Protein 4J7B (pdb70)

Organism: Danio rerio (NCBI:txid7955)

Secondary structure (DSSP, 8-state):
---PPPPPPPSEEEETTTTEEEEEEEEEEEETTEEEEEEEETTT--EEEEEEEEGGG--SHHHHHHHHHHHHHHHT---TTBPPEEEEEE-SSEEEEEE---TT-BHHHHHHHHSSPPHHHHHHHHHHHHHHHHHHHHTTEE-----GGGEEE-TT--EEE---TT-EE-----SS--HHHHTT----THHHHHHHHHHHHHHHHSS-SS--SSHHHHHHHHHHT-----TTS-HHHHHHHHHHT-SSGGGSPPHHHHTTSHHHHSS---S---GGGGTS----/-HHHHHHHHHHHHHHT-TT-SSS--GGGGB-GGG--S--EEEEEEETTTTEEEEEETTS-EEEEETTS-EEEE-TTSSEEEEE-TT--EEEEETTB--GGGHHHHHHHHHHHHHH----TTGGG-----EEEEEE-SSEEEEEETTS-EEEEETTTTEEEEEETTTTEEEEE-TT--EEEEEHHHHHHH---HHHHHHHHHHHHHHHHHHHH-/-TT-SEE---TTTS-S-SSSPPPPPHHHHHHHHHTS-EE-------TT-/-PPPPPPPSEEEETTTTEEEEEEEEEEEETTEEEEEEEETTT--EEEEEEEETTS--SHHHHHHHHHHHHHHHT---TTB--EEEEEE-SSEEEEEE---TT-BHHHHHHHHSSPPHHHHHHHHHHHHHHHHHHHHTTEE-----GGGEEE-TT--EEE---TT-EE----SS--HHHHTT----THHHHHHHHHHHHHHHHSS-SS--S-HHHHHHHHHTT-----TTS-HHHHHHHHHHT-SSTTTSPPSTTTTTSHHHHSS---S---GGGGTSPPP-/-HHHHHHHHHHHHHHT-GGG-SS--GGGGB-GGG--S--EEEEEEETTTTEEEEEETTS-EEEEETTS-EEEE-TTSSEEEEE-TT--EEEEESSS--GGGHHHHHHHHHHHHHH----TTGGG-----EEEEEE-SSEEEEEETTS-EEEEETTTTEEEEEETTTTEEEEE-TT--EEEEEHHHHHHH---HHHHHHHHHHHHHHHHHHHT-/-TT-SEEPPPTTTS-S-STTS----HHHHHHHHHTS-EEE------TT-

B-factor: mean 51.64, std 21.97, range [17.13, 166.15]

Sequence (1089 aa):
PKSAPLKEIPDVLVDPRTMKRYMRGRFLGKGGFAKCYEITDMDTKEVFAGKVVPKSMLLKPHQKEKMSTEIAIHKSLDNPHVVGFHGFFEDDDFVYVVLEICRRRSLLELHKRRKAVTEPEARYFMRQTIQGVQYLHNNRVIHRNLKLGNLFLNDDMDVKIGDFGLATKICGTPNYIAPEVLCKKGHSFEVDIWSLGCILYTLLVGKPPFETSCLKETYIRIKKNEYSVPRHINPVASALIRRMLHADPTLRPSVAELLTDEFFTSGYAPMRLPTSCLTVPPRFTHLTDMLQQLAVVNAAKPSDRGFIRQEEAEDPACIPVFWISKWVDYSDKYGLGYQLSDNSVGVLFNDSTRLIMCADGDSLQYIDRNSLESYLSVRSYPSALSKKITLLKYFRNYMSEPREGDELTRLPYLRHWFRTKSAIVLHLSNGTVQINFFQDHTKLILCPLMGAVTYINEKREFYTYKMTLIEEFGCCKELASRLRYARNMVEKLMACKLDDLVAESPRKEFARINMDGIAVPDEREFDIEADMRPHELEQESDTFGASAPLKEIPDVLVDPRTMKRYMRGRFLGKGGFAKCYEITDMDTKEVFAGKVVPKSMLLKPHQKEKMSTEIAIHKSLDNPHVVGFHGFFEDDDFVYVVLEICRRRSLLELHKRRKAVTEPEARYFMRQTIQGVQYLHNNRVIHRNLKLGNLFLNDDMDVKIGDFGLATKIGTPNYIAPEVLCKKGHSFEVDIWSLGCILYTLLVGKPPFETSCLKETYIRIKKNEYSVPRHINPVASALIRRMLHADPTLRPSVAELLTDEFFTSGYAPMRLPTSCLTVPPRFTHLTDMLQQLAVVNAAKPSDRGFIRQEEAEDPACIPVFWISKWVDYSDKYGLGYQLSDNSVGVLFNDSTRLIMCADGDSLQYIDRNSLESYLSVRSYPSALSKKITLLKYFRNYMSEPREGDELTRLPYLRHWFRTKSAIVLHLSNGTVQINFFQDHTKLILCPLMGAVTYINEKREFYTYKMTLIEEFGCCKELASRLRYARNMVEKLMACKLDDLVAESPRKEFARINMDGIAVPDEREFDIEADMRPHELEQESDTFGA

Foldseek 3Di:
DDADPADDDDQWDAAPVVRWIWGWADWPQADDQWTWTWIAGVVVRDIWIKTKHWCSQQPDPVSVVLVVQLVVLQQVDDDQAAWHWDDWHDDPTIIITTIHDQPLAWQVLLLVQEQAADLQVLLQLLVLVLVVLVRCVVQQKAQLADDRRQQGHHQQGRTHGYDSSPMHGCHDDHPDAALCVVVVVDDGNLSVLQRSLQVSLRNHVRDGFQDDPDPVSSNVCRNVVNGDRDPPDDPQSRVLSCLSSDNDSVRRDDSVCSCVRVSNVDDDHDNGDHSCSSRYHDDD/DLLVLQLVLLVVLLVLVQAPDPDFDQVQQFDVVPPDPKDWPDKDAPQVAFAIKTAIPQRKIKGQGNVRKMWIGDPVRWWIWIQDNVRDIDIDTLVDDDVVCVVVSVVNVVSSVVPPVDDPPVVVDDDWTWRDKDDDPFWIWTATPQSWIKIAGDPQRKIWIAGSVQCKIWIQGSVRDITIGRSVVCSVRGDHPVVSVVSVVVSVVSVVVVVVD/DVPDPDDDDDCVPDDVDCPVPDDDDPVVVVVVVVVDDDDPPDDDDPPVD/DDDADDDDQWDAAPVPRWIWGWADWPQDDDQWTWTWIAGPVPRDIWIKIKHWVVVCPDPVSVVLVVQLCVLQQVDDDPQAWDWPDWHDDPTITMTTTHDAVLAWQVLLLVQEQAADLQVLLQQLLQNLVVLVSCVVQQKAQLADDRRQQGQHQQRGTHGGDRSPMDHVPDHDQAALCVLVVNDDGNLRVLLVSLQHSLRRHVRHGFQDDPDPVSSSVCNNVLNGDRDPPDDDQSVVLSCLSSPNDSVSRDDSVCSCVRVSNVDDDHDNGDHPVSSRDHDDD/DLLVLLLVLLCVLLVLVLAPDDFFDQVQQFDCVPPDPKDWPDKDAPQVPFAIKTAIPQRKIKGQGNQRKIWIGHNVRFWIWIQDNVRDIDIGTNVDDDPVCVVVSVVNVVSSVVGPCDDPPCVVDDDWAWNDWDDDPFWIWTATPQSWIKIAGDVQGKIWIAGSVQCKIWIQGNVRDTTIGRSVSCSVRGDHPVVSVVSVVVSVVSVVRVVVD/DVPDPDDDDDPVPDDPDCPVPDDDDVVVVVVVVVVDDDDDPPPDDDPVD

GO terms:
  GO:0060041 retina development in camera-type eye (P, IMP)
  GO:0000278 mitotic cell cycle (P, IMP)

Nearest PDB structures (foldseek):
  4j7b-assembly2_E  TM=9.997E-01  e=1.193E-38  Danio rerio
  4lkm-assembly2_C  TM=9.511E-01  e=1.827E-33  Homo sapiens
  7mso-assembly2_B  TM=9.575E-01  e=5.802E-33  Homo sapiens
  4whh-assembly1_A  TM=9.466E-01  e=1.006E-32  Homo sapiens
  3rq7-assembly1_A  TM=9.485E-01  e=5.536E-32  Homo sapiens

CATH classification: 3.30.200.20 (+1 more: 1.10.510.10)

Solvent-accessible surface area: 50117 Å² total; per-residue (Å²): 189,201,98,69,124,121,130,159,31,51,96,57,2,73,17,101,218,74,160,95,113,13,93,52,35,106,37,17,16,105,45,77,92,3,66,28,25,41,2,39,3,54,123,71,131,93,46,23,14,2,32,1,2,20,41,50,81,7,134,137,106,96,40,120,115,71,17,68,59,20,12,55,10,8,123,61,9,130,33,96,23,2,8,17,33,98,25,87,13,94,56,133,44,5,10,7,6,2,25,45,19,19,98,72,52,5,1,57,17,2,24,64,28,23,98,46,10,47,41,19,0,0,11,0,0,1,32,10,0,1,70,0,0,52,45,0,14,91,51,136,0,2,0,41,17,1,59,10,21,1,0,54,0,24,61,49,0,24,0,18,0,1,56,1,13,21,6,39,104,139,128,37,115,25,83,31,15,2,5,3,33,29,69,178,124,41,74,40,46,54,10,0,4,1,2,0,0,0,1,0,13,1,2,13,18,8,125,41,4,8,122,57,126,66,124,136,88,14,61,72,54,6,91,145,40,96,32,84,18,41,238,136,15,62,99,46,0,15,52,0,0,109,91,0,0,71,44,44,16,104,108,12,5,58,11,66,76,0,58,99,19,106,0,23,96,43,50,109,32,8,104,63,7,8,36,1,0,9,6,15,59,4,45,101,140,44,7,86,64,2,43,108,51,0,23,67,2,21,78,32,138,5,12,103,81,92,166,54,115,32,102,52,0,40,35,12,15,6,52,16,20,6,58,0,15,18,4,0,4,2,28,92,79,4,1,0,0,3,15,3,36,50,94,1,4,0,1,1,0,28,2,5,5,32,0,2,3,7,56,80,20,34,22,0,0,27,2,39,58,119,78,116,45,46,75,26,21,24,186,78,91,81,102,92,11,44,97,16,6,45,1,1,93,29,0,75,82,8,0,64,119,162,142,120,1,55,104,17,20,53,3,2,25,0,80,25,3,0,34,7,186,47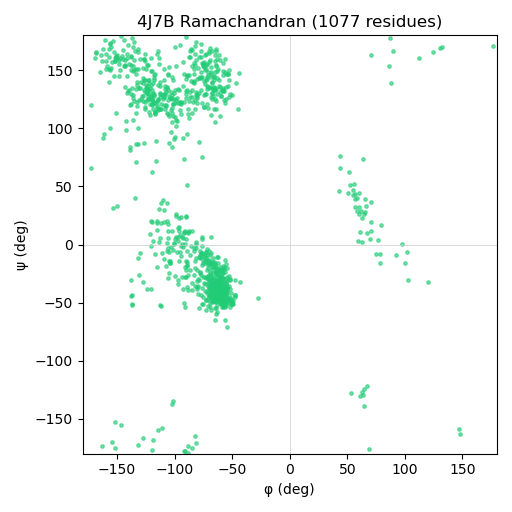,0,0,0,1,6,3,18,14,0,7,0,3,0,2,22,55,169,35,108,1,29,0,2,1,17,13,48,2,14,4,0,1,46,11,28,102,156,137,66,68,77,9,12,48,8,93,50,0,66,114,33,0,0,46,126,106,6,3,39,49,0,137,73,0,80,69,6,0,81,39,0,49,64,22,134,108,144,94,24,98,16,71,2,28,47,103,137,164,22,104,121,62,7,108,66,23,76,52,32,92,42,92,41,1,18,9,23,0,26,44,42,50,31,37,3,49,31,136,57,96,92,48,89,115,172,76,121,131,140,160,29,57,98,54,5,68,12,106,217,77,168,78,135,10,87,58,38,145,31,22,12,100,47,82,67,1,82,29,26,17,1,42,3,66,132,77,158,57,48,24,12,2,37,2,0,27,65,74,84,17,106,111,115,102,41,81,104,77,3,58,50,12,10,51,10,8,105,67,13,130,33,94,20,3,9,19,36,85,29,73,13,73,53,137,46,9,2,7,4,4,23,44,19,16,103,71,47,5,0,62,21,2,17,80,26,24,113,44,10,44,42,19,1,0,2,0,0,2,31,10,1,1,56,0,0,51,43,0,23,110,60,169,0,0,0,72,15,1,62,7,20,2,0,54,0,20,69,71,1,16,0,13,0,13,42,2,15,30,6,36,127,127,103,102,27,65,25,14,3,8,9,50,32,62,192,169,56,72,40,59,54,9,0,3,0,6,0,0,0,0,0,13,1,1,10,19,7,129,46,6,7,113,62,122,50,130,152,98,14,62,80,65,7,96,142,44,102,39,83,15,36,233,141,17,53,103,29,0,5,47,1,0,124,85,1,0,64,56,68,36,101,110,8,4,58,10,72,79,0,54,98,17,109,0,23,103,37,58,119,38,9,115,58,4,10,37,2,0,6,9,14,61,11,26,145,137,39,28,88,59,0,38,112,51,0,26,68,1,23,76,36,130,4,19,95,104,72,177,70,118,33,129,59,0,31,36,17,13,6,54,13,22,8,55,1,14,16,4,0,4,2,29,69,73,6,1,0,0,3,18,2,36,52,90,1,3,0,1,1,0,28,2,4,6,26,0,3,5,6,56,64,19,24,17,0,0,26,4,36,47,108,77,123,33,41,82,42,24,24,193,78,76,68,97,97,15,40,53,14,1,36,1,0,78,27,0,72,82,28,0,65,132,162,125,105,1,53,90,7,15,55,6,2,35,0,71,29,3,0,28,9,66,23,0,0,0,0,2,2,19,12,0,9,0,2,0,3,3,53,71,8,127,2,37,0,2,0,13,13,55,13,16,3,0,1,46,9,30,104,141,126,68,59,77,5,14,72,7,83,43,0,61,92,32,0,0,48,111,92,8,6,3,14,0,99,5,0,80,40,7,0,76,39,1,62,63,18,87,100,84,25,21,37,18,74,3,23,75,97,130,157,19,102,134,68,6,113,74,22,83,57,34,86,48,168,96,1,46,96,48,0,92,116,7,36,62,38,24,97,109,107,100,99,88,167,84,125

Structure (mmCIF, N/CA/C/O backbone):
data_4J7B
#
_entry.id   4J7B
#
_cell.length_a   47.681
_cell.length_b   57.453
_cell.length_c   125.736
_cell.angle_alpha   89.150
_cell.angle_beta   89.840
_cell.angle_gamma   72.380
#
_symmetry.space_group_name_H-M   'P 1'
#
loop_
_entity.id
_entity.type
_entity.pdbx_description
1 polymer 'Polo-like kinase'
2 polymer 'Polo-like kinase'
3 polymer '205 kDa microtubule-associated protein'
4 water water
#
loop_
_atom_site.group_PDB
_atom_site.id
_atom_site.type_symbol
_atom_site.label_atom_id
_atom_site.label_alt_id
_atom_site.label_comp_id
_atom_site.label_asym_id
_atom_site.label_entity_id
_atom_site.label_seq_id
_atom_site.pdbx_PDB_ins_code
_atom_site.Cartn_x
_atom_site.Cartn_y
_atom_site.Cartn_z
_atom_site.occupancy
_atom_site.B_iso_or_equiv
_atom_site.auth_seq_id
_atom_site.auth_comp_id
_atom_site.auth_asym_id
_atom_site.auth_atom_id
_atom_site.pdbx_PDB_model_num
ATOM 1 N N . PRO A 1 3 ? 24.595 65.444 -36.298 1.00 108.09 18 PRO A N 1
ATOM 2 C CA . PRO A 1 3 ? 23.472 64.521 -36.217 1.00 102.09 18 PRO A CA 1
ATOM 3 C C . PRO A 1 3 ? 22.492 64.776 -37.341 1.00 101.00 18 PRO A C 1
ATOM 4 O O . PRO A 1 3 ? 22.587 65.801 -38.013 1.00 104.89 18 PRO A O 1
ATOM 8 N N . LYS A 1 4 ? 21.577 63.840 -37.527 1.00 95.96 19 LYS A N 1
ATOM 9 C CA . LYS A 1 4 ? 20.827 63.664 -38.763 1.00 94.57 19 LYS A CA 1
ATOM 10 C C . LYS A 1 4 ? 19.461 63.005 -38.506 1.00 89.42 19 LYS A C 1
ATOM 11 O O . LYS A 1 4 ? 18.977 62.236 -39.325 1.00 86.89 19 LYS A O 1
ATOM 17 N N . SER A 1 5 ? 18.852 63.237 -37.349 1.00 88.08 20 SER A N 1
ATOM 18 C CA . SER A 1 5 ? 17.546 62.685 -37.083 1.00 83.70 20 SER A CA 1
ATOM 19 C C . SER A 1 5 ? 16.733 63.494 -36.101 1.00 84.07 20 SER A C 1
ATOM 20 O O . SER A 1 5 ? 17.283 64.067 -35.166 1.00 86.51 20 SER A O 1
ATOM 23 N N . ALA A 1 6 ? 15.418 63.550 -36.307 1.00 81.95 21 ALA A N 1
ATOM 24 C CA . ALA A 1 6 ? 14.568 64.380 -35.428 1.00 82.67 21 ALA A CA 1
ATOM 25 C C . ALA A 1 6 ? 14.263 63.509 -34.231 1.00 79.09 21 ALA A C 1
ATOM 26 O O . ALA A 1 6 ? 14.274 62.298 -34.364 1.00 75.73 21 ALA A O 1
ATOM 28 N N . PRO A 1 7 ? 13.989 64.109 -33.066 1.00 80.10 22 PRO A N 1
ATOM 29 C CA . PRO A 1 7 ? 13.599 63.290 -31.941 1.00 76.98 22 PRO A CA 1
ATOM 30 C C . PRO A 1 7 ? 12.272 62.576 -32.224 1.00 73.18 22 PRO A C 1
ATOM 31 O O . PRO A 1 7 ? 11.330 63.182 -32.747 1.00 73.87 22 PRO A O 1
ATOM 35 N N . LEU A 1 8 ? 12.238 61.291 -31.917 1.00 69.44 23 LEU A N 1
ATOM 36 C CA . LEU A 1 8 ? 11.022 60.469 -32.121 1.00 65.93 23 LEU A CA 1
ATOM 37 C C . LEU A 1 8 ? 9.793 61.071 -31.448 1.00 66.44 23 LEU A C 1
ATOM 38 O O . LEU A 1 8 ? 9.864 61.536 -30.310 1.00 67.91 23 LEU A O 1
ATOM 43 N N . LYS A 1 9 ? 8.677 61.071 -32.158 1.00 65.58 24 LYS A N 1
ATOM 44 C CA . LYS A 1 9 ? 7.424 61.475 -31.541 1.00 66.03 24 LYS A CA 1
ATOM 45 C C . LYS A 1 9 ? 6.885 60.357 -30.662 1.00 62.79 24 LYS A C 1
ATOM 46 O O . LYS A 1 9 ? 7.116 59.189 -30.928 1.00 59.94 24 LYS A O 1
ATOM 52 N N . GLU A 1 10 ? 6.200 60.727 -29.597 1.00 63.67 25 GLU A N 1
ATOM 53 C CA . GLU A 1 10 ? 5.586 59.753 -28.732 1.00 61.23 25 GLU A CA 1
ATOM 54 C C . GLU A 1 10 ? 4.225 59.316 -29.278 1.00 59.66 25 GLU A C 1
ATOM 55 O O . GLU A 1 10 ? 3.455 60.123 -29.810 1.00 61.51 25 GLU A O 1
ATOM 61 N N . ILE A 1 11 ? 3.957 58.028 -29.143 1.00 56.48 26 ILE A N 1
ATOM 62 C CA . ILE A 1 11 ? 2.737 57.411 -29.623 1.00 54.93 26 ILE A CA 1
ATOM 63 C C . ILE A 1 11 ? 1.644 57.661 -28.591 1.00 56.27 26 ILE A C 1
ATOM 64 O O . ILE A 1 11 ? 1.857 57.403 -27.396 1.00 56.21 26 ILE A O 1
ATOM 69 N N . PRO A 1 12 ? 0.480 58.192 -29.035 1.00 57.90 27 PRO A N 1
ATOM 70 C CA . PRO A 1 12 ? -0.683 58.367 -28.157 1.00 59.44 27 PRO A CA 1
ATOM 71 C C . PRO A 1 12 ? -1.086 57.058 -27.430 1.00 57.25 27 PRO A C 1
ATOM 72 O O . PRO A 1 12 ? -0.932 55.972 -27.954 1.00 54.28 27 PRO A O 1
ATOM 76 N N . ASP A 1 13 ? -1.584 57.214 -26.220 1.00 59.09 28 ASP A N 1
ATOM 77 C CA . ASP A 1 13 ? -2.161 56.151 -25.442 1.00 58.05 28 ASP A CA 1
ATOM 78 C C . ASP A 1 13 ? -3.489 55.661 -26.021 1.00 58.02 28 ASP A C 1
ATOM 79 O O . ASP A 1 13 ? -3.800 54.470 -25.897 1.00 55.94 28 ASP A O 1
ATOM 84 N N . VAL A 1 14 ? -4.237 56.546 -26.677 1.00 60.53 29 VAL A N 1
ATOM 85 C CA . VAL A 1 14 ? -5.476 56.173 -27.350 1.00 61.10 29 VAL A CA 1
ATOM 86 C C . VAL A 1 14 ? -5.405 56.561 -28.812 1.00 61.53 29 VAL A C 1
ATOM 87 O O . VAL A 1 14 ? -5.179 57.704 -29.148 1.00 63.75 29 VAL A O 1
ATOM 91 N N . LEU A 1 15 ? -5.627 55.614 -29.695 1.00 60.11 30 LEU A N 1
ATOM 92 C CA . LEU A 1 15 ? -5.544 55.900 -31.117 1.00 60.91 30 LEU A CA 1
ATOM 93 C C . LEU A 1 15 ? -6.966 56.160 -31.654 1.00 64.18 30 LEU A C 1
ATOM 94 O O . LEU A 1 15 ? -7.849 55.300 -31.513 1.00 63.88 30 LEU A O 1
ATOM 99 N N . VAL A 1 16 ? -7.193 57.342 -32.228 1.00 68.30 31 VAL A N 1
ATOM 100 C CA . VAL A 1 16 ? -8.517 57.695 -32.753 1.00 72.14 31 VAL A CA 1
ATOM 101 C C . VAL A 1 16 ? -8.518 57.741 -34.279 1.00 73.22 31 VAL A C 1
ATOM 102 O O . VAL A 1 16 ? -7.658 58.375 -34.882 1.00 73.86 31 VAL A O 1
ATOM 106 N N . ASP A 1 17 ? -9.488 57.055 -34.885 1.00 74.52 32 ASP A N 1
ATOM 107 C CA . ASP A 1 17 ? -9.732 57.127 -36.328 1.00 76.59 32 ASP A CA 1
ATOM 108 C C . ASP A 1 17 ? -10.879 58.101 -36.546 1.00 82.22 32 ASP A C 1
ATOM 109 O O . ASP A 1 17 ? -12.039 57.746 -36.302 1.00 83.81 32 ASP A O 1
ATOM 114 N N . PRO A 1 18 ? -10.558 59.343 -36.961 1.00 85.90 33 PRO A N 1
ATOM 115 C CA . PRO A 1 18 ? -11.598 60.381 -37.070 1.00 91.31 33 PRO A CA 1
ATOM 116 C C . PRO A 1 18 ? -12.671 60.002 -38.097 1.00 94.01 33 PRO A C 1
ATOM 117 O O . PRO A 1 18 ? -13.857 60.252 -37.883 1.00 96.52 33 PRO A O 1
ATOM 121 N N . ARG A 1 19 ? -12.235 59.363 -39.180 1.00 94.14 34 ARG A N 1
ATOM 122 C CA . ARG A 1 19 ? -13.121 58.862 -40.243 1.00 96.53 34 ARG A CA 1
ATOM 123 C C . ARG A 1 19 ? -14.236 57.937 -39.713 1.00 96.86 34 ARG A C 1
ATOM 124 O O . ARG A 1 19 ? -15.345 57.964 -40.227 1.00 99.67 34 ARG A O 1
ATOM 132 N N . THR A 1 20 ? -13.934 57.113 -38.705 1.00 93.93 35 THR A N 1
ATOM 133 C CA . THR A 1 20 ? -14.926 56.197 -38.134 1.00 93.64 35 THR A CA 1
ATOM 134 C C . THR A 1 20 ? -15.180 56.426 -36.638 1.00 93.85 35 THR A C 1
ATOM 135 O O . THR A 1 20 ? -16.008 55.733 -36.045 1.00 94.02 35 THR A O 1
ATOM 139 N N . MET A 1 21 ? -14.473 57.393 -36.043 1.00 93.42 36 MET A N 1
ATOM 140 C CA . MET A 1 21 ? -14.679 57.785 -34.650 1.00 93.53 36 MET A CA 1
ATOM 141 C C . MET A 1 21 ? -14.441 56.617 -33.680 1.00 88.74 36 MET A C 1
ATOM 142 O O . MET A 1 21 ? -14.999 56.590 -32.591 1.00 90.08 36 MET A O 1
ATOM 147 N N . LYS A 1 22 ? -13.618 55.651 -34.085 1.00 83.07 37 LYS A N 1
ATOM 148 C CA . LYS A 1 22 ? -13.290 54.492 -33.242 1.00 78.75 37 LYS A CA 1
ATOM 149 C C . LYS A 1 22 ? -12.078 54.803 -32.368 1.00 75.36 37 LYS A C 1
ATOM 150 O O . LYS A 1 22 ? -11.176 55.511 -32.793 1.00 74.43 37 LYS A O 1
ATOM 156 N N . ARG A 1 23 ? -12.083 54.266 -31.152 1.00 73.26 38 ARG A N 1
ATOM 157 C CA . ARG A 1 23 ? -11.029 54.501 -30.186 1.00 71.11 38 ARG A CA 1
ATOM 158 C C . ARG A 1 23 ? -10.364 53.189 -29.791 1.00 66.26 38 ARG A C 1
ATOM 159 O O . ARG A 1 23 ? -11.016 52.264 -29.275 1.00 65.68 38 ARG A O 1
ATOM 167 N N . TYR A 1 24 ? -9.061 53.116 -30.043 1.00 62.41 39 TYR A N 1
ATOM 168 C CA . TYR A 1 24 ? -8.288 51.928 -29.702 1.00 58.19 39 TYR A CA 1
ATOM 169 C C . TYR A 1 24 ? -7.311 52.220 -28.573 1.00 57.06 39 TYR A C 1
ATOM 170 O O . TYR A 1 24 ? -6.439 53.061 -28.712 1.00 57.05 39 TYR A O 1
ATOM 179 N N . MET A 1 25 ? -7.496 51.565 -27.438 1.00 56.40 40 MET A N 1
ATOM 180 C CA . MET A 1 25 ? -6.587 51.707 -26.315 1.00 55.96 40 MET A CA 1
ATOM 181 C C . MET A 1 25 ? -5.330 50.905 -26.647 1.00 52.31 40 MET A C 1
ATOM 182 O O . MET A 1 25 ? -5.381 49.697 -26.929 1.00 49.91 40 MET A O 1
ATOM 187 N N . ARG A 1 26 ? -4.202 51.603 -26.644 1.00 51.83 41 ARG A N 1
ATOM 188 C CA . ARG A 1 26 ? -2.933 50.982 -26.912 1.00 48.95 41 ARG A CA 1
ATOM 189 C C . ARG A 1 26 ? -2.480 50.156 -25.728 1.00 47.90 41 ARG A C 1
ATOM 190 O O . ARG A 1 26 ? -2.233 50.672 -24.664 1.00 49.27 41 ARG A O 1
ATOM 198 N N . GLY A 1 27 ? -2.321 48.865 -25.926 1.00 45.78 42 GLY A N 1
ATOM 199 C CA . GLY A 1 27 ? -1.876 48.001 -24.856 1.00 45.11 42 GLY A CA 1
ATOM 200 C C . GLY A 1 27 ? -0.407 47.641 -25.003 1.00 43.81 42 GLY A C 1
ATOM 201 O O . GLY A 1 27 ? 0.442 48.482 -25.359 1.00 43.93 42 GLY A O 1
ATOM 202 N N . ARG A 1 28 ? -0.108 46.364 -24.760 1.00 42.55 43 ARG A N 1
ATOM 203 C CA . ARG A 1 28 ? 1.286 45.954 -24.663 1.00 41.87 43 ARG A CA 1
ATOM 204 C C . ARG A 1 28 ? 2.033 45.896 -26.017 1.00 39.41 43 ARG A C 1
ATOM 205 O O . ARG A 1 28 ? 1.454 45.680 -27.101 1.00 38.18 43 ARG A O 1
ATOM 213 N N . PHE A 1 29 ? 3.321 46.147 -25.910 1.00 38.91 44 PHE A N 1
ATOM 214 C CA . PHE A 1 29 ? 4.275 45.996 -27.022 1.00 37.53 44 PHE A CA 1
ATOM 215 C C . PHE A 1 29 ? 4.302 44.566 -27.531 1.00 35.21 44 PHE A C 1
ATOM 216 O O . PHE A 1 29 ? 4.463 43.646 -26.757 1.00 34.45 44 PHE A O 1
ATOM 224 N N . LEU A 1 30 ? 4.124 44.414 -28.831 1.00 34.50 45 LEU A N 1
ATOM 225 C CA . LEU A 1 30 ? 4.118 43.151 -29.513 1.00 33.00 45 LEU A CA 1
ATOM 226 C C . LEU A 1 30 ? 5.401 42.897 -30.275 1.00 33.07 45 LEU A C 1
ATOM 227 O O . LEU A 1 30 ? 5.680 41.739 -30.608 1.00 31.36 45 LEU A O 1
ATOM 232 N N . GLY A 1 31 ? 6.186 43.939 -30.492 1.00 35.16 46 GLY A N 1
ATOM 233 C CA . GLY A 1 31 ? 7.409 43.881 -31.255 1.00 36.51 46 GLY A CA 1
ATOM 234 C C . GLY A 1 31 ? 7.575 44.936 -32.326 1.00 39.99 46 GLY A C 1
ATOM 235 O O . GLY A 1 31 ? 6.680 45.656 -32.633 1.00 39.95 46 GLY A O 1
ATOM 236 N N . LYS A 1 32 ? 8.758 45.049 -32.886 1.00 44.53 47 LYS A N 1
ATOM 237 C CA . LYS A 1 32 ? 9.000 46.063 -33.895 1.00 50.80 47 LYS A CA 1
ATOM 238 C C . LYS A 1 32 ? 9.495 45.446 -35.146 1.00 55.30 47 LYS A C 1
ATOM 239 O O . LYS A 1 32 ? 10.461 44.730 -35.150 1.00 56.69 47 LYS A O 1
ATOM 245 N N . GLY A 1 33 ? 8.795 45.723 -36.221 1.00 62.01 48 GLY A N 1
ATOM 246 C CA . GLY A 1 33 ? 9.126 45.145 -37.495 1.00 63.26 48 GLY A CA 1
ATOM 247 C C . GLY A 1 33 ? 9.391 46.176 -38.541 1.00 63.90 48 GLY A C 1
ATOM 248 O O . GLY A 1 33 ? 8.504 46.842 -39.007 1.00 62.98 48 GLY A O 1
ATOM 249 N N . GLY A 1 34 ? 10.636 46.202 -38.966 1.00 65.25 49 GLY A N 1
ATOM 250 C CA . GLY A 1 34 ? 11.230 47.318 -39.685 1.00 66.46 49 GLY A CA 1
ATOM 251 C C . GLY A 1 34 ? 11.255 48.519 -38.764 1.00 68.34 49 GLY A C 1
ATOM 252 O O . GLY A 1 34 ? 11.568 48.368 -37.569 1.00 67.45 49 GLY A O 1
ATOM 253 N N . PHE A 1 35 ? 10.934 49.704 -39.298 1.00 68.30 50 PHE A N 1
ATOM 254 C CA . PHE A 1 35 ? 10.756 50.890 -38.447 1.00 68.50 50 PHE A CA 1
ATOM 255 C C . PHE A 1 35 ? 9.375 51.041 -37.733 1.00 61.63 50 PHE A C 1
ATOM 256 O O . PHE A 1 35 ? 9.219 51.860 -36.822 1.00 61.50 50 PHE A O 1
ATOM 264 N N . ALA A 1 36 ? 8.389 50.244 -38.104 1.00 55.91 51 ALA A N 1
ATOM 265 C CA . ALA A 1 36 ? 7.120 50.213 -37.349 1.00 52.46 51 ALA A CA 1
ATOM 266 C C . ALA A 1 36 ? 7.242 49.543 -35.970 1.00 48.76 51 ALA A C 1
ATOM 267 O O . ALA A 1 36 ? 7.979 48.618 -35.815 1.00 47.16 51 ALA A O 1
ATOM 269 N N . LYS A 1 37 ? 6.501 50.007 -34.979 1.00 47.60 52 LYS A N 1
ATOM 270 C CA . LYS A 1 37 ? 6.298 49.231 -33.753 1.00 45.37 52 LYS A CA 1
ATOM 271 C C . LYS A 1 37 ? 4.851 48.775 -33.621 1.00 43.66 52 LYS A C 1
ATOM 272 O O . LYS A 1 37 ? 3.896 49.532 -33.868 1.00 44.02 52 LYS A O 1
ATOM 278 N N . CYS A 1 38 ? 4.690 47.525 -33.234 1.00 41.72 53 CYS A N 1
ATOM 279 C CA . CYS A 1 38 ? 3.376 46.940 -33.046 1.00 40.47 53 CYS A CA 1
ATOM 280 C C . CYS A 1 38 ? 2.932 46.843 -31.587 1.00 39.33 53 CYS A C 1
ATOM 281 O O . CYS A 1 38 ? 3.707 46.547 -30.696 1.00 38.03 53 CYS A O 1
ATOM 284 N N . TYR A 1 39 ? 1.649 47.099 -31.384 1.00 39.25 54 TYR A N 1
ATOM 285 C CA . TYR A 1 39 ? 1.038 47.055 -30.073 1.00 39.55 54 TYR A CA 1
ATOM 286 C C . TYR A 1 39 ? -0.268 46.292 -30.124 1.00 39.22 54 TYR A C 1
ATOM 287 O O . TYR A 1 39 ? -0.912 46.216 -31.148 1.00 38.63 54 TYR A O 1
ATOM 296 N N . GLU A 1 40 ? -0.615 45.682 -29.006 1.00 39.80 55 GLU A N 1
ATOM 297 C CA . GLU A 1 40 ? -1.975 45.122 -28.807 1.00 40.88 55 GLU A CA 1
ATOM 298 C C . GLU A 1 40 ? -2.870 46.319 -28.630 1.00 42.32 55 GLU A C 1
ATOM 299 O O . GLU A 1 40 ? -2.634 47.136 -27.770 1.00 43.25 55 GLU A O 1
ATOM 305 N N . ILE A 1 41 ? -3.848 46.455 -29.495 1.00 42.56 56 ILE A N 1
ATOM 306 C CA . ILE A 1 41 ? -4.800 47.541 -29.352 1.00 45.23 56 ILE A CA 1
ATOM 307 C C . ILE A 1 41 ? -6.235 47.036 -29.118 1.00 46.40 56 ILE A C 1
ATOM 308 O O . ILE A 1 41 ? -6.676 46.054 -29.710 1.00 45.22 56 ILE A O 1
ATOM 313 N N . THR A 1 42 ? -6.966 47.725 -28.266 1.00 49.00 57 THR A N 1
ATOM 314 C CA . THR A 1 42 ? -8.336 47.312 -27.947 1.00 50.89 57 THR A CA 1
ATOM 315 C C . THR A 1 42 ? -9.375 48.353 -28.340 1.00 54.03 57 THR A C 1
ATOM 316 O O . THR A 1 42 ? -9.350 49.466 -27.824 1.00 55.75 57 THR A O 1
ATOM 320 N N . ASP A 1 43 ? -10.325 47.954 -29.187 1.00 55.09 58 ASP A N 1
ATOM 321 C CA . ASP A 1 43 ? -11.409 48.838 -29.624 1.00 58.55 58 ASP A CA 1
ATOM 322 C C . ASP A 1 43 ? -12.319 49.114 -28.462 1.00 61.87 58 ASP A C 1
ATOM 323 O O . ASP A 1 43 ? -13.008 48.229 -28.005 1.00 62.84 58 ASP A O 1
ATOM 328 N N . MET A 1 44 ? -12.323 50.338 -27.983 1.00 64.40 59 MET A N 1
ATOM 329 C CA . MET A 1 44 ? -12.890 50.641 -26.683 1.00 67.45 59 MET A CA 1
ATOM 330 C C . MET A 1 44 ? -14.419 50.638 -26.667 1.00 71.30 59 MET A C 1
ATOM 331 O O . MET A 1 44 ? -15.045 50.731 -25.598 1.00 73.48 59 MET A O 1
ATOM 336 N N . ASP A 1 45 ? -15.039 50.570 -27.838 1.00 72.10 60 ASP A N 1
ATOM 337 C CA . ASP A 1 45 ? -16.496 50.430 -27.840 1.00 76.09 60 ASP A CA 1
ATOM 338 C C . ASP A 1 45 ? -16.888 48.953 -27.891 1.00 74.43 60 ASP A C 1
ATOM 339 O O . ASP A 1 45 ? -17.876 48.571 -27.242 1.00 77.69 60 ASP A O 1
ATOM 344 N N . THR A 1 46 ? -16.144 48.153 -28.655 1.00 69.68 61 THR A N 1
ATOM 345 C CA . THR A 1 46 ? -16.491 46.758 -28.908 1.00 68.00 61 THR A CA 1
ATOM 346 C C . THR A 1 46 ? -15.608 45.804 -28.128 1.00 64.64 61 THR A C 1
ATOM 347 O O . THR A 1 46 ? -15.884 44.609 -28.036 1.00 63.88 61 THR A O 1
ATOM 351 N N . LYS A 1 47 ? -14.511 46.328 -27.597 1.00 62.55 62 LYS A N 1
ATOM 352 C CA . LYS A 1 47 ? -13.503 45.538 -26.876 1.00 59.38 62 LYS A CA 1
ATOM 353 C C . LYS A 1 47 ? -12.826 44.442 -27.721 1.00 55.29 62 LYS A C 1
ATOM 354 O O . LYS A 1 47 ? -12.097 43.624 -27.174 1.00 52.94 62 LYS A O 1
ATOM 360 N N . GLU A 1 48 ? -13.037 44.446 -29.037 1.00 54.48 63 GLU A N 1
ATOM 361 C CA . GLU A 1 48 ? -12.245 43.602 -29.923 1.00 51.15 63 GLU A CA 1
ATOM 362 C C . GLU A 1 48 ? -10.758 44.002 -29.813 1.00 48.33 63 GLU A C 1
ATOM 363 O O . GLU A 1 48 ? -10.419 45.170 -29.696 1.00 48.81 63 GLU A O 1
ATOM 369 N N . VAL A 1 49 ? -9.885 43.008 -29.852 1.00 45.54 64 VAL A N 1
ATOM 370 C CA . VAL A 1 49 ? -8.468 43.213 -29.774 1.00 43.22 64 VAL A CA 1
ATOM 371 C C . VAL A 1 49 ? -7.807 42.959 -31.119 1.00 41.32 64 VAL A C 1
ATOM 372 O O . VAL A 1 49 ? -8.125 41.989 -31.793 1.00 40.85 64 VAL A O 1
ATOM 376 N N . PHE A 1 50 ? -6.882 43.850 -31.495 1.00 40.58 65 PHE A N 1
ATOM 377 C CA . PHE A 1 50 ? -6.147 43.779 -32.763 1.00 38.93 65 PHE A CA 1
ATOM 378 C C . PHE A 1 50 ? -4.651 44.050 -32.557 1.00 37.25 65 PHE A C 1
ATOM 379 O O . PHE A 1 50 ? -4.199 44.413 -31.483 1.00 37.39 65 PHE A O 1
ATOM 387 N N . ALA A 1 51 ? -3.887 43.890 -33.617 1.00 35.93 66 ALA A N 1
ATOM 388 C CA . ALA A 1 51 ? -2.486 44.273 -33.625 1.00 35.04 66 ALA A CA 1
ATOM 389 C C . ALA A 1 51 ? -2.379 45.609 -34.349 1.00 36.62 66 ALA A C 1
ATOM 390 O O . ALA A 1 51 ? -2.826 45.734 -35.464 1.00 37.11 66 ALA A O 1
ATOM 392 N N . GLY A 1 52 ? -1.859 46.615 -33.673 1.00 37.64 67 GLY A N 1
ATOM 393 C CA . GLY A 1 52 ? -1.721 47.930 -34.267 1.00 39.65 67 GLY A CA 1
ATOM 394 C C . GLY A 1 52 ? -0.276 48.155 -34.676 1.00 39.15 67 GLY A C 1
ATOM 395 O O . GLY A 1 52 ? 0.620 48.221 -33.834 1.00 38.73 67 GLY A O 1
ATOM 396 N N . LYS A 1 53 ? -0.058 48.235 -35.971 1.00 39.49 68 LYS A N 1
ATOM 397 C CA . LYS A 1 53 ? 1.227 48.640 -36.507 1.00 39.96 68 LYS A CA 1
ATOM 398 C C . LYS A 1 53 ? 1.309 50.173 -36.545 1.00 42.33 68 LYS A C 1
ATOM 399 O O . LYS A 1 53 ? 0.439 50.840 -37.123 1.00 43.75 68 LYS A O 1
ATOM 405 N N . VAL A 1 54 ? 2.322 50.720 -35.867 1.00 42.79 69 VAL A N 1
ATOM 406 C CA . VAL A 1 54 ? 2.511 52.160 -35.755 1.00 45.42 69 VAL A CA 1
ATOM 407 C C . VAL A 1 54 ? 3.766 52.561 -36.507 1.00 46.53 69 VAL A C 1
ATOM 408 O O . VAL A 1 54 ? 4.875 52.139 -36.151 1.00 45.74 69 VAL A O 1
ATOM 412 N N . VAL A 1 55 ? 3.571 53.372 -37.549 1.00 48.68 70 VAL A N 1
ATOM 413 C CA . VAL A 1 55 ? 4.660 53.820 -38.379 1.00 50.31 70 VAL A CA 1
ATOM 414 C C . VAL A 1 55 ? 4.793 55.341 -38.230 1.00 53.82 70 VAL A C 1
ATOM 415 O O . VAL A 1 55 ? 3.864 56.072 -38.526 1.00 55.23 70 VAL A O 1
ATOM 419 N N . PRO A 1 56 ? 5.953 55.798 -37.741 1.00 55.42 71 PRO A N 1
ATOM 420 C CA . PRO A 1 56 ? 6.233 57.217 -37.646 1.00 59.29 71 PRO A CA 1
ATOM 421 C C . PRO A 1 56 ? 6.368 57.868 -39.009 1.00 62.30 71 PRO A C 1
ATOM 422 O O . PRO A 1 56 ? 7.100 57.367 -39.846 1.00 62.19 71 PRO A O 1
ATOM 426 N N . LYS A 1 57 ? 5.676 58.976 -39.224 1.00 65.91 72 LYS A N 1
ATOM 427 C CA . LYS A 1 57 ? 5.837 59.748 -40.454 1.00 69.89 72 LYS A CA 1
ATOM 428 C C . LYS A 1 57 ? 7.264 60.209 -40.678 1.00 72.87 72 LYS A C 1
ATOM 429 O O . LYS A 1 57 ? 7.677 60.392 -41.821 1.00 75.29 72 LYS A O 1
ATOM 435 N N . SER A 1 58 ? 8.017 60.422 -39.607 1.00 74.14 73 SER A N 1
ATOM 436 C CA . SER A 1 58 ? 9.389 60.900 -39.756 1.00 77.92 73 SER A CA 1
ATOM 437 C C . SER A 1 58 ? 10.155 59.936 -40.639 1.00 78.06 73 SER A C 1
ATOM 438 O O . SER A 1 58 ? 11.137 60.302 -41.257 1.00 81.31 73 SER A O 1
ATOM 441 N N . MET A 1 59 ? 9.689 58.700 -40.704 1.00 76.61 74 MET A N 1
ATOM 442 C CA . MET A 1 59 ? 10.361 57.661 -41.473 1.00 76.93 74 MET A CA 1
ATOM 443 C C . MET A 1 59 ? 9.686 57.453 -42.827 1.00 77.07 74 MET A C 1
ATOM 444 O O . MET A 1 59 ? 10.057 56.568 -43.584 1.00 74.89 74 MET A O 1
ATOM 449 N N . LEU A 1 60 ? 8.699 58.288 -43.123 1.00 79.64 75 LEU A N 1
ATOM 450 C CA . LEU A 1 60 ? 8.021 58.261 -44.403 1.00 81.70 75 LEU A CA 1
ATOM 451 C C . LEU A 1 60 ? 8.277 59.531 -45.206 1.00 89.36 75 LEU A C 1
ATOM 452 O O . LEU A 1 60 ? 7.406 59.964 -45.987 1.00 92.10 75 LEU A O 1
ATOM 457 N N . LEU A 1 61 ? 9.429 60.168 -45.045 1.00 93.16 76 LEU A N 1
ATOM 458 C CA . LEU A 1 61 ? 9.559 61.469 -45.709 1.00 100.33 76 LEU A CA 1
ATOM 459 C C . LEU A 1 61 ? 9.720 61.479 -47.250 1.00 103.93 76 LEU A C 1
ATOM 460 O O . LEU A 1 61 ? 9.022 62.242 -47.932 1.00 106.54 76 LEU A O 1
ATOM 465 N N . LYS A 1 62 ? 10.613 60.668 -47.818 1.00 104.73 77 LYS A N 1
ATOM 466 C CA . LYS A 1 62 ? 10.782 60.742 -49.276 1.00 106.38 77 LYS A CA 1
ATOM 467 C C . LYS A 1 62 ? 9.592 60.037 -49.903 1.00 103.45 77 LYS A C 1
ATOM 468 O O . LYS A 1 62 ? 9.060 59.052 -49.359 1.00 96.53 77 LYS A O 1
ATOM 474 N N . PRO A 1 63 ? 9.149 60.578 -51.033 1.00 104.94 78 PRO A N 1
ATOM 475 C CA . PRO A 1 63 ? 8.114 60.061 -51.867 1.00 103.68 78 PRO A CA 1
ATOM 476 C C . PRO A 1 63 ? 8.275 58.584 -52.139 1.00 100.18 78 PRO A C 1
ATOM 477 O O . PRO A 1 63 ? 7.281 57.911 -52.308 1.00 98.09 78 PRO A O 1
ATOM 481 N N . HIS A 1 64 ? 9.501 58.073 -52.179 1.00 99.23 79 HIS A N 1
ATOM 482 C CA . HIS A 1 64 ? 9.671 56.651 -52.408 1.00 95.97 79 HIS A CA 1
ATOM 483 C C . HIS A 1 64 ? 9.172 55.851 -51.187 1.00 92.08 79 HIS A C 1
ATOM 484 O O . HIS A 1 64 ? 8.568 54.776 -51.324 1.00 87.98 79 HIS A O 1
ATOM 491 N N . GLN A 1 65 ? 9.440 56.365 -49.992 1.00 91.63 80 GLN A N 1
ATOM 492 C CA . GLN A 1 65 ? 9.006 55.678 -48.793 1.00 86.99 80 GLN A CA 1
ATOM 493 C C . GLN A 1 65 ? 7.491 55.746 -48.643 1.00 83.07 80 GLN A C 1
ATOM 494 O O . GLN A 1 65 ? 6.862 54.741 -48.366 1.00 77.99 80 GLN A O 1
ATOM 500 N N . LYS A 1 66 ? 6.901 56.909 -48.892 1.00 84.52 81 LYS A N 1
ATOM 501 C CA . LYS A 1 66 ? 5.442 57.024 -48.881 1.00 83.37 81 LYS A CA 1
ATOM 502 C C . LYS A 1 66 ? 4.788 56.122 -49.944 1.00 82.21 81 LYS A C 1
ATOM 503 O O . LYS A 1 66 ? 3.724 55.520 -49.719 1.00 77.69 81 LYS A O 1
ATOM 509 N N . GLU A 1 67 ? 5.444 56.056 -51.101 1.00 83.86 82 GLU A N 1
ATOM 510 C CA . GLU A 1 67 ? 5.026 55.209 -52.214 1.00 83.87 82 GLU A CA 1
ATOM 511 C C . GLU A 1 67 ? 4.952 53.745 -51.776 1.00 78.01 82 GLU A C 1
ATOM 512 O O . GLU A 1 67 ? 3.948 53.064 -52.007 1.00 76.31 82 GLU A O 1
ATOM 518 N N . LYS A 1 68 ? 6.021 53.307 -51.114 1.00 75.36 83 LYS A N 1
ATOM 519 C CA . LYS A 1 68 ? 6.148 51.970 -50.577 1.00 71.12 83 LYS A CA 1
ATOM 520 C C . LYS A 1 68 ? 5.014 51.631 -49.578 1.00 67.76 83 LYS A C 1
ATOM 521 O O . LYS A 1 68 ? 4.325 50.623 -49.732 1.00 65.81 83 LYS A O 1
ATOM 527 N N . MET A 1 69 ? 4.840 52.480 -48.568 1.00 66.81 84 MET A N 1
ATOM 528 C CA . MET A 1 69 ? 3.840 52.286 -47.517 1.00 63.82 84 MET A CA 1
ATOM 529 C C . MET A 1 69 ? 2.450 52.177 -48.102 1.00 63.62 84 MET A C 1
ATOM 530 O O . MET A 1 69 ? 1.643 51.366 -47.686 1.00 61.36 84 MET A O 1
ATOM 535 N N . SER A 1 70 ? 2.173 53.030 -49.059 1.00 66.06 85 SER A N 1
ATOM 536 C CA . SER A 1 70 ? 0.865 53.107 -49.676 1.00 67.15 85 SER A CA 1
ATOM 537 C C . SER A 1 70 ? 0.581 51.885 -50.535 1.00 65.75 85 SER A C 1
ATOM 538 O O . SER A 1 70 ? -0.563 51.491 -50.707 1.00 65.55 85 SER A O 1
ATOM 541 N N . THR A 1 71 ? 1.633 51.289 -51.080 1.00 64.85 86 THR A N 1
ATOM 542 C CA . THR A 1 71 ? 1.511 50.082 -51.888 1.00 63.43 86 THR A CA 1
ATOM 543 C C . THR A 1 71 ? 1.252 48.881 -50.980 1.00 59.58 86 THR A C 1
ATOM 544 O O . THR A 1 71 ? 0.301 48.131 -51.226 1.00 59.00 86 THR A O 1
ATOM 548 N N . GLU A 1 72 ? 2.084 48.697 -49.946 1.00 57.03 87 GLU A N 1
ATOM 549 C CA . GLU A 1 72 ? 1.852 47.670 -48.922 1.00 53.56 87 GLU A CA 1
ATOM 550 C C . GLU A 1 72 ? 0.382 47.702 -48.422 1.00 52.66 87 GLU A C 1
ATOM 551 O O . GLU A 1 72 ? -0.288 46.650 -48.304 1.00 50.39 87 GLU A O 1
ATOM 557 N N . ILE A 1 73 ? -0.104 48.906 -48.153 1.00 53.79 88 ILE A N 1
ATOM 558 C CA . ILE A 1 73 ? -1.433 49.092 -47.624 1.00 53.97 88 ILE A CA 1
ATOM 559 C C . ILE A 1 73 ? -2.535 48.785 -48.636 1.00 55.26 88 ILE A C 1
ATOM 560 O O . ILE A 1 73 ? -3.495 48.092 -48.309 1.00 54.46 88 ILE A O 1
ATOM 565 N N . ALA A 1 74 ? -2.414 49.304 -49.848 1.00 57.47 89 ALA A N 1
ATOM 566 C CA . ALA A 1 74 ? -3.428 49.077 -50.896 1.00 59.20 89 ALA A CA 1
ATOM 567 C C . ALA A 1 74 ? -3.571 47.572 -51.161 1.00 57.13 89 ALA A C 1
ATOM 568 O O . ALA A 1 74 ? -4.678 47.014 -51.161 1.00 57.47 89 ALA A O 1
ATOM 570 N N . ILE A 1 75 ? -2.434 46.911 -51.349 1.00 55.18 90 ILE A N 1
ATOM 571 C CA . ILE A 1 75 ? -2.424 45.461 -51.574 1.00 53.19 90 ILE A CA 1
ATOM 572 C C . ILE A 1 75 ? -3.065 44.686 -50.415 1.00 50.50 90 ILE A C 1
ATOM 573 O O . ILE A 1 75 ? -3.945 43.864 -50.592 1.00 50.51 90 ILE A O 1
ATOM 578 N N . HIS A 1 76 ? -2.621 44.968 -49.214 1.00 48.53 91 HIS A N 1
ATOM 579 C CA . HIS A 1 76 ? -3.067 44.237 -48.055 1.00 45.95 91 HIS A CA 1
ATOM 580 C C . HIS A 1 76 ? -4.562 44.474 -47.781 1.00 47.20 91 HIS A C 1
ATOM 581 O O . HIS A 1 76 ? -5.257 43.551 -47.434 1.00 46.52 91 HIS A O 1
ATOM 588 N N . LYS A 1 77 ? -5.079 45.686 -47.948 1.00 49.50 92 LYS A N 1
ATOM 589 C CA . LYS A 1 77 ? -6.505 45.922 -47.714 1.00 51.08 92 LYS A CA 1
ATOM 590 C C . LYS A 1 77 ? -7.368 45.251 -48.759 1.00 52.43 92 LYS A C 1
ATOM 591 O O . LYS A 1 77 ? -8.525 44.955 -48.489 1.00 53.19 92 LYS A O 1
ATOM 597 N N . SER A 1 78 ? -6.810 44.994 -49.939 1.00 52.84 93 SER A N 1
ATOM 598 C CA . SER A 1 78 ? -7.539 44.287 -50.986 1.00 54.37 93 SER A CA 1
ATOM 599 C C . SER A 1 78 ? -7.625 42.772 -50.702 1.00 52.22 93 SER A C 1
ATOM 600 O O . SER A 1 78 ? -8.142 42.026 -51.526 1.00 53.46 93 SER A O 1
ATOM 603 N N . LEU A 1 79 ? -7.145 42.324 -49.541 1.00 49.23 94 LEU A N 1
ATOM 604 C CA . LEU A 1 79 ? -7.081 40.896 -49.220 1.00 47.16 94 LEU A CA 1
ATOM 605 C C . LEU A 1 79 ? -8.082 40.478 -48.162 1.00 46.67 94 LEU A C 1
ATOM 606 O O . LEU A 1 79 ? -8.302 41.178 -47.173 1.00 46.37 94 LEU A O 1
ATOM 611 N N . ASP A 1 80 ? -8.645 39.295 -48.366 1.00 46.76 95 ASP A N 1
ATOM 612 C CA . ASP A 1 80 ? -9.557 38.702 -47.415 1.00 46.60 95 ASP A CA 1
ATOM 613 C C . ASP A 1 80 ? -9.568 37.174 -47.607 1.00 45.81 95 ASP A C 1
ATOM 614 O O . ASP A 1 80 ? -10.200 36.639 -48.518 1.00 47.65 95 ASP A O 1
ATOM 619 N N . ASN A 1 81 ? -8.824 36.488 -46.735 1.00 43.07 96 ASN A N 1
ATOM 620 C CA . ASN A 1 81 ? -8.613 35.030 -46.821 1.00 41.93 96 ASN A CA 1
ATOM 621 C C . ASN A 1 81 ? -8.238 34.491 -45.440 1.00 39.59 96 ASN A C 1
ATOM 622 O O . ASN A 1 81 ? -7.527 35.117 -44.691 1.00 38.00 96 ASN A O 1
ATOM 627 N N . PRO A 1 82 ? -8.768 33.332 -45.075 1.00 39.70 97 PRO A N 1
ATOM 628 C CA . PRO A 1 82 ? -8.430 32.709 -43.781 1.00 37.95 97 PRO A CA 1
ATOM 629 C C . PRO A 1 82 ? -6.948 32.457 -43.548 1.00 35.48 97 PRO A C 1
ATOM 630 O O . PRO A 1 82 ? -6.528 32.280 -42.402 1.00 34.09 97 PRO A O 1
ATOM 634 N N . HIS A 1 83 ? -6.135 32.422 -44.594 1.00 35.37 98 HIS A N 1
ATOM 635 C CA . HIS A 1 83 ? -4.695 32.171 -44.373 1.00 33.46 98 HIS A CA 1
ATOM 636 C C . HIS A 1 83 ? -3.773 33.342 -44.661 1.00 32.90 98 HIS A C 1
ATOM 637 O O . HIS A 1 83 ? -2.563 33.142 -44.837 1.00 31.62 98 HIS A O 1
ATOM 644 N N . VAL A 1 84 ? -4.377 34.537 -44.697 1.00 33.84 99 VAL A N 1
ATOM 645 C CA . VAL A 1 84 ? -3.688 35.795 -44.794 1.00 33.76 99 VAL A CA 1
ATOM 646 C C . VAL A 1 84 ? -4.144 36.660 -43.630 1.00 33.78 99 VAL A C 1
ATOM 647 O O . VAL A 1 84 ? -5.329 36.745 -43.341 1.00 35.03 99 VAL A O 1
ATOM 651 N N . VAL A 1 85 ? -3.190 37.340 -43.002 1.00 32.88 100 VAL A N 1
ATOM 652 C CA . VAL A 1 85 ? -3.476 38.260 -41.891 1.00 32.94 100 VAL A CA 1
ATOM 653 C C . VAL A 1 85 ? -4.531 39.259 -42.297 1.00 35.17 100 VAL A C 1
ATOM 654 O O . VAL A 1 85 ? -4.421 39.951 -43.301 1.00 36.39 100 VAL A O 1
ATOM 658 N N . GLY A 1 86 ? -5.561 39.344 -41.477 1.00 36.02 101 GLY A N 1
ATOM 659 C CA . GLY A 1 86 ? -6.645 40.196 -41.781 1.00 38.41 101 GLY A CA 1
ATOM 660 C C . GLY A 1 86 ? -6.315 41.654 -41.634 1.00 39.39 101 GLY A C 1
ATOM 661 O O . GLY A 1 86 ? -5.750 42.062 -40.623 1.00 38.48 101 GLY A O 1
ATOM 662 N N . PHE A 1 87 ? -6.709 42.433 -42.639 1.00 41.68 102 PHE A N 1
ATOM 663 C CA . PHE A 1 87 ? -6.589 43.881 -42.629 1.00 43.37 102 PHE A CA 1
ATOM 664 C C . PHE A 1 87 ? -7.922 44.451 -42.148 1.00 45.80 102 PHE A C 1
ATOM 665 O O . PHE A 1 87 ? -8.984 44.174 -42.728 1.00 47.48 102 PHE A O 1
ATOM 673 N N . HIS A 1 88 ? -7.873 45.217 -41.060 1.00 46.14 103 HIS A N 1
ATOM 674 C CA . HIS A 1 88 ? -9.071 45.768 -40.462 1.00 48.42 103 HIS A CA 1
ATOM 675 C C . HIS A 1 88 ? -9.106 47.256 -40.531 1.00 50.46 103 HIS A C 1
ATOM 676 O O . HIS A 1 88 ? -9.977 47.847 -39.894 1.00 52.59 103 HIS A O 1
ATOM 683 N N . GLY A 1 89 ? -8.216 47.864 -41.326 1.00 50.06 104 GLY A N 1
ATOM 684 C CA . GLY A 1 89 ? -8.248 49.292 -41.547 1.00 52.33 104 GLY A CA 1
ATOM 685 C C . GLY A 1 89 ? -6.974 50.045 -41.244 1.00 51.44 104 GLY A C 1
ATOM 686 O O . GLY A 1 89 ? -6.046 49.504 -40.618 1.00 49.02 104 GLY A O 1
ATOM 687 N N . PHE A 1 90 ? -6.922 51.279 -41.735 1.00 53.72 105 PHE A N 1
ATOM 688 C CA . PHE A 1 90 ? -5.786 52.160 -41.528 1.00 53.77 105 PHE A CA 1
ATOM 689 C C . PHE A 1 90 ? -6.202 53.606 -41.440 1.00 57.05 105 PHE A C 1
ATOM 690 O O . PHE A 1 90 ? -7.212 54.030 -42.026 1.00 59.63 105 PHE A O 1
ATOM 698 N N . PHE A 1 91 ? -5.434 54.363 -40.677 1.00 57.24 106 PHE A N 1
ATOM 699 C CA . PHE A 1 91 ? -5.724 55.775 -40.491 1.00 60.59 106 PHE A CA 1
ATOM 700 C C . PHE A 1 91 ? -4.478 56.501 -39.992 1.00 60.56 106 PHE A C 1
ATOM 701 O O . PHE A 1 91 ? -3.454 55.880 -39.740 1.00 57.87 106 PHE A O 1
ATOM 709 N N . GLU A 1 92 ? -4.571 57.818 -39.846 1.00 63.79 107 GLU A N 1
ATOM 710 C CA . GLU A 1 92 ? -3.370 58.616 -39.568 1.00 64.56 107 GLU A CA 1
ATOM 711 C C . GLU A 1 92 ? -3.634 59.941 -38.888 1.00 67.55 107 GLU A C 1
ATOM 712 O O . GLU A 1 92 ? -4.692 60.504 -39.051 1.00 70.05 107 GLU A O 1
ATOM 718 N N . ASP A 1 93 ? -2.658 60.387 -38.095 1.00 67.44 108 ASP A N 1
ATOM 719 C CA . ASP A 1 93 ? -2.619 61.732 -37.529 1.00 70.66 108 ASP A CA 1
ATOM 720 C C . ASP A 1 93 ? -1.421 62.427 -38.155 1.00 72.01 108 ASP A C 1
ATOM 721 O O . ASP A 1 93 ? -0.982 62.024 -39.223 1.00 71.13 108 ASP A O 1
ATOM 726 N N . ASP A 1 94 ? -0.916 63.489 -37.535 1.00 74.50 109 ASP A N 1
ATOM 727 C CA . ASP A 1 94 ? 0.199 64.253 -38.116 1.00 76.41 109 ASP A CA 1
ATOM 728 C C . ASP A 1 94 ? 1.500 63.468 -38.051 1.00 73.66 109 ASP A C 1
ATOM 729 O O . ASP A 1 94 ? 2.378 63.636 -38.886 1.00 74.55 109 ASP A O 1
ATOM 734 N N . ASP A 1 95 ? 1.606 62.605 -37.053 1.00 70.53 110 ASP A N 1
ATOM 735 C CA . ASP A 1 95 ? 2.866 61.969 -36.718 1.00 68.39 110 ASP A CA 1
ATOM 736 C C . ASP A 1 95 ? 2.967 60.490 -37.092 1.00 64.19 110 ASP A C 1
ATOM 737 O O . ASP A 1 95 ? 4.068 59.974 -37.198 1.00 62.86 110 ASP A O 1
ATOM 742 N N . PHE A 1 96 ? 1.834 59.824 -37.319 1.00 62.31 111 PHE A N 1
ATOM 743 C CA . PHE A 1 96 ? 1.827 58.385 -37.524 1.00 58.47 111 PHE A CA 1
ATOM 744 C C . PHE A 1 96 ? 0.814 57.878 -38.559 1.00 57.89 111 PHE A C 1
ATOM 745 O O . PHE A 1 96 ? -0.227 58.472 -38.810 1.00 59.89 111 PHE A O 1
ATOM 753 N N . VAL A 1 97 ? 1.152 56.739 -39.145 1.00 55.32 112 VAL A N 1
ATOM 754 C CA . VAL A 1 97 ? 0.202 55.915 -39.859 1.00 54.10 112 VAL A CA 1
ATOM 755 C C . VAL A 1 97 ? -0.074 54.674 -38.997 1.00 50.87 112 VAL A C 1
ATOM 756 O O . VAL A 1 97 ? 0.823 53.898 -38.706 1.00 48.80 112 VAL A O 1
ATOM 760 N N . TYR A 1 98 ? -1.329 54.509 -38.602 1.00 50.86 113 TYR A N 1
ATOM 761 C CA . TYR A 1 98 ? -1.764 53.403 -37.763 1.00 48.43 113 TYR A CA 1
ATOM 762 C C . TYR A 1 98 ? -2.474 52.331 -38.601 1.00 47.19 113 TYR A C 1
ATOM 763 O O . TYR A 1 98 ? -3.406 52.665 -39.334 1.00 48.95 113 TYR A O 1
ATOM 772 N N . VAL A 1 99 ? -2.010 51.070 -38.518 1.00 44.44 114 VAL A N 1
ATOM 773 C CA . VAL A 1 99 ? -2.601 49.969 -39.289 1.00 43.32 114 VAL A CA 1
ATOM 774 C C . VAL A 1 99 ? -3.160 48.886 -38.393 1.00 41.67 114 VAL A C 1
ATOM 775 O O . VAL A 1 99 ? -2.490 48.424 -37.482 1.00 39.93 114 VAL A O 1
ATOM 779 N N . VAL A 1 100 ? -4.426 48.512 -38.648 1.00 42.54 115 VAL A N 1
ATOM 780 C CA . VAL A 1 100 ? -5.146 47.634 -37.764 1.00 41.72 115 VAL A CA 1
ATOM 781 C C . VAL A 1 100 ? -5.198 46.246 -38.359 1.00 40.14 115 VAL A C 1
ATOM 782 O O . VAL A 1 100 ? -5.776 46.022 -39.419 1.00 40.98 115 VAL A O 1
ATOM 786 N N . LEU A 1 101 ? -4.567 45.311 -37.655 1.00 38.10 116 LEU A N 1
ATOM 787 C CA . LEU A 1 101 ? -4.375 43.991 -38.168 1.00 36.62 116 LEU A CA 1
ATOM 788 C C . LEU A 1 101 ? -4.953 42.924 -37.218 1.00 36.02 116 LEU A C 1
ATOM 789 O O . LEU A 1 101 ? -5.076 43.157 -36.033 1.00 36.15 116 LEU A O 1
ATOM 794 N N . GLU A 1 102 ? -5.318 41.777 -37.770 1.00 35.82 117 GLU A N 1
ATOM 795 C CA . GLU A 1 102 ? -5.699 40.609 -37.001 1.00 35.47 117 GLU A CA 1
ATOM 796 C C . GLU A 1 102 ? -4.531 40.193 -36.124 1.00 33.51 117 GLU A C 1
ATOM 797 O O . GLU A 1 102 ? -3.419 39.985 -36.637 1.00 31.87 117 GLU A O 1
ATOM 803 N N . ILE A 1 103 ? -4.784 40.032 -34.825 1.00 33.37 118 ILE A N 1
ATOM 804 C CA . ILE A 1 103 ? -3.709 39.676 -33.919 1.00 32.03 118 ILE A CA 1
ATOM 805 C C . ILE A 1 103 ? -3.396 38.175 -34.040 1.00 30.83 118 ILE A C 1
ATOM 806 O O . ILE A 1 103 ? -4.308 37.360 -34.233 1.00 32.06 118 ILE A O 1
ATOM 811 N N . CYS A 1 104 ? -2.137 37.821 -33.918 1.00 29.52 119 CYS A N 1
ATOM 812 C CA . CYS A 1 104 ? -1.678 36.460 -33.972 1.00 28.56 119 CYS A CA 1
ATOM 813 C C . CYS A 1 104 ? -0.891 36.206 -32.763 1.00 27.68 119 CYS A C 1
ATOM 814 O O . CYS A 1 104 ? 0.327 36.393 -32.766 1.00 27.06 119 CYS A O 1
ATOM 817 N N . ARG A 1 105 ? -1.570 35.791 -31.682 1.00 28.02 120 ARG A N 1
ATOM 818 C CA . ARG A 1 105 ? -0.895 35.805 -30.386 1.00 27.88 120 ARG A CA 1
ATOM 819 C C . ARG A 1 105 ? 0.145 34.725 -30.217 1.00 26.56 120 ARG A C 1
ATOM 820 O O . ARG A 1 105 ? 0.948 34.809 -29.324 1.00 26.42 120 ARG A O 1
ATOM 828 N N . ARG A 1 106 ? 0.191 33.761 -31.089 1.00 25.73 121 ARG A N 1
ATOM 829 C CA . ARG A 1 106 ? 1.111 32.671 -30.967 1.00 24.85 121 ARG A CA 1
ATOM 830 C C . ARG A 1 106 ? 2.390 32.897 -31.795 1.00 24.11 121 ARG A C 1
ATOM 831 O O . ARG A 1 106 ? 3.120 32.003 -32.058 1.00 23.47 121 ARG A O 1
ATOM 839 N N . ARG A 1 107 ? 2.597 34.133 -32.212 1.00 24.27 122 ARG A N 1
ATOM 840 C CA . ARG A 1 107 ? 3.756 34.570 -32.951 1.00 24.00 122 ARG A CA 1
ATOM 841 C C . ARG A 1 107 ? 3.902 33.940 -34.289 1.00 23.54 122 ARG A C 1
ATOM 842 O O . ARG A 1 107 ? 2.989 33.953 -35.059 1.00 24.06 122 ARG A O 1
ATOM 850 N N . SER A 1 108 ? 5.064 33.415 -34.565 1.00 23.07 123 SER A N 1
ATOM 851 C CA . SER A 1 108 ? 5.425 33.026 -35.913 1.00 22.86 123 SER A CA 1
ATOM 852 C C . SER A 1 108 ? 6.065 31.663 -36.016 1.00 22.55 123 SER A C 1
ATOM 853 O O . SER A 1 108 ? 6.430 31.086 -35.076 1.00 22.29 123 SER A O 1
ATOM 856 N N . LEU A 1 109 ? 6.154 31.164 -37.212 1.00 22.67 124 LEU A N 1
ATOM 857 C CA . LEU A 1 109 ? 6.807 29.920 -37.459 1.00 22.71 124 LEU A CA 1
ATOM 858 C C . LEU A 1 109 ? 8.286 30.045 -37.272 1.00 23.14 124 LEU A C 1
ATOM 859 O O . LEU A 1 109 ? 8.957 29.041 -37.221 1.00 23.62 124 LEU A O 1
ATOM 864 N N . LEU A 1 110 ? 8.856 31.252 -37.179 1.00 23.35 125 LEU A N 1
ATOM 865 C CA . LEU A 1 110 ? 10.245 31.334 -36.816 1.00 23.99 125 LEU A CA 1
ATOM 866 C C . LEU A 1 110 ? 10.538 30.931 -35.360 1.00 23.70 125 LEU A C 1
ATOM 867 O O . LEU A 1 110 ? 11.553 30.269 -35.047 1.00 24.37 125 LEU A O 1
ATOM 872 N N . GLU A 1 111 ? 9.714 31.414 -34.468 1.00 22.99 126 GLU A N 1
ATOM 873 C CA . GLU A 1 111 ? 9.844 31.092 -33.081 1.00 23.09 126 GLU A CA 1
ATOM 874 C C . GLU A 1 111 ? 9.644 29.578 -32.892 1.00 22.71 126 GLU A C 1
ATOM 875 O O . GLU A 1 111 ? 10.380 28.927 -32.170 1.00 23.24 126 GLU A O 1
ATOM 881 N N . LEU A 1 112 ? 8.714 29.018 -33.635 1.00 22.11 127 LEU A N 1
ATOM 882 C CA . LEU A 1 112 ? 8.478 27.585 -33.603 1.00 22.18 127 LEU A CA 1
ATOM 883 C C . LEU A 1 112 ? 9.689 26.838 -34.072 1.00 23.09 127 LEU A C 1
ATOM 884 O O . LEU A 1 112 ? 10.111 25.799 -33.460 1.00 23.67 127 LEU A O 1
ATOM 889 N N . HIS A 1 113 ? 10.289 27.354 -35.142 1.00 23.60 128 HIS A N 1
ATOM 890 C CA . HIS A 1 113 ? 11.550 26.780 -35.689 1.00 24.88 128 HIS A CA 1
ATOM 891 C C . HIS A 1 113 ? 12.653 26.830 -34.672 1.00 25.84 128 HIS A C 1
ATOM 892 O O . HIS A 1 113 ? 13.409 25.857 -34.478 1.00 26.81 128 HIS A O 1
ATOM 899 N N . LYS A 1 114 ? 12.753 27.926 -33.962 1.00 25.94 129 LYS A N 1
ATOM 900 C CA . LYS A 1 114 ? 13.817 28.002 -32.960 1.00 27.37 129 LYS A CA 1
ATOM 901 C C . LYS A 1 114 ? 13.657 27.047 -31.793 1.00 27.27 129 LYS A C 1
ATOM 902 O O . LYS A 1 114 ? 14.615 26.613 -31.201 1.00 28.71 129 LYS A O 1
ATOM 908 N N . ARG A 1 115 ? 12.433 26.778 -31.412 1.00 25.89 130 ARG A N 1
ATOM 909 C CA . ARG A 1 115 ? 12.197 25.839 -30.302 1.00 26.09 130 ARG A CA 1
ATOM 910 C C . ARG A 1 115 ? 12.271 24.355 -30.733 1.00 26.56 130 ARG A C 1
ATOM 911 O O . ARG A 1 115 ? 12.673 23.508 -29.973 1.00 27.66 130 ARG A O 1
ATOM 919 N N . ARG A 1 116 ? 11.768 24.066 -31.919 1.00 25.96 131 ARG A N 1
ATOM 920 C CA . ARG A 1 116 ? 11.501 22.691 -32.331 1.00 26.45 131 ARG A CA 1
ATOM 921 C C . ARG A 1 116 ? 12.629 22.215 -33.221 1.00 27.84 131 ARG A C 1
ATOM 922 O O . ARG A 1 116 ? 12.941 21.015 -33.228 1.00 29.09 131 ARG A O 1
ATOM 930 N N . LYS A 1 117 ? 13.287 23.144 -33.914 1.00 28.21 132 LYS A N 1
ATOM 931 C CA . LYS A 1 117 ? 14.122 22.785 -35.067 1.00 29.67 132 LYS A CA 1
ATOM 932 C C . LYS A 1 117 ? 13.262 21.949 -36.054 1.00 29.10 132 LYS A C 1
ATOM 933 O O . LYS A 1 117 ? 12.159 22.379 -36.404 1.00 27.54 132 LYS A O 1
ATOM 939 N N . ALA A 1 118 ? 13.746 20.779 -36.461 1.00 30.35 133 ALA A N 1
ATOM 940 C CA . ALA A 1 118 ? 13.034 19.986 -37.427 1.00 30.45 133 ALA A CA 1
ATOM 941 C C . ALA A 1 118 ? 11.711 19.514 -36.803 1.00 29.51 133 ALA A C 1
ATOM 942 O O . ALA A 1 118 ? 11.691 19.044 -35.718 1.00 29.68 133 ALA A O 1
ATOM 944 N N . VAL A 1 119 ? 10.628 19.659 -37.543 1.00 28.88 134 VAL A N 1
ATOM 945 C CA . VAL A 1 119 ? 9.343 19.248 -37.114 1.00 28.53 134 VAL A CA 1
ATOM 946 C C . VAL A 1 119 ? 9.086 17.921 -37.755 1.00 30.02 134 VAL A C 1
ATOM 947 O O . VAL A 1 119 ? 9.864 17.503 -38.582 1.00 31.37 134 VAL A O 1
ATOM 951 N N . THR A 1 120 ? 8.013 17.256 -37.320 1.00 30.37 135 THR A N 1
ATOM 952 C CA . THR A 1 120 ? 7.644 15.963 -37.857 1.00 31.88 135 THR A CA 1
ATOM 953 C C . THR A 1 120 ? 7.039 16.184 -39.214 1.00 31.99 135 THR A C 1
ATOM 954 O O . THR A 1 120 ? 6.509 17.238 -39.540 1.00 30.69 135 THR A O 1
ATOM 958 N N . GLU A 1 121 ? 7.112 15.173 -40.030 1.00 33.87 136 GLU A N 1
ATOM 959 C CA . GLU A 1 121 ? 6.606 15.304 -41.367 1.00 34.80 136 GLU A CA 1
ATOM 960 C C . GLU A 1 121 ? 5.099 15.683 -41.428 1.00 34.04 136 GLU A C 1
ATOM 961 O O . GLU A 1 121 ? 4.737 16.513 -42.215 1.00 33.68 136 GLU A O 1
ATOM 967 N N . PRO A 1 122 ? 4.224 15.086 -40.577 1.00 34.08 137 PRO A N 1
ATOM 968 C CA . PRO A 1 122 ? 2.832 15.516 -40.560 1.00 33.75 137 PRO A CA 1
ATOM 969 C C . PRO A 1 122 ? 2.625 16.972 -40.258 1.00 31.88 137 PRO A C 1
ATOM 970 O O . PRO A 1 122 ? 1.733 17.598 -40.822 1.00 32.09 137 PRO A O 1
ATOM 974 N N . GLU A 1 123 ? 3.420 17.515 -39.341 1.00 30.62 138 GLU A N 1
ATOM 975 C CA . GLU A 1 123 ? 3.370 18.935 -38.993 1.00 28.88 138 GLU A CA 1
ATOM 976 C C . GLU A 1 123 ? 3.758 19.804 -40.141 1.00 28.28 138 GLU A C 1
ATOM 977 O O . GLU A 1 123 ? 3.128 20.808 -40.409 1.00 27.43 138 GLU A O 1
ATOM 983 N N . ALA A 1 124 ? 4.780 19.363 -40.846 1.00 28.93 139 ALA A N 1
ATOM 984 C CA . ALA A 1 124 ? 5.240 20.026 -42.067 1.00 29.05 139 ALA A CA 1
ATOM 985 C C . ALA A 1 124 ? 4.142 20.057 -43.070 1.00 29.80 139 ALA A C 1
ATOM 986 O O . ALA A 1 124 ? 3.870 21.084 -43.648 1.00 29.50 139 ALA A O 1
ATOM 988 N N . ARG A 1 125 ? 3.461 18.925 -43.249 1.00 31.16 140 ARG A N 1
ATOM 989 C CA . ARG A 1 125 ? 2.301 18.884 -44.146 1.00 32.23 140 ARG A CA 1
ATOM 990 C C . ARG A 1 125 ? 1.314 19.941 -43.773 1.00 31.25 140 ARG A C 1
ATOM 991 O O . ARG A 1 125 ? 0.855 20.634 -44.648 1.00 31.94 140 ARG A O 1
ATOM 999 N N . TYR A 1 126 ? 0.985 20.050 -42.487 1.00 30.09 141 TYR A N 1
ATOM 1000 C CA . TYR A 1 126 ? -0.047 20.949 -42.025 1.00 29.44 141 TYR A CA 1
ATOM 1001 C C . TYR A 1 126 ? 0.315 22.407 -42.274 1.00 28.34 141 TYR A C 1
ATOM 1002 O O . TYR A 1 126 ? -0.442 23.185 -42.841 1.00 28.65 141 TYR A O 1
ATOM 1011 N N . PHE A 1 127 ? 1.457 22.808 -41.785 1.00 27.22 142 PHE A N 1
ATOM 1012 C CA . PHE A 1 127 ? 1.877 24.180 -42.004 1.00 26.53 142 PHE A CA 1
ATOM 1013 C C . PHE A 1 127 ? 2.014 24.516 -43.491 1.00 27.53 142 PHE A C 1
ATOM 1014 O O . PHE A 1 127 ? 1.563 25.562 -43.938 1.00 27.69 142 PHE A O 1
ATOM 1022 N N . MET A 1 128 ? 2.653 23.636 -44.270 1.00 28.52 143 MET A N 1
ATOM 1023 C CA . MET A 1 128 ? 2.824 23.949 -45.689 1.00 29.72 143 MET A CA 1
ATOM 1024 C C . MET A 1 128 ? 1.488 23.999 -46.409 1.00 30.75 143 MET A C 1
ATOM 1025 O O . MET A 1 128 ? 1.331 24.847 -47.297 1.00 31.35 143 MET A O 1
ATOM 1030 N N . ARG A 1 129 ? 0.530 23.107 -46.081 1.00 31.14 144 ARG A N 1
ATOM 1031 C CA . ARG A 1 129 ? -0.751 23.131 -46.768 1.00 32.58 144 ARG A CA 1
ATOM 1032 C C . ARG A 1 129 ? -1.431 24.489 -46.544 1.00 31.97 144 ARG A C 1
ATOM 1033 O O . ARG A 1 129 ? -1.927 25.128 -47.472 1.00 33.04 144 ARG A O 1
ATOM 1041 N N . GLN A 1 130 ? -1.457 24.922 -45.300 1.00 30.38 145 GLN A N 1
ATOM 1042 C CA . GLN A 1 130 ? -2.138 26.150 -44.981 1.00 30.16 145 GLN A CA 1
ATOM 1043 C C . GLN A 1 130 ? -1.488 27.359 -45.637 1.00 29.81 145 GLN A C 1
ATOM 1044 O O . GLN A 1 130 ? -2.175 28.211 -46.180 1.00 30.80 145 GLN A O 1
ATOM 1050 N N . THR A 1 131 ? -0.163 27.419 -45.545 1.00 28.66 146 THR A N 1
ATOM 1051 C CA . THR A 1 131 ? 0.609 28.442 -46.213 1.00 28.68 146 THR A CA 1
ATOM 1052 C C . THR A 1 131 ? 0.368 28.442 -47.725 1.00 30.44 146 THR A C 1
ATOM 1053 O O . THR A 1 131 ? 0.088 29.471 -48.309 1.00 31.29 146 THR A O 1
ATOM 1057 N N . ILE A 1 132 ? 0.452 27.294 -48.359 1.00 31.25 147 ILE A N 1
ATOM 1058 C CA . ILE A 1 132 ? 0.188 27.194 -49.778 1.00 33.25 147 ILE A CA 1
ATOM 1059 C C . ILE A 1 132 ? -1.226 27.633 -50.148 1.00 34.48 147 ILE A C 1
ATOM 1060 O O . ILE A 1 132 ? -1.383 28.209 -51.177 1.00 36.05 147 ILE A O 1
ATOM 1065 N N . GLN A 1 133 ? -2.249 27.363 -49.339 1.00 34.15 148 GLN A N 1
ATOM 1066 C CA . GLN A 1 133 ? -3.622 27.794 -49.680 1.00 35.78 148 GLN A CA 1
ATOM 1067 C C . GLN A 1 133 ? -3.602 29.281 -49.662 1.00 35.51 148 GLN A C 1
ATOM 1068 O O . GLN A 1 133 ? -4.192 29.902 -50.509 1.00 37.36 148 GLN A O 1
ATOM 1074 N N . GLY A 1 134 ? -2.928 29.863 -48.688 1.00 33.49 149 GLY A N 1
ATOM 1075 C CA . GLY A 1 134 ? -2.641 31.316 -48.696 1.00 33.34 149 GLY A CA 1
ATOM 1076 C C . GLY A 1 134 ? -1.990 31.863 -49.957 1.00 34.58 149 GLY A C 1
ATOM 1077 O O . GLY A 1 134 ? -2.447 32.857 -50.565 1.00 36.07 149 GLY A O 1
ATOM 1078 N N . VAL A 1 135 ? -0.954 31.185 -50.400 1.00 34.35 150 VAL A N 1
ATOM 1079 C CA . VAL A 1 135 ? -0.246 31.642 -51.572 1.00 35.83 150 VAL A CA 1
ATOM 1080 C C . VAL A 1 135 ? -1.099 31.467 -52.830 1.00 38.34 150 VAL A C 1
ATOM 1081 O O . VAL A 1 135 ? -1.071 32.308 -53.732 1.00 40.06 150 VAL A O 1
ATOM 1085 N N . GLN A 1 136 ? -1.878 30.398 -52.855 1.00 38.76 151 GLN A N 1
ATOM 1086 C CA . GLN A 1 136 ? -2.846 30.193 -53.919 1.00 41.40 151 GLN A CA 1
ATOM 1087 C C . GLN A 1 136 ? -3.792 31.383 -54.049 1.00 42.61 151 GLN A C 1
ATOM 1088 O O . GLN A 1 136 ? -4.060 31.877 -55.148 1.00 45.01 151 GLN A O 1
ATOM 1094 N N . TYR A 1 137 ? -4.337 31.819 -52.925 1.00 41.26 152 TYR A N 1
ATOM 1095 C CA . TYR A 1 137 ? -5.230 32.959 -52.917 1.00 42.50 152 TYR A CA 1
ATOM 1096 C C . TYR A 1 137 ? -4.516 34.165 -53.464 1.00 43.11 152 TYR A C 1
ATOM 1097 O O . TYR A 1 137 ? -5.073 34.851 -54.341 1.00 45.61 152 TYR A O 1
ATOM 1106 N N . LEU A 1 138 ? -3.290 34.429 -52.980 1.00 41.20 153 LEU A N 1
ATOM 1107 C CA . LEU A 1 138 ? -2.571 35.635 -53.394 1.00 41.92 153 LEU A CA 1
ATOM 1108 C C . LEU A 1 138 ? -2.292 35.645 -54.859 1.00 44.42 153 LEU A C 1
ATOM 1109 O O . LEU A 1 138 ? -2.488 36.661 -55.512 1.00 46.48 153 LEU A O 1
ATOM 1114 N N . HIS A 1 139 ? -1.849 34.512 -55.376 1.00 44.54 154 HIS A N 1
ATOM 1115 C CA . HIS A 1 139 ? -1.531 34.400 -56.795 1.00 47.21 154 HIS A CA 1
ATOM 1116 C C . HIS A 1 139 ? -2.768 34.464 -57.693 1.00 50.07 154 HIS A C 1
ATOM 1117 O O . HIS A 1 139 ? -2.721 35.077 -58.745 1.00 52.63 154 HIS A O 1
ATOM 1124 N N . ASN A 1 140 ? -3.862 33.862 -57.240 1.00 49.82 155 ASN A N 1
ATOM 1125 C CA . ASN A 1 140 ? -5.174 34.059 -57.883 1.00 52.67 155 ASN A CA 1
ATOM 1126 C C . ASN A 1 140 ? -5.644 35.499 -57.921 1.00 54.03 155 ASN A C 1
ATOM 1127 O O . ASN A 1 140 ? -6.501 35.839 -58.708 1.00 57.01 155 ASN A O 1
ATOM 1132 N N . ASN A 1 141 ? -5.105 36.336 -57.041 1.00 52.14 156 ASN A N 1
ATOM 1133 C CA . ASN A 1 141 ? -5.364 37.772 -57.061 1.00 53.50 156 ASN A CA 1
ATOM 1134 C C . ASN A 1 141 ? -4.178 38.547 -57.586 1.00 54.13 156 ASN A C 1
ATOM 1135 O O . ASN A 1 141 ? -4.087 39.734 -57.392 1.00 54.63 156 ASN A O 1
ATOM 1140 N N . ARG A 1 142 ? -3.274 37.853 -58.266 1.00 54.48 157 ARG A N 1
ATOM 1141 C CA . ARG A 1 142 ? -2.167 38.479 -58.982 1.00 55.93 157 ARG A CA 1
ATOM 1142 C C . ARG A 1 142 ? -1.202 39.184 -58.068 1.00 53.85 157 ARG A C 1
ATOM 1143 O O . ARG A 1 142 ? -0.477 40.080 -58.510 1.00 55.35 157 ARG A O 1
ATOM 1151 N N . VAL A 1 143 ? -1.141 38.739 -56.829 1.00 50.70 158 VAL A N 1
ATOM 1152 C CA . VAL A 1 143 ? -0.221 39.336 -55.886 1.00 48.86 158 VAL A CA 1
ATOM 1153 C C . VAL A 1 143 ? 0.969 38.428 -55.708 1.00 47.38 158 VAL A C 1
ATOM 1154 O O . VAL A 1 143 ? 0.801 37.252 -55.422 1.00 45.96 158 VAL A O 1
ATOM 1158 N N . ILE A 1 144 ? 2.170 38.975 -55.904 1.00 48.09 159 ILE A N 1
ATOM 1159 C CA . ILE A 1 144 ? 3.387 38.263 -55.522 1.00 46.74 159 ILE A CA 1
ATOM 1160 C C . ILE A 1 144 ? 3.892 38.782 -54.192 1.00 44.63 159 ILE A C 1
ATOM 1161 O O . ILE A 1 144 ? 4.181 39.953 -54.083 1.00 45.55 159 ILE A O 1
ATOM 1166 N N . HIS A 1 145 ? 4.025 37.913 -53.208 1.00 42.19 160 HIS A N 1
ATOM 1167 C CA . HIS A 1 145 ? 4.448 38.314 -51.864 1.00 40.34 160 HIS A CA 1
ATOM 1168 C C . HIS A 1 145 ? 5.903 38.758 -51.830 1.00 41.25 160 HIS A C 1
ATOM 1169 O O . HIS A 1 145 ? 6.219 39.853 -51.338 1.00 41.63 160 HIS A O 1
ATOM 1176 N N . ARG A 1 146 ? 6.778 37.897 -52.326 1.00 42.08 161 ARG A N 1
ATOM 1177 C CA . ARG A 1 146 ? 8.229 38.224 -52.536 1.00 43.85 161 ARG A CA 1
ATOM 1178 C C . ARG A 1 146 ? 9.111 38.202 -51.296 1.00 42.43 161 ARG A C 1
ATOM 1179 O O . ARG A 1 146 ? 10.308 38.254 -51.419 1.00 43.76 161 ARG A O 1
ATOM 1187 N N . ASN A 1 147 ? 8.514 38.070 -50.117 1.00 40.12 162 ASN A N 1
ATOM 1188 C CA . ASN A 1 147 ? 9.265 37.909 -48.877 1.00 38.77 162 ASN A CA 1
ATOM 1189 C C . ASN A 1 147 ? 8.747 36.815 -47.955 1.00 36.28 162 ASN A C 1
ATOM 1190 O O . ASN A 1 147 ? 8.736 36.992 -46.719 1.00 34.80 162 ASN A O 1
ATOM 1195 N N . LEU A 1 148 ? 8.338 35.676 -48.531 1.00 35.94 163 LEU A N 1
ATOM 1196 C CA . LEU A 1 148 ? 7.868 34.580 -47.694 1.00 33.93 163 LEU A CA 1
ATOM 1197 C C . LEU A 1 148 ? 9.019 34.012 -46.898 1.00 33.40 163 LEU A C 1
ATOM 1198 O O . LEU A 1 148 ? 10.013 33.613 -47.468 1.00 34.72 163 LEU A O 1
ATOM 1203 N N . LYS A 1 149 ? 8.818 33.937 -45.582 1.00 31.90 164 LYS A N 1
ATOM 1204 C CA . LYS A 1 149 ? 9.775 33.345 -44.667 1.00 31.44 164 LYS A CA 1
ATOM 1205 C C . LYS A 1 149 ? 9.052 32.906 -43.382 1.00 29.26 164 LYS A C 1
ATOM 1206 O O . LYS A 1 149 ? 7.922 33.279 -43.120 1.00 28.36 164 LYS A O 1
ATOM 1212 N N . LEU A 1 150 ? 9.763 32.141 -42.580 1.00 28.64 165 LEU A N 1
ATOM 1213 C CA . LEU A 1 150 ? 9.265 31.673 -41.303 1.00 27.09 165 LEU A CA 1
ATOM 1214 C C . LEU A 1 150 ? 8.638 32.806 -40.515 1.00 26.46 165 LEU A C 1
ATOM 1215 O O . LEU A 1 150 ? 7.570 32.640 -39.935 1.00 26.08 165 LEU A O 1
ATOM 1220 N N . GLY A 1 151 ? 9.301 33.932 -40.512 1.00 27.18 166 GLY A N 1
ATOM 1221 C CA . GLY A 1 151 ? 8.964 35.022 -39.693 1.00 26.96 166 GLY A CA 1
ATOM 1222 C C . GLY A 1 151 ? 7.700 35.753 -40.078 1.00 26.97 166 GLY A C 1
ATOM 1223 O O . GLY A 1 151 ? 7.226 36.496 -39.279 1.00 26.99 166 GLY A O 1
ATOM 1224 N N . ASN A 1 152 ? 7.170 35.606 -41.281 1.00 27.55 167 ASN A N 1
ATOM 1225 C CA . ASN A 1 152 ? 5.896 36.232 -41.598 1.00 27.93 167 ASN A CA 1
ATOM 1226 C C . ASN A 1 152 ? 4.804 35.208 -41.885 1.00 27.35 167 ASN A C 1
ATOM 1227 O O . ASN A 1 152 ? 3.756 35.524 -42.483 1.00 27.81 167 ASN A O 1
ATOM 1232 N N . LEU A 1 153 ? 5.047 33.988 -41.405 1.00 26.44 168 LEU A N 1
ATOM 1233 C CA . LEU A 1 153 ? 3.981 32.983 -41.303 1.00 25.93 168 LEU A CA 1
ATOM 1234 C C . LEU A 1 153 ? 3.499 32.973 -39.844 1.00 25.04 168 LEU A C 1
ATOM 1235 O O . LEU A 1 153 ? 4.045 32.317 -38.940 1.00 24.39 168 LEU A O 1
ATOM 1240 N N . PHE A 1 154 ? 2.486 33.757 -39.617 1.00 25.39 169 PHE A N 1
ATOM 1241 C CA . PHE A 1 154 ? 1.957 33.965 -38.256 1.00 25.06 169 PHE A CA 1
ATOM 1242 C C . PHE A 1 154 ? 0.994 32.892 -37.800 1.00 24.78 169 PHE A C 1
ATOM 1243 O O . PHE A 1 154 ? 0.342 32.239 -38.571 1.00 24.94 169 PHE A O 1
ATOM 1251 N N . LEU A 1 155 ? 0.965 32.693 -36.510 1.00 24.62 170 LEU A N 1
ATOM 1252 C CA . LEU A 1 155 ? 0.094 31.725 -35.909 1.00 24.85 170 LEU A CA 1
ATOM 1253 C C . LEU A 1 155 ? -0.891 32.340 -34.936 1.00 25.76 170 LEU A C 1
ATOM 1254 O O . LEU A 1 155 ? -0.535 33.026 -33.999 1.00 25.26 170 LEU A O 1
ATOM 1259 N N . ASN A 1 156 ? -2.156 31.988 -35.116 1.00 27.30 171 ASN A N 1
ATOM 1260 C CA . ASN A 1 156 ? -3.150 32.427 -34.156 1.00 28.87 171 ASN A CA 1
ATOM 1261 C C . ASN A 1 156 ? -3.383 31.436 -33.046 1.00 30.20 171 ASN A C 1
ATOM 1262 O O . ASN A 1 156 ? -2.730 30.381 -32.976 1.00 30.04 171 ASN A O 1
ATOM 1267 N N . ASP A 1 157 ? -4.309 31.745 -32.160 1.00 32.84 172 ASP A N 1
ATOM 1268 C CA . ASP A 1 157 ? -4.494 30.913 -30.976 1.00 34.81 172 ASP A CA 1
ATOM 1269 C C . ASP A 1 157 ? -5.034 29.507 -31.283 1.00 34.47 172 ASP A C 1
ATOM 1270 O O . ASP A 1 157 ? -4.966 28.650 -30.447 1.00 34.32 172 ASP A O 1
ATOM 1275 N N . ASP A 1 158 ? -5.562 29.298 -32.482 1.00 34.35 173 ASP A N 1
ATOM 1276 C CA . ASP A 1 158 ? -5.929 27.974 -32.989 1.00 34.25 173 ASP A CA 1
ATOM 1277 C C . ASP A 1 158 ? -4.879 27.335 -33.881 1.00 31.64 173 ASP A C 1
ATOM 1278 O O . ASP A 1 158 ? -5.159 26.320 -34.544 1.00 31.43 173 ASP A O 1
ATOM 1283 N N . MET A 1 159 ? -3.717 27.996 -33.973 1.00 29.06 174 MET A N 1
ATOM 1284 C CA . MET A 1 159 ? -2.600 27.479 -34.771 1.00 27.53 174 MET A CA 1
ATOM 1285 C C . MET A 1 159 ? -2.915 27.442 -36.245 1.00 27.73 174 MET A C 1
ATOM 1286 O O . MET A 1 159 ? -2.406 26.592 -36.937 1.00 27.52 174 MET A O 1
ATOM 1291 N N . ASP A 1 160 ? -3.781 28.324 -36.718 1.00 28.37 175 ASP A N 1
ATOM 1292 C CA . ASP A 1 160 ? -3.943 28.556 -38.132 1.00 28.73 175 ASP A CA 1
ATOM 1293 C C . ASP A 1 160 ? -2.836 29.494 -38.618 1.00 27.41 175 ASP A C 1
ATOM 1294 O O . ASP A 1 160 ? -2.423 30.413 -37.873 1.00 26.52 175 ASP A O 1
ATOM 1299 N N . VAL A 1 161 ? -2.326 29.247 -39.823 1.00 27.27 176 VAL A N 1
ATOM 1300 C CA . VAL A 1 161 ? -1.266 30.110 -40.336 1.00 26.73 176 VAL A CA 1
ATOM 1301 C C . VAL A 1 161 ? -1.801 31.377 -41.018 1.00 27.48 176 VAL A C 1
ATOM 1302 O O . VAL A 1 161 ? -2.724 31.309 -41.818 1.00 28.84 176 VAL A O 1
ATOM 1306 N N . LYS A 1 162 ? -1.233 32.524 -40.692 1.00 26.92 177 LYS A N 1
ATOM 1307 C CA . LYS A 1 162 ? -1.613 33.735 -41.386 1.00 27.92 177 LYS A CA 1
ATOM 1308 C C . LYS A 1 162 ? -0.404 34.332 -42.022 1.00 27.69 177 LYS A C 1
ATOM 1309 O O . LYS A 1 162 ? 0.514 34.663 -41.332 1.00 27.10 177 LYS A O 1
ATOM 1315 N N . ILE A 1 163 ? -0.412 34.505 -43.328 1.00 28.72 178 ILE A N 1
ATOM 1316 C CA . ILE A 1 163 ? 0.689 35.138 -44.037 1.00 28.96 178 ILE A CA 1
ATOM 1317 C C . ILE A 1 163 ? 0.555 36.619 -43.897 1.00 29.72 178 ILE A C 1
ATOM 1318 O O . ILE A 1 163 ? -0.518 37.188 -44.193 1.00 31.09 178 ILE A O 1
ATOM 1323 N N . GLY A 1 164 ? 1.595 37.264 -43.429 1.00 29.33 179 GLY A N 1
ATOM 1324 C CA . GLY A 1 164 ? 1.579 38.726 -43.256 1.00 30.38 179 GLY A CA 1
ATOM 1325 C C . GLY A 1 164 ? 2.768 39.379 -43.926 1.00 31.37 179 GLY A C 1
ATOM 1326 O O . GLY A 1 164 ? 3.434 38.746 -44.728 1.00 31.40 179 GLY A O 1
ATOM 1327 N N . ASP A 1 165 ? 2.999 40.657 -43.599 1.00 32.47 180 ASP A N 1
ATOM 1328 C CA . ASP A 1 165 ? 4.194 41.411 -44.046 1.00 33.71 180 ASP A CA 1
ATOM 1329 C C . ASP A 1 165 ? 4.210 41.548 -45.561 1.00 35.35 180 ASP A C 1
ATOM 1330 O O . ASP A 1 165 ? 4.972 40.911 -46.241 1.00 35.54 180 ASP A O 1
ATOM 1335 N N . PHE A 1 166 ? 3.349 42.409 -46.100 1.00 36.90 181 PHE A N 1
ATOM 1336 C CA . PHE A 1 166 ? 3.248 42.581 -47.539 1.00 38.74 181 PHE A CA 1
ATOM 1337 C C . PHE A 1 166 ? 4.108 43.717 -48.024 1.00 40.73 181 PHE A C 1
ATOM 1338 O O . PHE A 1 166 ? 3.844 44.278 -49.065 1.00 42.78 181 PHE A O 1
ATOM 1346 N N . GLY A 1 167 ? 5.143 44.039 -47.252 1.00 40.23 182 GLY A N 1
ATOM 1347 C CA . GLY A 1 167 ? 6.078 45.147 -47.527 1.00 42.28 182 GLY A CA 1
ATOM 1348 C C . GLY A 1 167 ? 6.799 45.072 -48.841 1.00 44.26 182 GLY A C 1
ATOM 1349 O O . GLY A 1 167 ? 7.119 46.091 -49.420 1.00 46.93 182 GLY A O 1
ATOM 1350 N N . LEU A 1 168 ? 7.088 43.882 -49.315 1.00 43.40 183 LEU A N 1
ATOM 1351 C CA . LEU A 1 168 ? 7.694 43.732 -50.632 1.00 45.51 183 LEU A CA 1
ATOM 1352 C C . LEU A 1 168 ? 6.749 43.237 -51.668 1.00 46.10 183 LEU A C 1
ATOM 1353 O O . LEU A 1 168 ? 7.182 42.842 -52.724 1.00 47.64 183 LEU A O 1
ATOM 1358 N N . ALA A 1 169 ? 5.457 43.216 -51.372 1.00 45.15 184 ALA A N 1
ATOM 1359 C CA . ALA A 1 169 ? 4.512 42.601 -52.290 1.00 45.82 184 ALA A CA 1
ATOM 1360 C C . ALA A 1 169 ? 4.261 43.505 -53.488 1.00 49.15 184 ALA A C 1
ATOM 1361 O O . ALA A 1 169 ? 4.413 44.724 -53.405 1.00 50.79 184 ALA A O 1
ATOM 1363 N N . THR A 1 170 ? 3.899 42.906 -54.607 1.00 50.60 185 THR A N 1
ATOM 1364 C CA . THR A 1 170 ? 3.411 43.692 -55.738 1.00 53.99 185 THR A CA 1
ATOM 1365 C C . THR A 1 170 ? 2.217 42.985 -56.360 1.00 54.55 185 THR A C 1
ATOM 1366 O O . THR A 1 170 ? 2.068 41.769 -56.222 1.00 52.86 185 THR A O 1
ATOM 1370 N N . LYS A 1 171 ? 1.356 43.751 -57.006 1.00 57.20 186 LYS A N 1
ATOM 1371 C CA . LYS A 1 171 ? 0.210 43.198 -57.712 1.00 58.62 186 LYS A CA 1
ATOM 1372 C C . LYS A 1 171 ? 0.518 43.319 -59.182 1.00 62.07 186 LYS A C 1
ATOM 1373 O O . LYS A 1 171 ? 0.923 44.375 -59.621 1.00 64.55 186 LYS A O 1
ATOM 1379 N N . ILE A 1 172 ? 0.330 42.244 -59.930 1.00 62.68 187 ILE A N 1
ATOM 1380 C CA . ILE A 1 172 ? 0.505 42.240 -61.382 1.00 66.34 187 ILE A CA 1
ATOM 1381 C C . ILE A 1 172 ? -0.879 42.231 -62.048 1.00 68.62 187 ILE A C 1
ATOM 1382 O O . ILE A 1 172 ? -1.426 43.311 -62.348 1.00 71.22 187 ILE A O 1
ATOM 1387 N N . CYS A 1 183 ? 12.952 47.199 -55.165 1.00 101.59 198 CYS A N 1
ATOM 1388 C CA . CYS A 1 183 ? 12.495 46.522 -53.959 1.00 97.29 198 CYS A CA 1
ATOM 1389 C C . CYS A 1 183 ? 13.539 46.595 -52.849 1.00 94.64 198 CYS A C 1
ATOM 1390 O O . CYS A 1 183 ? 14.679 47.035 -53.061 1.00 97.97 198 CYS A O 1
ATOM 1393 N N . GLY A 1 184 ? 13.128 46.171 -51.662 1.00 87.13 199 GLY A N 1
ATOM 1394 C CA . GLY A 1 184 ? 14.061 45.807 -50.610 1.00 86.05 199 GLY A CA 1
ATOM 1395 C C . GLY A 1 184 ? 14.572 44.374 -50.790 1.00 84.30 199 GLY A C 1
ATOM 1396 O O . GLY A 1 184 ? 14.434 43.762 -51.864 1.00 86.75 199 GLY A O 1
ATOM 1397 N N . THR A 1 185 ? 15.162 43.840 -49.730 1.00 79.25 200 THR A N 1
ATOM 1398 C CA . THR A 1 185 ? 15.905 42.595 -49.826 1.00 77.90 200 THR A CA 1
ATOM 1399 C C . THR A 1 185 ? 15.128 41.444 -49.178 1.00 71.64 200 THR A C 1
ATOM 1400 O O . THR A 1 185 ? 14.909 41.447 -47.977 1.00 66.75 200 THR A O 1
ATOM 1404 N N . PRO A 1 186 ? 14.689 40.475 -49.991 1.00 69.83 201 PRO A N 1
ATOM 1405 C CA . PRO A 1 186 ? 13.960 39.319 -49.432 1.00 66.11 201 PRO A CA 1
ATOM 1406 C C . PRO A 1 186 ? 14.833 38.402 -48.582 1.00 63.80 201 PRO A C 1
ATOM 1407 O O . PRO A 1 186 ? 16.023 38.349 -48.744 1.00 65.02 201 PRO A O 1
ATOM 1411 N N . ASN A 1 187 ? 14.216 37.720 -47.636 1.00 62.66 202 ASN A N 1
ATOM 1412 C CA . ASN A 1 187 ? 14.914 36.721 -46.821 1.00 60.58 202 ASN A CA 1
ATOM 1413 C C . ASN A 1 187 ? 15.594 35.614 -47.659 1.00 60.06 202 ASN A C 1
ATOM 1414 O O . ASN A 1 187 ? 16.815 35.495 -47.641 1.00 60.83 202 ASN A O 1
ATOM 1419 N N . TYR A 1 188 ? 14.775 34.817 -48.359 1.00 56.97 203 TYR A N 1
ATOM 1420 C CA . TYR A 1 188 ? 15.227 33.812 -49.318 1.00 57.04 203 TYR A CA 1
ATOM 1421 C C . TYR A 1 188 ? 15.150 34.389 -50.733 1.00 59.67 203 TYR A C 1
ATOM 1422 O O . TYR A 1 188 ? 14.041 34.539 -51.252 1.00 59.90 203 TYR A O 1
ATOM 1431 N N . ILE A 1 189 ? 16.276 34.731 -51.367 1.00 61.69 204 ILE A N 1
ATOM 1432 C CA . ILE A 1 189 ? 16.223 35.294 -52.716 1.00 63.61 204 ILE A CA 1
ATOM 1433 C C . ILE A 1 189 ? 16.283 34.186 -53.776 1.00 63.21 204 ILE A C 1
ATOM 1434 O O . ILE A 1 189 ? 17.106 33.304 -53.678 1.00 64.40 204 ILE A O 1
ATOM 1439 N N . ALA A 1 190 ? 15.410 34.223 -54.780 1.00 62.09 205 ALA A N 1
ATOM 1440 C CA . ALA A 1 190 ? 15.439 33.253 -55.878 1.00 62.91 205 ALA A CA 1
ATOM 1441 C C . ALA A 1 190 ? 16.607 33.571 -56.806 1.00 66.93 205 ALA A C 1
ATOM 1442 O O . ALA A 1 190 ? 17.018 34.738 -56.928 1.00 68.22 205 ALA A O 1
ATOM 1444 N N . PRO A 1 191 ? 17.127 32.547 -57.495 1.00 68.71 206 PRO A N 1
ATOM 1445 C CA . PRO A 1 191 ? 18.269 32.754 -58.379 1.00 72.90 206 PRO A CA 1
ATOM 1446 C C . PRO A 1 191 ? 17.979 33.751 -59.497 1.00 75.83 206 PRO A C 1
ATOM 1447 O O . PRO A 1 191 ? 18.877 34.524 -59.865 1.00 78.99 206 PRO A O 1
ATOM 1451 N N . GLU A 1 192 ? 16.748 33.749 -60.014 1.00 74.76 207 GLU A N 1
ATOM 1452 C CA . GLU A 1 192 ? 16.402 34.626 -61.131 1.00 77.72 207 GLU A CA 1
ATOM 1453 C C . GLU A 1 192 ? 16.486 36.090 -60.745 1.00 78.14 207 GLU A C 1
ATOM 1454 O O . GLU A 1 192 ? 16.854 36.949 -61.560 1.00 81.93 207 GLU A O 1
ATOM 1460 N N . VAL A 1 193 ? 16.163 36.369 -59.492 1.00 74.97 208 VAL A N 1
ATOM 1461 C CA . VAL A 1 193 ? 16.256 37.732 -58.990 1.00 75.54 208 VAL A CA 1
ATOM 1462 C C . VAL A 1 193 ? 17.715 38.161 -58.942 1.00 79.17 208 VAL A C 1
ATOM 1463 O O . VAL A 1 193 ? 18.078 39.245 -59.426 1.00 82.46 208 VAL A O 1
ATOM 1467 N N . LEU A 1 194 ? 18.539 37.294 -58.354 1.00 79.40 209 LEU A N 1
ATOM 1468 C CA . LEU A 1 194 ? 19.980 37.517 -58.272 1.00 83.08 209 LEU A CA 1
ATOM 1469 C C . LEU A 1 194 ? 20.615 37.683 -59.643 1.00 87.69 209 LEU A C 1
ATOM 1470 O O . LEU A 1 194 ? 21.341 38.629 -59.838 1.00 89.98 209 LEU A O 1
ATOM 1475 N N . CYS A 1 195 ? 20.309 36.774 -60.576 1.00 89.30 210 CYS A N 1
ATOM 1476 C CA . CYS A 1 195 ? 20.794 36.870 -61.975 1.00 95.02 210 CYS A CA 1
ATOM 1477 C C . CYS A 1 195 ? 20.183 38.067 -62.691 1.00 97.23 210 CYS A C 1
ATOM 1478 O O . CYS A 1 195 ? 20.601 38.400 -63.797 1.00 101.58 210 CYS A O 1
ATOM 1481 N N . LYS A 1 196 ? 19.168 38.682 -62.079 1.00 94.82 211 LYS A N 1
ATOM 1482 C CA . LYS A 1 196 ? 18.483 39.844 -62.665 1.00 97.03 211 LYS A CA 1
ATOM 1483 C C . LYS A 1 196 ? 17.852 39.508 -64.030 1.00 98.88 211 LYS A C 1
ATOM 1484 O O . LYS A 1 196 ? 17.940 40.266 -64.989 1.00 101.46 211 LYS A O 1
ATOM 1490 N N . LYS A 1 197 ? 17.200 38.343 -64.073 1.00 96.97 212 LYS A N 1
ATOM 1491 C CA . LYS A 1 197 ? 16.399 37.919 -65.222 1.00 98.31 212 LYS A CA 1
ATOM 1492 C C . LYS A 1 197 ? 14.977 38.446 -65.053 1.00 94.85 212 LYS A C 1
ATOM 1493 O O . LYS A 1 197 ? 14.075 38.057 -65.803 1.00 96.12 212 LYS A O 1
ATOM 1499 N N . GLY A 1 198 ? 14.772 39.328 -64.072 1.00 90.45 213 GLY A N 1
ATOM 1500 C CA . GLY A 1 198 ? 13.437 39.733 -63.697 1.00 86.49 213 GLY A CA 1
ATOM 1501 C C . GLY A 1 198 ? 12.799 38.513 -63.061 1.00 81.35 213 GLY A C 1
ATOM 1502 O O . GLY A 1 198 ? 13.451 37.487 -62.889 1.00 81.14 213 GLY A O 1
ATOM 1503 N N . HIS A 1 199 ? 11.533 38.586 -62.703 1.00 77.02 214 HIS A N 1
ATOM 1504 C CA . HIS A 1 199 ? 11.000 37.502 -61.961 1.00 72.24 214 HIS A CA 1
ATOM 1505 C C . HIS A 1 199 ? 9.506 37.583 -61.864 1.00 69.53 214 HIS A C 1
ATOM 1506 O O . HIS A 1 199 ? 8.937 38.606 -62.125 1.00 70.29 214 HIS A O 1
ATOM 1513 N N . SER A 1 200 ? 8.886 36.485 -61.448 1.00 66.27 215 SER A N 1
ATOM 1514 C CA . SER A 1 200 ? 7.439 36.404 -61.396 1.00 64.33 215 SER A CA 1
ATOM 1515 C C . SER A 1 200 ? 6.992 35.538 -60.227 1.00 59.81 215 SER A C 1
ATOM 1516 O O . SER A 1 200 ? 7.704 35.406 -59.237 1.00 57.72 215 SER A O 1
ATOM 1519 N N . PHE A 1 201 ? 5.805 34.959 -60.332 1.00 58.47 216 PHE A N 1
ATOM 1520 C CA . PHE A 1 201 ? 5.199 34.307 -59.199 1.00 54.63 216 PHE A CA 1
ATOM 1521 C C . PHE A 1 201 ? 6.092 33.188 -58.705 1.00 53.01 216 PHE A C 1
ATOM 1522 O O . PHE A 1 201 ? 6.085 32.844 -57.523 1.00 50.05 216 PHE A O 1
ATOM 1530 N N . GLU A 1 202 ? 6.882 32.635 -59.608 1.00 55.01 217 GLU A N 1
ATOM 1531 C CA . GLU A 1 202 ? 7.715 31.485 -59.268 1.00 54.11 217 GLU A CA 1
ATOM 1532 C C . GLU A 1 202 ? 8.662 31.773 -58.106 1.00 51.74 217 GLU A C 1
ATOM 1533 O O . GLU A 1 202 ? 9.071 30.878 -57.406 1.00 50.07 217 GLU A O 1
ATOM 1539 N N . VAL A 1 203 ? 8.985 33.036 -57.912 1.00 51.71 218 VAL A N 1
ATOM 1540 C CA . VAL A 1 203 ? 9.720 33.509 -56.751 1.00 49.76 218 VAL A CA 1
ATOM 1541 C C . VAL A 1 203 ? 9.123 33.025 -55.392 1.00 45.97 218 VAL A C 1
ATOM 1542 O O . VAL A 1 203 ? 9.805 32.434 -54.525 1.00 44.50 218 VAL A O 1
ATOM 1546 N N . ASP A 1 204 ? 7.835 33.231 -55.207 1.00 44.57 219 ASP A N 1
ATOM 1547 C CA . ASP A 1 204 ? 7.162 32.703 -54.014 1.00 41.46 219 ASP A CA 1
ATOM 1548 C C . ASP A 1 204 ? 7.321 31.183 -53.834 1.00 40.52 219 ASP A C 1
ATOM 1549 O O . ASP A 1 204 ? 7.539 30.698 -52.738 1.00 38.35 219 ASP A O 1
ATOM 1554 N N . ILE A 1 205 ? 7.243 30.473 -54.946 1.00 42.33 220 ILE A N 1
ATOM 1555 C CA . ILE A 1 205 ? 7.386 29.032 -54.971 1.00 42.22 220 ILE A CA 1
ATOM 1556 C C . ILE A 1 205 ? 8.757 28.653 -54.419 1.00 41.90 220 ILE A C 1
ATOM 1557 O O . ILE A 1 205 ? 8.865 27.742 -53.580 1.00 40.33 220 ILE A O 1
ATOM 1562 N N . TRP A 1 206 ? 9.794 29.384 -54.861 1.00 43.57 221 TRP A N 1
ATOM 1563 C CA . TRP A 1 206 ? 11.158 29.161 -54.388 1.00 43.85 221 TRP A CA 1
ATOM 1564 C C . TRP A 1 206 ? 11.213 29.299 -52.859 1.00 40.91 221 TRP A C 1
ATOM 1565 O O . TRP A 1 206 ? 11.789 28.507 -52.165 1.00 40.13 221 TRP A O 1
ATOM 1576 N N . SER A 1 207 ? 10.634 30.357 -52.340 1.00 39.51 222 SER A N 1
ATOM 1577 C CA . SER A 1 207 ? 10.694 30.570 -50.916 1.00 37.14 222 SER A CA 1
ATOM 1578 C C . SER A 1 207 ? 10.000 29.433 -50.176 1.00 35.11 222 SER A C 1
ATOM 1579 O O . SER A 1 207 ? 10.473 28.996 -49.141 1.00 33.85 222 SER A O 1
ATOM 1582 N N . LEU A 1 208 ? 8.890 28.946 -50.711 1.00 35.03 223 LEU A N 1
ATOM 1583 C CA . LEU A 1 208 ? 8.159 27.852 -50.030 1.00 33.50 223 LEU A CA 1
ATOM 1584 C C . LEU A 1 208 ? 9.028 26.628 -49.967 1.00 34.03 223 LEU A C 1
ATOM 1585 O O . LEU A 1 208 ? 8.982 25.869 -49.004 1.00 32.71 223 LEU A O 1
ATOM 1590 N N . GLY A 1 209 ? 9.829 26.463 -51.019 1.00 36.22 224 GLY A N 1
ATOM 1591 C CA . GLY A 1 209 ? 10.807 25.401 -51.104 1.00 37.39 224 GLY A CA 1
ATOM 1592 C C . GLY A 1 209 ? 11.795 25.497 -49.975 1.00 36.53 224 GLY A C 1
ATOM 1593 O O . GLY A 1 209 ? 12.136 24.471 -49.349 1.00 36.25 224 GLY A O 1
ATOM 1594 N N . CYS A 1 210 ? 12.270 26.721 -49.720 1.00 36.37 225 CYS A N 1
ATOM 1595 C CA . CYS A 1 210 ? 13.258 26.969 -48.662 1.00 35.90 225 CYS A CA 1
ATOM 1596 C C . CYS A 1 210 ? 12.621 26.743 -47.277 1.00 33.27 225 CYS A C 1
ATOM 1597 O O . CYS A 1 210 ? 13.268 26.299 -46.313 1.00 32.88 225 CYS A O 1
ATOM 1600 N N . ILE A 1 211 ? 11.360 27.092 -47.186 1.00 31.79 226 ILE A N 1
ATOM 1601 C CA . ILE A 1 211 ? 10.613 26.888 -45.932 1.00 29.66 226 ILE A CA 1
ATOM 1602 C C . ILE A 1 211 ? 10.337 25.415 -45.608 1.00 29.41 226 ILE A C 1
ATOM 1603 O O . ILE A 1 211 ? 10.524 24.969 -44.468 1.00 28.51 226 ILE A O 1
ATOM 1608 N N . LEU A 1 212 ? 9.946 24.660 -46.614 1.00 30.49 227 LEU A N 1
ATOM 1609 C CA . LEU A 1 212 ? 9.746 23.247 -46.441 1.00 30.73 227 LEU A CA 1
ATOM 1610 C C . LEU A 1 212 ? 11.033 22.539 -46.057 1.00 31.66 227 LEU A C 1
ATOM 1611 O O . LEU A 1 212 ? 10.998 21.660 -45.214 1.00 31.22 227 LEU A O 1
ATOM 1616 N N . TYR A 1 213 ? 12.153 22.899 -46.710 1.00 33.29 228 TYR A N 1
ATOM 1617 C CA . TYR A 1 213 ? 13.443 22.299 -46.423 1.00 34.67 228 TYR A CA 1
ATOM 1618 C C . TYR A 1 213 ? 13.741 22.554 -44.965 1.00 33.28 228 TYR A C 1
ATOM 1619 O O . TYR A 1 213 ? 14.078 21.613 -44.192 1.00 33.44 228 TYR A O 1
ATOM 1628 N N . THR A 1 214 ? 13.559 23.816 -44.584 1.00 32.08 229 THR A N 1
ATOM 1629 C CA . THR A 1 214 ? 13.861 24.231 -43.239 1.00 31.06 229 THR A CA 1
ATOM 1630 C C . THR A 1 214 ? 12.982 23.521 -42.180 1.00 29.51 229 THR A C 1
ATOM 1631 O O . THR A 1 214 ? 13.439 23.067 -41.139 1.00 29.51 229 THR A O 1
ATOM 1635 N N . LEU A 1 215 ? 11.720 23.413 -42.468 1.00 28.67 230 LEU A N 1
ATOM 1636 C CA . LEU A 1 215 ? 10.817 22.723 -41.507 1.00 27.70 230 LEU A CA 1
ATOM 1637 C C . LEU A 1 215 ? 11.245 21.237 -41.342 1.00 28.93 230 LEU A C 1
ATOM 1638 O O . LEU A 1 215 ? 11.255 20.739 -40.246 1.00 28.67 230 LEU A O 1
ATOM 1643 N N . LEU A 1 216 ? 11.632 20.560 -42.402 1.00 30.63 231 LEU A N 1
ATOM 1644 C CA . LEU A 1 216 ? 12.017 19.141 -42.294 1.00 32.21 231 LEU A CA 1
ATOM 1645 C C . LEU A 1 216 ? 13.464 18.886 -41.895 1.00 33.83 231 LEU A C 1
ATOM 1646 O O . LEU A 1 216 ? 13.742 17.911 -41.231 1.00 34.71 231 LEU A O 1
ATOM 1651 N N . VAL A 1 217 ? 14.400 19.755 -42.298 1.00 34.85 232 VAL A N 1
ATOM 1652 C CA . VAL A 1 217 ? 15.787 19.505 -42.024 1.00 36.93 232 VAL A CA 1
ATOM 1653 C C . VAL A 1 217 ? 16.186 20.094 -40.695 1.00 36.53 232 VAL A C 1
ATOM 1654 O O . VAL A 1 217 ? 17.073 19.547 -40.013 1.00 38.03 232 VAL A O 1
ATOM 1658 N N . GLY A 1 218 ? 15.616 21.241 -40.375 1.00 35.15 233 GLY A N 1
ATOM 1659 C CA . GLY A 1 218 ? 15.972 21.942 -39.142 1.00 35.14 233 GLY A CA 1
ATOM 1660 C C . GLY A 1 218 ? 16.925 23.114 -39.346 1.00 36.59 233 GLY A C 1
ATOM 1661 O O . GLY A 1 218 ? 17.233 23.859 -38.412 1.00 36.04 233 GLY A O 1
ATOM 1662 N N . LYS A 1 219 ? 17.405 23.268 -40.571 1.00 39.04 234 LYS A N 1
ATOM 1663 C CA . LYS A 1 219 ? 18.201 24.424 -40.930 1.00 41.05 234 LYS A CA 1
ATOM 1664 C C . LYS A 1 219 ? 17.937 24.831 -42.346 1.00 41.59 234 LYS A C 1
ATOM 1665 O O . LYS A 1 219 ? 17.393 24.049 -43.094 1.00 41.66 234 LYS A O 1
ATOM 1671 N N . PRO A 1 220 ? 18.294 26.066 -42.707 1.00 42.18 235 PRO A N 1
ATOM 1672 C CA . PRO A 1 220 ? 18.089 26.541 -44.063 1.00 42.91 235 PRO A CA 1
ATOM 1673 C C . PRO A 1 220 ? 18.975 25.859 -45.099 1.00 45.64 235 PRO A C 1
ATOM 1674 O O . PRO A 1 220 ? 20.112 25.477 -44.820 1.00 47.35 235 PRO A O 1
ATOM 1678 N N . PRO A 1 221 ? 18.452 25.732 -46.311 1.00 46.08 236 PRO A N 1
ATOM 1679 C CA . PRO A 1 221 ? 19.141 25.054 -47.392 1.00 49.11 236 PRO A CA 1
ATOM 1680 C C . PRO A 1 221 ? 20.421 25.754 -47.918 1.00 52.98 236 PRO A C 1
ATOM 1681 O O . PRO A 1 221 ? 21.321 25.082 -48.389 1.00 55.48 236 PRO A O 1
ATOM 1685 N N . PHE A 1 222 ? 20.487 27.076 -47.868 1.00 54.03 237 PHE A N 1
ATOM 1686 C CA . PHE A 1 222 ? 21.614 27.775 -48.483 1.00 58.58 237 PHE A CA 1
ATOM 1687 C C . PHE A 1 222 ? 22.410 28.616 -47.508 1.00 61.30 237 PHE A C 1
ATOM 1688 O O . PHE A 1 222 ? 23.646 28.724 -47.600 1.00 64.95 237 PHE A O 1
ATOM 1696 N N . GLU A 1 223 ? 21.702 29.253 -46.598 1.00 61.56 238 GLU A N 1
ATOM 1697 C CA . GLU A 1 223 ? 22.280 30.301 -45.779 1.00 65.15 238 GLU A CA 1
ATOM 1698 C C . GLU A 1 223 ? 23.432 29.752 -44.950 1.00 67.01 238 GLU A C 1
ATOM 1699 O O . GLU A 1 223 ? 23.313 28.708 -44.323 1.00 65.72 238 GLU A O 1
ATOM 1705 N N . THR A 1 224 ? 24.551 30.454 -44.987 1.00 70.96 239 THR A N 1
ATOM 1706 C CA . THR A 1 224 ? 25.709 30.094 -44.203 1.00 73.76 239 THR A CA 1
ATOM 1707 C C . THR A 1 224 ? 26.230 31.343 -43.491 1.00 75.38 239 THR A C 1
ATOM 1708 O O . THR A 1 224 ? 25.591 32.388 -43.514 1.00 73.84 239 THR A O 1
ATOM 1712 N N . SER A 1 225 ? 27.390 31.205 -42.856 1.00 80.35 240 SER A N 1
ATOM 1713 C CA . SER A 1 225 ? 28.058 32.287 -42.123 1.00 83.38 240 SER A CA 1
ATOM 1714 C C . SER A 1 225 ? 28.258 33.528 -42.985 1.00 86.12 240 SER A C 1
ATOM 1715 O O . SER A 1 225 ? 27.931 34.639 -42.567 1.00 86.22 240 SER A O 1
ATOM 1718 N N . CYS A 1 226 ? 28.778 33.320 -44.190 1.00 88.94 241 CYS A N 1
ATOM 1719 C CA . CYS A 1 226 ? 29.049 34.402 -45.115 1.00 92.59 241 CYS A CA 1
ATOM 1720 C C . CYS A 1 226 ? 27.974 34.544 -46.196 1.00 90.96 241 CYS A C 1
ATOM 1721 O O . CYS A 1 226 ? 27.617 33.584 -46.876 1.00 88.74 241 CYS A O 1
ATOM 1724 N N . LEU A 1 227 ? 27.506 35.777 -46.357 1.00 92.73 242 LEU A N 1
ATOM 1725 C CA . LEU A 1 227 ? 26.477 36.142 -47.321 1.00 91.67 242 LEU A CA 1
ATOM 1726 C C . LEU A 1 227 ? 26.849 35.766 -48.768 1.00 94.01 242 LEU A C 1
ATOM 1727 O O . LEU A 1 227 ? 25.997 35.272 -49.507 1.00 96.06 242 LEU A O 1
ATOM 1732 N N . LYS A 1 228 ? 28.103 35.978 -49.161 1.00 94.63 243 LYS A N 1
ATOM 1733 C CA . LYS A 1 228 ? 28.498 35.803 -50.567 1.00 96.46 243 LYS A CA 1
ATOM 1734 C C . LYS A 1 228 ? 28.526 34.337 -50.994 1.00 94.18 243 LYS A C 1
ATOM 1735 O O . LYS A 1 228 ? 28.181 34.018 -52.131 1.00 95.06 243 LYS A O 1
ATOM 1741 N N . GLU A 1 229 ? 28.922 33.445 -50.091 1.00 91.50 244 GLU A N 1
ATOM 1742 C CA . GLU A 1 229 ? 28.776 32.008 -50.358 1.00 89.87 244 GLU A CA 1
ATOM 1743 C C . GLU A 1 229 ? 27.274 31.599 -50.512 1.00 83.43 244 GLU A C 1
ATOM 1744 O O . GLU A 1 229 ? 26.946 30.814 -51.421 1.00 82.59 244 GLU A O 1
ATOM 1750 N N . THR A 1 230 ? 26.375 32.138 -49.666 1.00 77.93 245 THR A N 1
ATOM 1751 C CA . THR A 1 230 ? 24.932 31.930 -49.835 1.00 72.87 245 THR A CA 1
ATOM 1752 C C . THR A 1 230 ? 24.500 32.222 -51.269 1.00 73.63 245 THR A C 1
ATOM 1753 O O . THR A 1 230 ? 23.896 31.405 -51.943 1.00 71.64 245 THR A O 1
ATOM 1757 N N . TYR A 1 231 ? 24.898 33.387 -51.755 1.00 77.35 246 TYR A N 1
ATOM 1758 C CA . TYR A 1 231 ? 24.549 33.861 -53.110 1.00 78.82 246 TYR A CA 1
ATOM 1759 C C . TYR A 1 231 ? 25.027 32.885 -54.166 1.00 79.87 246 TYR A C 1
ATOM 1760 O O . TYR A 1 231 ? 24.294 32.534 -55.100 1.00 78.59 246 TYR A O 1
ATOM 1769 N N . ILE A 1 232 ? 26.250 32.414 -53.984 1.00 82.10 247 ILE A N 1
ATOM 1770 C CA . ILE A 1 232 ? 26.865 31.523 -54.961 1.00 85.15 247 ILE A CA 1
ATOM 1771 C C . ILE A 1 232 ? 26.083 30.213 -55.000 1.00 81.77 247 ILE A C 1
ATOM 1772 O O . ILE A 1 232 ? 25.619 29.762 -56.038 1.00 81.96 247 ILE A O 1
ATOM 1777 N N . ARG A 1 233 ? 25.937 29.613 -53.838 1.00 78.75 248 ARG A N 1
ATOM 1778 C CA . ARG A 1 233 ? 25.107 28.406 -53.687 1.00 75.89 248 ARG A CA 1
ATOM 1779 C C . ARG A 1 233 ? 23.722 28.565 -54.365 1.00 72.95 248 ARG A C 1
ATOM 1780 O O . ARG A 1 233 ? 23.272 27.656 -55.083 1.00 73.09 248 ARG A O 1
ATOM 1788 N N . ILE A 1 234 ? 23.082 29.723 -54.179 1.00 70.66 249 ILE A N 1
ATOM 1789 C CA . ILE A 1 234 ? 21.776 29.984 -54.803 1.00 68.70 249 ILE A CA 1
ATOM 1790 C C . ILE A 1 234 ? 21.846 30.031 -56.346 1.00 72.36 249 ILE A C 1
ATOM 1791 O O . ILE A 1 234 ? 21.049 29.369 -57.032 1.00 71.88 249 ILE A O 1
ATOM 1796 N N . LYS A 1 235 ? 22.804 30.782 -56.891 1.00 76.22 250 LYS A N 1
ATOM 1797 C CA . LYS A 1 235 ? 23.006 30.835 -58.356 1.00 80.44 250 LYS A CA 1
ATOM 1798 C C . LYS A 1 235 ? 23.294 29.454 -58.945 1.00 81.99 250 LYS A C 1
ATOM 1799 O O . LYS A 1 235 ? 22.658 29.014 -59.903 1.00 82.33 250 LYS A O 1
ATOM 1805 N N . LYS A 1 236 ? 24.224 28.760 -58.312 1.00 82.86 251 LYS A N 1
ATOM 1806 C CA . LYS A 1 236 ? 24.647 27.455 -58.768 1.00 85.25 251 LYS A CA 1
ATOM 1807 C C . LYS A 1 236 ? 23.637 26.369 -58.419 1.00 81.81 251 LYS A C 1
ATOM 1808 O O . LYS A 1 236 ? 23.798 25.221 -58.847 1.00 83.29 251 LYS A O 1
ATOM 1814 N N . ASN A 1 237 ? 22.614 26.714 -57.630 1.00 77.58 252 ASN A N 1
ATOM 1815 C CA . ASN A 1 237 ? 21.575 25.750 -57.225 1.00 74.26 252 ASN A CA 1
ATOM 1816 C C . ASN A 1 237 ? 22.240 24.672 -56.350 1.00 74.30 252 ASN A C 1
ATOM 1817 O O . ASN A 1 237 ? 21.950 23.482 -56.460 1.00 73.89 252 ASN A O 1
ATOM 1822 N N . GLU A 1 238 ? 23.164 25.111 -55.497 1.00 75.14 253 GLU A N 1
ATOM 1823 C CA . GLU A 1 238 ? 23.973 24.205 -54.677 1.00 76.17 253 GLU A CA 1
ATOM 1824 C C . GLU A 1 238 ? 23.409 24.092 -53.283 1.00 71.38 253 GLU A C 1
ATOM 1825 O O . GLU A 1 238 ? 23.506 25.004 -52.452 1.00 69.65 253 GLU A O 1
ATOM 1831 N N . TYR A 1 239 ? 22.811 22.943 -53.023 1.00 69.40 254 TYR A N 1
ATOM 1832 C CA . TYR A 1 239 ? 22.259 22.621 -51.720 1.00 65.26 254 TYR A CA 1
ATOM 1833 C C . TYR A 1 239 ? 22.156 21.108 -51.732 1.00 65.63 254 TYR A C 1
ATOM 1834 O O . TYR A 1 239 ? 22.234 20.495 -52.808 1.00 68.11 254 TYR A O 1
ATOM 1843 N N . SER A 1 240 ? 21.992 20.498 -50.564 1.00 63.59 255 SER A N 1
ATOM 1844 C CA . SER A 1 240 ? 21.783 19.043 -50.503 1.00 63.98 255 SER A CA 1
ATOM 1845 C C . SER A 1 240 ? 20.731 18.701 -49.466 1.00 60.17 255 SER A C 1
ATOM 1846 O O . SER A 1 240 ? 20.786 19.199 -48.365 1.00 58.16 255 SER A O 1
ATOM 1849 N N . VAL A 1 241 ? 19.798 17.842 -49.860 1.00 59.60 256 VAL A N 1
ATOM 1850 C CA . VAL A 1 241 ? 18.802 17.279 -48.988 1.00 57.15 256 VAL A CA 1
ATOM 1851 C C . VAL A 1 241 ? 19.344 16.029 -48.261 1.00 58.43 256 VAL A C 1
ATOM 1852 O O . VAL A 1 241 ? 19.575 14.999 -48.885 1.00 60.41 256 VAL A O 1
ATOM 1856 N N . PRO A 1 242 ? 19.509 16.116 -46.934 1.00 57.22 257 PRO A N 1
ATOM 1857 C CA . PRO A 1 242 ? 20.054 15.022 -46.110 1.00 58.83 257 PRO A CA 1
ATOM 1858 C C . PRO A 1 242 ? 19.341 13.669 -46.299 1.00 59.49 257 PRO A C 1
ATOM 1859 O O . PRO A 1 242 ? 18.136 13.631 -46.534 1.00 57.52 257 PRO A O 1
ATOM 1863 N N . ARG A 1 243 ? 20.074 12.580 -46.120 1.00 62.68 258 ARG A N 1
ATOM 1864 C CA . ARG A 1 243 ? 19.599 11.245 -46.497 1.00 64.68 258 ARG A CA 1
ATOM 1865 C C . ARG A 1 243 ? 18.363 10.784 -45.712 1.00 62.38 258 ARG A C 1
ATOM 1866 O O . ARG A 1 243 ? 17.584 9.953 -46.201 1.00 62.91 258 ARG A O 1
ATOM 1874 N N . HIS A 1 244 ? 18.193 11.316 -44.507 1.00 59.75 259 HIS A N 1
ATOM 1875 C CA . HIS A 1 244 ? 17.156 10.861 -43.629 1.00 58.04 259 HIS A CA 1
ATOM 1876 C C . HIS A 1 244 ? 15.805 11.506 -44.003 1.00 55.66 259 HIS A C 1
ATOM 1877 O O . HIS A 1 244 ? 14.754 11.234 -43.396 1.00 54.37 259 HIS A O 1
ATOM 1884 N N . ILE A 1 245 ? 15.812 12.386 -44.982 1.00 54.89 260 ILE A N 1
ATOM 1885 C CA . ILE A 1 245 ? 14.564 12.924 -45.426 1.00 52.83 260 ILE A CA 1
ATOM 1886 C C . ILE A 1 245 ? 14.018 11.935 -46.398 1.00 54.51 260 ILE A C 1
ATOM 1887 O O . ILE A 1 245 ? 14.756 11.403 -47.196 1.00 56.55 260 ILE A O 1
ATOM 1892 N N . ASN A 1 246 ? 12.728 11.682 -46.372 1.00 53.95 261 ASN A N 1
ATOM 1893 C CA . ASN A 1 246 ? 12.277 10.767 -47.374 1.00 57.37 261 ASN A CA 1
ATOM 1894 C C . ASN A 1 246 ? 11.989 11.347 -48.729 1.00 57.44 261 ASN A C 1
ATOM 1895 O O . ASN A 1 246 ? 11.402 12.423 -48.904 1.00 56.25 261 ASN A O 1
ATOM 1900 N N . PRO A 1 247 ? 12.410 10.594 -49.695 1.00 59.69 262 PRO A N 1
ATOM 1901 C CA . PRO A 1 247 ? 12.384 10.707 -51.116 1.00 61.71 262 PRO A CA 1
ATOM 1902 C C . PRO A 1 247 ? 11.240 11.535 -51.656 1.00 59.68 262 PRO A C 1
ATOM 1903 O O . PRO A 1 247 ? 11.463 12.380 -52.530 1.00 59.86 262 PRO A O 1
ATOM 1907 N N . VAL A 1 248 ? 10.045 11.282 -51.144 1.00 57.67 263 VAL A N 1
ATOM 1908 C CA . VAL A 1 248 ? 8.852 11.954 -51.613 1.00 56.26 263 VAL A CA 1
ATOM 1909 C C . VAL A 1 248 ? 8.941 13.433 -51.290 1.00 53.27 263 VAL A C 1
ATOM 1910 O O . VAL A 1 248 ? 8.702 14.279 -52.145 1.00 53.44 263 VAL A O 1
ATOM 1914 N N . ALA A 1 249 ? 9.344 13.734 -50.066 1.00 50.83 264 ALA A N 1
ATOM 1915 C CA . ALA A 1 249 ? 9.512 15.122 -49.624 1.00 48.17 264 ALA A CA 1
ATOM 1916 C C . ALA A 1 249 ? 10.725 15.727 -50.292 1.00 48.80 264 ALA A C 1
ATOM 1917 O O . ALA A 1 249 ? 10.699 16.854 -50.712 1.00 48.02 264 ALA A O 1
ATOM 1919 N N . SER A 1 250 ? 11.775 14.936 -50.399 1.00 50.54 265 SER A N 1
ATOM 1920 C CA . SER A 1 250 ? 12.999 15.352 -51.022 1.00 51.84 265 SER A CA 1
ATOM 1921 C C . SER A 1 250 ? 12.749 15.737 -52.484 1.00 53.37 265 SER A C 1
ATOM 1922 O O . SER A 1 250 ? 13.263 16.772 -52.958 1.00 53.53 265 SER A O 1
ATOM 1925 N N . ALA A 1 251 ? 11.951 14.937 -53.192 1.00 54.32 266 ALA A N 1
ATOM 1926 C CA . ALA A 1 251 ? 11.632 15.246 -54.593 1.00 56.01 266 ALA A CA 1
ATOM 1927 C C . ALA A 1 251 ? 10.804 16.531 -54.692 1.00 53.73 266 ALA A C 1
ATOM 1928 O O . ALA A 1 251 ? 10.994 17.351 -55.592 1.00 54.73 266 ALA A O 1
ATOM 1930 N N . LEU A 1 252 ? 9.873 16.700 -53.765 1.00 50.84 267 LEU A N 1
ATOM 1931 C CA . LEU A 1 252 ? 9.095 17.939 -53.741 1.00 48.90 267 LEU A CA 1
ATOM 1932 C C . LEU A 1 252 ? 10.002 19.165 -53.535 1.00 47.95 267 LEU A C 1
ATOM 1933 O O . LEU A 1 252 ? 9.810 20.165 -54.158 1.00 48.07 267 LEU A O 1
ATOM 1938 N N . ILE A 1 253 ? 10.962 19.058 -52.628 1.00 47.23 268 ILE A N 1
ATOM 1939 C CA . ILE A 1 253 ? 11.877 20.143 -52.354 1.00 46.94 268 ILE A CA 1
ATOM 1940 C C . ILE A 1 253 ? 12.681 20.485 -53.601 1.00 50.04 268 ILE A C 1
ATOM 1941 O O . ILE A 1 253 ? 12.862 21.640 -53.905 1.00 49.77 268 ILE A O 1
ATOM 1946 N N . ARG A 1 254 ? 13.151 19.462 -54.300 1.00 53.24 269 ARG A N 1
ATOM 1947 C CA . ARG A 1 254 ? 13.952 19.657 -55.511 1.00 57.05 269 ARG A CA 1
ATOM 1948 C C . ARG A 1 254 ? 13.154 20.359 -56.583 1.00 57.75 269 ARG A C 1
ATOM 1949 O O . ARG A 1 254 ? 13.671 21.222 -57.221 1.00 59.09 269 ARG A O 1
ATOM 1957 N N . ARG A 1 255 ? 11.898 19.974 -56.766 1.00 57.17 270 ARG A N 1
ATOM 1958 C CA . ARG A 1 255 ? 11.004 20.654 -57.704 1.00 58.12 270 ARG A CA 1
ATOM 1959 C C . ARG A 1 255 ? 10.805 22.121 -57.363 1.00 55.69 270 ARG A C 1
ATOM 1960 O O . ARG A 1 255 ? 10.850 22.987 -58.208 1.00 56.76 270 ARG A O 1
ATOM 1968 N N . MET A 1 256 ? 10.522 22.370 -56.093 1.00 52.08 271 MET A N 1
ATOM 1969 C CA . MET A 1 256 ? 10.277 23.712 -55.630 1.00 50.09 271 MET A CA 1
ATOM 1970 C C . MET A 1 256 ? 11.512 24.603 -55.767 1.00 51.04 271 MET A C 1
ATOM 1971 O O . MET A 1 256 ? 11.384 25.766 -56.080 1.00 50.95 271 MET A O 1
ATOM 1976 N N . LEU A 1 257 ? 12.692 24.006 -55.582 1.00 52.23 272 LEU A N 1
ATOM 1977 C CA . LEU A 1 257 ? 13.974 24.698 -55.570 1.00 53.68 272 LEU A CA 1
ATOM 1978 C C . LEU A 1 257 ? 14.732 24.616 -56.886 1.00 57.58 272 LEU A C 1
ATOM 1979 O O . LEU A 1 257 ? 15.946 24.727 -56.907 1.00 59.36 272 LEU A O 1
ATOM 1984 N N . HIS A 1 258 ? 14.014 24.439 -57.979 1.00 59.29 273 HIS A N 1
ATOM 1985 C CA . HIS A 1 258 ? 14.660 24.255 -59.249 1.00 63.55 273 HIS A CA 1
ATOM 1986 C C . HIS A 1 258 ? 15.280 25.561 -59.748 1.00 65.51 273 HIS A C 1
ATOM 1987 O O . HIS A 1 258 ? 14.657 26.619 -59.682 1.00 63.92 273 HIS A O 1
ATOM 1994 N N . ALA A 1 259 ? 16.505 25.462 -60.269 1.00 69.21 274 ALA A N 1
ATOM 1995 C CA . ALA A 1 259 ? 17.233 26.628 -60.789 1.00 71.99 274 ALA A CA 1
ATOM 1996 C C . ALA A 1 259 ? 16.402 27.425 -61.782 1.00 73.43 274 ALA A C 1
ATOM 1997 O O . ALA A 1 259 ? 16.544 28.637 -61.862 1.00 74.27 274 ALA A O 1
ATOM 1999 N N . ASP A 1 260 ? 15.522 26.747 -62.511 1.00 74.32 275 ASP A N 1
ATOM 2000 C CA . ASP A 1 260 ? 14.733 27.377 -63.548 1.00 76.33 275 ASP A CA 1
ATOM 2001 C C . ASP A 1 260 ? 13.271 27.575 -63.149 1.00 72.86 275 ASP A C 1
ATOM 2002 O O . ASP A 1 260 ? 12.521 26.599 -63.026 1.00 71.56 275 ASP A O 1
ATOM 2007 N N . PRO A 1 261 ? 12.853 28.843 -62.973 1.00 71.53 276 PRO A N 1
ATOM 2008 C CA . PRO A 1 261 ? 11.512 29.195 -62.497 1.00 68.36 276 PRO A CA 1
ATOM 2009 C C . PRO A 1 261 ? 10.398 28.581 -63.341 1.00 69.43 276 PRO A C 1
ATOM 2010 O O . PRO A 1 261 ? 9.308 28.251 -62.817 1.00 66.77 276 PRO A O 1
ATOM 2014 N N . THR A 1 262 ? 10.682 28.419 -64.633 1.00 73.27 277 THR A N 1
ATOM 2015 C CA . THR A 1 262 ? 9.742 27.822 -65.566 1.00 75.19 277 THR A CA 1
ATOM 2016 C C . THR A 1 262 ? 9.478 26.335 -65.230 1.00 73.99 277 THR A C 1
ATOM 2017 O O . THR A 1 262 ? 8.464 25.779 -65.656 1.00 74.76 277 THR A O 1
ATOM 2021 N N . LEU A 1 263 ? 10.377 25.709 -64.460 1.00 72.40 278 LEU A N 1
ATOM 2022 C CA . LEU A 1 263 ? 10.303 24.273 -64.152 1.00 71.50 278 LEU A CA 1
ATOM 2023 C C . LEU A 1 263 ? 9.869 23.951 -62.714 1.00 66.79 278 LEU A C 1
ATOM 2024 O O . LEU A 1 263 ? 9.691 22.781 -62.338 1.00 65.94 278 LEU A O 1
ATOM 2029 N N . ARG A 1 264 ? 9.733 24.991 -61.897 1.00 63.77 279 ARG A N 1
ATOM 2030 C CA . ARG A 1 264 ? 9.135 24.850 -60.569 1.00 59.44 279 ARG A CA 1
ATOM 2031 C C . ARG A 1 264 ? 7.655 24.683 -60.771 1.00 58.78 279 ARG A C 1
ATOM 2032 O O . ARG A 1 264 ? 7.119 25.148 -61.749 1.00 60.71 279 ARG A O 1
ATOM 2040 N N . PRO A 1 265 ? 6.968 24.043 -59.823 1.00 56.17 280 PRO A N 1
ATOM 2041 C CA . PRO A 1 265 ? 5.565 23.829 -60.078 1.00 56.22 280 PRO A CA 1
ATOM 2042 C C . PRO A 1 265 ? 4.794 25.087 -59.914 1.00 55.12 280 PRO A C 1
ATOM 2043 O O . PRO A 1 265 ? 5.245 25.986 -59.213 1.00 53.26 280 PRO A O 1
ATOM 2047 N N . SER A 1 266 ? 3.636 25.148 -60.555 1.00 56.53 281 SER A N 1
ATOM 2048 C CA . SER A 1 266 ? 2.632 26.141 -60.205 1.00 55.58 281 SER A CA 1
ATOM 2049 C C . SER A 1 266 ? 2.268 25.989 -58.753 1.00 52.23 281 SER A C 1
ATOM 2050 O O . SER A 1 266 ? 2.396 24.898 -58.184 1.00 51.24 281 SER A O 1
ATOM 2053 N N . VAL A 1 267 ? 1.763 27.050 -58.151 1.00 50.77 282 VAL A N 1
ATOM 2054 C CA . VAL A 1 267 ? 1.218 26.888 -56.819 1.00 48.16 282 VAL A CA 1
ATOM 2055 C C . VAL A 1 267 ? 0.041 25.883 -56.820 1.00 48.93 282 VAL A C 1
ATOM 2056 O O . VAL A 1 267 ? -0.165 25.192 -55.850 1.00 47.27 282 VAL A O 1
ATOM 2060 N N . ALA A 1 268 ? -0.672 25.798 -57.944 1.00 51.97 283 ALA A N 1
ATOM 2061 C CA . ALA A 1 268 ? -1.865 24.980 -58.103 1.00 53.53 283 ALA A CA 1
ATOM 2062 C C . ALA A 1 268 ? -1.625 23.488 -58.029 1.00 54.22 283 ALA A C 1
ATOM 2063 O O . ALA A 1 268 ? -2.545 22.750 -57.732 1.00 55.06 283 ALA A O 1
ATOM 2065 N N . GLU A 1 269 ? -0.407 23.041 -58.325 1.00 54.65 284 GLU A N 1
ATOM 2066 C CA . GLU A 1 269 ? -0.065 21.618 -58.320 1.00 55.45 284 GLU A CA 1
ATOM 2067 C C . GLU A 1 269 ? 0.730 21.212 -57.091 1.00 52.81 284 GLU A C 1
ATOM 2068 O O . GLU A 1 269 ? 1.048 20.026 -56.902 1.00 53.17 284 GLU A O 1
ATOM 2074 N N . LEU A 1 270 ? 1.035 22.185 -56.240 1.00 50.28 285 LEU A N 1
ATOM 2075 C CA . LEU A 1 270 ? 1.658 21.883 -54.976 1.00 47.96 285 LEU A CA 1
ATOM 2076 C C . LEU A 1 270 ? 0.835 20.871 -54.115 1.00 47.58 285 LEU A C 1
ATOM 2077 O O . LEU A 1 270 ? 1.372 19.826 -53.725 1.00 47.28 285 LEU A O 1
ATOM 2082 N N . LEU A 1 271 ? -0.446 21.161 -53.871 1.00 47.90 286 LEU A N 1
ATOM 2083 C CA . LEU A 1 271 ? -1.259 20.339 -52.947 1.00 47.96 286 LEU A CA 1
ATOM 2084 C C . LEU A 1 271 ? -1.572 18.954 -53.469 1.00 50.72 286 LEU A C 1
ATOM 2085 O O . LEU A 1 271 ? -2.102 18.137 -52.732 1.00 51.05 286 LEU A O 1
ATOM 2090 N N . THR A 1 272 ? -1.260 18.677 -54.730 1.00 53.36 287 THR A N 1
ATOM 2091 C CA . THR A 1 272 ? -1.480 17.355 -55.279 1.00 56.09 287 THR A CA 1
ATOM 2092 C C . THR A 1 272 ? -0.204 16.564 -55.454 1.00 56.48 287 THR A C 1
ATOM 2093 O O . THR A 1 272 ? -0.233 15.462 -55.989 1.00 58.61 287 THR A O 1
ATOM 2097 N N . ASP A 1 273 ? 0.912 17.106 -54.988 1.00 54.60 288 ASP A N 1
ATOM 2098 C CA . ASP A 1 273 ? 2.127 16.324 -54.940 1.00 55.03 288 ASP A CA 1
ATOM 2099 C C . ASP A 1 273 ? 1.926 15.159 -53.955 1.00 55.19 288 ASP A C 1
ATOM 2100 O O . ASP A 1 273 ? 1.111 15.238 -53.017 1.00 53.56 288 ASP A O 1
ATOM 2105 N N . GLU A 1 274 ? 2.678 14.083 -54.155 1.00 57.22 289 GLU A N 1
ATOM 2106 C CA . GLU A 1 274 ? 2.518 12.896 -53.328 1.00 57.99 289 GLU A CA 1
ATOM 2107 C C . GLU A 1 274 ? 2.859 13.144 -51.851 1.00 54.69 289 GLU A C 1
ATOM 2108 O O . GLU A 1 274 ? 2.388 12.444 -50.963 1.00 55.42 289 GLU A O 1
ATOM 2114 N N . PHE A 1 275 ? 3.685 14.137 -51.582 1.00 51.91 290 PHE A N 1
ATOM 2115 C CA . PHE A 1 275 ? 3.988 14.533 -50.215 1.00 48.61 290 PHE A CA 1
ATOM 2116 C C . PHE A 1 275 ? 2.742 14.916 -49.398 1.00 47.08 290 PHE A C 1
ATOM 2117 O O . PHE A 1 275 ? 2.693 14.689 -48.191 1.00 45.53 290 PHE A O 1
ATOM 2125 N N . PHE A 1 276 ? 1.765 15.521 -50.058 1.00 47.51 291 PHE A N 1
ATOM 2126 C CA . PHE A 1 276 ? 0.526 15.897 -49.416 1.00 47.04 291 PHE A CA 1
ATOM 2127 C C . PHE A 1 276 ? -0.553 14.820 -49.476 1.00 50.12 291 PHE A C 1
ATOM 2128 O O . PHE A 1 276 ? -1.377 14.755 -48.569 1.00 50.40 291 PHE A O 1
ATOM 2136 N N . THR A 1 277 ? -0.533 13.979 -50.489 1.00 53.32 292 THR A N 1
ATOM 2137 C CA . THR A 1 277 ? -1.584 12.992 -50.664 1.00 56.59 292 THR A CA 1
ATOM 2138 C C . THR A 1 277 ? -1.239 11.654 -50.066 1.00 58.09 292 THR A C 1
ATOM 2139 O O . THR A 1 277 ? -2.029 10.767 -50.082 1.00 60.49 292 THR A O 1
ATOM 2143 N N . SER A 1 278 ? -0.062 11.544 -49.503 1.00 57.64 293 SER A N 1
ATOM 2144 C CA . SER A 1 278 ? 0.384 10.355 -48.852 1.00 58.52 293 SER A CA 1
ATOM 2145 C C . SER A 1 278 ? 0.789 10.820 -47.475 1.00 55.85 293 SER A C 1
ATOM 2146 O O . SER A 1 278 ? 0.987 11.984 -47.256 1.00 54.58 293 SER A O 1
ATOM 2149 N N . GLY A 1 279 ? 0.825 9.936 -46.515 1.00 55.34 294 GLY A N 1
ATOM 2150 C CA . GLY A 1 279 ? 1.277 10.330 -45.218 1.00 52.44 294 GLY A CA 1
ATOM 2151 C C . GLY A 1 279 ? 0.157 10.898 -44.407 1.00 50.64 294 GLY A C 1
ATOM 2152 O O . GLY A 1 279 ? -0.772 11.461 -44.930 1.00 51.62 294 GLY A O 1
ATOM 2153 N N . TYR A 1 280 ? 0.296 10.781 -43.106 1.00 48.32 295 TYR A N 1
ATOM 2154 C CA . TYR A 1 280 ? -0.651 11.301 -42.181 1.00 46.19 295 TYR A CA 1
ATOM 2155 C C . TYR A 1 280 ? -0.634 12.824 -42.276 1.00 43.74 295 TYR A C 1
ATOM 2156 O O . TYR A 1 280 ? 0.397 13.458 -42.280 1.00 41.95 295 TYR A O 1
ATOM 2165 N N . ALA A 1 281 ? -1.806 13.399 -42.336 1.00 43.55 296 ALA A N 1
ATOM 2166 C CA . ALA A 1 281 ? -1.932 14.825 -42.501 1.00 41.70 296 ALA A CA 1
ATOM 2167 C C . ALA A 1 281 ? -2.949 15.361 -41.517 1.00 41.16 296 ALA A C 1
ATOM 2168 O O . ALA A 1 281 ? -4.086 15.490 -41.911 1.00 42.30 296 ALA A O 1
ATOM 2170 N N . PRO A 1 282 ? -2.547 15.703 -40.270 1.00 39.46 297 PRO A N 1
ATOM 2171 C CA . PRO A 1 282 ? -3.520 16.247 -39.345 1.00 39.70 297 PRO A CA 1
ATOM 2172 C C . PRO A 1 282 ? -4.091 17.563 -39.818 1.00 38.85 297 PRO A C 1
ATOM 2173 O O . PRO A 1 282 ? -3.397 18.368 -40.418 1.00 37.90 297 PRO A O 1
ATOM 2177 N N . MET A 1 283 ? -5.360 17.745 -39.549 1.00 40.32 298 MET A N 1
ATOM 2178 C CA . MET A 1 283 ? -6.106 18.889 -40.021 1.00 40.58 298 MET A CA 1
ATOM 2179 C C . MET A 1 283 ? -5.984 20.040 -39.015 1.00 37.85 298 MET A C 1
ATOM 2180 O O . MET A 1 283 ? -6.101 21.183 -39.383 1.00 36.83 298 MET A O 1
ATOM 2185 N N . ARG A 1 284 ? -5.749 19.721 -37.756 1.00 36.60 299 ARG A N 1
ATOM 2186 C CA . ARG A 1 284 ? -5.571 20.702 -36.726 1.00 34.98 299 ARG A CA 1
ATOM 2187 C C . ARG A 1 284 ? -4.339 20.343 -35.929 1.00 32.68 299 ARG A C 1
ATOM 2188 O O . ARG A 1 284 ? -4.011 19.171 -35.819 1.00 33.14 299 ARG A O 1
ATOM 2196 N N . LEU A 1 285 ? -3.683 21.359 -35.361 1.00 30.34 300 LEU A N 1
ATOM 2197 C CA . LEU A 1 285 ? -2.579 21.175 -34.371 1.00 28.93 300 LEU A CA 1
ATOM 2198 C C . LEU A 1 285 ? -2.877 21.890 -33.042 1.00 28.61 300 LEU A C 1
ATOM 2199 O O . LEU A 1 285 ? -3.460 22.933 -33.053 1.00 28.43 300 LEU A O 1
ATOM 2204 N N . PRO A 1 286 ? -2.513 21.2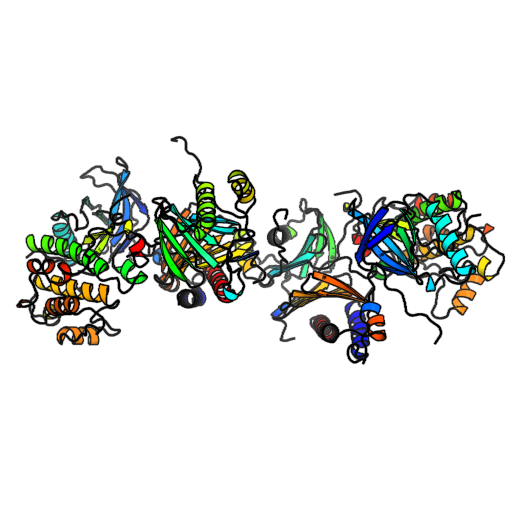85 -31.893 1.00 28.82 301 PRO A N 1
ATOM 2205 C CA . PRO A 1 286 ? -2.561 21.948 -30.571 1.00 28.83 301 PRO A CA 1
ATOM 2206 C C . PRO A 1 286 ? -1.364 22.931 -30.388 1.00 27.09 301 PRO A C 1
ATOM 2207 O O . PRO A 1 286 ? -0.365 22.794 -31.045 1.00 25.87 301 PRO A O 1
ATOM 2211 N N . THR A 1 287 ? -1.511 23.846 -29.435 1.00 27.17 302 THR A N 1
ATOM 2212 C CA . THR A 1 287 ? -0.582 24.870 -29.245 1.00 26.06 302 THR A CA 1
ATOM 2213 C C . THR A 1 287 ? 0.701 24.282 -28.657 1.00 25.87 302 THR A C 1
ATOM 2214 O O . THR A 1 287 ? 1.760 24.956 -28.750 1.00 24.81 302 THR A O 1
ATOM 2218 N N . SER A 1 288 ? 0.595 23.085 -28.055 1.00 26.95 303 SER A N 1
ATOM 2219 C CA . SER A 1 288 ? 1.757 22.403 -27.533 1.00 27.23 303 SER A CA 1
ATOM 2220 C C . SER A 1 288 ? 2.894 22.245 -28.570 1.00 26.19 303 SER A C 1
ATOM 2221 O O . SER A 1 288 ? 4.025 22.125 -28.227 1.00 26.02 303 SER A O 1
ATOM 2224 N N . CYS A 1 289 ? 2.518 22.203 -29.828 1.00 25.84 304 CYS A N 1
ATOM 2225 C CA . CYS A 1 289 ? 3.398 22.052 -30.944 1.00 25.30 304 CYS A CA 1
ATOM 2226 C C . CYS A 1 289 ? 4.342 23.264 -31.090 1.00 24.06 304 CYS A C 1
ATOM 2227 O O . CYS A 1 289 ? 5.317 23.169 -31.736 1.00 23.62 304 CYS A O 1
ATOM 2230 N N . LEU A 1 290 ? 3.991 24.366 -30.457 1.00 23.65 305 LEU A N 1
ATOM 2231 C CA . LEU A 1 290 ? 4.809 25.537 -30.438 1.00 22.99 305 LEU A CA 1
ATOM 2232 C C . LEU A 1 290 ? 6.165 25.250 -29.763 1.00 23.40 305 LEU A C 1
ATOM 2233 O O . LEU A 1 290 ? 7.139 25.940 -30.036 1.00 23.01 305 LEU A O 1
ATOM 2238 N N . THR A 1 291 ? 6.187 24.275 -28.841 1.00 24.28 306 THR A N 1
ATOM 2239 C CA . THR A 1 291 ? 7.389 24.068 -28.034 1.00 25.06 306 THR A CA 1
ATOM 2240 C C . THR A 1 291 ? 7.949 22.627 -28.109 1.00 26.17 306 THR A C 1
ATOM 2241 O O . THR A 1 291 ? 9.150 22.516 -28.094 1.00 26.79 306 THR A O 1
ATOM 2245 N N . VAL A 1 292 ? 7.115 21.572 -28.158 1.00 26.70 307 VAL A N 1
ATOM 2246 C CA . VAL A 1 292 ? 7.571 20.209 -28.234 1.00 28.00 307 VAL A CA 1
ATOM 2247 C C . VAL A 1 292 ? 6.744 19.373 -29.218 1.00 28.21 307 VAL A C 1
ATOM 2248 O O . VAL A 1 292 ? 5.656 19.749 -29.623 1.00 27.49 307 VAL A O 1
ATOM 2252 N N . PRO A 1 293 ? 7.295 18.225 -29.652 1.00 29.61 308 PRO A N 1
ATOM 2253 C CA . PRO A 1 293 ? 6.563 17.327 -30.525 1.00 30.37 308 PRO A CA 1
ATOM 2254 C C . PRO A 1 293 ? 5.183 16.909 -30.012 1.00 31.55 308 PRO A C 1
ATOM 2255 O O . PRO A 1 293 ? 4.966 16.800 -28.858 1.00 32.36 308 PRO A O 1
ATOM 2259 N N . PRO A 1 294 ? 4.253 16.699 -30.897 1.00 32.23 309 PRO A N 1
ATOM 2260 C CA . PRO A 1 294 ? 2.943 16.235 -30.568 1.00 34.07 309 PRO A CA 1
ATOM 2261 C C . PRO A 1 294 ? 2.831 14.714 -30.248 1.00 37.19 309 PRO A C 1
ATOM 2262 O O . PRO A 1 294 ? 3.775 13.946 -30.412 1.00 37.27 309 PRO A O 1
ATOM 2266 N N . ARG A 1 295 ? 1.639 14.322 -29.790 1.00 40.35 310 ARG A N 1
ATOM 2267 C CA . ARG A 1 295 ? 1.330 12.926 -29.354 1.00 44.24 310 ARG A CA 1
ATOM 2268 C C . ARG A 1 295 ? 1.671 11.924 -30.501 1.00 47.16 310 ARG A C 1
ATOM 2269 O O . ARG A 1 295 ? 2.668 11.193 -30.417 1.00 54.19 310 ARG A O 1
ATOM 2277 N N . PHE A 1 296 ? 0.945 11.859 -31.589 1.00 47.23 311 PHE A N 1
ATOM 2278 C CA . PHE A 1 296 ? 1.254 10.768 -32.551 1.00 49.37 311 PHE A CA 1
ATOM 2279 C C . PHE A 1 296 ? 1.814 9.526 -31.841 1.00 51.69 311 PHE A C 1
ATOM 2280 O O . PHE A 1 296 ? 1.445 8.407 -32.178 1.00 56.16 311 PHE A O 1
ATOM 2288 N N . THR B 2 5 ? 22.105 19.187 -23.020 1.00 38.65 363 THR B N 1
ATOM 2289 C CA . THR B 2 5 ? 22.514 20.467 -23.731 1.00 38.76 363 THR B CA 1
ATOM 2290 C C . THR B 2 5 ? 21.841 21.764 -23.342 1.00 35.34 363 THR B C 1
ATOM 2291 O O . THR B 2 5 ? 22.459 22.879 -23.430 1.00 35.25 363 THR B O 1
ATOM 2295 N N . HIS B 2 6 ? 20.564 21.677 -23.009 1.00 32.18 364 HIS B N 1
ATOM 2296 C CA . HIS B 2 6 ? 19.862 22.847 -22.590 1.00 29.71 364 HIS B CA 1
ATOM 2297 C C . HIS B 2 6 ? 20.567 23.645 -21.498 1.00 28.72 364 HIS B C 1
ATOM 2298 O O . HIS B 2 6 ? 20.588 24.892 -21.608 1.00 27.57 364 HIS B O 1
ATOM 2305 N N . LEU B 2 7 ? 21.040 22.965 -20.444 1.00 28.58 365 LEU B N 1
ATOM 2306 C CA . LEU B 2 7 ? 21.568 23.651 -19.279 1.00 28.42 365 LEU B CA 1
ATOM 2307 C C . LEU B 2 7 ? 22.940 24.247 -19.642 1.00 29.99 365 LEU B C 1
ATOM 2308 O O . LEU B 2 7 ? 23.247 25.393 -19.341 1.00 29.41 365 LEU B O 1
ATOM 2313 N N . THR B 2 8 ? 23.713 23.498 -20.385 1.00 32.01 366 THR B N 1
ATOM 2314 C CA . THR B 2 8 ? 24.991 23.959 -20.797 1.00 34.14 366 THR B CA 1
ATOM 2315 C C . THR B 2 8 ? 24.868 25.201 -21.619 1.00 33.58 366 THR B C 1
ATOM 2316 O O . THR B 2 8 ? 25.558 26.179 -21.401 1.00 33.88 366 THR B O 1
ATOM 2320 N N . ASP B 2 9 ? 23.999 25.161 -22.598 1.00 33.28 367 ASP B N 1
ATOM 2321 C CA . ASP B 2 9 ? 23.823 26.355 -23.438 1.00 33.24 367 ASP B CA 1
ATOM 2322 C C . ASP B 2 9 ? 23.263 27.505 -22.614 1.00 31.26 367 ASP B C 1
ATOM 2323 O O . ASP B 2 9 ? 23.684 28.665 -22.775 1.00 30.83 367 ASP B O 1
ATOM 2328 N N . MET B 2 10 ? 22.348 27.200 -21.684 1.00 29.79 368 MET B N 1
ATOM 2329 C CA . MET B 2 10 ? 21.878 28.263 -20.832 1.00 29.15 368 MET B CA 1
ATOM 2330 C C . MET B 2 10 ? 22.948 28.899 -19.983 1.00 28.79 368 MET B C 1
ATOM 2331 O O . MET B 2 10 ? 22.955 30.070 -19.802 1.00 27.62 368 MET B O 1
ATOM 2336 N N . LEU B 2 11 ? 23.793 28.084 -19.385 1.00 29.69 369 LEU B N 1
ATOM 2337 C CA . LEU B 2 11 ? 24.882 28.554 -18.563 1.00 30.81 369 LEU B CA 1
ATOM 2338 C C . LEU B 2 11 ? 25.814 29.484 -19.294 1.00 31.54 369 LEU B C 1
ATOM 2339 O O . LEU B 2 11 ? 26.181 30.545 -18.788 1.00 31.68 369 LEU B O 1
ATOM 2344 N N . GLN B 2 12 ? 26.155 29.088 -20.509 1.00 32.03 370 GLN B N 1
ATOM 2345 C CA . GLN B 2 12 ? 27.014 29.874 -21.366 1.00 33.27 370 GLN B CA 1
ATOM 2346 C C . GLN B 2 12 ? 26.316 31.184 -21.753 1.00 31.21 370 GLN B C 1
ATOM 2347 O O . GLN B 2 12 ? 26.956 32.229 -21.767 1.00 31.66 370 GLN B O 1
ATOM 2353 N N . GLN B 2 13 ? 24.997 31.160 -21.988 1.00 28.73 371 GLN B N 1
ATOM 2354 C CA . GLN B 2 13 ? 24.329 32.432 -22.333 1.00 27.38 371 GLN B CA 1
ATOM 2355 C C . GLN B 2 13 ? 24.291 33.420 -21.171 1.00 26.41 371 GLN B C 1
ATOM 2356 O O . GLN B 2 13 ? 24.462 34.635 -21.348 1.00 26.42 371 GLN B O 1
ATOM 2362 N N . LEU B 2 14 ? 24.062 32.863 -19.985 1.00 25.70 372 LEU B N 1
ATOM 2363 C CA . LEU B 2 14 ? 24.058 33.643 -18.758 1.00 25.42 372 LEU B CA 1
ATOM 2364 C C . LEU B 2 14 ? 25.477 34.198 -18.429 1.00 27.32 372 LEU B C 1
ATOM 2365 O O . LEU B 2 14 ? 25.634 35.348 -18.040 1.00 27.53 372 LEU B O 1
ATOM 2370 N N . ALA B 2 15 ? 26.478 33.370 -18.575 1.00 28.90 373 ALA B N 1
ATOM 2371 C CA . ALA B 2 15 ? 27.898 33.839 -18.384 1.00 31.31 373 ALA B CA 1
ATOM 2372 C C . ALA B 2 15 ? 28.196 35.020 -19.280 1.00 31.52 373 ALA B C 1
ATOM 2373 O O . ALA B 2 15 ? 28.748 36.023 -18.844 1.00 32.52 373 ALA B O 1
ATOM 2375 N N . VAL B 2 16 ? 27.758 34.936 -20.511 1.00 30.73 374 VAL B N 1
ATOM 2376 C CA . VAL B 2 16 ? 28.026 36.006 -21.426 1.00 31.21 374 VAL B CA 1
ATOM 2377 C C . VAL B 2 16 ? 27.272 37.336 -21.005 1.00 29.84 374 VAL B C 1
ATOM 2378 O O . VAL B 2 16 ? 27.860 38.446 -20.896 1.00 30.77 374 VAL B O 1
ATOM 2382 N N . VAL B 2 17 ? 25.958 37.228 -20.708 1.00 27.80 375 VAL B N 1
ATOM 2383 C CA . VAL B 2 17 ? 25.290 38.465 -20.350 1.00 27.01 375 VAL B CA 1
ATOM 2384 C C . VAL B 2 17 ? 25.832 39.077 -19.039 1.00 27.95 375 VAL B C 1
ATOM 2385 O O . VAL B 2 17 ? 26.094 40.261 -18.950 1.00 28.63 375 VAL B O 1
ATOM 2389 N N . ASN B 2 18 ? 26.068 38.242 -18.066 1.00 28.37 376 ASN B N 1
ATOM 2390 C CA . ASN B 2 18 ? 26.560 38.666 -16.766 1.00 29.73 376 ASN B CA 1
ATOM 2391 C C . ASN B 2 18 ? 27.975 39.296 -16.840 1.00 32.09 376 ASN B C 1
ATOM 2392 O O . ASN B 2 18 ? 28.316 40.128 -16.031 1.00 33.27 376 ASN B O 1
ATOM 2397 N N . ALA B 2 19 ? 28.764 38.842 -17.796 1.00 33.02 377 ALA B N 1
ATOM 2398 C CA . ALA B 2 19 ? 30.115 39.266 -17.907 1.00 35.64 377 ALA B CA 1
ATOM 2399 C C . ALA B 2 19 ? 30.117 40.607 -18.606 1.00 35.73 377 ALA B C 1
ATOM 2400 O O . ALA B 2 19 ? 31.076 41.296 -18.489 1.00 37.72 377 ALA B O 1
ATOM 2402 N N . ALA B 2 20 ? 29.070 40.932 -19.347 1.00 33.83 378 ALA B N 1
ATOM 2403 C CA . ALA B 2 20 ? 28.915 42.283 -19.897 1.00 34.02 378 ALA B CA 1
ATOM 2404 C C . ALA B 2 20 ? 28.460 43.336 -18.840 1.00 34.12 378 ALA B C 1
ATOM 2405 O O . ALA B 2 20 ? 28.304 44.499 -19.183 1.00 34.48 378 ALA B O 1
ATOM 2407 N N . LYS B 2 21 ? 28.238 42.941 -17.586 1.00 34.26 379 LYS B N 1
ATOM 2408 C CA . LYS B 2 21 ? 27.820 43.848 -16.518 1.00 34.82 379 LYS B CA 1
ATOM 2409 C C . LYS B 2 21 ? 26.727 44.823 -16.964 1.00 33.62 379 LYS B C 1
ATOM 2410 O O . LYS B 2 21 ? 26.932 46.000 -17.001 1.00 34.53 379 LYS B O 1
ATOM 2416 N N . PRO B 2 22 ? 25.519 44.303 -17.293 1.00 31.71 380 PRO B N 1
ATOM 2417 C CA . PRO B 2 22 ? 24.495 45.123 -17.940 1.00 30.86 380 PRO B CA 1
ATOM 2418 C C . PRO B 2 22 ? 23.903 46.248 -17.076 1.00 31.69 380 PRO B C 1
ATOM 2419 O O . PRO B 2 22 ? 23.335 47.134 -17.615 1.00 31.61 380 PRO B O 1
ATOM 2423 N N . SER B 2 23 ? 24.015 46.217 -15.761 1.00 32.89 381 SER B N 1
ATOM 2424 C CA . SER B 2 23 ? 23.521 47.316 -14.956 1.00 34.35 381 SER B CA 1
ATOM 2425 C C . SER B 2 23 ? 24.557 48.393 -14.705 1.00 36.85 381 SER B C 1
ATOM 2426 O O . SER B 2 23 ? 24.206 49.503 -14.302 1.00 38.23 381 SER B O 1
ATOM 2429 N N . ASP B 2 24 ? 25.828 48.108 -14.973 1.00 37.81 382 ASP B N 1
ATOM 2430 C CA . ASP B 2 24 ? 26.872 49.090 -14.734 1.00 40.46 382 ASP B CA 1
ATOM 2431 C C . ASP B 2 24 ? 27.134 49.938 -16.000 1.00 40.32 382 ASP B C 1
ATOM 2432 O O . ASP B 2 24 ? 28.135 49.746 -16.693 1.00 40.78 382 ASP B O 1
ATOM 2437 N N . ARG B 2 25 ? 26.179 50.830 -16.279 1.00 39.73 383 ARG B N 1
ATOM 2438 C CA . ARG B 2 25 ? 26.147 51.675 -17.415 1.00 39.49 383 ARG B CA 1
ATOM 2439 C C . ARG B 2 25 ? 25.623 53.002 -16.919 1.00 40.74 383 ARG B C 1
ATOM 2440 O O . ARG B 2 25 ? 24.758 53.034 -16.041 1.00 40.78 383 ARG B O 1
ATOM 2448 N N . GLY B 2 26 ? 26.129 54.089 -17.499 1.00 41.76 384 GLY B N 1
ATOM 2449 C CA . GLY B 2 26 ? 25.607 55.417 -17.202 1.00 43.21 384 GLY B CA 1
ATOM 2450 C C . GLY B 2 26 ? 24.096 55.540 -17.418 1.00 42.15 384 GLY B C 1
ATOM 2451 O O . GLY B 2 26 ? 23.399 56.083 -16.570 1.00 43.29 384 GLY B O 1
ATOM 2452 N N . PHE B 2 27 ? 23.605 55.038 -18.544 1.00 40.27 385 PHE B N 1
ATOM 2453 C CA . PHE B 2 27 ? 22.202 55.204 -18.900 1.00 39.78 385 PHE B CA 1
ATOM 2454 C C . PHE B 2 27 ? 21.641 53.886 -19.434 1.00 37.66 385 PHE B C 1
ATOM 2455 O O . PHE B 2 27 ? 21.943 53.459 -20.540 1.00 36.71 385 PHE B O 1
ATOM 2463 N N . ILE B 2 28 ? 20.822 53.250 -18.618 1.00 37.31 386 ILE B N 1
ATOM 2464 C CA . ILE B 2 28 ? 20.233 51.952 -18.999 1.00 35.65 386 ILE B CA 1
ATOM 2465 C C . ILE B 2 28 ? 19.014 52.113 -19.910 1.00 35.75 386 ILE B C 1
ATOM 2466 O O . ILE B 2 28 ? 18.156 52.947 -19.640 1.00 36.88 386 ILE B O 1
ATOM 2471 N N . ARG B 2 29 ? 18.980 51.364 -21.020 1.00 35.17 387 ARG B N 1
ATOM 2472 C CA . ARG B 2 29 ? 17.813 51.342 -21.890 1.00 36.17 387 ARG B CA 1
ATOM 2473 C C . ARG B 2 29 ? 17.223 49.908 -21.986 1.00 33.98 387 ARG B C 1
ATOM 2474 O O . ARG B 2 29 ? 17.192 49.311 -23.042 1.00 32.75 387 ARG B O 1
ATOM 2482 N N . GLN B 2 30 ? 16.778 49.404 -20.835 1.00 33.46 388 GLN B N 1
ATOM 2483 C CA . GLN B 2 30 ? 16.144 48.074 -20.688 1.00 32.22 388 GLN B CA 1
ATOM 2484 C C . GLN B 2 30 ? 15.009 47.811 -21.658 1.00 32.80 388 GLN B C 1
ATOM 2485 O O . GLN B 2 30 ? 14.898 46.724 -22.162 1.00 31.80 388 GLN B O 1
ATOM 2491 N N . GLU B 2 31 ? 14.161 48.804 -21.889 1.00 35.29 389 GLU B N 1
ATOM 2492 C CA . GLU B 2 31 ? 13.030 48.665 -22.778 1.00 37.21 389 GLU B CA 1
ATOM 2493 C C . GLU B 2 31 ? 13.411 48.289 -24.239 1.00 36.50 389 GLU B C 1
ATOM 2494 O O . GLU B 2 31 ? 12.678 47.588 -24.899 1.00 36.38 389 GLU B O 1
ATOM 2500 N N . GLU B 2 32 ? 14.586 48.658 -24.682 1.00 36.33 390 GLU B N 1
ATOM 2501 C CA . GLU B 2 32 ? 15.139 48.247 -26.018 1.00 36.60 390 GLU B CA 1
ATOM 2502 C C . GLU B 2 32 ? 15.591 46.771 -26.096 1.00 33.28 390 GLU B C 1
ATOM 2503 O O . GLU B 2 32 ? 15.861 46.235 -27.150 1.00 32.67 390 GLU B O 1
ATOM 2509 N N . ALA B 2 33 ? 15.713 46.153 -24.959 1.00 31.04 391 ALA B N 1
ATOM 2510 C CA . ALA B 2 33 ? 16.019 44.764 -24.945 1.00 29.51 391 ALA B CA 1
ATOM 2511 C C . ALA B 2 33 ? 14.748 43.844 -24.929 1.00 28.73 391 ALA B C 1
ATOM 2512 O O . ALA B 2 33 ? 14.878 42.620 -24.971 1.00 27.79 391 ALA B O 1
ATOM 2514 N N . GLU B 2 34 ? 13.565 44.431 -24.944 1.00 29.30 392 GLU B N 1
ATOM 2515 C CA . GLU B 2 34 ? 12.350 43.668 -24.928 1.00 29.27 392 GLU B CA 1
ATOM 2516 C C . GLU B 2 34 ? 12.123 42.938 -26.204 1.00 29.22 392 GLU B C 1
ATOM 2517 O O . GLU B 2 34 ? 12.200 43.520 -27.241 1.00 30.33 392 GLU B O 1
ATOM 2523 N N . ASP B 2 35 ? 11.747 41.673 -26.105 1.00 27.96 393 ASP B N 1
ATOM 2524 C CA . ASP B 2 35 ? 11.407 40.893 -27.270 1.00 28.46 393 ASP B CA 1
ATOM 2525 C C . ASP B 2 35 ? 10.130 39.999 -26.984 1.00 27.88 393 ASP B C 1
ATOM 2526 O O . ASP B 2 35 ? 10.228 38.807 -26.625 1.00 26.51 393 ASP B O 1
ATOM 2531 N N . PRO B 2 36 ? 8.956 40.606 -27.092 1.00 28.94 394 PRO B N 1
ATOM 2532 C CA . PRO B 2 36 ? 7.726 39.841 -26.846 1.00 29.17 394 PRO B CA 1
ATOM 2533 C C . PRO B 2 36 ? 7.524 38.608 -27.717 1.00 29.23 394 PRO B C 1
ATOM 2534 O O . PRO B 2 36 ? 6.882 37.719 -27.286 1.00 28.81 394 PRO B O 1
ATOM 2538 N N . ALA B 2 37 ? 8.149 38.509 -28.874 1.00 29.88 395 ALA B N 1
ATOM 2539 C CA . ALA B 2 37 ? 8.115 37.268 -29.673 1.00 30.16 395 ALA B CA 1
ATOM 2540 C C . ALA B 2 37 ? 8.660 36.018 -28.941 1.00 28.04 395 ALA B C 1
ATOM 2541 O O . ALA B 2 37 ? 8.388 34.889 -29.321 1.00 28.15 395 ALA B O 1
ATOM 2543 N N . CYS B 2 38 ? 9.430 36.222 -27.879 1.00 26.28 396 CYS B N 1
ATOM 2544 C CA . CYS B 2 38 ? 10.054 35.129 -27.183 1.00 24.69 396 CYS B CA 1
ATOM 2545 C C . CYS B 2 38 ? 9.350 34.755 -25.908 1.00 23.51 396 CYS B C 1
ATOM 2546 O O . CYS B 2 38 ? 9.905 34.028 -25.137 1.00 22.13 396 CYS B O 1
ATOM 2549 N N . ILE B 2 39 ? 8.160 35.270 -25.691 1.00 24.38 397 ILE B N 1
ATOM 2550 C CA . ILE B 2 39 ? 7.333 34.908 -24.548 1.00 23.93 397 ILE B CA 1
ATOM 2551 C C . ILE B 2 39 ? 7.204 33.344 -24.482 1.00 23.14 397 ILE B C 1
ATOM 2552 O O . ILE B 2 39 ? 6.904 32.699 -25.475 1.00 23.94 397 ILE B O 1
ATOM 2557 N N . PRO B 2 40 ? 7.471 32.764 -23.326 1.00 21.91 398 PRO B N 1
ATOM 2558 C CA . PRO B 2 40 ? 7.317 31.335 -23.096 1.00 21.39 398 PRO B CA 1
ATOM 2559 C C . PRO B 2 40 ? 5.957 30.739 -23.377 1.00 22.59 398 PRO B C 1
ATOM 2560 O O . PRO B 2 40 ? 4.950 31.367 -23.193 1.00 23.40 398 PRO B O 1
ATOM 2564 N N . VAL B 2 41 ? 5.965 29.494 -23.832 1.00 22.90 399 VAL B N 1
ATOM 2565 C CA . VAL B 2 41 ? 4.757 28.883 -24.215 1.00 24.27 399 VAL B CA 1
ATOM 2566 C C . VAL B 2 41 ? 4.142 28.310 -22.947 1.00 23.90 399 VAL B C 1
ATOM 2567 O O . VAL B 2 41 ? 2.944 28.411 -22.740 1.00 25.02 399 VAL B O 1
ATOM 2571 N N . PHE B 2 42 ? 4.974 27.748 -22.080 1.00 22.65 400 PHE B N 1
ATOM 2572 C CA . PHE B 2 42 ? 4.475 27.224 -20.855 1.00 22.16 400 PHE B CA 1
ATOM 2573 C C . PHE B 2 42 ? 5.387 27.720 -19.784 1.00 21.20 400 PHE B C 1
ATOM 2574 O O . PHE B 2 42 ? 6.644 27.784 -20.010 1.00 20.90 400 PHE B O 1
ATOM 2582 N N . TRP B 2 43 ? 4.809 27.961 -18.606 1.00 21.11 401 TRP B N 1
ATOM 2583 C CA . TRP B 2 43 ? 5.545 28.070 -17.358 1.00 20.52 401 TRP B CA 1
ATOM 2584 C C . TRP B 2 43 ? 4.726 27.376 -16.210 1.00 21.02 401 TRP B C 1
ATOM 2585 O O . TRP B 2 43 ? 3.580 26.921 -16.418 1.00 21.48 401 TRP B O 1
ATOM 2596 N N . ILE B 2 44 ? 5.359 27.239 -15.046 1.00 20.67 402 ILE B N 1
ATOM 2597 C CA . ILE B 2 44 ? 4.751 26.605 -13.901 1.00 21.25 402 ILE B CA 1
ATOM 2598 C C . ILE B 2 44 ? 3.993 27.665 -13.099 1.00 22.33 402 ILE B C 1
ATOM 2599 O O . ILE B 2 44 ? 4.577 28.641 -12.590 1.00 22.73 402 ILE B O 1
ATOM 2604 N N . SER B 2 45 ? 2.675 27.491 -13.012 1.00 22.82 403 SER B N 1
ATOM 2605 C CA . SER B 2 45 ? 1.875 28.460 -12.326 1.00 24.43 403 SER B CA 1
ATOM 2606 C C . SER B 2 45 ? 1.730 28.090 -10.855 1.00 24.90 403 SER B C 1
ATOM 2607 O O . SER B 2 45 ? 1.481 28.968 -10.051 1.00 26.47 403 SER B O 1
ATOM 2610 N N . LYS B 2 46 ? 1.799 26.803 -10.516 1.00 23.88 404 LYS B N 1
ATOM 2611 C CA . LYS B 2 46 ? 1.649 26.374 -9.130 1.00 24.80 404 LYS B CA 1
ATOM 2612 C C . LYS B 2 46 ? 2.426 25.153 -8.877 1.00 23.30 404 LYS B C 1
ATOM 2613 O O . LYS B 2 46 ? 2.814 24.459 -9.814 1.00 21.79 404 LYS B O 1
ATOM 2619 N N . TRP B 2 47 ? 2.693 24.895 -7.603 1.00 23.93 405 TRP B N 1
ATOM 2620 C CA . TRP B 2 47 ? 3.515 23.699 -7.212 1.00 22.97 405 TRP B CA 1
ATOM 2621 C C . TRP B 2 47 ? 3.282 23.273 -5.748 1.00 24.62 405 TRP B C 1
ATOM 2622 O O . TRP B 2 47 ? 2.977 24.103 -4.910 1.00 26.35 405 TRP B O 1
ATOM 2633 N N . VAL B 2 48 ? 3.495 22.002 -5.458 1.00 24.23 406 VAL B N 1
ATOM 2634 C CA . VAL B 2 48 ? 3.436 21.540 -4.077 1.00 26.02 406 VAL B CA 1
ATOM 2635 C C . VAL B 2 48 ? 4.562 20.573 -3.788 1.00 25.60 406 VAL B C 1
ATOM 2636 O O . VAL B 2 48 ? 4.664 19.544 -4.446 1.00 24.31 406 VAL B O 1
ATOM 2640 N N . ASP B 2 49 ? 5.400 20.910 -2.818 1.00 27.02 407 ASP B N 1
ATOM 2641 C CA . ASP B 2 49 ? 6.554 20.065 -2.499 1.00 27.19 407 ASP B CA 1
ATOM 2642 C C . ASP B 2 49 ? 6.121 19.091 -1.390 1.00 29.04 407 ASP B C 1
ATOM 2643 O O . ASP B 2 49 ? 6.262 19.341 -0.220 1.00 31.22 407 ASP B O 1
ATOM 2648 N N . TYR B 2 50 ? 5.652 17.944 -1.852 1.00 28.28 408 TYR B N 1
ATOM 2649 C CA . TYR B 2 50 ? 5.255 16.821 -1.028 1.00 29.80 408 TYR B CA 1
ATOM 2650 C C . TYR B 2 50 ? 6.315 15.671 -1.135 1.00 29.60 408 TYR B C 1
ATOM 2651 O O . TYR B 2 50 ? 5.992 14.460 -1.056 1.00 29.73 408 TYR B O 1
ATOM 2660 N N . SER B 2 51 ? 7.580 16.084 -1.244 1.00 29.64 409 SER B N 1
ATOM 2661 C CA . SER B 2 51 ? 8.708 15.181 -1.566 1.00 29.61 409 SER B CA 1
ATOM 2662 C C . SER B 2 51 ? 9.173 14.344 -0.399 1.00 32.22 409 SER B C 1
ATOM 2663 O O . SER B 2 51 ? 9.908 13.379 -0.607 1.00 32.60 409 SER B O 1
ATOM 2666 N N . ASP B 2 52 ? 8.696 14.644 0.811 1.00 34.44 410 ASP B N 1
ATOM 2667 C CA . ASP B 2 52 ? 8.908 13.792 1.969 1.00 37.12 410 ASP B CA 1
ATOM 2668 C C . ASP B 2 52 ? 8.143 12.491 1.885 1.00 36.98 410 ASP B C 1
ATOM 2669 O O . ASP B 2 52 ? 8.474 11.545 2.589 1.00 38.87 410 ASP B O 1
ATOM 2674 N N . LYS B 2 53 ? 7.173 12.397 0.986 1.00 35.01 411 LYS B N 1
ATOM 2675 C CA . LYS B 2 53 ? 6.324 11.180 0.845 1.00 34.89 411 LYS B CA 1
ATOM 2676 C C . LYS B 2 53 ? 6.031 10.709 -0.583 1.00 32.22 411 LYS B C 1
ATOM 2677 O O . LYS B 2 53 ? 6.217 9.521 -0.886 1.00 32.31 411 LYS B O 1
ATOM 2683 N N . TYR B 2 54 ? 5.559 11.610 -1.442 1.00 30.22 412 TYR B N 1
ATOM 2684 C CA . TYR B 2 54 ? 5.098 11.275 -2.776 1.00 28.08 412 TYR B CA 1
ATOM 2685 C C . TYR B 2 54 ? 6.020 11.847 -3.845 1.00 26.47 412 TYR B C 1
ATOM 2686 O O . TYR B 2 54 ? 6.487 11.121 -4.716 1.00 25.73 412 TYR B O 1
ATOM 2695 N N . GLY B 2 55 ? 6.271 13.152 -3.760 1.00 26.13 413 GLY B N 1
ATOM 2696 C CA . GLY B 2 55 ? 7.011 13.895 -4.790 1.00 24.65 413 GLY B CA 1
ATOM 2697 C C . GLY B 2 55 ? 6.555 15.338 -4.927 1.00 24.01 413 GLY B C 1
ATOM 2698 O O . GLY B 2 55 ? 5.907 15.891 -4.025 1.00 25.03 413 GLY B O 1
ATOM 2699 N N . LEU B 2 56 ? 6.930 15.967 -6.056 1.00 22.55 414 LEU B N 1
ATOM 2700 C CA . LEU B 2 56 ? 6.591 17.331 -6.303 1.00 22.01 414 LEU B CA 1
ATOM 2701 C C . LEU B 2 56 ? 5.497 17.412 -7.334 1.00 20.94 414 LEU B C 1
ATOM 2702 O O . LEU B 2 56 ? 5.687 16.908 -8.415 1.00 19.92 414 LEU B O 1
ATOM 2707 N N . GLY B 2 57 ? 4.361 18.086 -7.005 1.00 21.46 415 GLY B N 1
ATOM 2708 C CA . GLY B 2 57 ? 3.249 18.222 -7.932 1.00 20.93 415 GLY B CA 1
ATOM 2709 C C . GLY B 2 57 ? 3.189 19.614 -8.475 1.00 20.60 415 GLY B C 1
ATOM 2710 O O . GLY B 2 57 ? 3.492 20.550 -7.780 1.00 21.22 415 GLY B O 1
ATOM 2711 N N . TYR B 2 58 ? 2.767 19.782 -9.712 1.00 19.96 416 TYR B N 1
ATOM 2712 C CA . TYR B 2 58 ? 2.760 21.138 -10.290 1.00 19.92 416 TYR B CA 1
ATOM 2713 C C . TYR B 2 58 ? 1.694 21.334 -11.337 1.00 20.29 416 TYR B C 1
ATOM 2714 O O . TYR B 2 58 ? 1.180 20.385 -11.927 1.00 20.25 416 TYR B O 1
ATOM 2723 N N . GLN B 2 59 ? 1.401 22.577 -11.582 1.00 21.00 417 GLN B N 1
ATOM 2724 C CA . GLN B 2 59 ? 0.509 22.941 -12.613 1.00 21.87 417 GLN B CA 1
ATOM 2725 C C . GLN B 2 59 ? 1.171 23.911 -13.609 1.00 21.38 417 GLN B C 1
ATOM 2726 O O . GLN B 2 59 ? 1.845 24.909 -13.227 1.00 21.53 417 GLN B O 1
ATOM 2732 N N . LEU B 2 60 ? 0.982 23.625 -14.891 1.00 21.24 418 LEU B N 1
ATOM 2733 C CA . LEU B 2 60 ? 1.457 24.522 -15.943 1.00 21.01 418 LEU B CA 1
ATOM 2734 C C . LEU B 2 60 ? 0.425 25.592 -16.206 1.00 22.51 418 LEU B C 1
ATOM 2735 O O . LEU B 2 60 ? -0.706 25.479 -15.769 1.00 23.90 418 LEU B O 1
ATOM 2740 N N . SER B 2 61 ? 0.851 26.590 -16.950 1.00 22.39 419 SER B N 1
ATOM 2741 C CA . SER B 2 61 ? 0.070 27.749 -17.336 1.00 24.03 419 SER B CA 1
ATOM 2742 C C . SER B 2 61 ? -1.123 27.464 -18.261 1.00 25.61 419 SER B C 1
ATOM 2743 O O . SER B 2 61 ? -1.951 28.307 -18.411 1.00 27.49 419 SER B O 1
ATOM 2746 N N . ASP B 2 62 ? -1.201 26.296 -18.875 1.00 25.21 420 ASP B N 1
ATOM 2747 C CA . ASP B 2 62 ? -2.346 25.876 -19.646 1.00 27.06 420 ASP B CA 1
ATOM 2748 C C . ASP B 2 62 ? -3.283 25.016 -18.796 1.00 27.80 420 ASP B C 1
ATOM 2749 O O . ASP B 2 62 ? -4.191 24.348 -19.332 1.00 29.29 420 ASP B O 1
ATOM 2754 N N . ASN B 2 63 ? -3.052 24.995 -17.471 1.00 27.01 421 ASN B N 1
ATOM 2755 C CA . ASN B 2 63 ? -3.851 24.152 -16.484 1.00 27.72 421 ASN B CA 1
ATOM 2756 C C . ASN B 2 63 ? -3.689 22.638 -16.606 1.00 26.75 421 ASN B C 1
ATOM 2757 O O . ASN B 2 63 ? -4.374 21.876 -15.953 1.00 27.61 421 ASN B O 1
ATOM 2762 N N . SER B 2 64 ? -2.742 22.153 -17.392 1.00 25.23 422 SER B N 1
ATOM 2763 C CA . SER B 2 64 ? -2.329 20.751 -17.248 1.00 24.11 422 SER B CA 1
ATOM 2764 C C . SER B 2 64 ? -1.573 20.582 -15.953 1.00 22.75 422 SER B C 1
ATOM 2765 O O . SER B 2 64 ? -1.077 21.552 -15.396 1.00 22.18 422 SER B O 1
ATOM 2768 N N . VAL B 2 65 ? -1.393 19.336 -15.490 1.00 22.30 423 VAL B N 1
ATOM 2769 C CA . VAL B 2 65 ? -0.713 19.144 -14.247 1.00 21.53 423 VAL B CA 1
ATOM 2770 C C . VAL B 2 65 ? 0.226 18.003 -14.353 1.00 20.72 423 VAL B C 1
ATOM 2771 O O . VAL B 2 65 ? 0.181 17.270 -15.316 1.00 20.91 423 VAL B O 1
ATOM 2775 N N . GLY B 2 66 ? 1.161 17.953 -13.418 1.00 20.19 424 GLY B N 1
ATOM 2776 C CA . GLY B 2 66 ? 2.124 16.936 -13.400 1.00 19.90 424 GLY B CA 1
ATOM 2777 C C . GLY B 2 66 ? 2.584 16.621 -11.981 1.00 20.31 424 GLY B C 1
ATOM 2778 O O . GLY B 2 66 ? 2.354 17.423 -11.090 1.00 20.67 424 GLY B O 1
ATOM 2779 N N . VAL B 2 67 ? 3.223 15.458 -11.785 1.00 20.58 425 VAL B N 1
ATOM 2780 C CA . VAL B 2 67 ? 3.849 15.106 -10.514 1.00 21.11 425 VAL B CA 1
ATOM 2781 C C . VAL B 2 67 ? 5.150 14.416 -10.874 1.00 21.23 425 VAL B C 1
ATOM 2782 O O . VAL B 2 67 ? 5.139 13.496 -11.742 1.00 21.63 425 VAL B O 1
ATOM 2786 N N . LEU B 2 68 ? 6.265 14.823 -10.231 1.00 21.36 426 LEU B N 1
ATOM 2787 C CA . LEU B 2 68 ? 7.520 14.070 -10.276 1.00 21.64 426 LEU B CA 1
ATOM 2788 C C . LEU B 2 68 ? 7.601 13.274 -9.001 1.00 22.51 426 LEU B C 1
ATOM 2789 O O . LEU B 2 68 ? 7.807 13.828 -7.923 1.00 23.23 426 LEU B O 1
ATOM 2794 N N . PHE B 2 69 ? 7.447 11.946 -9.131 1.00 22.80 427 PHE B N 1
ATOM 2795 C CA . PHE B 2 69 ? 7.355 11.060 -8.002 1.00 23.77 427 PHE B CA 1
ATOM 2796 C C . PHE B 2 69 ? 8.723 10.706 -7.506 1.00 24.89 427 PHE B C 1
ATOM 2797 O O . PHE B 2 69 ? 9.668 10.702 -8.259 1.00 24.77 427 PHE B O 1
ATOM 2805 N N . ASN B 2 70 ? 8.833 10.318 -6.247 1.00 26.19 428 ASN B N 1
ATOM 2806 C CA . ASN B 2 70 ? 10.164 10.034 -5.697 1.00 27.76 428 ASN B CA 1
ATOM 2807 C C . ASN B 2 70 ? 10.838 8.812 -6.281 1.00 28.52 428 ASN B C 1
ATOM 2808 O O . ASN B 2 70 ? 11.974 8.567 -5.952 1.00 30.15 428 ASN B O 1
ATOM 2813 N N . ASP B 2 71 ? 10.168 8.027 -7.106 1.00 27.80 429 ASP B N 1
ATOM 2814 C CA . ASP B 2 71 ? 10.865 6.944 -7.793 1.00 28.92 429 ASP B CA 1
ATOM 2815 C C . ASP B 2 71 ? 11.429 7.409 -9.172 1.00 28.37 429 ASP B C 1
ATOM 2816 O O . ASP B 2 71 ? 11.774 6.583 -9.972 1.00 29.15 429 ASP B O 1
ATOM 2821 N N . SER B 2 72 ? 11.437 8.721 -9.441 1.00 27.22 430 SER B N 1
ATOM 2822 C CA . SER B 2 72 ? 11.929 9.280 -10.707 1.00 27.01 430 SER B CA 1
ATOM 2823 C C . SER B 2 72 ? 11.067 8.898 -11.889 1.00 26.16 430 SER B C 1
ATOM 2824 O O . SER B 2 72 ? 11.603 8.614 -12.969 1.00 26.70 430 SER B O 1
ATOM 2827 N N . THR B 2 73 ? 9.780 8.766 -11.674 1.00 25.16 431 THR B N 1
ATOM 2828 C CA . THR B 2 73 ? 8.847 8.669 -12.777 1.00 24.50 431 THR B CA 1
ATOM 2829 C C . THR B 2 73 ? 7.983 9.925 -12.731 1.00 23.18 431 THR B C 1
ATOM 2830 O O . THR B 2 73 ? 7.916 10.572 -11.684 1.00 22.85 431 THR B O 1
ATOM 2834 N N . ARG B 2 74 ? 7.331 10.249 -13.857 1.00 22.93 432 ARG B N 1
ATOM 2835 C CA . ARG B 2 74 ? 6.498 11.430 -13.986 1.00 22.38 432 ARG B CA 1
ATOM 2836 C C . ARG B 2 74 ? 5.182 11.090 -14.626 1.00 22.57 432 ARG B C 1
ATOM 2837 O O . ARG B 2 74 ? 5.137 10.283 -15.552 1.00 23.09 432 ARG B O 1
ATOM 2845 N N . LEU B 2 75 ? 4.103 11.668 -14.078 1.00 22.30 433 LEU B N 1
ATOM 2846 C CA . LEU B 2 75 ? 2.846 11.520 -14.672 1.00 22.83 433 LEU B CA 1
ATOM 2847 C C . LEU B 2 75 ? 2.189 12.862 -14.879 1.00 22.67 433 LEU B C 1
ATOM 2848 O O . LEU B 2 75 ? 2.039 13.665 -13.980 1.00 22.89 433 LEU B O 1
ATOM 2853 N N . ILE B 2 76 ? 1.763 13.084 -16.100 1.00 23.09 434 ILE B N 1
ATOM 2854 C CA . ILE B 2 76 ? 1.303 14.361 -16.533 1.00 23.14 434 ILE B CA 1
ATOM 2855 C C . ILE B 2 76 ? -0.156 14.197 -16.999 1.00 24.12 434 ILE B C 1
ATOM 2856 O O . ILE B 2 76 ? -0.456 13.247 -17.711 1.00 25.32 434 ILE B O 1
ATOM 2861 N N . MET B 2 77 ? -1.023 15.131 -16.637 1.00 24.01 435 MET B N 1
ATOM 2862 C CA . MET B 2 77 ? -2.403 15.111 -17.057 1.00 25.45 435 MET B CA 1
ATOM 2863 C C . MET B 2 77 ? -2.642 16.401 -17.836 1.00 25.43 435 MET B C 1
ATOM 2864 O O . MET B 2 77 ? -2.376 17.451 -17.333 1.00 24.51 435 MET B O 1
ATOM 2869 N N . CYS B 2 78 ? -3.132 16.302 -19.054 1.00 26.51 436 CYS B N 1
ATOM 2870 C CA . CYS B 2 78 ? -3.587 17.485 -19.779 1.00 27.44 436 CYS B CA 1
ATOM 2871 C C . CYS B 2 78 ? -4.800 18.197 -19.144 1.00 28.61 436 CYS B C 1
ATOM 2872 O O . CYS B 2 78 ? -5.510 17.679 -18.239 1.00 29.07 436 CYS B O 1
ATOM 2875 N N . ALA B 2 79 ? -5.026 19.386 -19.686 1.00 29.30 437 ALA B N 1
ATOM 2876 C CA . ALA B 2 79 ? -6.119 20.240 -19.313 1.00 31.05 437 ALA B CA 1
ATOM 2877 C C . ALA B 2 79 ? -7.443 19.545 -19.418 1.00 33.39 437 ALA B C 1
ATOM 2878 O O . ALA B 2 79 ? -8.347 19.938 -18.726 1.00 34.95 437 ALA B O 1
ATOM 2880 N N . ASP B 2 80 ? -7.583 18.564 -20.291 1.00 34.03 438 ASP B N 1
ATOM 2881 C CA . ASP B 2 80 ? -8.893 17.912 -20.472 1.00 36.70 438 ASP B CA 1
ATOM 2882 C C . ASP B 2 80 ? -9.290 17.010 -19.296 1.00 36.39 438 ASP B C 1
ATOM 2883 O O . ASP B 2 80 ? -10.323 16.424 -19.328 1.00 38.52 438 ASP B O 1
ATOM 2888 N N . GLY B 2 81 ? -8.393 16.861 -18.328 1.00 33.95 439 GLY B N 1
ATOM 2889 C CA . GLY B 2 81 ? -8.492 16.047 -17.153 1.00 33.47 439 GLY B CA 1
ATOM 2890 C C . GLY B 2 81 ? -8.610 14.544 -17.431 1.00 33.85 439 GLY B C 1
ATOM 2891 O O . GLY B 2 81 ? -9.164 13.794 -16.629 1.00 34.41 439 GLY B O 1
ATOM 2892 N N . ASP B 2 82 ? -8.147 14.123 -18.602 1.00 33.87 440 ASP B N 1
ATOM 2893 C CA . ASP B 2 82 ? -8.317 12.736 -19.040 1.00 34.68 440 ASP B CA 1
ATOM 2894 C C . ASP B 2 82 ? -7.058 12.136 -19.701 1.00 33.22 440 ASP B C 1
ATOM 2895 O O . ASP B 2 82 ? -6.711 11.016 -19.428 1.00 32.62 440 ASP B O 1
ATOM 2900 N N . SER B 2 83 ? -6.405 12.881 -20.591 1.00 32.88 441 SER B N 1
ATOM 2901 C CA . SER B 2 83 ? -5.235 12.390 -21.289 1.00 32.13 441 SER B CA 1
ATOM 2902 C C . SER B 2 83 ? -3.969 12.485 -20.448 1.00 29.64 441 SER B C 1
ATOM 2903 O O . SER B 2 83 ? -3.625 13.559 -19.956 1.00 28.64 441 SER B O 1
ATOM 2906 N N . LEU B 2 84 ? -3.237 11.385 -20.321 1.00 29.11 442 LEU B N 1
ATOM 2907 C CA . LEU B 2 84 ? -2.020 11.350 -19.530 1.00 27.10 442 LEU B CA 1
ATOM 2908 C C . LEU B 2 84 ? -0.841 10.986 -20.363 1.00 26.93 442 LEU B C 1
ATOM 2909 O O . LEU B 2 84 ? -0.979 10.325 -21.362 1.00 28.45 442 LEU B O 1
ATOM 2914 N N . GLN B 2 85 ? 0.316 11.516 -19.981 1.00 25.47 443 GLN B N 1
ATOM 2915 C CA . GLN B 2 85 ? 1.623 11.045 -20.412 1.00 25.35 443 GLN B CA 1
ATOM 2916 C C . GLN B 2 85 ? 2.315 10.502 -19.225 1.00 24.04 443 GLN B C 1
ATOM 2917 O O . GLN B 2 85 ? 2.345 11.123 -18.219 1.00 22.68 443 GLN B O 1
ATOM 2923 N N . TYR B 2 86 ? 2.964 9.390 -19.396 1.00 24.70 444 TYR B N 1
ATOM 2924 C CA . TYR B 2 86 ? 3.764 8.823 -18.344 1.00 24.22 444 TYR B CA 1
ATOM 2925 C C . TYR B 2 86 ? 5.230 8.614 -18.818 1.00 24.98 444 TYR B C 1
ATOM 2926 O O . TYR B 2 86 ? 5.503 7.977 -19.850 1.00 26.20 444 TYR B O 1
ATOM 2935 N N . ILE B 2 87 ? 6.137 9.036 -17.963 1.00 24.61 445 ILE B N 1
ATOM 2936 C CA . ILE B 2 87 ? 7.559 8.903 -18.242 1.00 25.99 445 ILE B CA 1
ATOM 2937 C C . ILE B 2 87 ? 8.170 8.003 -17.195 1.00 26.97 445 ILE B C 1
ATOM 2938 O O . ILE B 2 87 ? 8.164 8.318 -16.024 1.00 26.00 445 ILE B O 1
ATOM 2943 N N . ASP B 2 88 ? 8.637 6.839 -17.614 1.00 29.64 446 ASP B N 1
ATOM 2944 C CA . ASP B 2 88 ? 9.144 5.856 -16.652 1.00 31.44 446 ASP B CA 1
ATOM 2945 C C . ASP B 2 88 ? 10.629 6.149 -16.312 1.00 32.87 446 ASP B C 1
ATOM 2946 O O . ASP B 2 88 ? 11.176 7.148 -16.735 1.00 32.07 446 ASP B O 1
ATOM 2951 N N . ARG B 2 89 ? 11.234 5.270 -15.532 1.00 35.64 447 ARG B N 1
ATOM 2952 C CA . ARG B 2 89 ? 12.550 5.475 -14.981 1.00 37.56 447 ARG B CA 1
ATOM 2953 C C . ARG B 2 89 ? 13.574 5.602 -16.059 1.00 39.62 447 ARG B C 1
ATOM 2954 O O . ARG B 2 89 ? 14.466 6.406 -15.919 1.00 39.21 447 ARG B O 1
ATOM 2962 N N . ASN B 2 90 ? 13.396 4.844 -17.126 1.00 41.86 448 ASN B N 1
ATOM 2963 C CA . ASN B 2 90 ? 14.273 4.905 -18.280 1.00 44.37 448 ASN B CA 1
ATOM 2964 C C . ASN B 2 90 ? 13.829 5.930 -19.338 1.00 42.97 448 ASN B C 1
ATOM 2965 O O . ASN B 2 90 ? 14.146 5.777 -20.516 1.00 46.17 448 ASN B O 1
ATOM 2970 N N . SER B 2 91 ? 13.065 6.939 -18.927 1.00 39.49 449 SER B N 1
ATOM 2971 C CA . SER B 2 91 ? 12.620 8.005 -19.806 1.00 37.52 449 SER B CA 1
ATOM 2972 C C . SER B 2 91 ? 11.716 7.564 -20.960 1.00 36.39 449 SER B C 1
ATOM 2973 O O . SER B 2 91 ? 11.364 8.345 -21.765 1.00 36.25 449 SER B O 1
ATOM 2976 N N . LEU B 2 92 ? 11.368 6.321 -21.085 1.00 36.99 450 LEU B N 1
ATOM 2977 C CA . LEU B 2 92 ? 10.287 5.942 -22.028 1.00 37.31 450 LEU B CA 1
ATOM 2978 C C . LEU B 2 92 ? 8.985 6.674 -21.681 1.00 34.01 450 LEU B C 1
ATOM 2979 O O . LEU B 2 92 ? 8.584 6.753 -20.569 1.00 31.68 450 LEU B O 1
ATOM 2984 N N . GLU B 2 93 ? 8.372 7.245 -22.686 1.00 33.80 451 GLU B N 1
ATOM 2985 C CA . GLU B 2 93 ? 7.160 7.997 -22.532 1.00 32.00 451 GLU B CA 1
ATOM 2986 C C . GLU B 2 93 ? 5.997 7.211 -23.136 1.00 33.02 451 GLU B C 1
ATOM 2987 O O . GLU B 2 93 ? 6.060 6.715 -24.256 1.00 34.87 451 GLU B O 1
ATOM 2993 N N . SER B 2 94 ? 4.959 7.025 -22.344 1.00 32.06 452 SER B N 1
ATOM 2994 C CA . SER B 2 94 ? 3.757 6.310 -22.788 1.00 33.47 452 SER B CA 1
ATOM 2995 C C . SER B 2 94 ? 2.528 7.231 -22.758 1.00 32.75 452 SER B C 1
ATOM 2996 O O . SER B 2 94 ? 2.405 8.088 -21.913 1.00 30.44 452 SER B O 1
ATOM 2999 N N . TYR B 2 95 ? 1.615 7.044 -23.692 1.00 35.17 453 TYR B N 1
ATOM 3000 C CA . TYR B 2 95 ? 0.364 7.802 -23.700 1.00 35.61 453 TYR B CA 1
ATOM 3001 C C . TYR B 2 95 ? -0.788 6.949 -23.261 1.00 36.25 453 TYR B C 1
ATOM 3002 O O . TYR B 2 95 ? -0.956 5.857 -23.735 1.00 38.35 453 TYR B O 1
ATOM 3011 N N . LEU B 2 96 ? -1.609 7.459 -22.373 1.00 35.14 454 LEU B N 1
ATOM 3012 C CA . LEU B 2 96 ? -2.786 6.697 -21.900 1.00 36.07 454 LEU B CA 1
ATOM 3013 C C . LEU B 2 96 ? -3.889 7.660 -21.484 1.00 36.00 454 LEU B C 1
ATOM 3014 O O . LEU B 2 96 ? -3.763 8.881 -21.632 1.00 34.77 454 LEU B O 1
ATOM 3019 N N . SER B 2 97 ? -4.965 7.101 -20.953 1.00 37.26 455 SER B N 1
ATOM 3020 C CA . SER B 2 97 ? -6.021 7.870 -20.369 1.00 37.66 455 SER B CA 1
ATOM 3021 C C . SER B 2 97 ? -6.209 7.489 -18.918 1.00 36.95 455 SER B C 1
ATOM 3022 O O . SER B 2 97 ? -5.846 6.387 -18.455 1.00 37.09 455 SER B O 1
ATOM 3025 N N . VAL B 2 98 ? -6.850 8.382 -18.191 1.00 36.87 456 VAL B N 1
ATOM 3026 C CA . VAL B 2 98 ? -7.194 8.131 -16.796 1.00 36.47 456 VAL B CA 1
ATOM 3027 C C . VAL B 2 98 ? -8.311 7.086 -16.704 1.00 38.31 456 VAL B C 1
ATOM 3028 O O . VAL B 2 98 ? -8.537 6.564 -15.636 1.00 38.94 456 VAL B O 1
ATOM 3032 N N . ARG B 2 99 ? -9.013 6.757 -17.792 1.00 39.97 457 ARG B N 1
ATOM 3033 C CA . ARG B 2 99 ? -10.011 5.669 -17.754 1.00 42.29 457 ARG B CA 1
ATOM 3034 C C . ARG B 2 99 ? -9.459 4.253 -17.927 1.00 42.32 457 ARG B C 1
ATOM 3035 O O . ARG B 2 99 ? -10.186 3.267 -17.768 1.00 44.02 457 ARG B O 1
ATOM 3043 N N . SER B 2 100 ? -8.172 4.162 -18.208 1.00 40.81 458 SER B N 1
ATOM 3044 C CA . SER B 2 100 ? -7.594 2.970 -18.800 1.00 41.70 458 SER B CA 1
ATOM 3045 C C . SER B 2 100 ? -6.099 2.958 -18.602 1.00 39.28 458 SER B C 1
ATOM 3046 O O . SER B 2 100 ? -5.374 3.519 -19.356 1.00 38.80 458 SER B O 1
ATOM 3049 N N . TYR B 2 101 ? -5.656 2.294 -17.562 1.00 38.29 459 TYR B N 1
ATOM 3050 C CA . TYR B 2 101 ? -4.257 2.349 -17.189 1.00 36.49 459 TYR B CA 1
ATOM 3051 C C . TYR B 2 101 ? -3.794 1.023 -16.632 1.00 36.29 459 TYR B C 1
ATOM 3052 O O . TYR B 2 101 ? -4.607 0.221 -16.180 1.00 37.46 459 TYR B O 1
ATOM 3061 N N . PRO B 2 102 ? -2.477 0.788 -16.640 1.00 35.19 460 PRO B N 1
ATOM 3062 C CA . PRO B 2 102 ? -1.907 -0.447 -15.999 1.00 35.60 460 PRO B CA 1
ATOM 3063 C C . PRO B 2 102 ? -2.132 -0.407 -14.515 1.00 34.41 460 PRO B C 1
ATOM 3064 O O . PRO B 2 102 ? -2.023 0.690 -13.942 1.00 32.64 460 PRO B O 1
ATOM 3068 N N . SER B 2 103 ? -2.395 -1.539 -13.870 1.00 35.43 461 SER B N 1
ATOM 3069 C CA . SER B 2 103 ? -2.610 -1.497 -12.416 1.00 34.96 461 SER B CA 1
ATOM 3070 C C . SER B 2 103 ? -1.394 -0.969 -11.621 1.00 33.73 461 SER B C 1
ATOM 3071 O O . SER B 2 103 ? -1.569 -0.363 -10.587 1.00 33.00 461 SER B O 1
ATOM 3074 N N . ALA B 2 104 ? -0.173 -1.139 -12.126 1.00 33.70 462 ALA B N 1
ATOM 3075 C CA . ALA B 2 104 ? 1.013 -0.459 -11.524 1.00 32.72 462 ALA B CA 1
ATOM 3076 C C . ALA B 2 104 ? 0.971 1.062 -11.508 1.00 31.13 462 ALA B C 1
ATOM 3077 O O . ALA B 2 104 ? 1.725 1.669 -10.779 1.00 30.82 462 ALA B O 1
ATOM 3079 N N . LEU B 2 105 ? 0.149 1.717 -12.331 1.00 30.57 463 LEU B N 1
ATOM 3080 C CA . LEU B 2 105 ? 0.046 3.187 -12.254 1.00 28.89 463 LEU B CA 1
ATOM 3081 C C . LEU B 2 105 ? -1.119 3.573 -11.314 1.00 28.92 463 LEU B C 1
ATOM 3082 O O . LEU B 2 105 ? -1.406 4.731 -11.103 1.00 28.11 463 LEU B O 1
ATOM 3087 N N . SER B 2 106 ? -1.805 2.609 -10.753 1.00 29.78 464 SER B N 1
ATOM 3088 C CA . SER B 2 106 ? -2.977 2.933 -9.985 1.00 30.25 464 SER B CA 1
ATOM 3089 C C . SER B 2 106 ? -2.835 3.934 -8.789 1.00 29.56 464 SER B C 1
ATOM 3090 O O . SER B 2 106 ? -3.655 4.830 -8.610 1.00 29.17 464 SER B O 1
ATOM 3093 N N . LYS B 2 107 ? -1.802 3.741 -7.967 1.00 29.45 465 LYS B N 1
ATOM 3094 C CA . LYS B 2 107 ? -1.506 4.667 -6.871 1.00 29.52 465 LYS B CA 1
ATOM 3095 C C . LYS B 2 107 ? -1.123 6.075 -7.372 1.00 27.82 465 LYS B C 1
ATOM 3096 O O . LYS B 2 107 ? -1.571 7.075 -6.814 1.00 27.75 465 LYS B O 1
ATOM 3102 N N . LYS B 2 108 ? -0.371 6.121 -8.474 1.00 26.40 466 LYS B N 1
ATOM 3103 C CA . LYS B 2 108 ? 0.124 7.350 -9.013 1.00 25.08 466 LYS B CA 1
ATOM 3104 C C . LYS B 2 108 ? -0.996 8.196 -9.572 1.00 25.02 466 LYS B C 1
ATOM 3105 O O . LYS B 2 108 ? -1.067 9.419 -9.358 1.00 24.65 466 LYS B O 1
ATOM 3111 N N . ILE B 2 109 ? -1.913 7.532 -10.244 1.00 25.70 467 ILE B N 1
ATOM 3112 C CA . ILE B 2 109 ? -3.128 8.194 -10.735 1.00 26.28 467 ILE B CA 1
ATOM 3113 C C . ILE B 2 109 ? -3.960 8.846 -9.612 1.00 26.96 467 ILE B C 1
ATOM 3114 O O . ILE B 2 109 ? -4.282 10.025 -9.681 1.00 26.85 467 ILE B O 1
ATOM 3119 N N . THR B 2 110 ? -4.161 8.089 -8.543 1.00 27.72 468 THR B N 1
ATOM 3120 C CA . THR B 2 110 ? -4.836 8.598 -7.325 1.00 28.88 468 THR B CA 1
ATOM 3121 C C . THR B 2 110 ? -4.029 9.802 -6.783 1.00 28.18 468 THR B C 1
ATOM 3122 O O . THR B 2 110 ? -4.588 10.871 -6.576 1.00 28.69 468 THR B O 1
ATOM 3126 N N . LEU B 2 111 ? -2.705 9.635 -6.625 1.00 27.10 469 LEU B N 1
ATOM 3127 C CA . LEU B 2 111 ? -1.901 10.723 -6.110 1.00 26.69 469 LEU B CA 1
ATOM 3128 C C . LEU B 2 111 ? -2.001 11.941 -7.020 1.00 25.78 469 LEU B C 1
ATOM 3129 O O . LEU B 2 111 ? -2.143 13.106 -6.547 1.00 26.09 469 LEU B O 1
ATOM 3134 N N . LEU B 2 112 ? -1.989 11.672 -8.319 1.00 24.84 470 LEU B N 1
ATOM 3135 C CA . LEU B 2 112 ? -2.025 12.771 -9.249 1.00 24.20 470 LEU B CA 1
ATOM 3136 C C . LEU B 2 112 ? -3.327 13.593 -9.083 1.00 25.43 470 LEU B C 1
ATOM 3137 O O . LEU B 2 112 ? -3.292 14.836 -9.055 1.00 25.35 470 LEU B O 1
ATOM 3142 N N . LYS B 2 113 ? -4.442 12.890 -8.995 1.00 26.67 471 LYS B N 1
ATOM 3143 C CA . LYS B 2 113 ? -5.714 13.530 -8.860 1.00 28.41 471 LYS B CA 1
ATOM 3144 C C . LYS B 2 113 ? -5.786 14.362 -7.606 1.00 29.32 471 LYS B C 1
ATOM 3145 O O . LYS B 2 113 ? -6.288 15.476 -7.621 1.00 30.28 471 LYS B O 1
ATOM 3151 N N . TYR B 2 114 ? -5.268 13.834 -6.526 1.00 29.26 472 TYR B N 1
ATOM 3152 C CA . TYR B 2 114 ? -5.171 14.577 -5.310 1.00 30.42 472 TYR B CA 1
ATOM 3153 C C . TYR B 2 114 ? -4.397 15.888 -5.493 1.00 29.47 472 TYR B C 1
ATOM 3154 O O . TYR B 2 114 ? -4.864 16.957 -5.093 1.00 30.90 472 TYR B O 1
ATOM 3163 N N . PHE B 2 115 ? -3.232 15.813 -6.119 1.00 27.35 473 PHE B N 1
ATOM 3164 C CA . PHE B 2 115 ? -2.478 17.036 -6.345 1.00 26.56 473 PHE B CA 1
ATOM 3165 C C . PHE B 2 115 ? -3.337 17.965 -7.162 1.00 27.14 473 PHE B C 1
ATOM 3166 O O . PHE B 2 115 ? -3.524 19.135 -6.824 1.00 28.18 473 PHE B O 1
ATOM 3174 N N . ARG B 2 116 ? -3.877 17.424 -8.239 1.00 26.89 474 ARG B N 1
ATOM 3175 C CA . ARG B 2 116 ? -4.688 18.231 -9.130 1.00 27.81 474 ARG B CA 1
ATOM 3176 C C . ARG B 2 116 ? -5.830 18.894 -8.359 1.00 30.46 474 ARG B C 1
ATOM 3177 O O . ARG B 2 116 ? -5.986 20.114 -8.426 1.00 31.34 474 ARG B O 1
ATOM 3185 N N . ASN B 2 117 ? -6.547 18.089 -7.566 1.00 31.99 475 ASN B N 1
ATOM 3186 C CA . ASN B 2 117 ? -7.616 18.622 -6.801 1.00 34.95 475 ASN B CA 1
ATOM 3187 C C . ASN B 2 117 ? -7.157 19.696 -5.875 1.00 35.79 475 ASN B C 1
ATOM 3188 O O . ASN B 2 117 ? -7.767 20.733 -5.790 1.00 37.65 475 ASN B O 1
ATOM 3193 N N . TYR B 2 118 ? -6.049 19.469 -5.213 1.00 34.71 476 TYR B N 1
ATOM 3194 C CA . TYR B 2 118 ? -5.569 20.439 -4.249 1.00 36.02 476 TYR B CA 1
ATOM 3195 C C . TYR B 2 118 ? -5.202 21.771 -4.927 1.00 36.02 476 TYR B C 1
ATOM 3196 O O . TYR B 2 118 ? -5.345 22.809 -4.328 1.00 37.75 476 TYR B O 1
ATOM 3205 N N . MET B 2 119 ? -4.702 21.714 -6.157 1.00 34.51 477 MET B N 1
ATOM 3206 C CA . MET B 2 11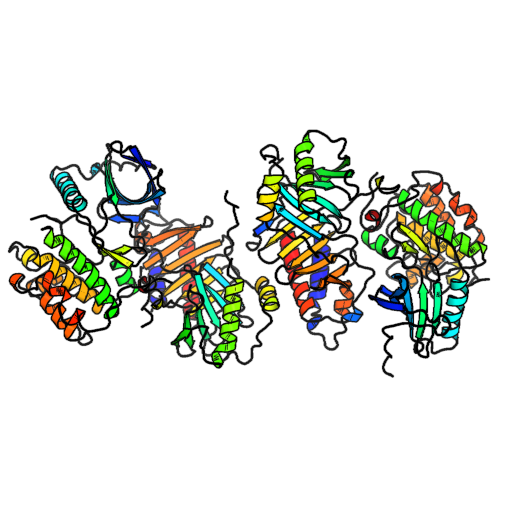9 ? -4.161 22.918 -6.780 1.00 34.91 477 MET B CA 1
ATOM 3207 C C . MET B 2 119 ? -5.220 23.679 -7.527 1.00 38.29 477 MET B C 1
ATOM 3208 O O . MET B 2 119 ? -5.035 24.799 -7.750 1.00 38.77 477 MET B O 1
ATOM 3213 N N . SER B 2 120 ? -6.356 23.059 -7.860 1.00 42.55 478 SER B N 1
ATOM 3214 C CA . SER B 2 120 ? -7.404 23.710 -8.627 1.00 47.53 478 SER B CA 1
ATOM 3215 C C . SER B 2 120 ? -8.137 24.733 -7.781 1.00 54.80 478 SER B C 1
ATOM 3216 O O . SER B 2 120 ? -8.375 24.488 -6.610 1.00 58.43 478 SER B O 1
ATOM 3219 N N . GLU B 2 121 ? -8.496 25.874 -8.369 1.00 61.13 479 GLU B N 1
ATOM 3220 C CA . GLU B 2 121 ? -9.283 26.918 -7.688 1.00 70.07 479 GLU B CA 1
ATOM 3221 C C . GLU B 2 121 ? -10.638 27.076 -8.376 1.00 73.78 479 GLU B C 1
ATOM 3222 O O . GLU B 2 121 ? -11.297 26.085 -8.698 1.00 75.51 479 GLU B O 1
ATOM 3228 N N . PRO B 2 132 ? -12.390 20.663 -25.570 1.00 78.09 490 PRO B N 1
ATOM 3229 C CA . PRO B 2 132 ? -11.986 19.503 -26.358 1.00 77.61 490 PRO B CA 1
ATOM 3230 C C . PRO B 2 132 ? -12.341 19.692 -27.865 1.00 80.62 490 PRO B C 1
ATOM 3231 O O . PRO B 2 132 ? -13.211 18.999 -28.429 1.00 81.34 490 PRO B O 1
ATOM 3235 N N . ARG B 2 133 ? -11.686 20.653 -28.511 1.00 77.96 491 ARG B N 1
ATOM 3236 C CA . ARG B 2 133 ? -11.891 20.824 -29.947 1.00 78.67 491 ARG B CA 1
ATOM 3237 C C . ARG B 2 133 ? -11.017 19.843 -30.706 1.00 74.20 491 ARG B C 1
ATOM 3238 O O . ARG B 2 133 ? -10.180 19.176 -30.124 1.00 68.69 491 ARG B O 1
ATOM 3246 N N . GLU B 2 134 ? -11.238 19.751 -32.010 1.00 76.27 492 GLU B N 1
ATOM 3247 C CA . GLU B 2 134 ? -10.369 18.984 -32.895 1.00 75.53 492 GLU B CA 1
ATOM 3248 C C . GLU B 2 134 ? -8.902 19.515 -32.817 1.00 70.95 492 GLU B C 1
ATOM 3249 O O . GLU B 2 134 ? -8.643 20.742 -32.853 1.00 67.70 492 GLU B O 1
ATOM 3255 N N . GLY B 2 135 ? -7.974 18.570 -32.678 1.00 67.68 493 GLY B N 1
ATOM 3256 C CA . GLY B 2 135 ? -6.591 18.887 -32.488 1.00 64.38 493 GLY B CA 1
ATOM 3257 C C . GLY B 2 135 ? -6.088 18.745 -31.078 1.00 60.37 493 GLY B C 1
ATOM 3258 O O . GLY B 2 135 ? -4.909 18.416 -30.894 1.00 56.59 493 GLY B O 1
ATOM 3259 N N . ASP B 2 136 ? -6.964 18.966 -30.085 1.00 60.95 494 ASP B N 1
ATOM 3260 C CA . ASP B 2 136 ? -6.563 18.876 -28.664 1.00 58.22 494 ASP B CA 1
ATOM 3261 C C . ASP B 2 136 ? -6.095 17.497 -28.347 1.00 55.42 494 ASP B C 1
ATOM 3262 O O . ASP B 2 136 ? -5.343 17.294 -27.417 1.00 52.21 494 ASP B O 1
ATOM 3267 N N . GLU B 2 137 ? -6.511 16.527 -29.137 1.00 57.67 495 GLU B N 1
ATOM 3268 C CA . GLU B 2 137 ? -6.145 15.147 -28.837 1.00 57.02 495 GLU B CA 1
ATOM 3269 C C . GLU B 2 137 ? -4.684 14.915 -29.150 1.00 52.86 495 GLU B C 1
ATOM 3270 O O . GLU B 2 137 ? -4.159 13.851 -28.898 1.00 52.31 495 GLU B O 1
ATOM 3276 N N . LEU B 2 138 ? -4.037 15.897 -29.741 1.00 51.11 496 LEU B N 1
ATOM 3277 C CA . LEU B 2 138 ? -2.620 15.752 -30.080 1.00 48.51 496 LEU B CA 1
ATOM 3278 C C . LEU B 2 138 ? -1.685 16.432 -29.111 1.00 43.53 496 LEU B C 1
ATOM 3279 O O . LEU B 2 138 ? -0.493 16.301 -29.269 1.00 42.05 496 LEU B O 1
ATOM 3284 N N . THR B 2 139 ? -2.269 17.035 -28.073 1.00 40.94 497 THR B N 1
ATOM 3285 C CA . THR B 2 139 ? -1.591 17.732 -27.054 1.00 37.53 497 THR B CA 1
ATOM 3286 C C . THR B 2 139 ? -0.571 16.836 -26.415 1.00 35.60 497 THR B C 1
ATOM 3287 O O . THR B 2 139 ? -0.928 15.764 -25.950 1.00 35.79 497 THR B O 1
ATOM 3291 N N . ARG B 2 140 ? 0.725 17.235 -26.436 1.00 33.95 498 ARG B N 1
ATOM 3292 C CA . ARG B 2 140 ? 1.753 16.567 -25.650 1.00 32.12 498 ARG B CA 1
ATOM 3293 C C . ARG B 2 140 ? 2.578 17.641 -24.960 1.00 29.73 498 ARG B C 1
ATOM 3294 O O . ARG B 2 140 ? 3.059 18.601 -25.585 1.00 29.50 498 ARG B O 1
ATOM 3302 N N . LEU B 2 141 ? 2.821 17.439 -23.665 1.00 27.47 499 LEU B N 1
ATOM 3303 C CA . LEU B 2 141 ? 3.405 18.499 -22.862 1.00 25.49 499 LEU B CA 1
ATOM 3304 C C . LEU B 2 141 ? 4.827 18.172 -22.486 1.00 24.21 499 LEU B C 1
ATOM 3305 O O . LEU B 2 141 ? 5.187 17.026 -22.360 1.00 24.49 499 LEU B O 1
ATOM 3310 N N . PRO B 2 142 ? 5.635 19.190 -22.304 1.00 23.04 500 PRO B N 1
ATOM 3311 C CA . PRO B 2 142 ? 6.920 19.039 -21.610 1.00 22.12 500 PRO B CA 1
ATOM 3312 C C . PRO B 2 142 ? 6.710 18.659 -20.185 1.00 21.24 500 PRO B C 1
ATOM 3313 O O . PRO B 2 142 ? 5.632 18.893 -19.670 1.00 21.29 500 PRO B O 1
ATOM 3317 N N . TYR B 2 143 ? 7.692 18.068 -19.530 1.00 20.84 501 TYR B N 1
ATOM 3318 C CA . TYR B 2 143 ? 7.471 17.597 -18.167 1.00 20.20 501 TYR B CA 1
ATOM 3319 C C . TYR B 2 143 ? 8.648 18.090 -17.346 1.00 20.12 501 TYR B C 1
ATOM 3320 O O . TYR B 2 143 ? 9.656 18.498 -17.917 1.00 19.75 501 TYR B O 1
ATOM 3329 N N . LEU B 2 144 ? 8.494 18.021 -16.013 1.00 20.09 502 LEU B N 1
ATOM 3330 C CA . LEU B 2 144 ? 9.517 18.409 -15.073 1.00 20.56 502 LEU B CA 1
ATOM 3331 C C . LEU B 2 144 ? 10.640 17.424 -14.981 1.00 22.04 502 LEU B C 1
ATOM 3332 O O . LEU B 2 144 ? 10.398 16.290 -14.654 1.00 23.34 502 LEU B O 1
ATOM 3337 N N . ARG B 2 145 ? 11.858 17.844 -15.321 1.00 23.32 503 ARG B N 1
ATOM 3338 C CA . ARG B 2 145 ? 13.034 16.989 -15.310 1.00 25.16 503 ARG B CA 1
ATOM 3339 C C . ARG B 2 145 ? 13.732 17.046 -13.993 1.00 25.36 503 ARG B C 1
ATOM 3340 O O . ARG B 2 145 ? 13.977 16.043 -13.382 1.00 26.35 503 ARG B O 1
ATOM 3348 N N . HIS B 2 146 ? 14.065 18.219 -13.543 1.00 25.17 504 HIS B N 1
ATOM 3349 C CA . HIS B 2 146 ? 14.628 18.367 -12.219 1.00 26.06 504 HIS B CA 1
ATOM 3350 C C . HIS B 2 146 ? 14.111 19.613 -11.518 1.00 23.98 504 HIS B C 1
ATOM 3351 O O . HIS B 2 146 ? 13.554 20.536 -12.135 1.00 22.44 504 HIS B O 1
ATOM 3358 N N . TRP B 2 147 ? 14.249 19.592 -10.212 1.00 23.95 505 TRP B N 1
ATOM 3359 C CA . TRP B 2 147 ? 13.952 20.754 -9.400 1.00 23.77 505 TRP B CA 1
ATOM 3360 C C . TRP B 2 147 ? 14.805 20.716 -8.151 1.00 25.42 505 TRP B C 1
ATOM 3361 O O . TRP B 2 147 ? 15.331 19.693 -7.840 1.00 26.25 505 TRP B O 1
ATOM 3372 N N . PHE B 2 148 ? 15.010 21.869 -7.513 1.00 25.88 506 PHE B N 1
ATOM 3373 C CA . PHE B 2 148 ? 15.416 21.885 -6.119 1.00 27.96 506 PHE B CA 1
ATOM 3374 C C . PHE B 2 148 ? 14.850 23.123 -5.469 1.00 28.34 506 PHE B C 1
ATOM 3375 O O . PHE B 2 148 ? 14.503 24.057 -6.153 1.00 26.96 506 PHE B O 1
ATOM 3383 N N . ARG B 2 149 ? 14.736 23.096 -4.153 1.00 30.49 507 ARG B N 1
ATOM 3384 C CA . ARG B 2 149 ? 14.190 24.196 -3.400 1.00 31.69 507 ARG B CA 1
ATOM 3385 C C . ARG B 2 149 ? 15.191 24.597 -2.335 1.00 34.59 507 ARG B C 1
ATOM 3386 O O . ARG B 2 149 ? 15.839 23.751 -1.724 1.00 36.37 507 ARG B O 1
ATOM 3394 N N . THR B 2 150 ? 15.299 25.893 -2.104 1.00 35.47 508 THR B N 1
ATOM 3395 C CA . THR B 2 150 ? 16.004 26.425 -0.942 1.00 38.83 508 THR B CA 1
ATOM 3396 C C . THR B 2 150 ? 15.005 27.229 -0.093 1.00 40.69 508 THR B C 1
ATOM 3397 O O . THR B 2 150 ? 13.804 27.148 -0.328 1.00 39.96 508 THR B O 1
ATOM 3401 N N . LYS B 2 151 ? 15.485 27.994 0.892 1.00 44.01 509 LYS B N 1
ATOM 3402 C CA . LYS B 2 151 ? 14.573 28.693 1.817 1.00 46.10 509 LYS B CA 1
ATOM 3403 C C . LYS B 2 151 ? 13.984 29.921 1.173 1.00 44.59 509 LYS B C 1
ATOM 3404 O O . LYS B 2 151 ? 12.904 30.357 1.566 1.00 45.64 509 LYS B O 1
ATOM 3410 N N . SER B 2 152 ? 14.686 30.457 0.175 1.00 42.23 510 SER B N 1
ATOM 3411 C CA . SER B 2 152 ? 14.271 31.662 -0.500 1.00 40.88 510 SER B CA 1
ATOM 3412 C C . SER B 2 152 ? 13.815 31.489 -1.967 1.00 36.74 510 SER B C 1
ATOM 3413 O O . SER B 2 152 ? 13.331 32.436 -2.575 1.00 36.05 510 SER B O 1
ATOM 3416 N N . ALA B 2 153 ? 13.964 30.313 -2.547 1.00 34.26 511 ALA B N 1
ATOM 3417 C CA . ALA B 2 153 ? 13.609 30.114 -3.926 1.00 31.03 511 ALA B CA 1
ATOM 3418 C C . ALA B 2 153 ? 13.370 28.670 -4.314 1.00 29.29 511 ALA B C 1
ATOM 3419 O O . ALA B 2 153 ? 13.894 27.768 -3.691 1.00 30.27 511 ALA B O 1
ATOM 3421 N N . ILE B 2 154 ? 12.625 28.467 -5.394 1.00 26.90 512 ILE B N 1
ATOM 3422 C CA . ILE B 2 154 ? 12.552 27.165 -6.005 1.00 25.37 512 ILE B CA 1
ATOM 3423 C C . ILE B 2 154 ? 12.988 27.211 -7.464 1.00 23.51 512 ILE B C 1
ATOM 3424 O O . ILE B 2 154 ? 12.692 28.162 -8.153 1.00 22.79 512 ILE B O 1
ATOM 3429 N N . VAL B 2 155 ? 13.694 26.185 -7.920 1.00 23.15 513 VAL B N 1
ATOM 3430 C CA . VAL B 2 155 ? 14.089 26.127 -9.309 1.00 22.03 513 VAL B CA 1
ATOM 3431 C C . VAL B 2 155 ? 13.630 24.876 -9.993 1.00 21.11 513 VAL B C 1
ATOM 3432 O O . VAL B 2 155 ? 13.801 23.810 -9.478 1.00 21.89 513 VAL B O 1
ATOM 3436 N N . LEU B 2 156 ? 13.073 25.063 -11.172 1.00 19.93 514 LEU B N 1
ATOM 3437 C CA . LEU B 2 156 ? 12.365 24.101 -11.914 1.00 19.32 514 LEU B CA 1
ATOM 3438 C C . LEU B 2 156 ? 12.893 24.028 -13.340 1.00 19.08 514 LEU B C 1
ATOM 3439 O O . LEU B 2 156 ? 12.928 25.035 -14.058 1.00 19.38 514 LEU B O 1
ATOM 3444 N N . HIS B 2 157 ? 13.275 22.853 -13.776 1.00 19.31 515 HIS B N 1
ATOM 3445 C CA . HIS B 2 157 ? 13.750 22.621 -15.115 1.00 19.17 515 HIS B CA 1
ATOM 3446 C C . HIS B 2 157 ? 12.797 21.633 -15.868 1.00 18.78 515 HIS B C 1
ATOM 3447 O O . HIS B 2 157 ? 12.703 20.443 -15.526 1.00 19.12 515 HIS B O 1
ATOM 3454 N N . LEU B 2 158 ? 12.143 22.161 -16.899 1.00 18.22 516 LEU B N 1
ATOM 3455 C CA . LEU B 2 158 ? 11.336 21.376 -17.788 1.00 18.27 516 LEU B CA 1
ATOM 3456 C C . LEU B 2 158 ? 12.143 20.775 -18.920 1.00 19.19 516 LEU B C 1
ATOM 3457 O O . LEU B 2 158 ? 13.243 21.240 -19.243 1.00 19.49 516 LEU B O 1
ATOM 3462 N N . SER B 2 159 ? 11.506 19.823 -19.598 1.00 19.74 517 SER B N 1
ATOM 3463 C CA . SER B 2 159 ? 12.123 18.976 -20.615 1.00 21.20 517 SER B CA 1
ATOM 3464 C C . SER B 2 159 ? 12.343 19.719 -21.930 1.00 21.91 517 SER B C 1
ATOM 3465 O O . SER B 2 159 ? 13.044 19.233 -22.789 1.00 23.37 517 SER B O 1
ATOM 3468 N N . ASN B 2 160 ? 11.719 20.886 -22.081 1.00 21.22 518 ASN B N 1
ATOM 3469 C CA . ASN B 2 160 ? 11.884 21.684 -23.264 1.00 22.11 518 ASN B CA 1
ATOM 3470 C C . ASN B 2 160 ? 13.020 22.716 -23.079 1.00 22.09 518 ASN B C 1
ATOM 3471 O O . ASN B 2 160 ? 13.247 23.546 -23.881 1.00 22.40 518 ASN B O 1
ATOM 3476 N N . GLY B 2 161 ? 13.698 22.628 -21.960 1.00 22.03 519 GLY B N 1
ATOM 3477 C CA . GLY B 2 161 ? 14.855 23.472 -21.739 1.00 22.71 519 GLY B CA 1
ATOM 3478 C C . GLY B 2 161 ? 14.602 24.671 -20.873 1.00 21.81 519 GLY B C 1
ATOM 3479 O O . GLY B 2 161 ? 15.560 25.217 -20.359 1.00 22.84 519 GLY B O 1
ATOM 3480 N N . THR B 2 162 ? 13.337 25.028 -20.667 1.00 20.93 520 THR B N 1
ATOM 3481 C CA . THR B 2 162 ? 12.965 26.093 -19.773 1.00 20.22 520 THR B CA 1
ATOM 3482 C C . THR B 2 162 ? 13.425 25.882 -18.338 1.00 19.90 520 THR B C 1
ATOM 3483 O O . THR B 2 162 ? 13.293 24.813 -17.802 1.00 20.54 520 THR B O 1
ATOM 3487 N N . VAL B 2 163 ? 14.013 26.903 -17.721 1.00 19.62 521 VAL B N 1
ATOM 3488 C CA . VAL B 2 163 ? 14.367 26.907 -16.324 1.00 19.36 521 VAL B CA 1
ATOM 3489 C C . VAL B 2 163 ? 13.578 28.024 -15.663 1.00 18.93 521 VAL B C 1
ATOM 3490 O O . VAL B 2 163 ? 13.579 29.148 -16.121 1.00 18.83 521 VAL B O 1
ATOM 3494 N N . GLN B 2 164 ? 12.899 27.713 -14.561 1.00 18.80 522 GLN B N 1
ATOM 3495 C CA . GLN B 2 164 ? 12.068 28.714 -13.904 1.00 18.92 522 GLN B CA 1
ATOM 3496 C C . GLN B 2 164 ? 12.505 28.839 -12.474 1.00 19.59 522 GLN B C 1
ATOM 3497 O O . GLN B 2 164 ? 12.799 27.849 -11.806 1.00 19.82 522 GLN B O 1
ATOM 3503 N N . ILE B 2 165 ? 12.591 30.070 -12.023 1.00 20.14 523 ILE B N 1
ATOM 3504 C CA . ILE B 2 165 ? 13.051 30.352 -10.724 1.00 21.35 523 ILE B CA 1
ATOM 3505 C C . ILE B 2 165 ? 11.983 31.179 -10.092 1.00 22.19 523 ILE B C 1
ATOM 3506 O O . ILE B 2 165 ? 11.752 32.290 -10.509 1.00 22.45 523 ILE B O 1
ATOM 3511 N N . ASN B 2 166 ? 11.399 30.693 -9.024 1.00 23.19 524 ASN B N 1
ATOM 3512 C CA . ASN B 2 166 ? 10.500 31.495 -8.226 1.00 24.85 524 ASN B CA 1
ATOM 3513 C C . ASN B 2 166 ? 11.204 32.017 -6.970 1.00 27.04 524 ASN B C 1
ATOM 3514 O O . ASN B 2 166 ? 11.675 31.201 -6.143 1.00 27.82 524 ASN B O 1
ATOM 3519 N N . PHE B 2 167 ? 11.167 33.333 -6.778 1.00 28.48 525 PHE B N 1
ATOM 3520 C CA . PHE B 2 167 ? 11.662 34.000 -5.605 1.00 31.34 525 PHE B CA 1
ATOM 3521 C C . PHE B 2 167 ? 10.534 34.213 -4.592 1.00 34.10 525 PHE B C 1
ATOM 3522 O O . PHE B 2 167 ? 9.573 34.921 -4.872 1.00 34.97 525 PHE B O 1
ATOM 3530 N N . PHE B 2 168 ? 10.684 33.679 -3.394 1.00 36.48 526 PHE B N 1
ATOM 3531 C CA . PHE B 2 168 ? 9.582 33.568 -2.453 1.00 39.13 526 PHE B CA 1
ATOM 3532 C C . PHE B 2 168 ? 9.277 34.837 -1.756 1.00 43.55 526 PHE B C 1
ATOM 3533 O O . PHE B 2 168 ? 8.127 35.077 -1.387 1.00 45.31 526 PHE B O 1
ATOM 3541 N N . GLN B 2 169 ? 10.302 35.646 -1.554 1.00 46.63 527 GLN B N 1
ATOM 3542 C CA . GLN B 2 169 ? 10.130 36.865 -0.827 1.00 51.80 527 GLN B CA 1
ATOM 3543 C C . GLN B 2 169 ? 9.184 37.833 -1.545 1.00 53.21 527 GLN B C 1
ATOM 3544 O O . GLN B 2 169 ? 8.128 38.199 -0.988 1.00 55.96 527 GLN B O 1
ATOM 3550 N N . ASP B 2 170 ? 9.533 38.231 -2.762 1.00 51.98 528 ASP B N 1
ATOM 3551 C CA . ASP B 2 170 ? 8.740 39.233 -3.452 1.00 53.49 528 ASP B CA 1
ATOM 3552 C C . ASP B 2 170 ? 7.749 38.626 -4.416 1.00 53.43 528 ASP B C 1
ATOM 3553 O O . ASP B 2 170 ? 7.181 39.330 -5.248 1.00 54.85 528 ASP B O 1
ATOM 3558 N N . HIS B 2 171 ? 7.518 37.331 -4.300 1.00 54.57 529 HIS B N 1
ATOM 3559 C CA . HIS B 2 171 ? 6.633 36.636 -5.227 1.00 56.74 529 HIS B CA 1
ATOM 3560 C C . HIS B 2 171 ? 6.971 36.921 -6.717 1.00 54.34 529 HIS B C 1
ATOM 3561 O O . HIS B 2 171 ? 6.086 37.239 -7.502 1.00 63.46 529 HIS B O 1
ATOM 3568 N N . THR B 2 172 ? 8.233 36.893 -7.105 1.00 48.31 530 THR B N 1
ATOM 3569 C CA . THR B 2 172 ? 8.595 37.127 -8.487 1.00 42.52 530 THR B CA 1
ATOM 3570 C C . THR B 2 172 ? 9.207 35.880 -9.122 1.00 36.70 530 THR B C 1
ATOM 3571 O O . THR B 2 172 ? 9.599 34.951 -8.430 1.00 34.90 530 THR B O 1
ATOM 3575 N N . LYS B 2 173 ? 9.308 35.910 -10.438 1.00 32.83 531 LYS B N 1
ATOM 3576 C CA . LYS B 2 173 ? 9.761 34.804 -11.201 1.00 30.05 531 LYS B CA 1
ATOM 3577 C C . LYS B 2 173 ? 10.720 35.230 -12.320 1.00 28.25 531 LYS B C 1
ATOM 3578 O O . LYS B 2 173 ? 10.609 36.342 -12.891 1.00 27.93 531 LYS B O 1
ATOM 3584 N N . LEU B 2 174 ? 11.630 34.319 -12.640 1.00 25.84 532 LEU B N 1
ATOM 3585 C CA . LEU B 2 174 ? 12.363 34.388 -13.874 1.00 24.61 532 LEU B CA 1
ATOM 3586 C C . LEU B 2 174 ? 12.133 33.122 -14.638 1.00 23.02 532 LEU B C 1
ATOM 3587 O O . LEU B 2 174 ? 12.229 32.039 -14.091 1.00 22.60 532 LEU B O 1
ATOM 3592 N N . ILE B 2 175 ? 11.955 33.240 -15.936 1.00 22.36 533 ILE B N 1
ATOM 3593 C CA . ILE B 2 175 ? 11.844 32.085 -16.770 1.00 21.76 533 ILE B CA 1
ATOM 3594 C C . ILE B 2 175 ? 12.832 32.226 -17.888 1.00 21.97 533 ILE B C 1
ATOM 3595 O O . ILE B 2 175 ? 12.752 33.221 -18.658 1.00 23.17 533 ILE B O 1
ATOM 3600 N N . LEU B 2 176 ? 13.716 31.250 -18.023 1.00 21.59 534 LEU B N 1
ATOM 3601 C CA . LEU B 2 176 ? 14.846 31.342 -18.959 1.00 22.12 534 LEU B CA 1
ATOM 3602 C C . LEU B 2 176 ? 14.710 30.221 -19.983 1.00 21.37 534 LEU B C 1
ATOM 3603 O O . LEU B 2 176 ? 14.334 29.085 -19.608 1.00 21.42 534 LEU B O 1
ATOM 3608 N N . CYS B 2 177 ? 14.984 30.532 -21.233 1.00 20.79 535 CYS B N 1
ATOM 3609 C CA . CYS B 2 177 ? 14.961 29.593 -22.324 1.00 20.99 535 CYS B CA 1
ATOM 3610 C C . CYS B 2 177 ? 16.243 29.763 -23.174 1.00 21.87 535 CYS B C 1
ATOM 3611 O O . CYS B 2 177 ? 16.525 30.855 -23.719 1.00 22.09 535 CYS B O 1
ATOM 3614 N N . PRO B 2 178 ? 17.030 28.709 -23.259 1.00 22.32 536 PRO B N 1
ATOM 3615 C CA . PRO B 2 178 ? 18.234 28.717 -24.025 1.00 23.76 536 PRO B CA 1
ATOM 3616 C C . PRO B 2 178 ? 18.002 28.605 -25.523 1.00 24.87 536 PRO B C 1
ATOM 3617 O O . PRO B 2 178 ? 18.924 28.962 -26.361 1.00 26.36 536 PRO B O 1
ATOM 3621 N N . LEU B 2 179 ? 16.796 28.146 -25.874 1.00 24.25 537 LEU B N 1
ATOM 3622 C CA . LEU B 2 179 ? 16.406 28.026 -27.262 1.00 25.71 537 LEU B CA 1
ATOM 3623 C C . LEU B 2 179 ? 16.085 29.411 -27.876 1.00 26.05 537 LEU B C 1
ATOM 3624 O O . LEU B 2 179 ? 16.518 29.719 -28.972 1.00 27.59 537 LEU B O 1
ATOM 3629 N N . MET B 2 180 ? 15.340 30.240 -27.158 1.00 24.82 538 MET B N 1
ATOM 3630 C CA . MET B 2 180 ? 15.063 31.586 -27.642 1.00 25.23 538 MET B CA 1
ATOM 3631 C C . MET B 2 180 ? 16.166 32.535 -27.162 1.00 24.84 538 MET B C 1
ATOM 3632 O O . MET B 2 180 ? 16.167 33.704 -27.515 1.00 25.03 538 MET B O 1
ATOM 3637 N N . GLY B 2 181 ? 17.089 32.046 -26.332 1.00 24.32 539 GLY B N 1
ATOM 3638 C CA . GLY B 2 181 ? 18.067 32.960 -25.692 1.00 24.11 539 GLY B CA 1
ATOM 3639 C C . GLY B 2 181 ? 17.354 34.077 -24.955 1.00 23.08 539 GLY B C 1
ATOM 3640 O O . GLY B 2 181 ? 17.720 35.229 -25.111 1.00 23.43 539 GLY B O 1
ATOM 3641 N N . ALA B 2 182 ? 16.319 33.730 -24.161 1.00 21.99 540 ALA B N 1
ATOM 3642 C CA . ALA B 2 182 ? 15.494 34.744 -23.547 1.00 21.51 540 ALA B CA 1
ATOM 3643 C C . ALA B 2 182 ? 15.285 34.564 -22.065 1.00 20.73 540 ALA B C 1
ATOM 3644 O O . ALA B 2 182 ? 15.440 33.533 -21.543 1.00 19.99 540 ALA B O 1
ATOM 3646 N N . VAL B 2 183 ? 14.914 35.660 -21.417 1.00 21.27 541 VAL B N 1
ATOM 3647 C CA . VAL B 2 183 ? 14.641 35.704 -20.008 1.00 21.11 541 VAL B CA 1
ATOM 3648 C C . VAL B 2 183 ? 13.360 36.531 -19.802 1.00 21.61 541 VAL B C 1
ATOM 3649 O O . VAL B 2 183 ? 13.237 37.651 -20.290 1.00 21.99 541 VAL B O 1
ATOM 3653 N N . THR B 2 184 ? 12.385 35.913 -19.095 1.00 21.50 542 THR B N 1
ATOM 3654 C CA . THR B 2 184 ? 11.153 36.595 -18.795 1.00 22.18 542 THR B CA 1
ATOM 3655 C C . THR B 2 184 ? 11.166 36.880 -17.330 1.00 23.15 542 THR B C 1
ATOM 3656 O O . THR B 2 184 ? 11.349 35.979 -16.504 1.00 22.36 542 THR B O 1
ATOM 3660 N N . TYR B 2 185 ? 10.957 38.148 -16.996 1.00 25.39 543 TYR B N 1
ATOM 3661 C CA . TYR B 2 185 ? 10.744 38.540 -15.617 1.00 28.05 543 TYR B CA 1
ATOM 3662 C C . TYR B 2 185 ? 9.259 38.794 -15.301 1.00 29.03 543 TYR B C 1
ATOM 3663 O O . TYR B 2 185 ? 8.580 39.598 -15.968 1.00 29.14 543 TYR B O 1
ATOM 3672 N N . ILE B 2 186 ? 8.774 38.161 -14.243 1.00 30.12 544 ILE B N 1
ATOM 3673 C CA . ILE B 2 186 ? 7.403 38.347 -13.808 1.00 32.55 544 ILE B CA 1
ATOM 3674 C C . ILE B 2 186 ? 7.475 39.016 -12.488 1.00 35.31 544 ILE B C 1
ATOM 3675 O O . ILE B 2 186 ? 7.933 38.428 -11.516 1.00 35.72 544 ILE B O 1
ATOM 3680 N N . ASN B 2 187 ? 6.950 40.233 -12.432 1.00 39.33 545 ASN B N 1
ATOM 3681 C CA . ASN B 2 187 ? 7.086 41.101 -11.229 1.00 42.95 545 ASN B CA 1
ATOM 3682 C C . ASN B 2 187 ? 5.963 40.843 -10.255 1.00 46.83 545 ASN B C 1
ATOM 3683 O O . ASN B 2 187 ? 5.129 39.991 -10.542 1.00 46.15 545 ASN B O 1
ATOM 3688 N N . GLU B 2 188 ? 5.936 41.565 -9.122 1.00 54.17 546 GLU B N 1
ATOM 3689 C CA . GLU B 2 188 ? 4.858 41.403 -8.083 1.00 59.72 546 GLU B CA 1
ATOM 3690 C C . GLU B 2 188 ? 3.487 41.611 -8.679 1.00 61.19 546 GLU B C 1
ATOM 3691 O O . GLU B 2 188 ? 2.567 40.906 -8.332 1.00 63.20 546 GLU B O 1
ATOM 3697 N N . LYS B 2 189 ? 3.354 42.598 -9.565 1.00 63.50 547 LYS B N 1
ATOM 3698 C CA . LYS B 2 189 ? 2.062 42.957 -10.140 1.00 66.18 547 LYS B CA 1
ATOM 3699 C C . LYS B 2 189 ? 1.640 41.954 -11.214 1.00 63.39 547 LYS B C 1
ATOM 3700 O O . LYS B 2 189 ? 0.652 42.152 -11.926 1.00 64.61 547 LYS B O 1
ATOM 3706 N N . ARG B 2 190 ? 2.430 40.896 -11.339 1.00 59.69 548 ARG B N 1
ATOM 3707 C CA . ARG B 2 190 ? 2.164 39.787 -12.243 1.00 58.01 548 ARG B CA 1
ATOM 3708 C C . ARG B 2 190 ? 2.349 40.173 -13.718 1.00 52.82 548 ARG B C 1
ATOM 3709 O O . ARG B 2 190 ? 1.923 39.449 -14.619 1.00 51.13 548 ARG B O 1
ATOM 3717 N N . GLU B 2 191 ? 3.075 41.252 -13.960 1.00 48.79 549 GLU B N 1
ATOM 3718 C CA . GLU B 2 191 ? 3.417 41.637 -15.337 1.00 47.42 549 GLU B CA 1
ATOM 3719 C C . GLU B 2 191 ? 4.585 40.829 -15.868 1.00 42.34 549 GLU B C 1
ATOM 3720 O O . GLU B 2 191 ? 5.576 40.687 -15.187 1.00 40.23 549 GLU B O 1
ATOM 3726 N N . PHE B 2 192 ? 4.398 40.253 -17.055 1.00 40.19 550 PHE B N 1
ATOM 3727 C CA . PHE B 2 192 ? 5.427 39.550 -17.802 1.00 36.67 550 PHE B CA 1
ATOM 3728 C C . PHE B 2 192 ? 6.204 40.529 -18.654 1.00 34.93 550 PHE B C 1
ATOM 3729 O O . PHE B 2 192 ? 5.610 41.280 -19.376 1.00 34.91 550 PHE B O 1
ATOM 3737 N N . TYR B 2 193 ? 7.532 40.449 -18.583 1.00 32.49 551 TYR B N 1
ATOM 3738 C CA . TYR B 2 193 ? 8.419 41.156 -19.506 1.00 31.53 551 TYR B CA 1
ATOM 3739 C C . TYR B 2 193 ? 9.459 40.182 -20.003 1.00 27.91 551 TYR B C 1
ATOM 3740 O O . TYR B 2 193 ? 10.156 39.524 -19.201 1.00 25.65 551 TYR B O 1
ATOM 3749 N N . THR B 2 194 ? 9.503 40.045 -21.323 1.00 26.66 552 THR B N 1
ATOM 3750 C CA . THR B 2 194 ? 10.439 39.171 -21.958 1.00 25.05 552 THR B CA 1
ATOM 3751 C C . THR B 2 194 ? 11.596 39.930 -22.729 1.00 25.13 552 THR B C 1
ATOM 3752 O O . THR B 2 194 ? 11.346 40.844 -23.513 1.00 25.93 552 THR B O 1
ATOM 3756 N N . TYR B 2 195 ? 12.826 39.528 -22.458 1.00 24.19 553 TYR B N 1
ATOM 3757 C CA . TYR B 2 195 ? 14.020 40.214 -22.960 1.00 24.87 553 TYR B CA 1
ATOM 3758 C C . TYR B 2 195 ? 14.951 39.241 -23.662 1.00 24.90 553 TYR B C 1
ATOM 3759 O O . TYR B 2 195 ? 15.066 38.074 -23.238 1.00 24.46 553 TYR B O 1
ATOM 3768 N N . LYS B 2 196 ? 15.587 39.694 -24.731 1.00 26.16 554 LYS B N 1
ATOM 3769 C CA . LYS B 2 196 ? 16.605 38.906 -25.444 1.00 26.93 554 LYS B CA 1
ATOM 3770 C C . LYS B 2 196 ? 17.909 39.178 -24.735 1.00 26.38 554 LYS B C 1
ATOM 3771 O O . LYS B 2 196 ? 18.230 40.285 -24.511 1.00 26.27 554 LYS B O 1
ATOM 3777 N N . MET B 2 197 ? 18.629 38.145 -24.317 1.00 26.05 555 MET B N 1
ATOM 3778 C CA . MET B 2 197 ? 19.761 38.359 -23.468 1.00 26.37 555 MET B CA 1
ATOM 3779 C C . MET B 2 197 ? 20.930 39.110 -24.224 1.00 27.10 555 MET B C 1
ATOM 3780 O O . MET B 2 197 ? 21.630 39.866 -23.592 1.00 27.19 555 MET B O 1
ATOM 3785 N N . THR B 2 198 ? 21.105 38.856 -25.536 1.00 27.44 556 THR B N 1
ATOM 3786 C CA . THR B 2 198 ? 22.081 39.573 -26.382 1.00 28.98 556 THR B CA 1
ATOM 3787 C C . THR B 2 198 ? 21.692 41.079 -26.382 1.00 28.73 556 THR B C 1
ATOM 3788 O O . THR B 2 198 ? 22.519 41.921 -26.302 1.00 29.39 556 THR B O 1
ATOM 3792 N N . LEU B 2 199 ? 20.399 41.387 -26.370 1.00 27.65 557 LEU B N 1
ATOM 3793 C CA . LEU B 2 199 ? 19.999 42.799 -26.288 1.00 27.78 557 LEU B CA 1
ATOM 3794 C C . LEU B 2 199 ? 20.228 43.382 -24.900 1.00 27.16 557 LEU B C 1
ATOM 3795 O O . LEU B 2 199 ? 20.545 44.595 -24.772 1.00 27.81 557 LEU B O 1
ATOM 3800 N N . ILE B 2 200 ? 20.050 42.564 -23.854 1.00 25.90 558 ILE B N 1
ATOM 3801 C CA . ILE B 2 200 ? 20.432 43.046 -22.534 1.00 25.89 558 ILE B CA 1
ATOM 3802 C C . ILE B 2 200 ? 21.920 43.394 -22.463 1.00 26.96 558 ILE B C 1
ATOM 3803 O O . ILE B 2 200 ? 22.294 44.375 -21.835 1.00 27.52 558 ILE B O 1
ATOM 3808 N N . GLU B 2 201 ? 22.743 42.576 -23.124 1.00 27.45 559 GLU B N 1
ATOM 3809 C CA . GLU B 2 201 ? 24.144 42.835 -23.277 1.00 29.05 559 GLU B CA 1
ATOM 3810 C C . GLU B 2 201 ? 24.389 44.200 -23.965 1.00 29.99 559 GLU B C 1
ATOM 3811 O O . GLU B 2 201 ? 25.176 44.985 -23.497 1.00 30.77 559 GLU B O 1
ATOM 3817 N N . GLU B 2 202 ? 23.661 44.488 -25.043 1.00 29.86 560 GLU B N 1
ATOM 3818 C CA . GLU B 2 202 ? 23.798 45.778 -25.762 1.00 30.99 560 GLU B CA 1
ATOM 3819 C C . GLU B 2 202 ? 23.240 46.999 -25.016 1.00 30.88 560 GLU B C 1
ATOM 3820 O O . GLU B 2 202 ? 23.900 48.030 -24.850 1.00 32.20 560 GLU B O 1
ATOM 3826 N N . PHE B 2 203 ? 21.997 46.914 -24.587 1.00 29.72 561 PHE B N 1
ATOM 3827 C CA . PHE B 2 203 ? 21.303 48.080 -23.996 1.00 30.00 561 PHE B CA 1
ATOM 3828 C C . PHE B 2 203 ? 21.314 48.169 -22.467 1.00 29.67 561 PHE B C 1
ATOM 3829 O O . PHE B 2 203 ? 21.045 49.224 -21.920 1.00 30.48 561 PHE B O 1
ATOM 3837 N N . GLY B 2 204 ? 21.672 47.092 -21.787 1.00 28.75 562 GLY B N 1
ATOM 3838 C CA . GLY B 2 204 ? 21.699 47.107 -20.336 1.00 28.91 562 GLY B CA 1
ATOM 3839 C C . GLY B 2 204 ? 20.391 46.703 -19.679 1.00 28.06 562 GLY B C 1
ATOM 3840 O O . GLY B 2 204 ? 19.359 46.604 -20.350 1.00 27.51 562 GLY B O 1
ATOM 3841 N N . CYS B 2 205 ? 20.441 46.428 -18.374 1.00 28.29 563 CYS B N 1
ATOM 3842 C CA . CYS B 2 205 ? 19.208 46.270 -17.566 1.00 28.14 563 CYS B CA 1
ATOM 3843 C C . CYS B 2 205 ? 19.424 46.801 -16.183 1.00 29.80 563 CYS B C 1
ATOM 3844 O O . CYS B 2 205 ? 20.554 47.089 -15.805 1.00 30.72 563 CYS B O 1
ATOM 3847 N N . CYS B 2 206 ? 18.338 46.959 -15.423 1.00 30.53 564 CYS B N 1
ATOM 3848 C CA . CYS B 2 206 ? 18.446 47.507 -14.093 1.00 32.67 564 CYS B CA 1
ATOM 3849 C C . CYS B 2 206 ? 19.223 46.626 -13.131 1.00 33.30 564 CYS B C 1
ATOM 3850 O O . CYS B 2 206 ? 19.395 45.468 -13.379 1.00 31.87 564 CYS B O 1
ATOM 3853 N N . LYS B 2 207 ? 19.659 47.200 -12.014 1.00 36.38 565 LYS B N 1
ATOM 3854 C CA . LYS B 2 207 ? 20.416 46.488 -10.947 1.00 38.07 565 LYS B CA 1
ATOM 3855 C C . LYS B 2 207 ? 19.699 45.218 -10.516 1.00 36.78 565 LYS B C 1
ATOM 3856 O O . LYS B 2 207 ? 20.332 44.171 -10.361 1.00 36.42 565 LYS B O 1
ATOM 3862 N N . GLU B 2 208 ? 18.391 45.336 -10.305 1.00 36.43 566 GLU B N 1
ATOM 3863 C CA . GLU B 2 208 ? 17.567 44.232 -9.805 1.00 35.61 566 GLU B CA 1
ATOM 3864 C C . GLU B 2 208 ? 17.534 43.055 -10.758 1.00 32.58 566 GLU B C 1
ATOM 3865 O O . GLU B 2 208 ? 17.781 41.906 -10.360 1.00 31.99 566 GLU B O 1
ATOM 3871 N N . LEU B 2 209 ? 17.293 43.315 -12.028 1.00 30.99 567 LEU B N 1
ATOM 3872 C CA . LEU B 2 209 ? 17.366 42.224 -12.997 1.00 28.84 567 LEU B CA 1
ATOM 3873 C C . LEU B 2 209 ? 18.749 41.594 -13.126 1.00 28.39 567 LEU B C 1
ATOM 3874 O O . LEU B 2 209 ? 18.874 40.404 -13.286 1.00 27.24 567 LEU B O 1
ATOM 3879 N N . ALA B 2 210 ? 19.770 42.422 -13.121 1.00 29.44 568 ALA B N 1
ATOM 3880 C CA . ALA B 2 210 ? 21.126 41.969 -13.278 1.00 29.77 568 ALA B CA 1
ATOM 3881 C C . ALA B 2 210 ? 21.474 41.018 -12.146 1.00 30.53 568 ALA B C 1
ATOM 3882 O O . ALA B 2 210 ? 22.091 39.977 -12.369 1.00 30.13 568 ALA B O 1
ATOM 3884 N N . SER B 2 211 ? 21.116 41.382 -10.925 1.00 32.02 569 SER B N 1
ATOM 3885 C CA . SER B 2 211 ? 21.416 40.499 -9.802 1.00 33.34 569 SER B CA 1
ATOM 3886 C C . SER B 2 211 ? 20.613 39.195 -9.886 1.00 31.46 569 SER B C 1
ATOM 3887 O O . SER B 2 211 ? 21.158 38.126 -9.587 1.00 31.57 569 SER B O 1
ATOM 3890 N N . ARG B 2 212 ? 19.362 39.256 -10.373 1.00 29.83 570 ARG B N 1
ATOM 3891 C CA . ARG B 2 212 ? 18.631 38.023 -10.657 1.00 28.17 570 ARG B CA 1
ATOM 3892 C C . ARG B 2 212 ? 19.237 37.159 -11.764 1.00 26.44 570 ARG B C 1
ATOM 3893 O O . ARG B 2 212 ? 19.118 35.940 -11.741 1.00 25.54 570 ARG B O 1
ATOM 3901 N N . LEU B 2 213 ? 19.884 37.787 -12.733 1.00 26.03 571 LEU B N 1
ATOM 3902 C CA . LEU B 2 213 ? 20.622 36.999 -13.753 1.00 25.19 571 LEU B CA 1
ATOM 3903 C C . LEU B 2 213 ? 21.874 36.328 -13.162 1.00 26.45 571 LEU B C 1
ATOM 3904 O O . LEU B 2 213 ? 22.133 35.179 -13.433 1.00 26.01 571 LEU B O 1
ATOM 3909 N N . ARG B 2 214 ? 22.555 37.001 -12.257 1.00 28.32 572 ARG B N 1
ATOM 3910 C CA . ARG B 2 214 ? 23.699 36.366 -11.574 1.00 30.31 572 ARG B CA 1
ATOM 3911 C C . ARG B 2 214 ? 23.183 35.186 -10.776 1.00 30.30 572 ARG B C 1
ATOM 3912 O O . ARG B 2 214 ? 23.759 34.103 -10.804 1.00 30.70 572 ARG B O 1
ATOM 3920 N N . TYR B 2 215 ? 22.059 35.407 -10.102 1.00 30.12 573 TYR B N 1
ATOM 3921 C CA . TYR B 2 215 ? 21.465 34.400 -9.224 1.00 30.47 573 TYR B CA 1
ATOM 3922 C C . TYR B 2 215 ? 21.066 33.195 -10.033 1.00 28.74 573 TYR B C 1
ATOM 3923 O O . TYR B 2 215 ? 21.322 32.033 -9.653 1.00 29.34 573 TYR B O 1
ATOM 3932 N N . ALA B 2 216 ? 20.476 33.460 -11.182 1.00 27.00 574 ALA B N 1
ATOM 3933 C CA . ALA B 2 216 ? 20.092 32.403 -12.091 1.00 25.71 574 ALA B CA 1
ATOM 3934 C C . ALA B 2 216 ? 21.261 31.573 -12.553 1.00 27.01 574 ALA B C 1
ATOM 3935 O O . ALA B 2 216 ? 21.094 30.357 -12.709 1.00 26.31 574 ALA B O 1
ATOM 3937 N N . ARG B 2 217 ? 22.410 32.228 -12.871 1.00 28.88 575 ARG B N 1
ATOM 3938 C CA . ARG B 2 217 ? 23.597 31.482 -13.253 1.00 31.24 575 ARG B CA 1
ATOM 3939 C C . ARG B 2 217 ? 24.040 30.542 -12.122 1.00 32.31 575 ARG B C 1
ATOM 3940 O O . ARG B 2 217 ? 24.380 29.387 -12.317 1.00 32.51 575 ARG B O 1
ATOM 3948 N N . ASN B 2 218 ? 23.951 31.031 -10.914 1.00 33.18 576 ASN B N 1
ATOM 3949 C CA . ASN B 2 218 ? 24.243 30.233 -9.723 1.00 34.97 576 ASN B CA 1
ATOM 3950 C C . ASN B 2 218 ? 23.266 29.033 -9.538 1.00 33.78 576 ASN B C 1
ATOM 3951 O O . ASN B 2 218 ? 23.691 27.913 -9.323 1.00 34.43 576 ASN B O 1
ATOM 3956 N N . MET B 2 219 ? 21.964 29.269 -9.756 1.00 31.82 577 MET B N 1
ATOM 3957 C CA . MET B 2 219 ? 20.962 28.242 -9.661 1.00 31.01 577 MET B CA 1
ATOM 3958 C C . MET B 2 219 ? 21.127 27.153 -10.672 1.00 30.31 577 MET B C 1
ATOM 3959 O O . MET B 2 219 ? 21.042 25.936 -10.346 1.00 30.46 577 MET B O 1
ATOM 3964 N N . VAL B 2 220 ? 21.404 27.573 -11.896 1.00 29.78 578 VAL B N 1
ATOM 3965 C CA . VAL B 2 220 ? 21.658 26.668 -13.001 1.00 29.73 578 VAL B CA 1
ATOM 3966 C C . VAL B 2 220 ? 22.922 25.813 -12.735 1.00 32.63 578 VAL B C 1
ATOM 3967 O O . VAL B 2 220 ? 22.864 24.589 -12.939 1.00 33.51 578 VAL B O 1
ATOM 3971 N N . GLU B 2 221 ? 24.005 26.413 -12.234 1.00 35.35 579 GLU B N 1
ATOM 3972 C CA . GLU B 2 221 ? 25.194 25.628 -11.791 1.00 38.91 579 GLU B CA 1
ATOM 3973 C C . GLU B 2 221 ? 24.756 24.565 -10.773 1.00 39.36 579 GLU B C 1
ATOM 3974 O O . GLU B 2 221 ? 25.202 23.414 -10.849 1.00 40.31 579 GLU B O 1
ATOM 3980 N N . LYS B 2 222 ? 23.865 24.936 -9.844 1.00 38.63 580 LYS B N 1
ATOM 3981 C CA . LYS B 2 222 ? 23.424 23.978 -8.837 1.00 39.57 580 LYS B CA 1
ATOM 3982 C C . LYS B 2 222 ? 22.618 22.832 -9.509 1.00 38.15 580 LYS B C 1
ATOM 3983 O O . LYS B 2 222 ? 22.764 21.663 -9.144 1.00 39.27 580 LYS B O 1
ATOM 3989 N N . LEU B 2 223 ? 21.851 23.149 -10.537 1.00 36.39 581 LEU B N 1
ATOM 3990 C CA . LEU B 2 223 ? 21.152 22.088 -11.285 1.00 36.12 581 LEU B CA 1
ATOM 3991 C C . LEU B 2 223 ? 22.116 21.099 -11.940 1.00 38.58 581 LEU B C 1
ATOM 3992 O O . LEU B 2 223 ? 21.861 19.936 -11.916 1.00 39.01 581 LEU B O 1
ATOM 3997 N N . MET B 2 224 ? 23.121 21.597 -12.615 1.00 41.77 582 MET B N 1
ATOM 3998 C CA . MET B 2 224 ? 24.104 20.751 -13.283 1.00 48.19 582 MET B CA 1
ATOM 3999 C C . MET B 2 224 ? 24.916 19.931 -12.300 1.00 52.89 582 MET B C 1
ATOM 4000 O O . MET B 2 224 ? 25.297 18.806 -12.656 1.00 54.58 582 MET B O 1
ATOM 4005 N N . ALA B 2 225 ? 25.148 20.465 -11.086 1.00 55.89 583 ALA B N 1
ATOM 4006 C CA . ALA B 2 225 ? 25.969 19.763 -10.060 1.00 61.23 583 ALA B CA 1
ATOM 4007 C C . ALA B 2 225 ? 25.251 18.606 -9.293 1.00 63.86 583 ALA B C 1
ATOM 4008 O O . ALA B 2 225 ? 25.907 17.686 -8.782 1.00 64.34 583 ALA B O 1
ATOM 4010 N N . CYS B 2 226 ? 23.925 18.633 -9.224 1.00 65.02 584 CYS B N 1
ATOM 4011 C CA . CYS B 2 226 ? 23.181 17.552 -8.548 1.00 70.50 584 CYS B CA 1
ATOM 4012 C C . CYS B 2 226 ? 23.288 16.205 -9.317 1.00 77.16 584 CYS B C 1
ATOM 4013 O O . CYS B 2 226 ? 23.584 15.165 -8.727 1.00 87.49 584 CYS B O 1
ATOM 4016 N N . LYS B 2 227 ? 23.042 16.224 -10.628 1.00 80.66 585 LYS B N 1
ATOM 4017 C CA . LYS B 2 227 ? 23.278 15.041 -11.500 1.00 82.51 585 LYS B CA 1
ATOM 4018 C C . LYS B 2 227 ? 24.749 14.729 -11.795 1.00 81.97 585 LYS B C 1
ATOM 4019 O O . LYS B 2 227 ? 25.668 15.183 -11.119 1.00 79.53 585 LYS B O 1
ATOM 4025 N N . LEU C 3 9 ? 25.932 23.611 -2.243 1.00 68.41 276 LEU C N 1
ATOM 4026 C CA . LEU C 3 9 ? 24.671 22.829 -2.346 1.00 64.32 276 LEU C CA 1
ATOM 4027 C C . LEU C 3 9 ? 23.902 22.696 -1.022 1.00 62.36 276 LEU C C 1
ATOM 4028 O O . LEU C 3 9 ? 22.822 22.087 -1.000 1.00 58.85 276 LEU C O 1
ATOM 4033 N N . ASP C 3 10 ? 24.453 23.261 0.059 1.00 64.74 277 ASP C N 1
ATOM 4034 C CA . ASP C 3 10 ? 23.894 23.106 1.392 1.00 64.25 277 ASP C CA 1
ATOM 4035 C C . ASP C 3 10 ? 22.584 23.826 1.538 1.00 60.17 277 ASP C C 1
ATOM 4036 O O . ASP C 3 10 ? 21.793 23.462 2.411 1.00 58.48 277 ASP C O 1
ATOM 4041 N N . ASP C 3 11 ? 22.374 24.867 0.716 1.00 58.94 278 ASP C N 1
ATOM 4042 C CA . ASP C 3 11 ? 21.111 25.615 0.717 1.00 55.17 278 ASP C CA 1
ATOM 4043 C C . ASP C 3 11 ? 19.941 24.723 0.307 1.00 51.16 278 ASP C C 1
ATOM 4044 O O . ASP C 3 11 ? 18.789 24.983 0.709 1.00 48.56 278 ASP C O 1
ATOM 4049 N N . LEU C 3 12 ? 20.237 23.668 -0.455 1.00 50.93 279 LEU C N 1
ATOM 4050 C CA . LEU C 3 12 ? 19.187 22.786 -0.961 1.00 48.20 279 LEU C CA 1
ATOM 4051 C C . LEU C 3 12 ? 18.494 22.059 0.172 1.00 47.11 279 LEU C C 1
ATOM 4052 O O . LEU C 3 12 ? 19.049 21.126 0.752 1.00 49.14 279 LEU C O 1
ATOM 4057 N N . VAL C 3 13 ? 17.283 22.490 0.473 1.00 44.74 280 VAL C N 1
ATOM 4058 C CA . VAL C 3 13 ? 16.464 21.846 1.494 1.00 44.07 280 VAL C CA 1
ATOM 4059 C C . VAL C 3 13 ? 15.711 20.628 0.934 1.00 42.50 280 VAL C C 1
ATOM 4060 O O . VAL C 3 13 ? 15.339 19.734 1.668 1.00 43.18 280 VAL C O 1
ATOM 4064 N N . ALA C 3 14 ? 15.449 20.621 -0.361 1.00 41.34 281 ALA C N 1
ATOM 4065 C CA . ALA C 3 14 ? 14.729 19.556 -1.037 1.00 39.77 281 ALA C CA 1
ATOM 4066 C C . ALA C 3 14 ? 15.101 19.594 -2.515 1.00 40.08 281 ALA C C 1
ATOM 4067 O O . ALA C 3 14 ? 15.451 20.665 -3.055 1.00 39.89 281 ALA C O 1
ATOM 4069 N N . GLU C 3 15 ? 15.055 18.416 -3.146 1.00 40.25 282 GLU C N 1
ATOM 4070 C CA . GLU C 3 15 ? 15.350 18.283 -4.544 1.00 40.98 282 GLU C CA 1
ATOM 4071 C C . GLU C 3 15 ? 14.719 17.060 -5.206 1.00 40.88 282 GLU C C 1
ATOM 4072 O O . GLU C 3 15 ? 14.170 16.223 -4.573 1.00 39.82 282 GLU C O 1
ATOM 4078 N N . SER C 3 16 ? 14.832 16.984 -6.518 1.00 42.28 283 SER C N 1
ATOM 4079 C CA . SER C 3 16 ? 14.268 15.908 -7.234 1.00 43.00 283 SER C CA 1
ATOM 4080 C C . SER C 3 16 ? 15.160 14.696 -7.004 1.00 46.53 283 SER C C 1
ATOM 4081 O O . SER C 3 16 ? 16.347 14.811 -6.680 1.00 47.92 283 SER C O 1
ATOM 4084 N N . PRO C 3 17 ? 14.569 13.519 -7.140 1.00 48.09 284 PRO C N 1
ATOM 4085 C CA . PRO C 3 17 ? 15.327 12.308 -6.899 1.00 52.08 284 PRO C CA 1
ATOM 4086 C C . PRO C 3 17 ? 16.420 12.072 -7.937 1.00 56.83 284 PRO C C 1
ATOM 4087 O O . PRO C 3 17 ? 16.215 12.271 -9.130 1.00 56.81 284 PRO C O 1
ATOM 4091 N N . ARG C 3 18 ? 17.573 11.630 -7.457 1.00 62.06 285 ARG C N 1
ATOM 4092 C CA . ARG C 3 18 ? 18.639 11.196 -8.337 1.00 68.58 285 ARG C CA 1
ATOM 4093 C C . ARG C 3 18 ? 18.419 9.762 -8.614 1.00 70.32 285 ARG C C 1
ATOM 4094 O O . ARG C 3 18 ? 18.563 8.953 -7.713 1.00 71.24 285 ARG C O 1
ATOM 4102 N N . LYS C 3 19 ? 18.092 9.437 -9.860 1.00 71.79 286 LYS C N 1
ATOM 4103 C CA . LYS C 3 19 ? 17.555 8.121 -10.180 1.00 73.77 286 LYS C CA 1
ATOM 4104 C C . LYS C 3 19 ? 18.471 7.047 -9.627 1.00 78.56 286 LYS C C 1
ATOM 4105 O O . LYS C 3 19 ? 18.008 6.008 -9.138 1.00 78.03 286 LYS C O 1
ATOM 4111 N N . GLU C 3 20 ? 19.766 7.345 -9.663 1.00 83.23 287 GLU C N 1
ATOM 4112 C CA . GLU C 3 20 ? 20.773 6.440 -9.142 1.00 88.58 287 GLU C CA 1
ATOM 4113 C C . GLU C 3 20 ? 20.580 6.075 -7.665 1.00 87.90 287 GLU C C 1
ATOM 4114 O O . GLU C 3 20 ? 20.811 4.925 -7.296 1.00 91.75 287 GLU C O 1
ATOM 4120 N N . PHE C 3 21 ? 20.161 7.016 -6.823 1.00 82.75 288 PHE C N 1
ATOM 4121 C CA . PHE C 3 21 ? 20.056 6.730 -5.385 1.00 82.30 288 PHE C CA 1
ATOM 4122 C C . PHE C 3 21 ? 18.619 6.717 -4.853 1.00 79.35 288 PHE C C 1
ATOM 4123 O O . PHE C 3 21 ? 18.404 6.567 -3.635 1.00 79.98 288 PHE C O 1
ATOM 4131 N N . ALA C 3 22 ? 17.634 6.852 -5.748 1.00 75.40 289 ALA C N 1
ATOM 4132 C CA . ALA C 3 22 ? 16.233 6.981 -5.339 1.00 70.80 289 ALA C CA 1
ATOM 4133 C C . ALA C 3 22 ? 15.602 5.597 -5.156 1.00 70.71 289 ALA C C 1
ATOM 4134 O O . ALA C 3 22 ? 16.118 4.604 -5.668 1.00 72.54 289 ALA C O 1
ATOM 4136 N N . ARG C 3 23 ? 14.486 5.547 -4.431 1.00 67.39 290 ARG C N 1
ATOM 4137 C CA . ARG C 3 23 ? 13.669 4.313 -4.378 1.00 68.15 290 ARG C CA 1
ATOM 4138 C C . ARG C 3 23 ? 13.241 3.945 -5.787 1.00 66.40 290 ARG C C 1
ATOM 4139 O O . ARG C 3 23 ? 13.072 4.831 -6.640 1.00 65.31 290 ARG C O 1
ATOM 4147 N N . ILE C 3 24 ? 13.080 2.664 -6.064 1.00 66.55 291 ILE C N 1
ATOM 4148 C CA . ILE C 3 24 ? 12.881 2.278 -7.448 1.00 66.34 291 ILE C CA 1
ATOM 4149 C C . ILE C 3 24 ? 11.430 2.151 -7.817 1.00 63.47 291 ILE C C 1
ATOM 4150 O O . ILE C 3 24 ? 11.107 2.013 -8.988 1.00 63.91 291 ILE C O 1
ATOM 4155 N N . ASN C 3 25 ? 10.558 2.200 -6.814 1.00 60.60 292 ASN C N 1
ATOM 4156 C CA . ASN C 3 25 ? 9.127 2.241 -7.062 1.00 58.33 292 ASN C CA 1
ATOM 4157 C C . ASN C 3 25 ? 8.431 2.853 -5.894 1.00 55.34 292 ASN C C 1
ATOM 4158 O O . ASN C 3 25 ? 9.065 3.170 -4.897 1.00 54.62 292 ASN C O 1
ATOM 4163 N N . MET C 3 26 ? 7.137 3.075 -6.046 1.00 54.05 293 MET C N 1
ATOM 4164 C CA . MET C 3 26 ? 6.324 3.676 -4.999 1.00 52.18 293 MET C CA 1
ATOM 4165 C C . MET C 3 26 ? 5.332 2.624 -4.467 1.00 55.23 293 MET C C 1
ATOM 4166 O O . MET C 3 26 ? 4.174 2.925 -4.171 1.00 54.27 293 MET C O 1
ATOM 4171 N N . ASP C 3 27 ? 5.772 1.371 -4.402 1.00 60.04 294 ASP C N 1
ATOM 4172 C CA . ASP C 3 27 ? 4.950 0.305 -3.824 1.00 63.66 294 ASP C CA 1
ATOM 4173 C C . ASP C 3 27 ? 4.900 0.419 -2.285 1.00 63.95 294 ASP C C 1
ATOM 4174 O O . ASP C 3 27 ? 3.858 0.102 -1.648 1.00 63.96 294 ASP C O 1
ATOM 4179 N N . GLY C 3 28 ? 6.025 0.894 -1.708 1.00 64.04 295 GLY C N 1
ATOM 4180 C CA . GLY C 3 28 ? 6.175 1.104 -0.251 1.00 64.68 295 GLY C CA 1
ATOM 4181 C C . GLY C 3 28 ? 5.256 2.185 0.340 1.00 62.48 295 GLY C C 1
ATOM 4182 O O . GLY C 3 28 ? 5.074 2.260 1.576 1.00 63.76 295 GLY C O 1
ATOM 4183 N N . ILE C 3 29 ? 4.676 3.020 -0.528 1.00 58.76 296 ILE C N 1
ATOM 4184 C CA . ILE C 3 29 ? 3.918 4.180 -0.081 1.00 55.92 296 ILE C CA 1
ATOM 4185 C C . ILE C 3 29 ? 2.455 3.881 -0.042 1.00 55.08 296 ILE C C 1
ATOM 4186 O O . ILE C 3 29 ? 1.917 3.315 -0.995 1.00 57.13 296 ILE C O 1
ATOM 4191 N N . ALA C 3 30 ? 1.829 4.280 1.062 1.00 53.09 297 ALA C N 1
ATOM 4192 C CA . ALA C 3 30 ? 0.408 4.117 1.270 1.00 52.30 297 ALA C CA 1
ATOM 4193 C C . ALA C 3 30 ? -0.310 5.343 0.743 1.00 49.23 297 ALA C C 1
ATOM 4194 O O . ALA C 3 30 ? 0.156 6.500 0.888 1.00 46.20 297 ALA C O 1
ATOM 4196 N N . VAL C 3 31 ? -1.468 5.095 0.150 1.00 49.14 298 VAL C N 1
ATOM 4197 C CA . VAL C 3 31 ? -2.266 6.143 -0.424 1.00 46.75 298 VAL C CA 1
ATOM 4198 C C . VAL C 3 31 ? -3.212 6.575 0.671 1.00 46.69 298 VAL C C 1
ATOM 4199 O O . VAL C 3 31 ? -3.937 5.762 1.183 1.00 48.92 298 VAL C O 1
ATOM 4203 N N . PRO C 3 32 ? -3.185 7.857 1.035 1.00 44.19 299 PRO C N 1
ATOM 4204 C CA . PRO C 3 32 ? -4.048 8.311 2.090 1.00 45.08 299 PRO C CA 1
ATOM 4205 C C . PRO C 3 32 ? -5.449 8.670 1.606 1.00 45.74 299 PRO C C 1
ATOM 4206 O O . PRO C 3 32 ? -5.738 8.724 0.425 1.00 45.23 299 PRO C O 1
ATOM 4210 N N . ASP C 3 33 ? -6.315 8.832 2.571 1.00 47.50 300 ASP C N 1
ATOM 4211 C CA . ASP C 3 33 ? -7.495 9.639 2.464 1.00 48.47 300 ASP C CA 1
ATOM 4212 C C . ASP C 3 33 ? -7.161 10.978 1.846 1.00 45.61 300 ASP C C 1
ATOM 4213 O O . ASP C 3 33 ? -6.107 11.572 2.148 1.00 43.78 300 ASP C O 1
ATOM 4218 N N . GLU C 3 34 ? -8.020 11.452 0.963 1.00 45.72 301 GLU C N 1
ATOM 4219 C CA . GLU C 3 34 ? -7.782 12.740 0.344 1.00 43.76 301 GLU C CA 1
ATOM 4220 C C . GLU C 3 34 ? -7.733 13.868 1.370 1.00 43.35 301 GLU C C 1
ATOM 4221 O O . GLU C 3 34 ? -6.986 14.808 1.222 1.00 41.08 301 GLU C O 1
ATOM 4227 N N . ARG C 3 35 ? -8.528 13.749 2.421 1.00 46.06 302 ARG C N 1
ATOM 4228 C CA . ARG C 3 35 ? -8.600 14.752 3.479 1.00 46.87 302 ARG C CA 1
ATOM 4229 C C . ARG C 3 35 ? -7.282 14.901 4.166 1.00 44.42 302 ARG C C 1
ATOM 4230 O O . ARG C 3 35 ? -6.872 15.997 4.441 1.00 42.99 302 ARG C O 1
ATOM 4238 N N . GLU C 3 36 ? -6.642 13.791 4.479 1.00 44.38 303 GLU C N 1
ATOM 4239 C CA . GLU C 3 36 ? -5.355 13.880 5.137 1.00 43.41 303 GLU C CA 1
ATOM 4240 C C . GLU C 3 36 ? -4.269 14.415 4.206 1.00 39.84 303 GLU C C 1
ATOM 4241 O O . GLU C 3 36 ? -3.402 15.133 4.658 1.00 38.81 303 GLU C O 1
ATOM 4247 N N . PHE C 3 37 ? -4.321 14.036 2.930 1.00 38.42 304 PHE C N 1
ATOM 4248 C CA . PHE C 3 37 ? -3.426 14.545 1.924 1.00 35.78 304 PHE C CA 1
ATOM 4249 C C . PHE C 3 37 ? -3.579 16.068 1.900 1.00 34.90 304 PHE C C 1
ATOM 4250 O O . PHE C 3 37 ? -2.566 16.800 1.912 1.00 33.49 304 PHE C O 1
ATOM 4258 N N . ASP C 3 38 ? -4.827 16.552 1.870 1.00 35.82 305 ASP C N 1
ATOM 4259 C CA . ASP C 3 38 ? -5.050 18.002 1.723 1.00 35.41 305 ASP C CA 1
ATOM 4260 C C . ASP C 3 38 ? -4.552 18.758 2.960 1.00 35.52 305 ASP C C 1
ATOM 4261 O O . ASP C 3 38 ? -3.817 19.745 2.847 1.00 34.35 305 ASP C O 1
ATOM 4266 N N . ILE C 3 39 ? -4.877 18.255 4.139 1.00 37.35 306 ILE C N 1
ATOM 4267 C CA . ILE C 3 39 ? -4.398 18.875 5.368 1.00 38.12 306 ILE C CA 1
ATOM 4268 C C . ILE C 3 39 ? -2.876 18.939 5.469 1.00 36.28 306 ILE C C 1
ATOM 4269 O O . ILE C 3 39 ? -2.324 19.958 5.875 1.00 35.80 306 ILE C O 1
ATOM 4274 N N . GLU C 3 40 ? -2.208 17.804 5.204 1.00 35.44 307 GLU C N 1
ATOM 4275 C CA . GLU C 3 40 ? -0.748 17.777 5.235 1.00 34.29 307 GLU C CA 1
ATOM 4276 C C . GLU C 3 40 ? -0.174 18.646 4.150 1.00 32.30 307 GLU C C 1
ATOM 4277 O O . GLU C 3 40 ? 0.864 19.244 4.359 1.00 31.74 307 GLU C O 1
ATOM 4283 N N . ALA C 3 41 ? -0.829 18.700 2.993 1.00 31.67 308 ALA C N 1
ATOM 4284 C CA . ALA C 3 41 ? -0.318 19.498 1.869 1.00 30.55 308 ALA C CA 1
ATOM 4285 C C . ALA C 3 41 ? -0.280 20.990 2.231 1.00 31.00 308 ALA C C 1
ATOM 4286 O O . ALA C 3 41 ? 0.655 21.703 1.832 1.00 30.74 308 ALA C O 1
ATOM 4288 N N . ASP C 3 42 ? -1.272 21.432 2.998 1.00 32.40 309 ASP C N 1
ATOM 4289 C CA . ASP C 3 42 ? -1.319 22.807 3.500 1.00 33.44 309 ASP C CA 1
ATOM 4290 C C . ASP C 3 42 ? -0.115 23.121 4.358 1.00 33.39 309 ASP C C 1
ATOM 4291 O O . ASP C 3 42 ? 0.326 24.278 4.449 1.00 33.76 309 ASP C O 1
ATOM 4296 N N . MET C 3 43 ? 0.434 22.099 5.005 1.00 33.38 310 MET C N 1
ATOM 4297 C CA . MET C 3 43 ? 1.615 22.341 5.840 1.00 33.77 310 MET C CA 1
ATOM 4298 C C . MET C 3 43 ? 2.911 22.063 5.105 1.00 32.27 310 MET C C 1
ATOM 4299 O O . MET C 3 43 ? 3.958 22.053 5.725 1.00 32.73 310 MET C O 1
ATOM 4304 N N . ARG C 3 44 ? 2.808 21.823 3.802 1.00 30.77 311 ARG C N 1
ATOM 4305 C CA . ARG C 3 44 ? 3.967 21.626 2.956 1.00 30.15 311 ARG C CA 1
ATOM 4306 C C . ARG C 3 44 ? 4.277 22.940 2.226 1.00 29.78 311 ARG C C 1
ATOM 4307 O O . ARG C 3 44 ? 3.367 23.708 1.972 1.00 29.89 311 ARG C O 1
ATOM 4315 N N . PRO C 3 45 ? 5.531 23.152 1.849 1.00 29.80 312 PRO C N 1
ATOM 4316 C CA . PRO C 3 45 ? 5.860 24.225 0.937 1.00 29.81 312 PRO C CA 1
ATOM 4317 C C . PRO C 3 45 ? 5.041 24.086 -0.343 1.00 29.26 312 PRO C C 1
ATOM 4318 O O . PRO C 3 45 ? 4.912 22.963 -0.898 1.00 29.05 312 PRO C O 1
ATOM 4322 N N . HIS C 3 46 ? 4.513 25.203 -0.788 1.00 29.72 313 HIS C N 1
ATOM 4323 C CA . HIS C 3 46 ? 3.705 25.287 -1.958 1.00 30.05 313 HIS C CA 1
ATOM 4324 C C . HIS C 3 46 ? 3.459 26.761 -2.366 1.00 31.53 313 HIS C C 1
ATOM 4325 O O . HIS C 3 46 ? 3.655 27.680 -1.606 1.00 32.00 313 HIS C O 1
ATOM 4332 N N . GLU C 3 47 ? 3.074 26.949 -3.616 1.00 32.87 314 GLU C N 1
ATOM 4333 C CA . GLU C 3 47 ? 2.590 28.221 -4.139 1.00 34.90 314 GLU C CA 1
ATOM 4334 C C . GLU C 3 47 ? 1.359 27.868 -4.962 1.00 36.47 314 GLU C C 1
ATOM 4335 O O . GLU C 3 47 ? 1.449 27.032 -5.849 1.00 36.39 314 GLU C O 1
ATOM 4341 N N . LEU C 3 48 ? 0.213 28.453 -4.648 1.00 39.18 315 LEU C N 1
ATOM 4342 C CA . LEU C 3 48 ? -0.990 28.247 -5.430 1.00 41.92 315 LEU C CA 1
ATOM 4343 C C . LEU C 3 48 ? -1.461 29.482 -6.139 1.00 46.14 315 LEU C C 1
ATOM 4344 O O . LEU C 3 48 ? -2.478 29.445 -6.811 1.00 47.42 315 LEU C O 1
ATOM 4349 N N . GLU C 3 49 ? -0.723 30.573 -6.010 1.00 50.16 316 GLU C N 1
ATOM 4350 C CA . GLU C 3 49 ? -1.034 31.821 -6.727 1.00 56.98 316 GLU C CA 1
ATOM 4351 C C . GLU C 3 49 ? -2.522 32.141 -6.708 1.00 61.89 316 GLU C C 1
ATOM 4352 O O . GLU C 3 49 ? -3.091 32.469 -7.734 1.00 65.49 316 GLU C O 1
ATOM 4358 N N . GLN C 3 50 ? -3.139 32.028 -5.543 1.00 64.44 317 GLN C N 1
ATOM 4359 C CA . GLN C 3 50 ? -4.529 32.374 -5.370 1.00 71.78 317 GLN C CA 1
ATOM 4360 C C . GLN C 3 50 ? -4.727 33.827 -5.786 1.00 75.99 317 GLN C C 1
ATOM 4361 O O . GLN C 3 50 ? -4.018 34.709 -5.282 1.00 77.02 317 GLN C O 1
ATOM 4367 N N . GLU C 3 51 ? -5.642 34.083 -6.712 1.00 78.43 318 GLU C N 1
ATOM 4368 C CA . GLU C 3 51 ? -6.026 35.448 -6.973 1.00 83.04 318 GLU C CA 1
ATOM 4369 C C . GLU C 3 51 ? -7.495 35.599 -6.565 1.00 84.05 318 GLU C C 1
ATOM 4370 O O . GLU C 3 51 ? -8.354 34.844 -7.023 1.00 83.94 318 GLU C O 1
ATOM 4376 N N . SER C 3 52 ? -7.767 36.578 -5.698 1.00 84.00 319 SER C N 1
ATOM 4377 C CA . SER C 3 52 ? -9.070 36.682 -5.004 1.00 83.25 319 SER C CA 1
ATOM 4378 C C . SER C 3 52 ? -10.240 37.094 -5.891 1.00 82.55 319 SER C C 1
ATOM 4379 O O . SER C 3 52 ? -10.072 37.807 -6.882 1.00 83.04 319 SER C O 1
ATOM 4382 N N . ASP C 3 53 ? -11.403 36.570 -5.508 1.00 80.40 320 ASP C N 1
ATOM 4383 C CA . ASP C 3 53 ? -12.670 36.794 -6.180 1.00 82.69 320 ASP C CA 1
ATOM 4384 C C . ASP C 3 53 ? -13.066 38.260 -6.003 1.00 85.58 320 ASP C C 1
ATOM 4385 O O . ASP C 3 53 ? -13.019 38.762 -4.881 1.00 85.37 320 ASP C O 1
ATOM 4390 N N . THR C 3 54 ? -13.423 38.935 -7.099 1.00 87.87 321 THR C N 1
ATOM 4391 C CA . THR C 3 54 ? -13.867 40.332 -7.031 1.00 92.25 321 THR C CA 1
ATOM 4392 C C . THR C 3 54 ? -15.391 40.447 -7.105 1.00 97.10 321 THR C C 1
ATOM 4393 O O . THR C 3 54 ? -15.927 41.559 -7.083 1.00 102.28 321 THR C O 1
ATOM 4397 N N . PHE C 3 55 ? -16.077 39.306 -7.209 1.00 95.72 322 PHE C N 1
ATOM 4398 C CA . PHE C 3 55 ? -17.547 39.236 -7.195 1.00 100.40 322 PHE C CA 1
ATOM 4399 C C . PHE C 3 55 ? -18.211 40.185 -8.212 1.00 106.81 322 PHE C C 1
ATOM 4400 O O . PHE C 3 55 ? -19.102 40.968 -7.876 1.00 112.32 322 PHE C O 1
ATOM 4408 N N . GLY C 3 56 ? -17.752 40.098 -9.459 1.00 106.40 323 GLY C N 1
ATOM 4409 C CA . GLY C 3 56 ? -18.308 40.868 -10.572 1.00 112.59 323 GLY C CA 1
ATOM 4410 C C . GLY C 3 56 ? -17.865 42.313 -10.635 1.00 115.54 323 GLY C C 1
ATOM 4411 O O . GLY C 3 56 ? -18.037 42.976 -11.656 1.00 120.09 323 GLY C O 1
ATOM 4412 N N . ALA C 3 57 ? -17.302 42.801 -9.533 1.00 113.25 324 ALA C N 1
ATOM 4413 C CA . ALA C 3 57 ? -16.876 44.189 -9.414 1.00 116.11 324 ALA C CA 1
ATOM 4414 C C . ALA C 3 57 ? -15.372 44.227 -9.594 1.00 110.95 324 ALA C C 1
ATOM 4415 O O . ALA C 3 57 ? -14.880 44.178 -10.712 1.00 110.82 324 ALA C O 1
ATOM 4417 N N . SER D 1 5 ? -3.182 -7.644 37.018 1.00 113.18 20 SER D N 1
ATOM 4418 C CA . SER D 1 5 ? -4.560 -7.190 37.380 1.00 109.32 20 SER D CA 1
ATOM 4419 C C . SER D 1 5 ? -5.650 -7.833 36.526 1.00 109.81 20 SER D C 1
ATOM 4420 O O . SER D 1 5 ? -5.435 -8.291 35.390 1.00 111.51 20 SER D O 1
ATOM 4423 N N . ALA D 1 6 ? -6.853 -7.812 37.089 1.00 108.28 21 ALA D N 1
ATOM 4424 C CA . ALA D 1 6 ? -8.032 -8.319 36.379 1.00 108.46 21 ALA D CA 1
ATOM 4425 C C . ALA D 1 6 ? -8.567 -7.235 35.462 1.00 103.49 21 ALA D C 1
ATOM 4426 O O . ALA D 1 6 ? -8.518 -6.049 35.783 1.00 99.24 21 ALA D O 1
ATOM 4428 N N . PRO D 1 7 ? -9.111 -7.647 34.324 1.00 104.20 22 PRO D N 1
ATOM 4429 C CA . PRO D 1 7 ? -9.576 -6.692 33.348 1.00 100.17 22 PRO D CA 1
ATOM 4430 C C . PRO D 1 7 ? -10.744 -5.916 33.924 1.00 96.45 22 PRO D C 1
ATOM 4431 O O . PRO D 1 7 ? -11.549 -6.460 34.687 1.00 97.86 22 PRO D O 1
ATOM 4435 N N . LEU D 1 8 ? -10.827 -4.647 33.575 1.00 91.94 23 LEU D N 1
ATOM 4436 C CA . LEU D 1 8 ? -11.885 -3.803 34.122 1.00 88.46 23 LEU D CA 1
ATOM 4437 C C . LEU D 1 8 ? -13.168 -4.079 33.387 1.00 88.73 23 LEU D C 1
ATOM 4438 O O . LEU D 1 8 ? -13.154 -4.356 32.190 1.00 89.70 23 LEU D O 1
ATOM 4443 N N . LYS D 1 9 ? -14.285 -4.054 34.108 1.00 88.30 24 LYS D N 1
ATOM 4444 C CA . LYS D 1 9 ? -15.576 -4.389 33.510 1.00 89.16 24 LYS D CA 1
ATOM 4445 C C . LYS D 1 9 ? -16.228 -3.170 32.886 1.00 85.14 24 LYS D C 1
ATOM 4446 O O . LYS D 1 9 ? -16.100 -2.068 33.399 1.00 81.58 24 LYS D O 1
ATOM 4452 N N . GLU D 1 10 ? -16.939 -3.392 31.785 1.00 85.96 25 GLU D N 1
ATOM 4453 C CA . GLU D 1 10 ? -17.617 -2.321 31.060 1.00 82.89 25 GLU D CA 1
ATOM 4454 C C . GLU D 1 10 ? -18.876 -1.830 31.772 1.00 81.63 25 GLU D C 1
ATOM 4455 O O . GLU D 1 10 ? -19.670 -2.616 32.290 1.00 84.14 25 GLU D O 1
ATOM 4461 N N . ILE D 1 11 ? -19.077 -0.524 31.734 1.00 78.02 26 ILE D N 1
ATOM 4462 C CA . ILE D 1 11 ? -20.336 0.055 32.144 1.00 77.02 26 ILE D CA 1
ATOM 4463 C C . ILE D 1 11 ? -21.385 -0.230 31.052 1.00 78.85 26 ILE D C 1
ATOM 4464 O O . ILE D 1 11 ? -21.160 0.033 29.870 1.00 78.22 26 ILE D O 1
ATOM 4469 N N . PRO D 1 12 ? -22.545 -0.763 31.442 1.00 81.48 27 PRO D N 1
ATOM 4470 C CA . PRO D 1 12 ? -23.613 -1.007 30.461 1.00 83.54 27 PRO D CA 1
ATOM 4471 C C . PRO D 1 12 ? -24.098 0.277 29.784 1.00 80.94 27 PRO D C 1
ATOM 4472 O O . PRO D 1 12 ? -23.848 1.369 30.282 1.00 77.71 27 PRO D O 1
ATOM 4476 N N . ASP D 1 13 ? -24.790 0.132 28.662 1.00 82.77 28 ASP D N 1
ATOM 4477 C CA . ASP D 1 13 ? -25.271 1.270 27.889 1.00 80.98 28 ASP D CA 1
ATOM 4478 C C . ASP D 1 13 ? -26.575 1.801 28.466 1.00 81.19 28 ASP D C 1
ATOM 4479 O O . ASP D 1 13 ? -26.975 2.926 28.199 1.00 79.21 28 ASP D O 1
ATOM 4484 N N . VAL D 1 14 ? -27.255 0.971 29.241 1.00 84.03 29 VAL D N 1
ATOM 4485 C CA . VAL D 1 14 ? -28.506 1.372 29.854 1.00 84.89 29 VAL D CA 1
ATOM 4486 C C . VAL D 1 14 ? -28.456 1.014 31.324 1.00 85.47 29 VAL D C 1
ATOM 4487 O O . VAL D 1 14 ? -28.006 -0.068 31.706 1.00 87.40 29 VAL D O 1
ATOM 4491 N N . LEU D 1 15 ? -28.885 1.958 32.146 1.00 84.06 30 LEU D N 1
ATOM 4492 C CA . LEU D 1 15 ? -28.825 1.798 33.576 1.00 84.79 30 LEU D CA 1
ATOM 4493 C C . LEU D 1 15 ? -30.246 1.622 34.066 1.00 88.57 30 LEU D C 1
ATOM 4494 O O . LEU D 1 15 ? -31.091 2.493 33.850 1.00 87.85 30 LEU D O 1
ATOM 4499 N N . VAL D 1 16 ? -30.504 0.483 34.702 1.00 93.32 31 VAL D N 1
ATOM 4500 C CA . VAL D 1 16 ? -31.814 0.204 35.291 1.00 98.08 31 VAL D CA 1
ATOM 4501 C C . VAL D 1 16 ? -31.684 -0.273 36.736 1.00 100.46 31 VAL D C 1
ATOM 4502 O O . VAL D 1 16 ? -30.837 -1.114 37.059 1.00 101.44 31 VAL D O 1
ATOM 4506 N N . ASP D 1 17 ? -32.524 0.294 37.593 1.00 102.10 32 ASP D N 1
ATOM 4507 C CA . ASP D 1 17 ? -32.645 -0.147 38.959 1.00 105.56 32 ASP D CA 1
ATOM 4508 C C . ASP D 1 17 ? -33.853 -1.070 38.985 1.00 111.83 32 ASP D C 1
ATOM 4509 O O . ASP D 1 17 ? -34.916 -0.677 38.523 1.00 112.51 32 ASP D O 1
ATOM 4514 N N . PRO D 1 18 ? -33.694 -2.306 39.489 1.00 116.68 33 PRO D N 1
ATOM 4515 C CA . PRO D 1 18 ? -34.861 -3.188 39.594 1.00 122.96 33 PRO D CA 1
ATOM 4516 C C . PRO D 1 18 ? -35.919 -2.587 40.518 1.00 125.20 33 PRO D C 1
ATOM 4517 O O . PRO D 1 18 ? -37.105 -2.779 40.285 1.00 128.02 33 PRO D O 1
ATOM 4521 N N . ARG D 1 19 ? -35.471 -1.809 41.509 1.00 124.01 34 ARG D N 1
ATOM 4522 C CA . ARG D 1 19 ? -36.360 -1.127 42.453 1.00 126.50 34 ARG D CA 1
ATOM 4523 C C . ARG D 1 19 ? -37.173 0.026 41.844 1.00 126.44 34 ARG D C 1
ATOM 4524 O O . ARG D 1 19 ? -38.010 0.611 42.523 1.00 129.21 34 ARG D O 1
ATOM 4532 N N . THR D 1 20 ? -36.928 0.366 40.584 1.00 124.90 35 THR D N 1
ATOM 4533 C CA . THR D 1 20 ? -37.688 1.425 39.904 1.00 124.33 35 THR D CA 1
ATOM 4534 C C . THR D 1 20 ? -38.304 1.000 38.549 1.00 126.54 35 THR D C 1
ATOM 4535 O O . THR D 1 20 ? -39.364 1.492 38.158 1.00 127.81 35 THR D O 1
ATOM 4539 N N . MET D 1 21 ? -37.619 0.094 37.845 1.00 126.44 36 MET D N 1
ATOM 4540 C CA . MET D 1 21 ? -37.904 -0.265 36.453 1.00 126.55 36 MET D CA 1
ATOM 4541 C C . MET D 1 21 ? -37.802 0.977 35.554 1.00 120.83 36 MET D C 1
ATOM 4542 O O . MET D 1 21 ? -38.451 1.053 34.523 1.00 122.63 36 MET D O 1
ATOM 4547 N N . LYS D 1 22 ? -36.960 1.932 35.954 1.00 114.82 37 LYS D N 1
ATOM 4548 C CA . LYS D 1 22 ? -36.690 3.169 35.196 1.00 109.52 37 LYS D CA 1
ATOM 4549 C C . LYS D 1 22 ? -35.486 2.976 34.283 1.00 104.54 37 LYS D C 1
ATOM 4550 O O . LYS D 1 22 ? -34.471 2.414 34.684 1.00 101.82 37 LYS D O 1
ATOM 4556 N N . ARG D 1 23 ? -35.621 3.453 33.052 1.00 102.64 38 ARG D N 1
ATOM 4557 C CA . ARG D 1 23 ? -34.600 3.285 32.035 1.00 99.58 38 ARG D CA 1
ATOM 4558 C C . ARG D 1 23 ? -33.804 4.562 31.901 1.00 94.23 38 ARG D C 1
ATOM 4559 O O . ARG D 1 23 ? -34.361 5.622 31.626 1.00 92.72 38 ARG D O 1
ATOM 4567 N N . TYR D 1 24 ? -32.497 4.450 32.119 1.00 91.07 39 TYR D N 1
ATOM 4568 C CA . TYR D 1 24 ? -31.580 5.559 31.927 1.00 86.44 39 TYR D CA 1
ATOM 4569 C C . TYR D 1 24 ? -30.604 5.265 30.787 1.00 84.94 39 TYR D C 1
ATOM 4570 O O . TYR D 1 24 ? -29.793 4.335 30.879 1.00 85.48 39 TYR D O 1
ATOM 4579 N N . MET D 1 25 ? -30.678 6.056 29.717 1.00 83.22 40 MET D N 1
ATOM 4580 C CA . MET D 1 25 ? -29.751 5.933 28.588 1.00 81.38 40 MET D CA 1
ATOM 4581 C C . MET D 1 25 ? -28.475 6.682 28.944 1.00 76.86 40 MET D C 1
ATOM 4582 O O . MET D 1 25 ? -28.516 7.874 29.267 1.00 73.81 40 MET D O 1
ATOM 4587 N N . ARG D 1 26 ? -27.341 5.982 28.881 1.00 75.77 41 ARG D N 1
ATOM 4588 C CA . ARG D 1 26 ? -26.065 6.602 29.197 1.00 71.93 41 ARG D CA 1
ATOM 4589 C C . ARG D 1 26 ? -25.567 7.358 27.991 1.00 70.10 41 ARG D C 1
ATOM 4590 O O . ARG D 1 26 ? -25.290 6.778 26.954 1.00 71.41 41 ARG D O 1
ATOM 4598 N N . GLY D 1 27 ? -25.449 8.663 28.144 1.00 67.21 42 GLY D N 1
ATOM 4599 C CA . GLY D 1 27 ? -24.973 9.502 27.076 1.00 65.83 42 GLY D CA 1
ATOM 4600 C C . GLY D 1 27 ? -23.523 9.884 27.284 1.00 63.58 42 GLY D C 1
ATOM 4601 O O . GLY D 1 27 ? -22.674 9.049 27.629 1.00 63.42 42 GLY D O 1
ATOM 4602 N N . ARG D 1 28 ? -23.238 11.164 27.075 1.00 61.67 43 ARG D N 1
ATOM 4603 C CA . ARG D 1 28 ? -21.863 11.586 26.880 1.00 60.05 43 ARG D CA 1
ATOM 4604 C C . ARG D 1 28 ? -21.099 11.554 28.210 1.00 57.52 43 ARG D C 1
ATOM 4605 O O . ARG D 1 28 ? -21.708 11.514 29.302 1.00 57.51 43 ARG D O 1
ATOM 4613 N N . PHE D 1 29 ? -19.774 11.571 28.106 1.00 55.45 44 PHE D N 1
ATOM 4614 C CA . PHE D 1 29 ? -18.898 11.503 29.265 1.00 53.44 44 PHE D CA 1
ATOM 4615 C C . PHE D 1 29 ? -18.883 12.896 29.866 1.00 50.82 44 PHE D C 1
ATOM 4616 O O . PHE D 1 29 ? -18.791 13.869 29.161 1.00 49.49 44 PHE D O 1
ATOM 4624 N N . LEU D 1 30 ? -19.098 13.010 31.160 1.00 50.37 45 LEU D N 1
ATOM 4625 C CA . LEU D 1 30 ? -19.124 14.330 31.801 1.00 48.71 45 LEU D CA 1
ATOM 4626 C C . LEU D 1 30 ? -17.857 14.595 32.572 1.00 47.77 45 LEU D C 1
ATOM 4627 O O . LEU D 1 30 ? -17.622 15.716 32.978 1.00 46.05 45 LEU D O 1
ATOM 4632 N N . GLY D 1 31 ? -17.067 13.570 32.806 1.00 49.32 46 GLY D N 1
ATOM 4633 C CA . GLY D 1 31 ? -15.836 13.717 33.566 1.00 49.87 46 GLY D CA 1
ATOM 4634 C C . GLY D 1 31 ? -15.662 12.663 34.644 1.00 52.12 46 GLY D C 1
ATOM 4635 O O . GLY D 1 31 ? -16.593 11.937 34.963 1.00 53.42 46 GLY D O 1
ATOM 4636 N N . LYS D 1 32 ? -14.478 12.612 35.231 1.00 53.58 47 LYS D N 1
ATOM 4637 C CA . LYS D 1 32 ? -14.217 11.727 36.333 1.00 56.77 47 LYS D CA 1
ATOM 4638 C C . LYS D 1 32 ? -13.940 12.516 37.595 1.00 57.08 47 LYS D C 1
ATOM 4639 O O . LYS D 1 32 ? -13.070 13.373 37.597 1.00 55.08 47 LYS D O 1
ATOM 4645 N N . GLY D 1 33 ? -14.723 12.224 38.652 1.00 60.98 48 GLY D N 1
ATOM 4646 C CA . GLY D 1 33 ? -14.459 12.686 40.043 1.00 61.90 48 GLY D CA 1
ATOM 4647 C C . GLY D 1 33 ? -13.911 11.567 40.943 1.00 64.14 48 GLY D C 1
ATOM 4648 O O . GLY D 1 33 ? -14.615 10.639 41.261 1.00 64.38 48 GLY D O 1
ATOM 4649 N N . GLY D 1 34 ? -12.642 11.650 41.331 1.00 65.60 49 GLY D N 1
ATOM 4650 C CA . GLY D 1 34 ? -12.024 10.629 42.158 1.00 68.93 49 GLY D CA 1
ATOM 4651 C C . GLY D 1 34 ? -11.904 9.317 41.408 1.00 71.96 49 GLY D C 1
ATOM 4652 O O . GLY D 1 34 ? -11.282 9.282 40.344 1.00 71.52 49 GLY D O 1
ATOM 4653 N N . PHE D 1 35 ? -12.505 8.256 41.965 1.00 74.57 50 PHE D N 1
ATOM 4654 C CA . PHE D 1 35 ? -12.577 6.933 41.304 1.00 77.69 50 PHE D CA 1
ATOM 4655 C C . PHE D 1 35 ? -13.820 6.745 40.392 1.00 73.98 50 PHE D C 1
ATOM 4656 O O . PHE D 1 35 ? -13.848 5.855 39.536 1.00 74.77 50 PHE D O 1
ATOM 4664 N N . ALA D 1 36 ? -14.836 7.587 40.567 1.00 68.89 51 ALA D N 1
ATOM 4665 C CA . ALA D 1 36 ? -16.059 7.488 39.768 1.00 66.56 51 ALA D CA 1
ATOM 4666 C C . ALA D 1 36 ? -15.927 8.158 38.420 1.00 63.26 51 ALA D C 1
ATOM 4667 O O . ALA D 1 36 ? -15.015 8.942 38.194 1.00 61.65 51 ALA D O 1
ATOM 4669 N N . LYS D 1 37 ? -16.860 7.834 37.530 1.00 62.32 52 LYS D N 1
ATOM 4670 C CA . LYS D 1 37 ? -16.986 8.505 36.248 1.00 60.09 52 LYS D CA 1
ATOM 4671 C C . LYS D 1 37 ? -18.403 9.005 36.103 1.00 59.45 52 LYS D C 1
ATOM 4672 O O . LYS D 1 37 ? -19.338 8.254 36.308 1.00 61.42 52 LYS D O 1
ATOM 4678 N N . CYS D 1 38 ? -18.556 10.263 35.730 1.00 57.25 53 CYS D N 1
ATOM 4679 C CA . CYS D 1 38 ? -19.852 10.818 35.416 1.00 57.31 53 CYS D CA 1
ATOM 4680 C C . CYS D 1 38 ? -20.244 10.734 33.942 1.00 57.43 53 CYS D C 1
ATOM 4681 O O . CYS D 1 38 ? -19.394 10.821 33.040 1.00 56.46 53 CYS D O 1
ATOM 4684 N N . TYR D 1 39 ? -21.553 10.558 33.725 1.00 58.42 54 TYR D N 1
ATOM 4685 C CA . TYR D 1 39 ? -22.132 10.408 32.398 1.00 59.46 54 TYR D CA 1
ATOM 4686 C C . TYR D 1 39 ? -23.485 11.084 32.317 1.00 60.11 54 TYR D C 1
ATOM 4687 O O . TYR D 1 39 ? -24.309 10.927 33.201 1.00 61.00 54 TYR D O 1
ATOM 4696 N N . GLU D 1 40 ? -23.719 11.823 31.243 1.00 60.27 55 GLU D N 1
ATOM 4697 C CA . GLU D 1 40 ? -25.040 12.403 30.990 1.00 61.78 55 GLU D CA 1
ATOM 4698 C C . GLU D 1 40 ? -26.010 11.260 30.780 1.00 63.33 55 GLU D C 1
ATOM 4699 O O . GLU D 1 40 ? -25.827 10.481 29.869 1.00 64.35 55 GLU D O 1
ATOM 4705 N N . ILE D 1 41 ? -26.993 11.126 31.653 1.00 63.59 56 ILE D N 1
ATOM 4706 C CA . ILE D 1 41 ? -27.983 10.064 31.498 1.00 66.69 56 ILE D CA 1
ATOM 4707 C C . ILE D 1 41 ? -29.403 10.624 31.274 1.00 67.98 56 ILE D C 1
ATOM 4708 O O . ILE D 1 41 ? -29.747 11.692 31.761 1.00 66.50 56 ILE D O 1
ATOM 4713 N N . THR D 1 42 ? -30.209 9.919 30.498 1.00 70.77 57 THR D N 1
ATOM 4714 C CA . THR D 1 42 ? -31.547 10.409 30.190 1.00 73.04 57 THR D CA 1
ATOM 4715 C C . THR D 1 42 ? -32.592 9.341 30.523 1.00 77.11 57 THR D C 1
ATOM 4716 O O . THR D 1 42 ? -32.431 8.160 30.176 1.00 78.85 57 THR D O 1
ATOM 4720 N N . ASP D 1 43 ? -33.649 9.753 31.217 1.00 78.79 58 ASP D N 1
ATOM 4721 C CA . ASP D 1 43 ? -34.808 8.889 31.376 1.00 83.15 58 ASP D CA 1
ATOM 4722 C C . ASP D 1 43 ? -35.442 8.640 30.018 1.00 85.75 58 ASP D C 1
ATOM 4723 O O . ASP D 1 43 ? -35.823 9.577 29.331 1.00 85.78 58 ASP D O 1
ATOM 4728 N N . MET D 1 44 ? -35.568 7.375 29.645 1.00 88.43 59 MET D N 1
ATOM 4729 C CA . MET D 1 44 ? -35.960 7.021 28.293 1.00 90.64 59 MET D CA 1
ATOM 4730 C C . MET D 1 44 ? -37.467 7.183 28.095 1.00 94.56 59 MET D C 1
ATOM 4731 O O . MET D 1 44 ? -37.948 7.129 26.968 1.00 96.61 59 MET D O 1
ATOM 4736 N N . ASP D 1 45 ? -38.205 7.387 29.187 1.00 95.75 60 ASP D N 1
ATOM 4737 C CA . ASP D 1 45 ? -39.656 7.562 29.113 1.00 99.95 60 ASP D CA 1
ATOM 4738 C C . ASP D 1 45 ? -40.113 9.009 29.307 1.00 98.83 60 ASP D C 1
ATOM 4739 O O . ASP D 1 45 ? -41.198 9.379 28.852 1.00 102.41 60 ASP D O 1
ATOM 4744 N N . THR D 1 46 ? -39.314 9.823 29.982 1.00 94.54 61 THR D N 1
ATOM 4745 C CA . THR D 1 46 ? -39.721 11.193 30.242 1.00 93.67 61 THR D CA 1
ATOM 4746 C C . THR D 1 46 ? -38.791 12.228 29.636 1.00 89.58 61 THR D C 1
ATOM 4747 O O . THR D 1 46 ? -38.972 13.415 29.855 1.00 88.43 61 THR D O 1
ATOM 4751 N N . LYS D 1 47 ? -37.778 11.774 28.896 1.00 87.86 62 LYS D N 1
ATOM 4752 C CA . LYS D 1 47 ? -36.728 12.651 28.327 1.00 84.03 62 LYS D CA 1
ATOM 4753 C C . LYS D 1 47 ? -35.905 13.479 29.331 1.00 79.98 62 LYS D C 1
ATOM 4754 O O . LYS D 1 47 ? -35.020 14.221 28.900 1.00 77.40 62 LYS D O 1
ATOM 4760 N N . GLU D 1 48 ? -36.140 13.322 30.639 1.00 79.97 63 GLU D N 1
ATOM 4761 C CA . GLU D 1 48 ? -35.409 14.094 31.663 1.00 76.84 63 GLU D CA 1
ATOM 4762 C C . GLU D 1 48 ? -33.927 13.755 31.728 1.00 73.17 63 GLU D C 1
ATOM 4763 O O . GLU D 1 48 ? -33.518 12.606 31.859 1.00 73.32 63 GLU D O 1
ATOM 4769 N N . VAL D 1 49 ? -33.119 14.797 31.654 1.00 70.05 64 VAL D N 1
ATOM 4770 C CA . VAL D 1 49 ? -31.693 14.666 31.642 1.00 66.52 64 VAL D CA 1
ATOM 4771 C C . VAL D 1 49 ? -31.125 14.864 33.030 1.00 64.38 64 VAL D C 1
ATOM 4772 O O . VAL D 1 49 ? -31.463 15.824 33.714 1.00 63.82 64 VAL D O 1
ATOM 4776 N N . PHE D 1 50 ? -30.227 13.950 33.397 1.00 63.35 65 PHE D N 1
ATOM 4777 C CA . PHE D 1 50 ? -29.533 13.929 34.682 1.00 61.59 65 PHE D CA 1
ATOM 4778 C C . PHE D 1 50 ? -28.036 13.725 34.488 1.00 58.95 65 PHE D C 1
ATOM 4779 O O . PHE D 1 50 ? -27.576 13.384 33.397 1.00 58.84 65 PHE D O 1
ATOM 4787 N N . ALA D 1 51 ? -27.281 13.927 35.559 1.00 57.09 66 ALA D N 1
ATOM 4788 C CA . ALA D 1 51 ? -25.873 13.502 35.628 1.00 55.21 66 ALA D CA 1
ATOM 4789 C C . ALA D 1 51 ? -25.809 12.193 36.397 1.00 56.92 66 ALA D C 1
ATOM 4790 O O . ALA D 1 51 ? -26.415 12.080 37.466 1.00 58.05 66 ALA D O 1
ATOM 4792 N N . GLY D 1 52 ? -25.081 11.213 35.874 1.00 57.27 67 GLY D N 1
ATOM 4793 C CA . GLY D 1 52 ? -25.034 9.879 36.462 1.00 59.27 67 GLY D CA 1
ATOM 4794 C C . GLY D 1 52 ? -23.624 9.534 36.881 1.00 58.25 67 GLY D C 1
ATOM 4795 O O . GLY D 1 52 ? -22.727 9.426 36.045 1.00 57.37 67 GLY D O 1
ATOM 4796 N N . LYS D 1 53 ? -23.422 9.339 38.175 1.00 58.61 68 LYS D N 1
ATOM 4797 C CA . LYS D 1 53 ? -22.104 8.978 38.706 1.00 58.16 68 LYS D CA 1
ATOM 4798 C C . LYS D 1 53 ? -21.958 7.463 38.854 1.00 60.86 68 LYS D C 1
ATOM 4799 O O . LYS D 1 53 ? -22.754 6.830 39.531 1.00 63.32 68 LYS D O 1
ATOM 4805 N N . VAL D 1 54 ? -20.941 6.901 38.206 1.00 61.01 69 VAL D N 1
ATOM 4806 C CA . VAL D 1 54 ? -20.697 5.456 38.172 1.00 63.99 69 VAL D CA 1
ATOM 4807 C C . VAL D 1 54 ? -19.392 5.099 38.864 1.00 64.61 69 VAL D C 1
ATOM 4808 O O . VAL D 1 54 ? -18.310 5.506 38.427 1.00 63.16 69 VAL D O 1
ATOM 4812 N N . VAL D 1 55 ? -19.489 4.320 39.937 1.00 67.28 70 VAL D N 1
ATOM 4813 C CA . VAL D 1 55 ? -18.313 3.872 40.673 1.00 68.36 70 VAL D CA 1
ATOM 4814 C C . VAL D 1 55 ? -18.152 2.384 40.508 1.00 72.47 70 VAL D C 1
ATOM 4815 O O . VAL D 1 55 ? -19.096 1.627 40.776 1.00 75.35 70 VAL D O 1
ATOM 4819 N N . PRO D 1 56 ? -16.959 1.947 40.081 1.00 73.61 71 PRO D N 1
ATOM 4820 C CA . PRO D 1 56 ? -16.663 0.519 40.067 1.00 77.81 71 PRO D CA 1
ATOM 4821 C C . PRO D 1 56 ? -16.540 -0.025 41.472 1.00 80.73 71 PRO D C 1
ATOM 4822 O O . PRO D 1 56 ? -15.913 0.573 42.338 1.00 79.26 71 PRO D O 1
ATOM 4826 N N . LYS D 1 57 ? -17.150 -1.172 41.696 1.00 85.47 72 LYS D N 1
ATOM 4827 C CA . LYS D 1 57 ? -17.031 -1.832 42.969 1.00 89.15 72 LYS D CA 1
ATOM 4828 C C . LYS D 1 57 ? -15.681 -2.537 43.094 1.00 92.48 72 LYS D C 1
ATOM 4829 O O . LYS D 1 57 ? -15.363 -3.023 44.158 1.00 95.27 72 LYS D O 1
ATOM 4835 N N . SER D 1 58 ? -14.882 -2.588 42.028 1.00 93.32 73 SER D N 1
ATOM 4836 C CA . SER D 1 58 ? -13.514 -3.126 42.122 1.00 96.83 73 SER D CA 1
ATOM 4837 C C . SER D 1 58 ? -12.569 -2.115 42.752 1.00 96.38 73 SER D C 1
ATOM 4838 O O . SER D 1 58 ? -11.392 -2.405 42.970 1.00 97.26 73 SER D O 1
ATOM 4841 N N . MET D 1 59 ? -13.083 -0.910 42.994 1.00 95.95 74 MET D N 1
ATOM 4842 C CA . MET D 1 59 ? -12.316 0.130 43.667 1.00 96.68 74 MET D CA 1
ATOM 4843 C C . MET D 1 59 ? -12.750 0.312 45.110 1.00 98.86 74 MET D C 1
ATOM 4844 O O . MET D 1 59 ? -12.010 0.892 45.910 1.00 99.05 74 MET D O 1
ATOM 4849 N N . LEU D 1 60 ? -13.924 -0.214 45.453 1.00 101.84 75 LEU D N 1
ATOM 4850 C CA . LEU D 1 60 ? -14.386 -0.226 46.844 1.00 104.32 75 LEU D CA 1
ATOM 4851 C C . LEU D 1 60 ? -13.898 -1.499 47.545 1.00 110.10 75 LEU D C 1
ATOM 4852 O O . LEU D 1 60 ? -14.683 -2.219 48.176 1.00 112.61 75 LEU D O 1
ATOM 4857 N N . LEU D 1 61 ? -12.595 -1.764 47.441 1.00 112.42 76 LEU D N 1
ATOM 4858 C CA . LEU D 1 61 ? -12.012 -3.006 47.973 1.00 118.40 76 LEU D CA 1
ATOM 4859 C C . LEU D 1 61 ? -12.111 -3.087 49.521 1.00 122.28 76 LEU D C 1
ATOM 4860 O O . LEU D 1 61 ? -12.845 -3.921 50.059 1.00 125.51 76 LEU D O 1
ATOM 4865 N N . LYS D 1 62 ? -11.427 -2.195 50.232 1.00 122.64 77 LYS D N 1
ATOM 4866 C CA . LYS D 1 62 ? -11.430 -2.215 51.698 1.00 125.55 77 LYS D CA 1
ATOM 4867 C C . LYS D 1 62 ? -12.782 -1.718 52.247 1.00 124.33 77 LYS D C 1
ATOM 4868 O O . LYS D 1 62 ? -13.344 -0.746 51.734 1.00 118.42 77 LYS D O 1
ATOM 4874 N N . PRO D 1 63 ? -13.312 -2.396 53.287 1.00 128.85 78 PRO D N 1
ATOM 4875 C CA . PRO D 1 63 ? -14.533 -1.982 53.997 1.00 128.99 78 PRO D CA 1
ATOM 4876 C C . PRO D 1 63 ? -14.665 -0.479 54.318 1.00 125.66 78 PRO D C 1
ATOM 4877 O O . PRO D 1 63 ? -15.787 0.043 54.316 1.00 125.94 78 PRO D O 1
ATOM 4881 N N . HIS D 1 64 ? -13.545 0.209 54.569 1.00 122.91 79 HIS D N 1
ATOM 4882 C CA . HIS D 1 64 ? -13.577 1.644 54.872 1.00 117.04 79 HIS D CA 1
ATOM 4883 C C . HIS D 1 64 ? -13.972 2.482 53.638 1.00 111.16 79 HIS D C 1
ATOM 4884 O O . HIS D 1 64 ? -14.350 3.667 53.748 1.00 106.57 79 HIS D O 1
ATOM 4891 N N . GLN D 1 65 ? -13.874 1.859 52.467 1.00 108.67 80 GLN D N 1
ATOM 4892 C CA . GLN D 1 65 ? -14.198 2.522 51.218 1.00 103.20 80 GLN D CA 1
ATOM 4893 C C . GLN D 1 65 ? -15.685 2.354 50.898 1.00 101.51 80 GLN D C 1
ATOM 4894 O O . GLN D 1 65 ? -16.326 3.310 50.448 1.00 97.45 80 GLN D O 1
ATOM 4900 N N . LYS D 1 66 ? -16.249 1.173 51.160 1.00 103.25 81 LYS D N 1
ATOM 4901 C CA . LYS D 1 66 ? -17.708 1.026 51.078 1.00 102.82 81 LYS D CA 1
ATOM 4902 C C . LYS D 1 66 ? -18.359 1.823 52.207 1.00 102.02 81 LYS D C 1
ATOM 4903 O O . LYS D 1 66 ? -19.493 2.294 52.080 1.00 100.28 81 LYS D O 1
ATOM 4909 N N . GLU D 1 67 ? -17.619 1.986 53.298 1.00 102.51 82 GLU D N 1
ATOM 4910 C CA . GLU D 1 67 ? -18.041 2.855 54.390 1.00 102.39 82 GLU D CA 1
ATOM 4911 C C . GLU D 1 67 ? -18.101 4.334 53.935 1.00 96.24 82 GLU D C 1
ATOM 4912 O O . GLU D 1 67 ? -19.104 5.035 54.151 1.00 93.65 82 GLU D O 1
ATOM 4918 N N . LYS D 1 68 ? -17.031 4.788 53.290 1.00 92.76 83 LYS D N 1
ATOM 4919 C CA . LYS D 1 68 ? -16.964 6.137 52.748 1.00 87.49 83 LYS D CA 1
ATOM 4920 C C . LYS D 1 68 ? -18.086 6.360 51.714 1.00 84.92 83 LYS D C 1
ATOM 4921 O O . LYS D 1 68 ? -18.800 7.376 51.723 1.00 82.65 83 LYS D O 1
ATOM 4927 N N . MET D 1 69 ? -18.240 5.384 50.830 1.00 85.03 84 MET D N 1
ATOM 4928 C CA . MET D 1 69 ? -19.228 5.444 49.764 1.00 82.60 84 MET D CA 1
ATOM 4929 C C . MET D 1 69 ? -20.649 5.510 50.335 1.00 82.19 84 MET D C 1
ATOM 4930 O O . MET D 1 69 ? -21.479 6.354 49.946 1.00 79.99 84 MET D O 1
ATOM 4935 N N . SER D 1 70 ? -20.915 4.621 51.281 1.00 83.75 85 SER D N 1
ATOM 4936 C CA . SER D 1 70 ? -22.235 4.528 51.866 1.00 84.65 85 SER D CA 1
ATOM 4937 C C . SER D 1 70 ? -22.582 5.779 52.666 1.00 81.99 85 SER D C 1
ATOM 4938 O O . SER D 1 70 ? -23.705 6.280 52.580 1.00 81.34 85 SER D O 1
ATOM 4941 N N . THR D 1 71 ? -21.622 6.281 53.443 1.00 80.36 86 THR D N 1
ATOM 4942 C CA . THR D 1 71 ? -21.861 7.477 54.264 1.00 78.58 86 THR D CA 1
ATOM 4943 C C . THR D 1 71 ? -22.113 8.703 53.396 1.00 73.68 86 THR D C 1
ATOM 4944 O O . THR D 1 71 ? -22.977 9.549 53.725 1.00 72.93 86 THR D O 1
ATOM 4948 N N . GLU D 1 72 ? -21.380 8.770 52.281 1.00 70.21 87 GLU D N 1
ATOM 4949 C CA . GLU D 1 72 ? -21.551 9.843 51.328 1.00 66.16 87 GLU D CA 1
ATOM 4950 C C . GLU D 1 72 ? -22.972 9.855 50.811 1.00 66.43 87 GLU D C 1
ATOM 4951 O O . GLU D 1 72 ? -23.660 10.880 50.828 1.00 65.05 87 GLU D O 1
ATOM 4957 N N . ILE D 1 73 ? -23.415 8.696 50.356 1.00 68.50 88 ILE D N 1
ATOM 4958 C CA . ILE D 1 73 ? -24.765 8.561 49.836 1.00 69.66 88 ILE D CA 1
ATOM 4959 C C . ILE D 1 73 ? -25.806 8.866 50.919 1.00 71.49 88 ILE D C 1
ATOM 4960 O O . ILE D 1 73 ? -26.802 9.532 50.647 1.00 71.07 88 ILE D O 1
ATOM 4965 N N . ALA D 1 74 ? -25.566 8.387 52.136 1.00 73.73 89 ALA D N 1
ATOM 4966 C CA . ALA D 1 74 ? -26.525 8.587 53.264 1.00 76.27 89 ALA D CA 1
ATOM 4967 C C . ALA D 1 74 ? -26.732 10.096 53.523 1.00 73.87 89 ALA D C 1
ATOM 4968 O O . ALA D 1 74 ? -27.857 10.571 53.728 1.00 74.95 89 ALA D O 1
ATOM 4970 N N . ILE D 1 75 ? -25.632 10.845 53.461 1.00 70.59 90 ILE D N 1
ATOM 4971 C CA . ILE D 1 75 ? -25.693 12.280 53.654 1.00 68.42 90 ILE D CA 1
ATOM 4972 C C . ILE D 1 75 ? -26.332 12.977 52.451 1.00 66.47 90 ILE D C 1
ATOM 4973 O O . ILE D 1 75 ? -27.203 13.827 52.629 1.00 66.67 90 ILE D O 1
ATOM 4978 N N . HIS D 1 76 ? -25.902 12.632 51.237 1.00 64.67 91 HIS D N 1
ATOM 4979 C CA . HIS D 1 76 ? -26.362 13.359 50.060 1.00 62.81 91 HIS D CA 1
ATOM 4980 C C . HIS D 1 76 ? -27.869 13.116 49.758 1.00 65.39 91 HIS D C 1
ATOM 4981 O O . HIS D 1 76 ? -28.595 14.006 49.287 1.00 64.67 91 HIS D O 1
ATOM 4988 N N . LYS D 1 77 ? -28.364 11.923 50.029 1.00 68.78 92 LYS D N 1
ATOM 4989 C CA . LYS D 1 77 ? -29.791 11.685 49.810 1.00 71.85 92 LYS D CA 1
ATOM 4990 C C . LYS D 1 77 ? -30.643 12.525 50.731 1.00 73.34 92 LYS D C 1
ATOM 4991 O O . LYS D 1 77 ? -31.780 12.850 50.393 1.00 75.12 92 LYS D O 1
ATOM 4997 N N . SER D 1 78 ? -30.103 12.851 51.902 1.00 73.18 93 SER D N 1
ATOM 4998 C CA . SER D 1 78 ? -30.905 13.454 52.967 1.00 75.58 93 SER D CA 1
ATOM 4999 C C . SER D 1 78 ? -31.074 14.952 52.767 1.00 73.51 93 SER D C 1
ATOM 5000 O O . SER D 1 78 ? -31.688 15.616 53.595 1.00 75.53 93 SER D O 1
ATOM 5003 N N . LEU D 1 79 ? -30.545 15.480 51.679 1.00 70.09 94 LEU D N 1
ATOM 5004 C CA . LEU D 1 79 ? -30.547 16.911 51.445 1.00 67.95 94 LEU D CA 1
ATOM 5005 C C . LEU D 1 79 ? -31.581 17.291 50.398 1.00 68.72 94 LEU D C 1
ATOM 5006 O O . LEU D 1 79 ? -31.916 16.507 49.532 1.00 69.55 94 LEU D O 1
ATOM 5011 N N . ASP D 1 80 ? -32.085 18.507 50.478 1.00 68.93 95 ASP D N 1
ATOM 5012 C CA . ASP D 1 80 ? -32.992 19.006 49.468 1.00 69.94 95 ASP D CA 1
ATOM 5013 C C . ASP D 1 80 ? -33.038 20.517 49.576 1.00 69.46 95 ASP D C 1
ATOM 5014 O O . ASP D 1 80 ? -33.857 21.077 50.343 1.00 72.06 95 ASP D O 1
ATOM 5019 N N . ASN D 1 81 ? -32.164 21.171 48.818 1.00 66.51 96 ASN D N 1
ATOM 5020 C CA . ASN D 1 81 ? -32.057 22.604 48.857 1.00 66.14 96 ASN D CA 1
ATOM 5021 C C . ASN D 1 81 ? -31.633 23.149 47.455 1.00 64.50 96 ASN D C 1
ATOM 5022 O O . ASN D 1 81 ? -30.878 22.502 46.739 1.00 62.28 96 ASN D O 1
ATOM 5027 N N . PRO D 1 82 ? -32.150 24.335 47.061 1.00 65.94 97 PRO D N 1
ATOM 5028 C CA . PRO D 1 82 ? -31.873 24.899 45.729 1.00 64.63 97 PRO D CA 1
ATOM 5029 C C . PRO D 1 82 ? -30.409 25.193 45.494 1.00 62.07 97 PRO D C 1
ATOM 5030 O O . PRO D 1 82 ? -30.045 25.490 44.361 1.00 61.27 97 PRO D O 1
ATOM 5034 N N . HIS D 1 83 ? -29.582 25.137 46.545 1.00 61.46 98 HIS D N 1
ATOM 5035 C CA . HIS D 1 83 ? -28.150 25.365 46.402 1.00 59.24 98 HIS D CA 1
ATOM 5036 C C . HIS D 1 83 ? -27.320 24.134 46.738 1.00 56.93 98 HIS D C 1
ATOM 5037 O O . HIS D 1 83 ? -26.137 24.235 46.986 1.00 54.00 98 HIS D O 1
ATOM 5044 N N . VAL D 1 84 ? -27.973 22.979 46.732 1.00 57.45 99 VAL D N 1
ATOM 5045 C CA . VAL D 1 84 ? -27.287 21.728 46.856 1.00 56.31 99 VAL D CA 1
ATOM 5046 C C . VAL D 1 84 ? -27.649 20.931 45.609 1.00 56.41 99 VAL D C 1
ATOM 5047 O O . VAL D 1 84 ? -28.807 20.891 45.248 1.00 58.47 99 VAL D O 1
ATOM 5051 N N . VAL D 1 85 ? -26.629 20.368 44.916 1.00 54.71 100 VAL D N 1
ATOM 5052 C CA . VAL D 1 85 ? -26.857 19.435 43.801 1.00 54.31 100 VAL D CA 1
ATOM 5053 C C . VAL D 1 85 ? -27.948 18.436 44.228 1.00 56.60 100 VAL D C 1
ATOM 5054 O O . VAL D 1 85 ? -27.754 17.689 45.180 1.00 57.09 100 VAL D O 1
ATOM 5058 N N . GLY D 1 86 ? -29.083 18.461 43.531 1.00 57.69 101 GLY D N 1
ATOM 5059 C CA . GLY D 1 86 ? -30.168 17.528 43.786 1.00 60.59 101 GLY D CA 1
ATOM 5060 C C . GLY D 1 86 ? -29.745 16.071 43.670 1.00 60.88 101 GLY D C 1
ATOM 5061 O O . GLY D 1 86 ? -29.035 15.680 42.746 1.00 59.47 101 GLY D O 1
ATOM 5062 N N . PHE D 1 87 ? -30.121 15.284 44.655 1.00 62.86 102 PHE D N 1
ATOM 5063 C CA . PHE D 1 87 ? -29.984 13.831 44.617 1.00 64.50 102 PHE D CA 1
ATOM 5064 C C . PHE D 1 87 ? -31.330 13.211 44.141 1.00 68.33 102 PHE D C 1
ATOM 5065 O O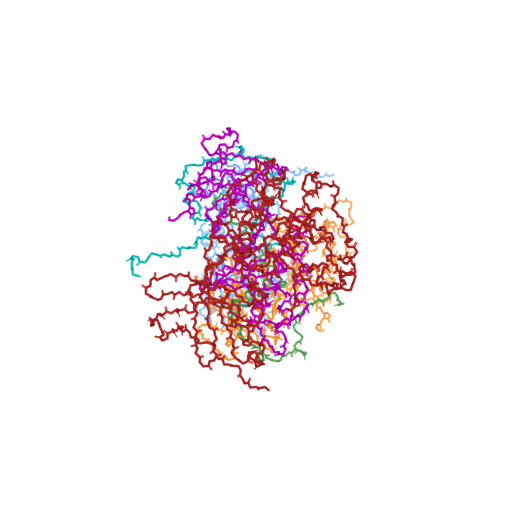 . PHE D 1 87 ? -32.355 13.379 44.816 1.00 70.40 102 PHE D O 1
ATOM 5073 N N . HIS D 1 88 ? -31.316 12.546 42.976 1.00 69.19 103 HIS D N 1
ATOM 5074 C CA . HIS D 1 88 ? -32.512 11.926 42.404 1.00 73.30 103 HIS D CA 1
ATOM 5075 C C . HIS D 1 88 ? -32.466 10.401 42.451 1.00 75.59 103 HIS D C 1
ATOM 5076 O O . HIS D 1 88 ? -33.063 9.759 41.609 1.00 77.66 103 HIS D O 1
ATOM 5083 N N . GLY D 1 89 ? -31.777 9.830 43.441 1.00 75.42 104 GLY D N 1
ATOM 5084 C CA . GLY D 1 89 ? -31.843 8.388 43.726 1.00 78.02 104 GLY D CA 1
ATOM 5085 C C . GLY D 1 89 ? -30.538 7.681 43.427 1.00 76.30 104 GLY D C 1
ATOM 5086 O O . GLY D 1 89 ? -29.677 8.216 42.703 1.00 72.84 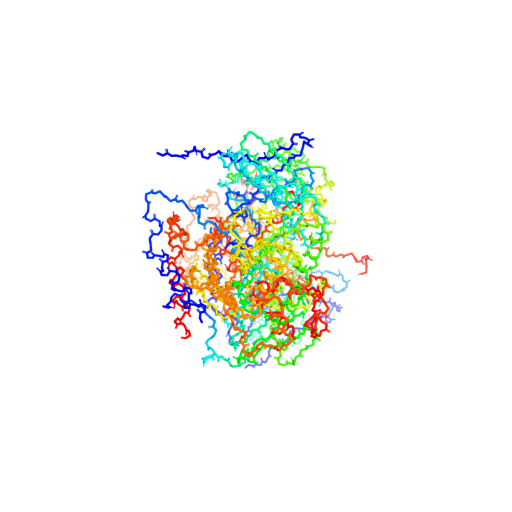104 GLY D O 1
ATOM 5087 N N . PHE D 1 90 ? -30.368 6.495 44.008 1.00 78.68 105 PHE D N 1
ATOM 5088 C CA . PHE D 1 90 ? -29.185 5.675 43.749 1.00 78.20 105 PHE D CA 1
ATOM 5089 C C . PHE D 1 90 ? -29.527 4.202 43.727 1.00 82.39 105 PHE D C 1
ATOM 5090 O O . PHE D 1 90 ? -30.482 3.750 44.354 1.00 85.79 105 PHE D O 1
ATOM 5098 N N . PHE D 1 91 ? -28.713 3.453 42.997 1.00 82.43 106 PHE D N 1
ATOM 5099 C CA . PHE D 1 91 ? -28.894 2.014 42.896 1.00 86.38 106 PHE D CA 1
ATOM 5100 C C . PHE D 1 91 ? -27.567 1.323 42.578 1.00 85.73 106 PHE D C 1
ATOM 5101 O O . PHE D 1 91 ? -26.503 1.945 42.642 1.00 82.16 106 PHE D O 1
ATOM 5109 N N . GLU D 1 92 ? -27.626 0.033 42.258 1.00 89.10 107 GLU D N 1
ATOM 5110 C CA . GLU D 1 92 ? -26.402 -0.729 42.045 1.00 89.26 107 GLU D CA 1
ATOM 5111 C C . GLU D 1 92 ? -26.688 -2.038 41.354 1.00 92.88 107 GLU D C 1
ATOM 5112 O O . GLU D 1 92 ? -27.760 -2.560 41.513 1.00 96.73 107 GLU D O 1
ATOM 5118 N N . ASP D 1 93 ? -25.748 -2.528 40.550 1.00 92.34 108 ASP D N 1
ATOM 5119 C CA . ASP D 1 93 ? -25.745 -3.924 40.115 1.00 96.39 108 ASP D CA 1
ATOM 5120 C C . ASP D 1 93 ? -24.555 -4.628 40.775 1.00 97.48 108 ASP D C 1
ATOM 5121 O O . ASP D 1 93 ? -24.046 -4.140 41.780 1.00 95.93 108 ASP D O 1
ATOM 5126 N N . ASP D 1 94 ? -24.098 -5.740 40.202 1.00 100.25 109 ASP D N 1
ATOM 5127 C CA . ASP D 1 94 ? -23.037 -6.560 40.798 1.00 102.38 109 ASP D CA 1
ATOM 5128 C C . ASP D 1 94 ? -21.640 -6.056 40.457 1.00 99.17 109 ASP D C 1
ATOM 5129 O O . ASP D 1 94 ? -2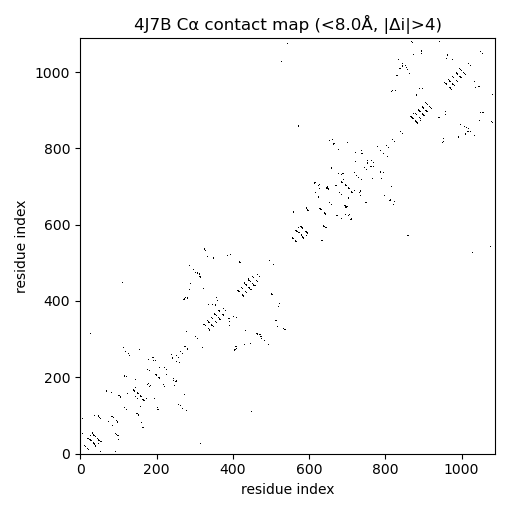0.660 -6.765 40.658 1.00 101.32 109 ASP D O 1
ATOM 5134 N N . ASP D 1 95 ? -21.556 -4.859 39.898 1.00 94.47 110 ASP D N 1
ATOM 5135 C CA . ASP D 1 95 ? -20.299 -4.317 39.469 1.00 91.52 110 ASP D CA 1
ATOM 5136 C C . ASP D 1 95 ? -20.149 -2.862 39.815 1.00 86.75 110 ASP D C 1
ATOM 5137 O O . ASP D 1 95 ? -19.037 -2.400 40.041 1.00 84.96 110 ASP D O 1
ATOM 5142 N N . PHE D 1 96 ? -21.261 -2.140 39.845 1.00 84.99 111 PHE D N 1
ATOM 5143 C CA . PHE D 1 96 ? -21.207 -0.693 39.951 1.00 80.42 111 PHE D CA 1
ATOM 5144 C C . PHE D 1 96 ? -22.198 -0.161 40.968 1.00 80.07 111 PHE D C 1
ATOM 5145 O O . PHE D 1 96 ? -23.248 -0.761 41.208 1.00 83.02 111 PHE D O 1
ATOM 5153 N N . VAL D 1 97 ? -21.835 0.965 41.564 1.00 76.66 112 VAL D N 1
ATOM 5154 C CA . VAL D 1 97 ? -22.771 1.772 42.303 1.00 75.55 112 VAL D CA 1
ATOM 5155 C C . VAL D 1 97 ? -23.073 2.972 41.419 1.00 72.17 112 VAL D C 1
ATOM 5156 O O . VAL D 1 97 ? -22.158 3.667 40.958 1.00 69.14 112 VAL D O 1
ATOM 5160 N N . TYR D 1 98 ? -24.361 3.211 41.204 1.00 72.90 113 TYR D N 1
ATOM 5161 C CA . TYR D 1 98 ? -24.845 4.276 40.325 1.00 70.53 113 TYR D CA 1
ATOM 5162 C C . TYR D 1 98 ? -25.555 5.365 41.144 1.00 69.21 113 TYR D C 1
ATOM 5163 O O . TYR D 1 98 ? -26.324 5.039 42.060 1.00 71.82 113 TYR D O 1
ATOM 5172 N N . VAL D 1 99 ? -25.348 6.635 40.806 1.00 65.72 114 VAL D N 1
ATOM 5173 C CA . VAL D 1 99 ? -26.047 7.695 41.507 1.00 64.80 114 VAL D CA 1
ATOM 5174 C C . VAL D 1 99 ? -26.550 8.749 40.533 1.00 63.12 114 VAL D C 1
ATOM 5175 O O . VAL D 1 99 ? -25.813 9.200 39.680 1.00 60.87 114 VAL D O 1
ATOM 5179 N N . VAL D 1 100 ? -27.797 9.169 40.696 1.00 64.53 115 VAL D N 1
ATOM 5180 C CA . VAL D 1 100 ? -28.465 10.059 39.745 1.00 63.91 115 VAL D CA 1
ATOM 5181 C C . VAL D 1 100 ? -28.600 11.441 40.378 1.00 62.31 115 VAL D C 1
ATOM 5182 O O . VAL D 1 100 ? -29.303 11.600 41.382 1.00 63.92 115 VAL D O 1
ATOM 5186 N N . LEU D 1 101 ? -27.955 12.435 39.776 1.00 59.65 116 LEU D N 1
ATOM 5187 C CA . LEU D 1 101 ? -27.810 13.749 40.367 1.00 57.99 116 LEU D CA 1
ATOM 5188 C C . LEU D 1 101 ? -28.281 14.837 39.404 1.00 57.42 116 LEU D C 1
ATOM 5189 O O . LEU D 1 101 ? -28.178 14.666 38.182 1.00 57.00 116 LEU D O 1
ATOM 5194 N N . GLU D 1 102 ? -28.750 15.959 39.957 1.00 57.47 117 GLU D N 1
ATOM 5195 C CA . GLU D 1 102 ? -29.003 17.163 39.178 1.00 57.21 117 GLU D CA 1
ATOM 5196 C C . GLU D 1 102 ? -27.786 17.534 38.299 1.00 55.30 117 GLU D C 1
ATOM 5197 O O . GLU D 1 102 ? -26.661 17.627 38.802 1.00 53.27 117 GLU D O 1
ATOM 5203 N N . ILE D 1 103 ? -28.009 17.761 37.003 1.00 56.25 118 ILE D N 1
ATOM 5204 C CA . ILE D 1 103 ? -26.892 18.032 36.076 1.00 54.94 118 ILE D CA 1
ATOM 5205 C C . ILE D 1 103 ? -26.611 19.531 36.002 1.00 54.07 118 ILE D C 1
ATOM 5206 O O . ILE D 1 103 ? -27.550 20.341 35.854 1.00 54.84 118 ILE D O 1
ATOM 5211 N N . CYS D 1 104 ? -25.319 19.892 36.117 1.00 52.50 119 CYS D N 1
ATOM 5212 C CA . CYS D 1 104 ? -24.935 21.298 36.089 1.00 51.46 119 CYS D CA 1
ATOM 5213 C C . CYS D 1 104 ? -24.091 21.552 34.891 1.00 49.82 119 CYS D C 1
ATOM 5214 O O . CYS D 1 104 ? -22.849 21.457 34.958 1.00 48.16 119 CYS D O 1
ATOM 5217 N N . ARG D 1 105 ? -24.762 21.879 33.792 1.00 50.17 120 ARG D N 1
ATOM 5218 C CA . ARG D 1 105 ? -24.095 21.903 32.500 1.00 49.88 120 ARG D CA 1
ATOM 5219 C C . ARG D 1 105 ? -23.000 22.942 32.410 1.00 47.33 120 ARG D C 1
ATOM 5220 O O . ARG D 1 105 ? -22.136 22.817 31.593 1.00 46.88 120 ARG D O 1
ATOM 5228 N N . ARG D 1 106 ? -23.041 23.960 33.249 1.00 46.00 121 ARG D N 1
ATOM 5229 C CA . ARG D 1 106 ? -22.070 25.016 33.168 1.00 44.31 121 ARG D CA 1
ATOM 5230 C C . ARG D 1 106 ? -20.848 24.699 33.988 1.00 42.48 121 ARG D C 1
ATOM 5231 O O . ARG D 1 106 ? -19.918 25.533 34.084 1.00 41.60 121 ARG D O 1
ATOM 5239 N N . ARG D 1 107 ? -20.766 23.464 34.441 1.00 42.02 122 ARG D N 1
ATOM 5240 C CA . ARG D 1 107 ? -19.636 22.951 35.191 1.00 40.76 122 ARG D CA 1
ATOM 5241 C C . ARG D 1 107 ? -19.417 23.615 36.540 1.00 39.76 122 ARG D C 1
ATOM 5242 O O . ARG D 1 107 ? -20.282 23.609 37.362 1.00 40.26 122 ARG D O 1
ATOM 5250 N N . SER D 1 108 ? -18.243 24.150 36.793 1.00 38.28 123 SER D N 1
ATOM 5251 C CA . SER D 1 108 ? -17.906 24.588 38.128 1.00 37.45 123 SER D CA 1
ATOM 5252 C C . SER D 1 108 ? -17.220 25.911 38.216 1.00 36.76 123 SER D C 1
ATOM 5253 O O . SER D 1 108 ? -16.903 26.527 37.254 1.00 36.47 123 SER D O 1
ATOM 5256 N N . LEU D 1 109 ? -17.118 26.383 39.421 1.00 36.44 124 LEU D N 1
ATOM 5257 C CA . LEU D 1 109 ? -16.545 27.638 39.696 1.00 36.04 124 LEU D CA 1
ATOM 5258 C C . LEU D 1 109 ? -15.021 27.580 39.539 1.00 35.53 124 LEU D C 1
ATOM 5259 O O . LEU D 1 109 ? -14.373 28.569 39.467 1.00 35.40 124 LEU D O 1
ATOM 5264 N N . LEU D 1 110 ? -14.479 26.378 39.507 1.00 35.44 125 LEU D N 1
ATOM 5265 C CA . LEU D 1 110 ? -13.082 26.184 39.192 1.00 35.49 125 LEU D CA 1
ATOM 5266 C C . LEU D 1 110 ? -12.838 26.528 37.730 1.00 35.47 125 LEU D C 1
ATOM 5267 O O . LEU D 1 110 ? -11.930 27.253 37.428 1.00 35.70 125 LEU D O 1
ATOM 5272 N N . GLU D 1 111 ? -13.675 26.053 36.819 1.00 35.55 126 GLU D N 1
ATOM 5273 C CA . GLU D 1 111 ? -13.560 26.476 35.398 1.00 35.98 126 GLU D CA 1
ATOM 5274 C C . GLU D 1 111 ? -13.723 27.974 35.209 1.00 35.94 126 GLU D C 1
ATOM 5275 O O . GLU D 1 111 ? -12.966 28.628 34.474 1.00 36.49 126 GLU D O 1
ATOM 5281 N N . LEU D 1 112 ? -14.627 28.541 35.954 1.00 35.64 127 LEU D N 1
ATOM 5282 C CA . LEU D 1 112 ? -14.859 29.955 35.873 1.00 36.24 127 LEU D CA 1
ATOM 5283 C C . LEU D 1 112 ? -13.646 30.699 36.347 1.00 36.44 127 LEU D C 1
ATOM 5284 O O . LEU D 1 112 ? -13.215 31.681 35.716 1.00 37.29 127 LEU D O 1
ATOM 5289 N N . HIS D 1 113 ? -13.096 30.220 37.453 1.00 36.11 128 HIS D N 1
ATOM 5290 C CA . HIS D 1 113 ? -11.891 30.781 38.009 1.00 36.69 128 HIS D CA 1
ATOM 5291 C C . HIS D 1 113 ? -10.746 30.695 37.025 1.00 37.42 128 HIS D C 1
ATOM 5292 O O . HIS D 1 113 ? -10.006 31.644 36.891 1.00 38.19 128 HIS D O 1
ATOM 5299 N N . LYS D 1 114 ? -10.607 29.566 36.336 1.00 37.76 129 LYS D N 1
ATOM 5300 C CA . LYS D 1 114 ? -9.576 29.439 35.272 1.00 39.11 129 LYS D CA 1
ATOM 5301 C C . LYS D 1 114 ? -9.696 30.493 34.161 1.00 39.40 129 LYS D C 1
ATOM 5302 O O . LYS D 1 114 ? -8.703 31.028 33.690 1.00 40.92 129 LYS D O 1
ATOM 5308 N N . ARG D 1 115 ? -10.895 30.723 33.668 1.00 38.73 130 ARG D N 1
ATOM 5309 C CA . ARG D 1 115 ? -11.121 31.672 32.553 1.00 39.47 130 ARG D CA 1
ATOM 5310 C C . ARG D 1 115 ? -11.133 33.139 33.013 1.00 39.93 130 ARG D C 1
ATOM 5311 O O . ARG D 1 115 ? -10.660 33.980 32.292 1.00 41.41 130 ARG D O 1
ATOM 5319 N N . ARG D 1 116 ? -11.658 33.437 34.204 1.00 39.05 131 ARG D N 1
ATOM 5320 C CA . ARG D 1 116 ? -11.794 34.836 34.648 1.00 39.81 131 ARG D CA 1
ATOM 5321 C C . ARG D 1 116 ? -10.681 35.328 35.551 1.00 40.39 131 ARG D C 1
ATOM 5322 O O . ARG D 1 116 ? -10.349 36.511 35.528 1.00 41.78 131 ARG D O 1
ATOM 5330 N N . LYS D 1 117 ? -10.109 34.424 36.337 1.00 39.77 132 LYS D N 1
ATOM 5331 C CA . LYS D 1 117 ? -9.245 34.769 37.460 1.00 40.27 132 LYS D CA 1
ATOM 5332 C C . LYS D 1 117 ? -10.078 35.590 38.446 1.00 40.13 132 LYS D C 1
ATOM 5333 O O . LYS D 1 117 ? -11.166 35.170 38.800 1.00 39.03 132 LYS D O 1
ATOM 5339 N N . ALA D 1 118 ? -9.588 36.741 38.890 1.00 41.41 133 ALA D N 1
ATOM 5340 C CA . ALA D 1 118 ? -10.345 37.581 39.816 1.00 41.74 133 ALA D CA 1
ATOM 5341 C C . ALA D 1 118 ? -11.608 38.045 39.138 1.00 42.05 133 ALA D C 1
ATOM 5342 O O . ALA D 1 118 ? -11.564 38.531 38.033 1.00 42.92 133 ALA D O 1
ATOM 5344 N N . VAL D 1 119 ? -12.739 37.872 39.814 1.00 41.78 134 VAL D N 1
ATOM 5345 C CA . VAL D 1 119 ? -14.031 38.407 39.351 1.00 42.57 134 VAL D CA 1
ATOM 5346 C C . VAL D 1 119 ? -14.277 39.759 40.024 1.00 44.37 134 VAL D C 1
ATOM 5347 O O . VAL D 1 119 ? -13.537 40.160 40.931 1.00 44.87 134 VAL D O 1
ATOM 5351 N N . THR D 1 120 ? -15.320 40.448 39.575 1.00 45.75 135 THR D N 1
ATOM 5352 C CA . THR D 1 120 ? -15.701 41.721 40.139 1.00 47.72 135 THR D CA 1
ATOM 5353 C C . THR D 1 120 ? -16.390 41.465 41.457 1.00 47.54 135 THR D C 1
ATOM 5354 O O . THR D 1 120 ? -16.963 40.411 41.679 1.00 46.41 135 THR D O 1
ATOM 5358 N N . GLU D 1 121 ? -16.369 42.470 42.314 1.00 49.22 136 GLU D N 1
ATOM 5359 C CA . GLU D 1 121 ? -16.899 42.349 43.668 1.00 49.38 136 GLU D CA 1
ATOM 5360 C C . GLU D 1 121 ? -18.389 41.969 43.666 1.00 49.45 136 GLU D C 1
ATOM 5361 O O . GLU D 1 121 ? -18.807 41.157 44.468 1.00 48.71 136 GLU D O 1
ATOM 5367 N N . PRO D 1 122 ? -19.204 42.537 42.755 1.00 50.84 137 PRO D N 1
ATOM 5368 C CA . PRO D 1 122 ? -20.622 42.123 42.755 1.00 51.24 137 PRO D CA 1
ATOM 5369 C C . PRO D 1 122 ? -20.824 40.661 42.405 1.00 48.87 137 PRO D C 1
ATOM 5370 O O . PRO D 1 122 ? -21.688 39.989 42.993 1.00 48.68 137 PRO D O 1
ATOM 5374 N N . GLU D 1 123 ? -20.001 40.156 41.493 1.00 47.11 138 GLU D N 1
ATOM 5375 C CA . GLU D 1 123 ? -20.059 38.709 41.178 1.00 45.09 138 GLU D CA 1
ATOM 5376 C C . GLU D 1 123 ? -19.667 37.813 42.342 1.00 43.53 138 GLU D C 1
ATOM 5377 O O . GLU D 1 123 ? -20.290 36.788 42.617 1.00 42.74 138 GLU D O 1
ATOM 5383 N N . ALA D 1 124 ? -18.606 38.207 43.013 1.00 43.26 139 ALA D N 1
ATOM 5384 C CA . ALA D 1 124 ? -18.166 37.475 44.168 1.00 42.49 139 ALA D CA 1
ATOM 5385 C C . ALA D 1 124 ? -19.255 37.454 45.216 1.00 43.63 139 ALA D C 1
ATOM 5386 O O . ALA D 1 124 ? -19.452 36.484 45.922 1.00 42.97 139 ALA D O 1
ATOM 5388 N N . ARG D 1 125 ? -19.976 38.568 45.287 1.00 45.86 140 ARG D N 1
ATOM 5389 C CA . ARG D 1 125 ? -21.028 38.760 46.260 1.00 47.60 140 ARG D CA 1
ATOM 5390 C C . ARG D 1 125 ? -22.091 37.715 45.946 1.00 47.52 140 ARG D C 1
ATOM 5391 O O . ARG D 1 125 ? -22.649 37.082 46.825 1.00 47.95 140 ARG D O 1
ATOM 5399 N N . TYR D 1 126 ? -22.371 37.548 44.660 1.00 47.37 141 TYR D N 1
ATOM 5400 C CA . TYR D 1 126 ? -23.483 36.699 44.214 1.00 47.81 141 TYR D CA 1
ATOM 5401 C C . TYR D 1 126 ? -23.159 35.242 44.513 1.00 45.86 141 TYR D C 1
ATOM 5402 O O . TYR D 1 126 ? -23.887 34.516 45.172 1.00 46.24 141 TYR D O 1
ATOM 5411 N N . PHE D 1 127 ? -22.034 34.820 43.978 1.00 44.00 142 PHE D N 1
ATOM 5412 C CA . PHE D 1 127 ? -21.560 33.475 44.209 1.00 42.55 142 PHE D CA 1
ATOM 5413 C C . PHE D 1 127 ? -21.470 33.106 45.686 1.00 43.10 142 PHE D C 1
ATOM 5414 O O . PHE D 1 127 ? -21.982 32.054 46.084 1.00 43.11 142 PHE D O 1
ATOM 5422 N N . MET D 1 128 ? -20.816 33.964 46.472 1.00 43.76 143 MET D N 1
ATOM 5423 C CA . MET D 1 128 ? -20.649 33.704 47.889 1.00 44.80 143 MET D CA 1
ATOM 5424 C C . MET D 1 128 ? -21.995 33.628 48.596 1.00 46.87 143 MET D C 1
ATOM 5425 O O . MET D 1 128 ? -22.171 32.765 49.455 1.00 47.04 143 MET D O 1
ATOM 5430 N N . ARG D 1 129 ? -22.937 34.512 48.225 1.00 48.61 144 ARG D N 1
ATOM 5431 C CA . ARG D 1 129 ? -24.250 34.513 48.862 1.00 51.27 144 ARG D CA 1
ATOM 5432 C C . ARG D 1 129 ? -24.944 33.168 48.695 1.00 51.12 144 ARG D C 1
ATOM 5433 O O . ARG D 1 129 ? -25.383 32.564 49.656 1.00 51.98 144 ARG D O 1
ATOM 5441 N N . GLN D 1 130 ? -25.048 32.716 47.468 1.00 50.39 145 GLN D N 1
ATOM 5442 C CA . GLN D 1 130 ? -25.691 31.437 47.196 1.00 51.05 145 GLN D CA 1
ATOM 5443 C C . GLN D 1 130 ? -25.000 30.237 47.852 1.00 49.77 145 GLN D C 1
ATOM 5444 O O . GLN D 1 130 ? -25.673 29.360 48.431 1.00 51.05 145 GLN D O 1
ATOM 5450 N N . THR D 1 131 ? -23.670 30.216 47.765 1.00 47.26 146 THR D N 1
ATOM 5451 C CA . THR D 1 131 ? -22.873 29.162 48.382 1.00 46.33 146 THR D CA 1
ATOM 5452 C C . THR D 1 131 ? -23.146 29.094 49.897 1.00 47.78 146 THR D C 1
ATOM 5453 O O . THR D 1 131 ? -23.405 28.035 50.470 1.00 48.01 146 THR D O 1
ATOM 5457 N N . ILE D 1 132 ? -23.104 30.263 50.523 1.00 48.52 147 ILE D N 1
ATOM 5458 C CA . ILE D 1 132 ? -23.363 30.391 51.938 1.00 50.24 147 ILE D CA 1
ATOM 5459 C C . ILE D 1 132 ? -24.773 29.931 52.286 1.00 52.47 147 ILE D C 1
ATOM 5460 O O . ILE D 1 132 ? -24.950 29.231 53.254 1.00 53.81 147 ILE D O 1
ATOM 5465 N N . GLN D 1 133 ? -25.777 30.306 51.506 1.00 53.57 148 GLN D N 1
ATOM 5466 C CA . GLN D 1 133 ? -27.122 29.767 51.727 1.00 56.03 148 GLN D CA 1
ATOM 5467 C C . GLN D 1 133 ? -27.071 28.258 51.750 1.00 55.21 148 GLN D C 1
ATOM 5468 O O . GLN D 1 133 ? -27.663 27.634 52.590 1.00 57.49 148 GLN D O 1
ATOM 5474 N N . GLY D 1 134 ? -26.374 27.656 50.819 1.00 52.64 149 GLY D N 1
ATOM 5475 C CA . GLY D 1 134 ? -26.243 26.198 50.840 1.00 52.40 149 GLY D CA 1
ATOM 5476 C C . GLY D 1 134 ? -25.571 25.636 52.091 1.00 52.45 149 GLY D C 1
ATOM 5477 O O . GLY D 1 134 ? -26.040 24.672 52.673 1.00 54.28 149 GLY D O 1
ATOM 5478 N N . VAL D 1 135 ? -24.477 26.254 52.508 1.00 50.73 150 VAL D N 1
ATOM 5479 C CA . VAL D 1 135 ? -23.696 25.766 53.627 1.00 50.87 150 VAL D CA 1
ATOM 5480 C C . VAL D 1 135 ? -24.494 25.909 54.888 1.00 53.53 150 VAL D C 1
ATOM 5481 O O . VAL D 1 135 ? -24.527 25.000 55.716 1.00 54.92 150 VAL D O 1
ATOM 5485 N N . GLN D 1 136 ? -25.149 27.041 55.049 1.00 54.44 151 GLN D N 1
ATOM 5486 C CA . GLN D 1 136 ? -25.990 27.195 56.217 1.00 57.50 151 GLN D CA 1
ATOM 5487 C C . GLN D 1 136 ? -27.205 26.255 56.220 1.00 59.28 151 GLN D C 1
ATOM 5488 O O . GLN D 1 136 ? -27.678 25.903 57.273 1.00 61.78 151 GLN D O 1
ATOM 5494 N N . TYR D 1 137 ? -27.700 25.853 55.056 1.00 58.29 152 TYR D N 1
ATOM 5495 C CA . TYR D 1 137 ? -28.603 24.730 54.994 1.00 59.93 152 TYR D CA 1
ATOM 5496 C C . TYR D 1 137 ? -27.931 23.484 55.596 1.00 59.96 152 TYR D C 1
ATOM 5497 O O . TYR D 1 137 ? -28.511 22.847 56.497 1.00 62.74 152 TYR D O 1
ATOM 5506 N N . LEU D 1 138 ? -26.729 23.156 55.106 1.00 57.16 153 LEU D N 1
ATOM 5507 C CA . LEU D 1 138 ? -25.959 21.992 55.571 1.00 57.24 153 LEU D CA 1
ATOM 5508 C C . LEU D 1 138 ? -25.781 22.019 57.075 1.00 59.09 153 LEU D C 1
ATOM 5509 O O . LEU D 1 138 ? -26.004 21.002 57.776 1.00 61.47 153 LEU D O 1
ATOM 5514 N N . HIS D 1 139 ? -25.390 23.193 57.568 1.00 58.31 154 HIS D N 1
ATOM 5515 C CA . HIS D 1 139 ? -25.106 23.384 58.983 1.00 60.04 154 HIS D CA 1
ATOM 5516 C C . HIS D 1 139 ? -26.373 23.271 59.845 1.00 63.66 154 HIS D C 1
ATOM 5517 O O . HIS D 1 139 ? -26.349 22.639 60.865 1.00 65.69 154 HIS D O 1
ATOM 5524 N N . ASN D 1 140 ? -27.440 23.919 59.405 1.00 64.62 155 ASN D N 1
ATOM 5525 C CA . ASN D 1 140 ? -28.775 23.769 60.009 1.00 68.62 155 ASN D CA 1
ATOM 5526 C C . ASN D 1 140 ? -29.300 22.322 60.072 1.00 70.68 155 ASN D C 1
ATOM 5527 O O . ASN D 1 140 ? -30.200 22.054 60.792 1.00 74.13 155 ASN D O 1
ATOM 5532 N N . ASN D 1 141 ? -28.709 21.405 59.314 1.00 68.98 156 ASN D N 1
ATOM 5533 C CA . ASN D 1 141 ? -28.981 19.968 59.443 1.00 70.97 156 ASN D CA 1
ATOM 5534 C C . ASN D 1 141 ? -27.808 19.181 60.040 1.00 70.61 156 ASN D C 1
ATOM 5535 O O . ASN D 1 141 ? -27.696 17.980 59.864 1.00 71.29 156 ASN D O 1
ATOM 5540 N N . ARG D 1 142 ? -26.914 19.895 60.716 1.00 69.67 157 ARG D N 1
ATOM 5541 C CA . ARG D 1 142 ? -25.762 19.313 61.385 1.00 69.70 157 ARG D CA 1
ATOM 5542 C C . ARG D 1 142 ? -24.830 18.572 60.434 1.00 67.20 157 ARG D C 1
ATOM 5543 O O . ARG D 1 142 ? -24.193 17.601 60.840 1.00 68.27 157 ARG D O 1
ATOM 5551 N N . VAL D 1 143 ? -24.737 19.048 59.193 1.00 64.11 158 VAL D N 1
ATOM 5552 C CA . VAL D 1 143 ? -23.792 18.501 58.237 1.00 61.78 158 VAL D CA 1
ATOM 5553 C C . VAL D 1 143 ? -22.557 19.410 58.064 1.00 59.05 158 VAL D C 1
ATOM 5554 O O . VAL D 1 143 ? -22.673 20.608 57.867 1.00 57.70 158 VAL D O 1
ATOM 5558 N N . ILE D 1 144 ? -21.369 18.824 58.142 1.00 58.54 159 ILE D N 1
ATOM 5559 C CA . ILE D 1 144 ? -20.165 19.507 57.763 1.00 56.11 159 ILE D CA 1
ATOM 5560 C C . ILE D 1 144 ? -19.669 18.918 56.453 1.00 54.34 159 ILE D C 1
ATOM 5561 O O . ILE D 1 144 ? -19.355 17.746 56.382 1.00 55.35 159 ILE D O 1
ATOM 5566 N N . HIS D 1 145 ? -19.561 19.745 55.429 1.00 52.05 160 HIS D N 1
ATOM 5567 C CA . HIS D 1 145 ? -19.078 19.280 54.121 1.00 50.53 160 HIS D CA 1
ATOM 5568 C C . HIS D 1 145 ? -17.598 18.911 54.163 1.00 50.19 160 HIS D C 1
ATOM 5569 O O . HIS D 1 145 ? -17.224 17.829 53.725 1.00 50.75 160 HIS D O 1
ATOM 5576 N N . ARG D 1 146 ? -16.748 19.799 54.691 1.00 49.59 161 ARG D N 1
ATOM 5577 C CA . ARG D 1 146 ? -15.334 19.448 54.920 1.00 49.94 161 ARG D CA 1
ATOM 5578 C C . ARG D 1 146 ? -14.432 19.432 53.694 1.00 48.50 161 ARG D C 1
ATOM 5579 O O . ARG D 1 146 ? -13.282 19.063 53.787 1.00 49.36 161 ARG D O 1
ATOM 5587 N N . ASN D 1 147 ? -14.940 19.807 52.540 1.00 46.95 162 ASN D N 1
ATOM 5588 C CA . ASN D 1 147 ? -14.136 19.799 51.337 1.00 45.75 162 ASN D CA 1
ATOM 5589 C C . ASN D 1 147 ? -14.580 20.865 50.363 1.00 43.74 162 ASN D C 1
ATOM 5590 O O . ASN D 1 147 ? -14.496 20.689 49.160 1.00 42.82 162 ASN D O 1
ATOM 5595 N N . LEU D 1 148 ? -15.051 21.988 50.863 1.00 43.36 163 LEU D N 1
ATOM 5596 C CA . LEU D 1 148 ? -15.602 22.973 49.963 1.00 42.06 163 LEU D CA 1
ATOM 5597 C C . LEU D 1 148 ? -14.493 23.640 49.121 1.00 40.76 163 LEU D C 1
ATOM 5598 O O . LEU D 1 148 ? -13.483 24.037 49.681 1.00 40.82 163 LEU D O 1
ATOM 5603 N N . LYS D 1 149 ? -14.744 23.792 47.815 1.00 39.75 164 LYS D N 1
ATOM 5604 C CA . LYS D 1 149 ? -13.727 24.314 46.855 1.00 39.13 164 LYS D CA 1
ATOM 5605 C C . LYS D 1 149 ? -14.419 24.726 45.587 1.00 38.38 164 LYS D C 1
ATOM 5606 O O . LYS D 1 149 ? -15.580 24.376 45.372 1.00 38.82 164 LYS D O 1
ATOM 5612 N N . LEU D 1 150 ? -13.750 25.512 44.771 1.00 37.87 165 LEU D N 1
ATOM 5613 C CA . LEU D 1 150 ? -14.321 25.996 43.530 1.00 37.40 165 LEU D CA 1
ATOM 5614 C C . LEU D 1 150 ? -14.817 24.833 42.656 1.00 37.70 165 LEU D C 1
ATOM 5615 O O . LEU D 1 150 ? -15.875 24.927 41.981 1.00 37.37 165 LEU D O 1
ATOM 5620 N N . GLY D 1 151 ? -14.059 23.735 42.699 1.00 38.25 166 GLY D N 1
ATOM 5621 C CA . GLY D 1 151 ? -14.401 22.494 42.006 1.00 38.79 166 GLY D CA 1
ATOM 5622 C C . GLY D 1 151 ? -15.696 21.773 42.368 1.00 39.67 166 GLY D C 1
ATOM 5623 O O . GLY D 1 151 ? -16.183 20.983 41.588 1.00 39.85 166 GLY D O 1
ATOM 5624 N N . ASN D 1 152 ? -16.260 22.004 43.547 1.00 40.59 167 ASN D N 1
ATOM 5625 C CA . ASN D 1 152 ? -17.551 21.385 43.885 1.00 41.50 167 ASN D CA 1
ATOM 5626 C C . ASN D 1 152 ? -18.662 22.386 44.175 1.00 41.56 167 ASN D C 1
ATOM 5627 O O . ASN D 1 152 ? -19.691 22.072 44.817 1.00 42.36 167 ASN D O 1
ATOM 5632 N N . LEU D 1 153 ? -18.424 23.598 43.687 1.00 40.64 168 LEU D N 1
ATOM 5633 C CA . LEU D 1 153 ? -19.466 24.585 43.525 1.00 41.12 168 LEU D CA 1
ATOM 5634 C C . LEU D 1 153 ? -19.900 24.605 42.037 1.00 41.10 168 LEU D C 1
ATOM 5635 O O . LEU D 1 153 ? -19.300 25.305 41.174 1.00 40.17 168 LEU D O 1
ATOM 5640 N N . PHE D 1 154 ? -20.900 23.776 41.745 1.00 41.96 169 PHE D N 1
ATOM 5641 C CA . PHE D 1 154 ? -21.392 23.585 40.376 1.00 42.27 169 PHE D CA 1
ATOM 5642 C C . PHE D 1 154 ? -22.329 24.731 39.938 1.00 43.07 169 PHE D C 1
ATOM 5643 O O . PHE D 1 154 ? -22.943 25.398 40.764 1.00 43.79 169 PHE D O 1
ATOM 5651 N N . LEU D 1 155 ? -22.373 24.988 38.632 1.00 43.36 170 LEU D N 1
ATOM 5652 C CA . LEU D 1 155 ? -23.216 26.011 38.083 1.00 44.81 170 LEU D CA 1
ATOM 5653 C C . LEU D 1 155 ? -24.204 25.442 37.027 1.00 46.78 170 LEU D C 1
ATOM 5654 O O . LEU D 1 155 ? -23.792 24.765 36.078 1.00 46.18 170 LEU D O 1
ATOM 5659 N N . ASN D 1 156 ? -25.504 25.688 37.226 1.00 49.18 171 ASN D N 1
ATOM 5660 C CA . ASN D 1 156 ? -26.511 25.241 36.251 1.00 51.77 171 ASN D CA 1
ATOM 5661 C C . ASN D 1 156 ? -26.775 26.313 35.189 1.00 53.62 171 ASN D C 1
ATOM 5662 O O . ASN D 1 156 ? -26.134 27.385 35.200 1.00 54.35 171 ASN D O 1
ATOM 5667 N N . ASP D 1 157 ? -27.644 26.011 34.233 1.00 56.46 172 ASP D N 1
ATOM 5668 C CA . ASP D 1 157 ? -27.892 26.931 33.117 1.00 58.19 172 ASP D CA 1
ATOM 5669 C C . ASP D 1 157 ? -28.486 28.287 33.499 1.00 59.03 172 ASP D C 1
ATOM 5670 O O . ASP D 1 157 ? -28.562 29.204 32.674 1.00 59.67 172 ASP D O 1
ATOM 5675 N N . ASP D 1 158 ? -28.917 28.419 34.745 1.00 59.23 173 ASP D N 1
ATOM 5676 C CA . ASP D 1 158 ? -29.396 29.709 35.237 1.00 60.40 173 ASP D CA 1
ATOM 5677 C C . ASP D 1 158 ? -28.321 30.435 36.023 1.00 56.86 173 ASP D C 1
ATOM 5678 O O . ASP D 1 158 ? -28.582 31.507 36.618 1.00 56.49 173 ASP D O 1
ATOM 5683 N N . MET D 1 159 ? -27.106 29.854 36.006 1.00 52.52 174 MET D N 1
ATOM 5684 C CA . MET D 1 159 ? -25.988 30.399 36.714 1.00 50.01 174 MET D CA 1
ATOM 5685 C C . MET D 1 159 ? -26.227 30.437 38.235 1.00 50.02 174 MET D C 1
ATOM 5686 O O . MET D 1 159 ? -25.645 31.270 38.917 1.00 49.59 174 MET D O 1
ATOM 5691 N N . ASP D 1 160 ? -27.024 29.535 38.791 1.00 50.60 175 ASP D N 1
ATOM 5692 C CA . ASP D 1 160 ? -27.082 29.460 40.250 1.00 51.06 175 ASP D CA 1
ATOM 5693 C C . ASP D 1 160 ? -26.256 28.285 40.784 1.00 49.41 175 ASP D C 1
ATOM 5694 O O . ASP D 1 160 ? -26.144 27.244 40.136 1.00 49.26 175 ASP D O 1
ATOM 5699 N N . VAL D 1 161 ? -25.634 28.495 41.943 1.00 48.49 176 VAL D N 1
ATOM 5700 C CA . VAL D 1 161 ? -24.625 27.585 42.475 1.00 47.22 176 VAL D CA 1
ATOM 5701 C C . VAL D 1 161 ? -25.254 26.341 43.083 1.00 47.96 176 VAL D C 1
ATOM 5702 O O . VAL D 1 161 ? -26.246 26.439 43.674 1.00 49.19 176 VAL D O 1
ATOM 5706 N N . LYS D 1 162 ? -24.623 25.181 42.926 1.00 47.51 177 LYS D N 1
ATOM 5707 C CA . LYS D 1 162 ? -25.032 23.995 43.662 1.00 48.85 177 LYS D CA 1
ATOM 5708 C C . LYS D 1 162 ? -23.886 23.343 44.292 1.00 47.67 177 LYS D C 1
ATOM 5709 O O . LYS D 1 162 ? -22.989 22.950 43.605 1.00 46.73 177 LYS D O 1
ATOM 5715 N N . ILE D 1 163 ? -23.945 23.144 45.597 1.00 48.59 178 ILE D N 1
ATOM 5716 C CA . ILE D 1 163 ? -22.874 22.467 46.314 1.00 47.96 178 ILE D CA 1
ATOM 5717 C C . ILE D 1 163 ? -22.909 20.959 46.108 1.00 48.76 178 ILE D C 1
ATOM 5718 O O . ILE D 1 163 ? -23.964 20.314 46.249 1.00 50.98 178 ILE D O 1
ATOM 5723 N N . GLY D 1 164 ? -21.756 20.386 45.802 1.00 47.77 179 GLY D N 1
ATOM 5724 C CA . GLY D 1 164 ? -21.765 19.071 45.254 1.00 48.57 179 GLY D CA 1
ATOM 5725 C C . GLY D 1 164 ? -20.958 17.885 45.708 1.00 49.05 179 GLY D C 1
ATOM 5726 O O . GLY D 1 164 ? -21.167 16.797 45.196 1.00 51.93 179 GLY D O 1
ATOM 5727 N N . ASP D 1 165 ? -20.028 17.951 46.597 1.00 48.16 180 ASP D N 1
ATOM 5728 C CA . ASP D 1 165 ? -19.277 16.717 46.647 1.00 48.57 180 ASP D CA 1
ATOM 5729 C C . ASP D 1 165 ? -19.097 16.294 48.073 1.00 49.37 180 ASP D C 1
ATOM 5730 O O . ASP D 1 165 ? -18.461 16.976 48.862 1.00 48.49 180 ASP D O 1
ATOM 5735 N N . PHE D 1 166 ? -19.726 15.168 48.425 1.00 50.84 181 PHE D N 1
ATOM 5736 C CA . PHE D 1 166 ? -19.882 14.798 49.830 1.00 52.26 181 PHE D CA 1
ATOM 5737 C C . PHE D 1 166 ? -18.993 13.653 50.249 1.00 53.52 181 PHE D C 1
ATOM 5738 O O . PHE D 1 166 ? -19.225 13.004 51.253 1.00 55.56 181 PHE D O 1
ATOM 5746 N N . GLY D 1 167 ? -17.941 13.428 49.474 1.00 52.43 182 GLY D N 1
ATOM 5747 C CA . GLY D 1 167 ? -16.958 12.398 49.773 1.00 53.99 182 GLY D CA 1
ATOM 5748 C C . GLY D 1 167 ? -16.405 12.468 51.184 1.00 55.29 182 GLY D C 1
ATOM 5749 O O . GLY D 1 167 ? -16.175 11.422 51.813 1.00 57.74 182 GLY D O 1
ATOM 5750 N N . LEU D 1 168 ? -16.184 13.694 51.686 1.00 53.68 183 LEU D N 1
ATOM 5751 C CA . LEU D 1 168 ? -15.603 13.870 53.020 1.00 54.93 183 LEU D CA 1
ATOM 5752 C C . LEU D 1 168 ? -16.564 14.331 54.100 1.00 55.81 183 LEU D C 1
ATOM 5753 O O . LEU D 1 168 ? -16.170 14.508 55.231 1.00 56.88 183 LEU D O 1
ATOM 5758 N N . ALA D 1 169 ? -17.831 14.504 53.740 1.00 55.60 184 ALA D N 1
ATOM 5759 C CA . ALA D 1 169 ? -18.815 15.126 54.609 1.00 56.35 184 ALA D CA 1
ATOM 5760 C C . ALA D 1 169 ? -19.177 14.248 55.774 1.00 59.75 184 ALA D C 1
ATOM 5761 O O . ALA D 1 169 ? -19.003 13.048 55.722 1.00 61.54 184 ALA D O 1
ATOM 5763 N N . THR D 1 170 ? -19.672 14.872 56.829 1.00 60.87 185 THR D N 1
ATOM 5764 C CA . THR D 1 170 ? -20.113 14.150 57.995 1.00 64.49 185 THR D CA 1
ATOM 5765 C C . THR D 1 170 ? -21.270 14.895 58.646 1.00 65.58 185 THR D C 1
ATOM 5766 O O . THR D 1 170 ? -21.438 16.098 58.461 1.00 63.54 185 THR D O 1
ATOM 5770 N N . LYS D 1 171 ? -22.086 14.154 59.372 1.00 69.12 186 LYS D N 1
ATOM 5771 C CA . LYS D 1 171 ? -23.185 14.722 60.135 1.00 71.13 186 LYS D CA 1
ATOM 5772 C C . LYS D 1 171 ? -22.922 14.438 61.602 1.00 74.26 186 LYS D C 1
ATOM 5773 O O . LYS D 1 171 ? -22.964 13.271 62.007 1.00 77.16 186 LYS D O 1
ATOM 5779 N N . ILE D 1 172 ? -22.656 15.481 62.396 1.00 74.05 187 ILE D N 1
ATOM 5780 C CA . ILE D 1 172 ? -22.440 15.285 63.838 1.00 77.40 187 ILE D CA 1
ATOM 5781 C C . ILE D 1 172 ? -23.779 15.059 64.572 1.00 81.03 187 ILE D C 1
ATOM 5782 O O . ILE D 1 172 ? -24.679 15.908 64.494 1.00 80.88 187 ILE D O 1
ATOM 5787 N N . GLY D 1 184 ? -10.086 12.241 54.914 1.00 91.06 199 GLY D N 1
ATOM 5788 C CA . GLY D 1 184 ? -9.073 12.323 53.862 1.00 89.49 199 GLY D CA 1
ATOM 5789 C C . GLY D 1 184 ? -8.276 13.626 53.802 1.00 87.26 199 GLY D C 1
ATOM 5790 O O . GLY D 1 184 ? -7.662 14.051 54.790 1.00 88.60 199 GLY D O 1
ATOM 5791 N N . THR D 1 185 ? -8.254 14.239 52.620 1.00 83.10 200 THR D N 1
ATOM 5792 C CA . THR D 1 185 ? -7.503 15.472 52.405 1.00 81.56 200 THR D CA 1
ATOM 5793 C C . THR D 1 185 ? -8.348 16.559 51.684 1.00 77.46 200 THR D C 1
ATOM 5794 O O . THR D 1 185 ? -8.534 16.509 50.460 1.00 75.77 200 THR D O 1
ATOM 5798 N N . PRO D 1 186 ? -8.883 17.527 52.463 1.00 75.08 201 PRO D N 1
ATOM 5799 C CA . PRO D 1 186 ? -9.616 18.696 51.937 1.00 70.21 201 PRO D CA 1
ATOM 5800 C C . PRO D 1 186 ? -8.749 19.597 51.109 1.00 66.50 201 PRO D C 1
ATOM 5801 O O . PRO D 1 186 ? -7.513 19.478 51.141 1.00 67.15 201 PRO D O 1
ATOM 5805 N N . ASN D 1 187 ? -9.393 20.499 50.378 1.00 62.53 202 ASN D N 1
ATOM 5806 C CA . ASN D 1 187 ? -8.658 21.439 49.506 1.00 60.15 202 ASN D CA 1
ATOM 5807 C C . ASN D 1 187 ? -8.050 22.604 50.294 1.00 58.14 202 ASN D C 1
ATOM 5808 O O . ASN D 1 187 ? -6.832 22.868 50.262 1.00 60.61 202 ASN D O 1
ATOM 5813 N N . TYR D 1 188 ? -8.922 23.265 51.035 1.00 54.96 203 TYR D N 1
ATOM 5814 C CA . TYR D 1 188 ? -8.561 24.355 51.918 1.00 53.86 203 TYR D CA 1
ATOM 5815 C C . TYR D 1 188 ? -8.521 23.874 53.376 1.00 54.44 203 TYR D C 1
ATOM 5816 O O . TYR D 1 188 ? -9.503 24.024 54.106 1.00 55.44 203 TYR D O 1
ATOM 5825 N N . ILE D 1 189 ? -7.406 23.289 53.811 1.00 54.40 204 ILE D N 1
ATOM 5826 C CA . ILE D 1 189 ? -7.415 22.571 55.089 1.00 55.17 204 ILE D CA 1
ATOM 5827 C C . ILE D 1 189 ? -7.285 23.529 56.254 1.00 55.09 204 ILE D C 1
ATOM 5828 O O . ILE D 1 189 ? -6.296 24.245 56.365 1.00 55.49 204 ILE D O 1
ATOM 5833 N N . ALA D 1 190 ? -8.277 23.508 57.148 1.00 54.61 205 ALA D N 1
ATOM 5834 C CA . ALA D 1 190 ? -8.314 24.417 58.293 1.00 54.84 205 ALA D CA 1
ATOM 5835 C C . ALA D 1 190 ? -7.158 24.156 59.246 1.00 56.90 205 ALA D C 1
ATOM 5836 O O . ALA D 1 190 ? -6.729 23.032 59.372 1.00 58.16 205 ALA D O 1
ATOM 5838 N N . PRO D 1 191 ? -6.661 25.202 59.923 1.00 57.34 206 PRO D N 1
ATOM 5839 C CA . PRO D 1 191 ? -5.503 25.062 60.814 1.00 60.01 206 PRO D CA 1
ATOM 5840 C C . PRO D 1 191 ? -5.751 24.097 61.967 1.00 62.30 206 PRO D C 1
ATOM 5841 O O . PRO D 1 191 ? -4.872 23.305 62.297 1.00 64.54 206 PRO D O 1
ATOM 5845 N N . GLU D 1 192 ? -6.925 24.149 62.574 1.00 62.07 207 GLU D N 1
ATOM 5846 C CA . GLU D 1 192 ? -7.249 23.187 63.624 1.00 64.60 207 GLU D CA 1
ATOM 5847 C C . GLU D 1 192 ? -7.120 21.717 63.176 1.00 65.33 207 GLU D C 1
ATOM 5848 O O . GLU D 1 192 ? -6.699 20.867 63.961 1.00 68.30 207 GLU D O 1
ATOM 5854 N N . VAL D 1 193 ? -7.457 21.427 61.919 1.00 63.09 208 VAL D N 1
ATOM 5855 C CA . VAL D 1 193 ? -7.265 20.071 61.361 1.00 63.87 208 VAL D CA 1
ATOM 5856 C C . VAL D 1 193 ? -5.787 19.791 61.153 1.00 65.34 208 VAL D C 1
ATOM 5857 O O . VAL D 1 193 ? -5.299 18.739 61.522 1.00 68.00 208 VAL D O 1
ATOM 5861 N N . LEU D 1 194 ? -5.076 20.737 60.568 1.00 64.16 209 LEU D N 1
ATOM 5862 C CA . LEU D 1 194 ? -3.640 20.589 60.410 1.00 66.05 209 LEU D CA 1
ATOM 5863 C C . LEU D 1 194 ? -2.957 20.400 61.737 1.00 69.67 209 LEU D C 1
ATOM 5864 O O . LEU D 1 194 ? -1.962 19.690 61.798 1.00 72.20 209 LEU D O 1
ATOM 5869 N N . CYS D 1 195 ? -3.483 21.032 62.791 1.00 70.27 210 CYS D N 1
ATOM 5870 C CA . CYS D 1 195 ? -2.873 20.948 64.145 1.00 74.02 210 CYS D CA 1
ATOM 5871 C C . CYS D 1 195 ? -3.405 19.786 64.996 1.00 76.61 210 CYS D C 1
ATOM 5872 O O . CYS D 1 195 ? -3.018 19.648 66.163 1.00 79.78 210 CYS D O 1
ATOM 5875 N N . LYS D 1 196 ? -4.263 18.945 64.402 1.00 75.59 211 LYS D N 1
ATOM 5876 C CA . LYS D 1 196 ? -4.836 17.770 65.076 1.00 78.25 211 LYS D CA 1
ATOM 5877 C C . LYS D 1 196 ? -5.602 18.160 66.341 1.00 79.45 211 LYS D C 1
ATOM 5878 O O . LYS D 1 196 ? -5.514 17.481 67.369 1.00 82.74 211 LYS D O 1
ATOM 5884 N N . LYS D 1 197 ? -6.343 19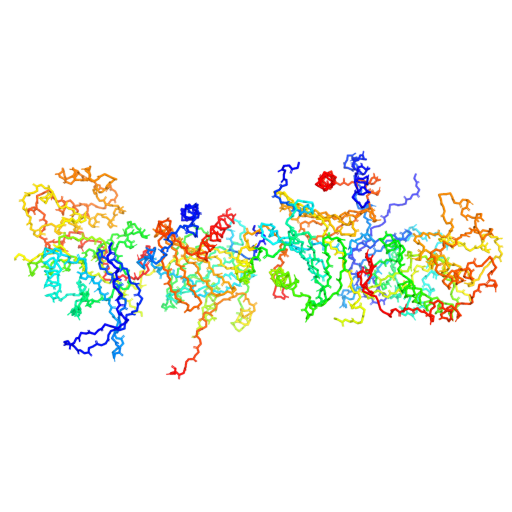.263 66.255 1.00 76.93 212 LYS D N 1
ATOM 5885 C CA . LYS D 1 197 ? -6.917 19.897 67.450 1.00 78.26 212 LYS D CA 1
ATOM 5886 C C . LYS D 1 197 ? -8.385 19.498 67.676 1.00 78.04 212 LYS D C 1
ATOM 5887 O O . LYS D 1 197 ? -8.987 19.833 68.703 1.00 79.51 212 LYS D O 1
ATOM 5893 N N . GLY D 1 198 ? -8.956 18.770 66.729 1.00 76.33 213 GLY D N 1
ATOM 5894 C CA . GLY D 1 198 ? -10.378 18.538 66.783 1.00 75.90 213 GLY D CA 1
ATOM 5895 C C . GLY D 1 198 ? -11.057 19.679 66.064 1.00 72.18 213 GLY D C 1
ATOM 5896 O O . GLY D 1 198 ? -10.685 20.848 66.217 1.00 71.35 213 GLY D O 1
ATOM 5897 N N . HIS D 1 199 ? -12.081 19.330 65.293 1.00 70.07 214 HIS D N 1
ATOM 5898 C CA . HIS D 1 199 ? -12.712 20.265 64.390 1.00 66.54 214 HIS D CA 1
ATOM 5899 C C . HIS D 1 199 ? -14.225 20.112 64.316 1.00 66.04 214 HIS D C 1
ATOM 5900 O O . HIS D 1 199 ? -14.786 19.091 64.702 1.00 68.21 214 HIS D O 1
ATOM 5907 N N . SER D 1 200 ? -14.867 21.138 63.776 1.00 63.38 215 SER D N 1
ATOM 5908 C CA . SER D 1 200 ? -16.301 21.195 63.711 1.00 63.13 215 SER D CA 1
ATOM 5909 C C . SER D 1 200 ? -16.738 22.012 62.531 1.00 59.90 215 SER D C 1
ATOM 5910 O O . SER D 1 200 ? -16.022 22.118 61.521 1.00 57.66 215 SER D O 1
ATOM 5913 N N . PHE D 1 201 ? -17.917 22.600 62.660 1.00 59.92 216 PHE D N 1
ATOM 5914 C CA . PHE D 1 201 ? -18.543 23.320 61.580 1.00 57.55 216 PHE D CA 1
ATOM 5915 C C . PHE D 1 201 ? -17.643 24.401 61.039 1.00 55.32 216 PHE D C 1
ATOM 5916 O O . PHE D 1 201 ? -17.617 24.640 59.842 1.00 53.13 216 PHE D O 1
ATOM 5924 N N . GLU D 1 202 ? -16.859 25.006 61.916 1.00 56.12 217 GLU D N 1
ATOM 5925 C CA . GLU D 1 202 ? -16.053 26.155 61.526 1.00 54.56 217 GLU D CA 1
ATOM 5926 C C . GLU D 1 202 ? -15.092 25.886 60.339 1.00 52.30 217 GLU D C 1
ATOM 5927 O O . GLU D 1 202 ? -14.675 26.850 59.667 1.00 50.74 217 GLU D O 1
ATOM 5933 N N . VAL D 1 203 ? -14.753 24.618 60.074 1.00 52.35 218 VAL D N 1
ATOM 5934 C CA . VAL D 1 203 ? -13.886 24.289 58.944 1.00 50.61 218 VAL D CA 1
ATOM 5935 C C . VAL D 1 203 ? -14.455 24.805 57.602 1.00 48.32 218 VAL D C 1
ATOM 5936 O O . VAL D 1 203 ? -13.746 25.420 56.785 1.00 46.83 218 VAL D O 1
ATOM 5940 N N . ASP D 1 204 ? -15.746 24.613 57.397 1.00 48.34 219 ASP D N 1
ATOM 5941 C CA . ASP D 1 204 ? -16.379 25.058 56.147 1.00 46.49 219 ASP D CA 1
ATOM 5942 C C . ASP D 1 204 ? -16.267 26.566 56.007 1.00 45.59 219 ASP D C 1
ATOM 5943 O O . ASP D 1 204 ? -16.079 27.083 54.933 1.00 43.95 219 ASP D O 1
ATOM 5948 N N . ILE D 1 205 ? -16.363 27.264 57.133 1.00 46.93 220 ILE D N 1
ATOM 5949 C CA . ILE D 1 205 ? -16.222 28.693 57.148 1.00 46.51 220 ILE D CA 1
ATOM 5950 C C . ILE D 1 205 ? -14.848 29.072 56.617 1.00 45.37 220 ILE D C 1
ATOM 5951 O O . ILE D 1 205 ? -14.694 29.969 55.774 1.00 44.25 220 ILE D O 1
ATOM 5956 N N . TRP D 1 206 ? -13.837 28.378 57.105 1.00 46.00 221 TRP D N 1
ATOM 5957 C CA . TRP D 1 206 ? -12.479 28.626 56.683 1.00 45.46 221 TRP D CA 1
ATOM 5958 C C . TRP D 1 206 ? -12.431 28.480 55.174 1.00 43.50 221 TRP D C 1
ATOM 5959 O O . TRP D 1 206 ? -11.942 29.364 54.457 1.00 42.62 221 TRP D O 1
ATOM 5970 N N . SER D 1 207 ? -12.975 27.369 54.694 1.00 42.95 222 SER D N 1
ATOM 5971 C CA . SER D 1 207 ? -12.965 27.119 53.261 1.00 41.34 222 SER D CA 1
ATOM 5972 C C . SER D 1 207 ? -13.689 28.228 52.499 1.00 40.12 222 SER D C 1
ATOM 5973 O O . SER D 1 207 ? -13.232 28.692 51.497 1.00 39.06 222 SER D O 1
ATOM 5976 N N . LEU D 1 208 ? -14.833 28.647 52.996 1.00 40.63 223 LEU D N 1
ATOM 5977 C CA . LEU D 1 208 ? -15.601 29.708 52.358 1.00 40.13 223 LEU D CA 1
ATOM 5978 C C . LEU D 1 208 ? -14.702 30.957 52.222 1.00 39.99 223 LEU D C 1
ATOM 5979 O O . LEU D 1 208 ? -14.685 31.611 51.207 1.00 39.10 223 LEU D O 1
ATOM 5984 N N . GLY D 1 209 ? -13.946 31.230 53.280 1.00 41.08 224 GLY D N 1
ATOM 5985 C CA . GLY D 1 209 ? -12.978 32.296 53.310 1.00 41.43 224 GLY D CA 1
ATOM 5986 C C . GLY D 1 209 ? -11.936 32.132 52.234 1.00 40.60 224 GLY D C 1
ATOM 5987 O O . GLY D 1 209 ? -11.624 33.086 51.504 1.00 40.29 224 GLY D O 1
ATOM 5988 N N . CYS D 1 210 ? -11.396 30.918 52.134 1.00 40.46 225 CYS D N 1
ATOM 5989 C CA . CYS D 1 210 ? -10.401 30.616 51.131 1.00 39.94 225 CYS D CA 1
ATOM 5990 C C . CYS D 1 210 ? -10.934 30.824 49.724 1.00 38.62 225 CYS D C 1
ATOM 5991 O O . CYS D 1 210 ? -10.188 31.173 48.788 1.00 38.34 225 CYS D O 1
ATOM 5994 N N . ILE D 1 211 ? -12.223 30.563 49.569 1.00 37.94 226 ILE D N 1
ATOM 5995 C CA . ILE D 1 211 ? -12.841 30.698 48.300 1.00 36.91 226 ILE D CA 1
ATOM 5996 C C . ILE D 1 211 ? -13.073 32.162 47.995 1.00 37.14 226 ILE D C 1
ATOM 5997 O O . ILE D 1 211 ? -12.874 32.601 46.847 1.00 36.70 226 ILE D O 1
ATOM 6002 N N . LEU D 1 212 ? -13.431 32.931 49.006 1.00 38.05 227 LEU D N 1
ATOM 6003 C CA . LEU D 1 212 ? -13.745 34.333 48.783 1.00 38.83 227 LEU D CA 1
ATOM 6004 C C . LEU D 1 212 ? -12.486 35.097 48.418 1.00 39.27 227 LEU D C 1
ATOM 6005 O O . LEU D 1 212 ? -12.513 36.000 47.576 1.00 39.49 227 LEU D O 1
ATOM 6010 N N . TYR D 1 213 ? -11.371 34.707 49.013 1.00 39.71 228 TYR D N 1
ATOM 6011 C CA . TYR D 1 213 ? -10.104 35.307 48.690 1.00 40.56 228 TYR D CA 1
ATOM 6012 C C . TYR D 1 213 ? -9.833 35.041 47.214 1.00 39.94 228 TYR D C 1
ATOM 6013 O O . TYR D 1 213 ? -9.519 35.977 46.417 1.00 40.43 228 TYR D O 1
ATOM 6022 N N . THR D 1 214 ? -10.004 33.770 46.853 1.00 39.00 229 THR D N 1
ATOM 6023 C CA . THR D 1 214 ? -9.615 33.310 45.516 1.00 38.45 229 THR D CA 1
ATOM 6024 C C . THR D 1 214 ? -10.436 34.048 44.446 1.00 38.25 229 THR D C 1
ATOM 6025 O O . THR D 1 214 ? -9.876 34.551 43.433 1.00 38.39 229 THR D O 1
ATOM 6029 N N . LEU D 1 215 ? -11.748 34.144 44.697 1.00 38.03 230 LEU D N 1
ATOM 6030 C CA . LEU D 1 215 ? -12.625 34.891 43.801 1.00 38.42 230 LEU D CA 1
ATOM 6031 C C . LEU D 1 215 ? -12.205 36.351 43.564 1.00 39.93 230 LEU D C 1
ATOM 6032 O O . LEU D 1 215 ? -12.287 36.823 42.438 1.00 40.09 230 LEU D O 1
ATOM 6037 N N . LEU D 1 216 ? -11.753 37.044 44.600 1.00 41.19 231 LEU D N 1
ATOM 6038 C CA . LEU D 1 216 ? -11.472 38.450 44.503 1.00 43.15 231 LEU D CA 1
ATOM 6039 C C . LEU D 1 216 ? -10.008 38.767 44.163 1.00 44.46 231 LEU D C 1
ATOM 6040 O O . LEU D 1 216 ? -9.707 39.795 43.574 1.00 45.99 231 LEU D O 1
ATOM 6045 N N . VAL D 1 217 ? -9.103 37.893 44.547 1.00 44.64 232 VAL D N 1
ATOM 6046 C CA . VAL D 1 217 ? -7.674 38.119 44.341 1.00 46.25 232 VAL D CA 1
ATOM 6047 C C . VAL D 1 217 ? -7.203 37.424 43.087 1.00 46.38 232 VAL D C 1
ATOM 6048 O O . VAL D 1 217 ? -6.318 37.888 42.414 1.00 47.98 232 VAL D O 1
ATOM 6052 N N . GLY D 1 218 ? -7.796 36.279 42.796 1.00 45.91 233 GLY D N 1
ATOM 6053 C CA . GLY D 1 218 ? -7.497 35.525 41.580 1.00 45.85 233 GLY D CA 1
ATOM 6054 C C . GLY D 1 218 ? -6.497 34.417 41.807 1.00 46.22 233 GLY D C 1
ATOM 6055 O O . GLY D 1 218 ? -6.118 33.740 40.867 1.00 46.64 233 GLY D O 1
ATOM 6056 N N . LYS D 1 219 ? -6.040 34.268 43.041 1.00 47.17 234 LYS D N 1
ATOM 6057 C CA . LYS D 1 219 ? -5.167 33.162 43.418 1.00 48.10 234 LYS D CA 1
ATOM 6058 C C . LYS D 1 219 ? -5.492 32.662 44.833 1.00 47.88 234 LYS D C 1
ATOM 6059 O O . LYS D 1 219 ? -6.085 33.384 45.617 1.00 47.34 234 LYS D O 1
ATOM 6065 N N . PRO D 1 220 ? -5.110 31.414 45.149 1.00 48.11 235 PRO D N 1
ATOM 6066 C CA . PRO D 1 220 ? -5.344 30.910 46.490 1.00 47.91 235 PRO D CA 1
ATOM 6067 C C . PRO D 1 220 ? -4.536 31.660 47.534 1.00 48.99 235 PRO D C 1
ATOM 6068 O O . PRO D 1 220 ? -3.409 31.989 47.272 1.00 50.40 235 PRO D O 1
ATOM 6072 N N . PRO D 1 221 ? -5.126 31.911 48.704 1.00 48.75 236 PRO D N 1
ATOM 6073 C CA . PRO D 1 221 ? -4.476 32.561 49.817 1.00 50.54 236 PRO D CA 1
ATOM 6074 C C . PRO D 1 221 ? -3.189 31.888 50.265 1.00 53.44 236 PRO D C 1
ATOM 6075 O O . PRO D 1 221 ? -2.188 32.562 50.529 1.00 55.32 236 PRO D O 1
ATOM 6079 N N . PHE D 1 222 ? -3.202 30.578 50.423 1.00 54.76 237 PHE D N 1
ATOM 6080 C CA . PHE D 1 222 ? -2.043 29.932 51.035 1.00 58.48 237 PHE D CA 1
ATOM 6081 C C . PHE D 1 222 ? -1.185 29.185 50.043 1.00 61.95 237 PHE D C 1
ATOM 6082 O O . PHE D 1 222 ? 0.017 29.042 50.254 1.00 65.98 237 PHE D O 1
ATOM 6090 N N . GLU D 1 223 ? -1.794 28.701 48.971 1.00 64.65 238 GLU D N 1
ATOM 6091 C CA . GLU D 1 223 ? -1.184 27.652 48.179 1.00 70.07 238 GLU D CA 1
ATOM 6092 C C . GLU D 1 223 ? -0.013 28.184 47.389 1.00 73.47 238 GLU D C 1
ATOM 6093 O O . GLU D 1 223 ? 0.022 29.333 46.943 1.00 74.00 238 GLU D O 1
ATOM 6099 N N . THR D 1 224 ? 0.968 27.312 47.284 1.00 77.46 239 THR D N 1
ATOM 6100 C CA . THR D 1 224 ? 2.250 27.635 46.750 1.00 79.88 239 THR D CA 1
ATOM 6101 C C . THR D 1 224 ? 2.760 26.317 46.218 1.00 82.75 239 THR D C 1
ATOM 6102 O O . THR D 1 224 ? 2.125 25.283 46.408 1.00 80.12 239 THR D O 1
ATOM 6106 N N . SER D 1 225 ? 3.909 26.349 45.564 1.00 89.82 240 SER D N 1
ATOM 6107 C CA . SER D 1 225 ? 4.444 25.145 44.938 1.00 92.98 240 SER D CA 1
ATOM 6108 C C . SER D 1 225 ? 4.765 24.029 45.939 1.00 95.35 240 SER D C 1
ATOM 6109 O O . SER D 1 225 ? 4.931 22.885 45.553 1.00 97.31 240 SER D O 1
ATOM 6112 N N . CYS D 1 226 ? 4.847 24.355 47.219 1.00 95.47 241 CYS D N 1
ATOM 6113 C CA . CYS D 1 226 ? 5.285 23.386 48.200 1.00 97.46 241 CYS D CA 1
ATOM 6114 C C . CYS D 1 226 ? 4.232 23.108 49.279 1.00 95.15 241 CYS D C 1
ATOM 6115 O O . CYS D 1 226 ? 3.809 24.006 50.022 1.00 95.00 241 CYS D O 1
ATOM 6118 N N . LEU D 1 227 ? 3.818 21.852 49.380 1.00 93.44 242 LEU D N 1
ATOM 6119 C CA . LEU D 1 227 ? 2.748 21.502 50.313 1.00 90.62 242 LEU D CA 1
ATOM 6120 C C . LEU D 1 227 ? 3.193 21.751 51.766 1.00 92.05 242 LEU D C 1
ATOM 6121 O O . LEU D 1 227 ? 2.377 22.158 52.609 1.00 91.27 242 LEU D O 1
ATOM 6126 N N . LYS D 1 228 ? 4.481 21.531 52.051 1.00 91.04 243 LYS D N 1
ATOM 6127 C CA . LYS D 1 228 ? 5.000 21.768 53.393 1.00 90.93 243 LYS D CA 1
ATOM 6128 C C . LYS D 1 228 ? 4.937 23.244 53.761 1.00 87.75 243 LYS D C 1
ATOM 6129 O O . LYS D 1 228 ? 4.460 23.598 54.847 1.00 86.71 243 LYS D O 1
ATOM 6135 N N . GLU D 1 229 ? 5.416 24.097 52.851 1.00 85.98 244 GLU D N 1
ATOM 6136 C CA . GLU D 1 229 ? 5.378 25.562 53.063 1.00 83.43 244 GLU D CA 1
ATOM 6137 C C . GLU D 1 229 ? 3.918 26.085 53.154 1.00 77.68 244 GLU D C 1
ATOM 6138 O O . GLU D 1 229 ? 3.642 26.977 53.952 1.00 76.49 244 GLU D O 1
ATOM 6144 N N . THR D 1 230 ? 3.001 25.506 52.366 1.00 73.45 245 THR D N 1
ATOM 6145 C CA . THR D 1 230 ? 1.567 25.819 52.450 1.00 68.84 245 THR D CA 1
ATOM 6146 C C . THR D 1 230 ? 1.005 25.480 53.828 1.00 68.02 245 THR D C 1
ATOM 6147 O O . THR D 1 230 ? 0.365 26.305 54.474 1.00 65.78 245 THR D O 1
ATOM 6151 N N . TYR D 1 231 ? 1.279 24.261 54.276 1.00 69.60 246 TYR D N 1
ATOM 6152 C CA . TYR D 1 231 ? 0.856 23.796 55.600 1.00 70.34 246 TYR D CA 1
ATOM 6153 C C . TYR D 1 231 ? 1.382 24.648 56.729 1.00 71.27 246 TYR D C 1
ATOM 6154 O O . TYR D 1 231 ? 0.629 25.003 57.648 1.00 70.07 246 TYR D O 1
ATOM 6163 N N . ILE D 1 232 ? 2.655 25.020 56.637 1.00 72.97 247 ILE D N 1
ATOM 6164 C CA . ILE D 1 232 ? 3.256 25.901 57.643 1.00 74.82 247 ILE D CA 1
ATOM 6165 C C . ILE D 1 232 ? 2.531 27.255 57.656 1.00 72.30 247 ILE D C 1
ATOM 6166 O O . ILE D 1 232 ? 2.124 27.745 58.715 1.00 72.44 247 ILE D O 1
ATOM 6171 N N . ARG D 1 233 ? 2.329 27.810 56.465 1.00 70.29 248 ARG D N 1
ATOM 6172 C CA . ARG D 1 233 ? 1.587 29.059 56.267 1.00 68.34 248 ARG D CA 1
ATOM 6173 C C . ARG D 1 233 ? 0.190 29.032 56.854 1.00 65.44 248 ARG D C 1
ATOM 6174 O O . ARG D 1 233 ? -0.248 30.011 57.492 1.00 64.98 248 ARG D O 1
ATOM 6182 N N . ILE D 1 234 ? -0.503 27.911 56.671 1.00 63.51 249 ILE D N 1
ATOM 6183 C CA . ILE D 1 234 ? -1.843 27.770 57.254 1.00 61.83 249 ILE D CA 1
ATOM 6184 C C . ILE D 1 234 ? -1.759 27.776 58.796 1.00 63.92 249 ILE D C 1
ATOM 6185 O O . ILE D 1 234 ? -2.484 28.524 59.471 1.00 62.99 249 ILE D O 1
ATOM 6190 N N . LYS D 1 235 ? -0.850 26.965 59.327 1.00 66.69 250 LYS D N 1
ATOM 6191 C CA . LYS D 1 235 ? -0.632 26.859 60.766 1.00 69.55 250 LYS D CA 1
ATOM 6192 C C . LYS D 1 235 ? -0.317 28.221 61.385 1.00 70.52 250 LYS D C 1
ATOM 6193 O O . LYS D 1 235 ? -0.823 28.568 62.438 1.00 71.25 250 LYS D O 1
ATOM 6199 N N . LYS D 1 236 ? 0.534 28.982 60.722 1.00 70.80 251 LYS D N 1
ATOM 6200 C CA . LYS D 1 236 ? 0.915 30.294 61.211 1.00 72.18 251 LYS D CA 1
ATOM 6201 C C . LYS D 1 236 ? -0.119 31.365 60.862 1.00 69.74 251 LYS D C 1
ATOM 6202 O O . LYS D 1 236 ? 0.090 32.548 61.177 1.00 70.24 251 LYS D O 1
ATOM 6208 N N . ASN D 1 237 ? -1.203 30.971 60.180 1.00 67.06 252 ASN D N 1
ATOM 6209 C CA . ASN D 1 237 ? -2.221 31.923 59.719 1.00 65.00 252 ASN D CA 1
ATOM 6210 C C . ASN D 1 237 ? -1.567 32.995 58.848 1.00 65.75 252 ASN D C 1
ATOM 6211 O O . ASN D 1 237 ? -1.884 34.192 58.946 1.00 66.18 252 ASN D O 1
ATOM 6216 N N . GLU D 1 238 ? -0.611 32.574 58.023 1.00 66.81 253 GLU D N 1
ATOM 6217 C CA . GLU D 1 238 ? 0.262 33.515 57.306 1.00 67.81 253 GLU D CA 1
ATOM 6218 C C . GLU D 1 238 ? -0.179 33.615 55.850 1.00 65.82 253 GLU D C 1
ATOM 6219 O O . GLU D 1 238 ? 0.156 32.768 54.997 1.00 65.88 253 GLU D O 1
ATOM 6225 N N . TYR D 1 239 ? -0.972 34.646 55.584 1.00 64.36 254 TYR D N 1
ATOM 6226 C CA . TYR D 1 239 ? -1.448 34.950 54.254 1.00 62.05 254 TYR D CA 1
ATOM 6227 C C . TYR D 1 239 ? -1.477 36.448 54.208 1.00 63.50 254 TYR D C 1
ATOM 6228 O O . TYR D 1 239 ? -1.200 37.096 55.210 1.00 65.49 254 TYR D O 1
ATOM 6237 N N . SER D 1 240 ? -1.805 37.014 53.057 1.00 63.48 255 SER D N 1
ATOM 6238 C CA . SER D 1 240 ? -1.866 38.467 52.951 1.00 65.03 255 SER D CA 1
ATOM 6239 C C . SER D 1 240 ? -2.863 38.910 51.913 1.00 63.16 255 SER D C 1
ATOM 6240 O O . SER D 1 240 ? -2.665 38.685 50.716 1.00 62.93 255 SER D O 1
ATOM 6243 N N . VAL D 1 241 ? -3.932 39.545 52.387 1.00 62.46 256 VAL D N 1
ATOM 6244 C CA . VAL D 1 241 ? -4.885 40.211 51.512 1.00 61.05 256 VAL D CA 1
ATOM 6245 C C . VAL D 1 241 ? -4.213 41.403 50.820 1.00 62.86 256 VAL D C 1
ATOM 6246 O O . VAL D 1 241 ? -3.814 42.362 51.483 1.00 66.20 256 VAL D O 1
ATOM 6250 N N . PRO D 1 242 ? -4.102 41.361 49.481 1.00 61.69 257 PRO D N 1
ATOM 6251 C CA . PRO D 1 242 ? -3.458 42.454 48.756 1.00 63.14 257 PRO D CA 1
ATOM 6252 C C . PRO D 1 242 ? -4.153 43.795 48.953 1.00 64.26 257 PRO D C 1
ATOM 6253 O O . PRO D 1 242 ? -5.348 43.844 49.281 1.00 62.23 257 PRO D O 1
ATOM 6257 N N . ARG D 1 243 ? -3.400 44.867 48.696 1.00 66.80 258 ARG D N 1
ATOM 6258 C CA . ARG D 1 243 ? -3.782 46.204 49.108 1.00 68.89 258 ARG D CA 1
ATOM 6259 C C . ARG D 1 243 ? -4.954 46.744 48.304 1.00 67.96 258 ARG D C 1
ATOM 6260 O O . ARG D 1 243 ? -5.715 47.569 48.809 1.00 69.07 258 ARG D O 1
ATOM 6268 N N . HIS D 1 244 ? -5.125 46.269 47.069 1.00 66.34 259 HIS D N 1
ATOM 6269 C CA . HIS D 1 244 ? -6.224 46.740 46.205 1.00 65.76 259 HIS D CA 1
ATOM 6270 C C . HIS D 1 244 ? -7.620 46.208 46.530 1.00 63.11 259 HIS D C 1
ATOM 6271 O O . HIS D 1 244 ? -8.611 46.753 46.065 1.00 63.45 259 HIS D O 1
ATOM 6278 N N . ILE D 1 245 ? -7.716 45.156 47.314 1.00 61.34 260 ILE D N 1
ATOM 6279 C CA . ILE D 1 245 ? -9.041 44.648 47.716 1.00 59.62 260 ILE D CA 1
ATOM 6280 C C . ILE D 1 245 ? -9.671 45.695 48.617 1.00 62.21 260 ILE D C 1
ATOM 6281 O O . ILE D 1 245 ? -8.986 46.227 49.491 1.00 63.68 260 ILE D O 1
ATOM 6286 N N . ASN D 1 246 ? -10.947 46.018 48.402 1.00 63.41 261 ASN D N 1
ATOM 6287 C CA . ASN D 1 246 ? -11.579 47.091 49.202 1.00 67.03 261 ASN D CA 1
ATOM 6288 C C . ASN D 1 246 ? -11.627 46.694 50.697 1.00 66.81 261 ASN D C 1
ATOM 6289 O O . ASN D 1 246 ? -11.480 45.508 51.020 1.00 64.93 261 ASN D O 1
ATOM 6294 N N . PRO D 1 247 ? -11.768 47.673 51.615 1.00 68.81 262 PRO D N 1
ATOM 6295 C CA . PRO D 1 247 ? -11.413 47.348 53.009 1.00 68.67 262 PRO D CA 1
ATOM 6296 C C . PRO D 1 247 ? -12.369 46.375 53.715 1.00 66.47 262 PRO D C 1
ATOM 6297 O O . PRO D 1 247 ? -11.949 45.592 54.582 1.00 65.55 262 PRO D O 1
ATOM 6301 N N . VAL D 1 248 ? -13.637 46.455 53.333 1.00 65.75 263 VAL D N 1
ATOM 6302 C CA . VAL D 1 248 ? -14.703 45.654 53.903 1.00 64.66 263 VAL D CA 1
ATOM 6303 C C . VAL D 1 248 ? -14.502 44.178 53.590 1.00 61.79 263 VAL D C 1
ATOM 6304 O O . VAL D 1 248 ? -14.539 43.329 54.477 1.00 61.80 263 VAL D O 1
ATOM 6308 N N . ALA D 1 249 ? -14.257 43.880 52.318 1.00 60.04 264 ALA D N 1
ATOM 6309 C CA . ALA D 1 249 ? -14.026 42.510 51.887 1.00 57.15 264 ALA D CA 1
ATOM 6310 C C . ALA D 1 249 ? -12.852 41.935 52.639 1.00 56.55 264 ALA D C 1
ATOM 6311 O O . ALA D 1 249 ? -12.860 40.759 52.998 1.00 55.21 264 ALA D O 1
ATOM 6313 N N . SER D 1 250 ? -11.845 42.772 52.873 1.00 57.66 265 SER D N 1
ATOM 6314 C CA . SER D 1 250 ? -10.631 42.347 53.553 1.00 57.86 265 SER D CA 1
ATOM 6315 C C . SER D 1 250 ? -10.946 41.993 54.983 1.00 58.47 265 SER D C 1
ATOM 6316 O O . SER D 1 250 ? -10.462 41.007 55.493 1.00 57.38 265 SER D O 1
ATOM 6319 N N . ALA D 1 251 ? -11.785 42.801 55.616 1.00 60.76 266 ALA D N 1
ATOM 6320 C CA . ALA D 1 251 ? -12.231 42.522 56.991 1.00 62.24 266 ALA D CA 1
ATOM 6321 C C . ALA D 1 251 ? -12.982 41.179 57.105 1.00 60.69 266 ALA D C 1
ATOM 6322 O O . ALA D 1 251 ? -12.711 40.356 58.008 1.00 61.49 266 ALA D O 1
ATOM 6324 N N . LEU D 1 252 ? -13.925 40.954 56.198 1.00 59.05 267 LEU D N 1
ATOM 6325 C CA . LEU D 1 252 ? -14.661 39.681 56.175 1.00 57.38 267 LEU D CA 1
ATOM 6326 C C . LEU D 1 252 ? -13.727 38.478 55.917 1.00 55.43 267 LEU D C 1
ATOM 6327 O O . LEU D 1 252 ? -13.859 37.427 56.538 1.00 55.51 267 LEU D O 1
ATOM 6332 N N . ILE D 1 253 ? -12.771 38.635 55.018 1.00 54.28 268 ILE D N 1
ATOM 6333 C CA . ILE D 1 253 ? -11.818 37.551 54.748 1.00 53.07 268 ILE D CA 1
ATOM 6334 C C . ILE D 1 253 ? -11.008 37.232 55.991 1.00 54.73 268 ILE D C 1
ATOM 6335 O O . ILE D 1 253 ? -10.800 36.075 56.328 1.00 54.00 268 ILE D O 1
ATOM 6340 N N . ARG D 1 254 ? -10.525 38.271 56.654 1.00 57.08 269 ARG D N 1
ATOM 6341 C CA . ARG D 1 254 ? -9.717 38.082 57.852 1.00 59.15 269 ARG D CA 1
ATOM 6342 C C . ARG D 1 254 ? -10.509 37.387 58.958 1.00 59.24 269 ARG D C 1
ATOM 6343 O O . ARG D 1 254 ? -9.984 36.492 59.633 1.00 59.83 269 ARG D O 1
ATOM 6351 N N . ARG D 1 255 ? -11.764 37.796 59.131 1.00 59.26 270 ARG D N 1
ATOM 6352 C CA . ARG D 1 255 ? -12.683 37.122 60.077 1.00 59.92 270 ARG D CA 1
ATOM 6353 C C . ARG D 1 255 ? -12.859 35.652 59.758 1.00 57.58 270 ARG D C 1
ATOM 6354 O O . ARG D 1 255 ? -12.860 34.825 60.652 1.00 58.13 270 ARG D O 1
ATOM 6362 N N . MET D 1 256 ? -13.024 35.341 58.477 1.00 55.05 271 MET D N 1
ATOM 6363 C CA . MET D 1 256 ? -13.293 33.971 58.049 1.00 53.27 271 MET D CA 1
ATOM 6364 C C . MET D 1 256 ? -12.051 33.079 58.106 1.00 52.90 271 MET D C 1
ATOM 6365 O O . MET D 1 256 ? -12.176 31.880 58.300 1.00 52.88 271 MET D O 1
ATOM 6370 N N . LEU D 1 257 ? -10.864 33.658 57.955 1.00 53.15 272 LEU D N 1
ATOM 6371 C CA . LEU D 1 257 ? -9.607 32.898 58.032 1.00 53.41 272 LEU D CA 1
ATOM 6372 C C . LEU D 1 257 ? -8.988 33.054 59.416 1.00 55.84 272 LEU D C 1
ATOM 6373 O O . LEU D 1 257 ? -7.793 32.888 59.587 1.00 56.43 272 LEU D O 1
ATOM 6378 N N . HIS D 1 258 ? -9.824 33.351 60.411 1.00 57.37 273 HIS D N 1
ATOM 6379 C CA . HIS D 1 258 ? -9.354 33.575 61.782 1.00 60.08 273 HIS D CA 1
ATOM 6380 C C . HIS D 1 258 ? -8.664 32.310 62.272 1.00 61.31 273 HIS D C 1
ATOM 6381 O O . HIS D 1 258 ? -9.190 31.192 62.104 1.00 60.55 273 HIS D O 1
ATOM 6388 N N . ALA D 1 259 ? -7.518 32.482 62.917 1.00 63.45 274 ALA D N 1
ATOM 6389 C CA . ALA D 1 259 ? -6.792 31.333 63.435 1.00 65.37 274 ALA D CA 1
ATOM 6390 C C . ALA D 1 259 ? -7.643 30.511 64.423 1.00 66.77 274 ALA D C 1
ATOM 6391 O O . ALA D 1 259 ? -7.519 29.297 64.480 1.00 67.37 274 ALA D O 1
ATOM 6393 N N . ASP D 1 260 ? -8.518 31.184 65.165 1.00 67.79 275 ASP D N 1
ATOM 6394 C CA . ASP D 1 260 ? -9.302 30.577 66.223 1.00 69.99 275 ASP D CA 1
ATOM 6395 C C . ASP D 1 260 ? -10.731 30.319 65.727 1.00 67.85 275 ASP D C 1
ATOM 6396 O O . ASP D 1 260 ? -11.499 31.279 65.539 1.00 66.68 275 ASP D O 1
ATOM 6401 N N . PRO D 1 261 ? -11.099 29.027 65.553 1.00 66.93 276 PRO D N 1
ATOM 6402 C CA . PRO D 1 261 ? -12.388 28.665 64.999 1.00 65.56 276 PRO D CA 1
ATOM 6403 C C . PRO D 1 261 ? -13.545 29.274 65.770 1.00 66.99 276 PRO D C 1
ATOM 6404 O O . PRO D 1 261 ? -14.557 29.618 65.170 1.00 65.87 276 PRO D O 1
ATOM 6408 N N . THR D 1 262 ? -13.385 29.435 67.077 1.00 69.68 277 THR D N 1
ATOM 6409 C CA . THR D 1 262 ? -14.422 30.057 67.907 1.00 71.82 277 THR D CA 1
ATOM 6410 C C . THR D 1 262 ? -14.731 31.498 67.485 1.00 70.68 277 THR D C 1
ATOM 6411 O O . THR D 1 262 ? -15.883 31.962 67.613 1.00 71.32 277 THR D O 1
ATOM 6415 N N . LEU D 1 263 ? -13.705 32.193 66.994 1.00 69.18 278 LEU D N 1
ATOM 6416 C CA . LEU D 1 263 ? -13.849 33.586 66.590 1.00 68.28 278 LEU D CA 1
ATOM 6417 C C . LEU D 1 263 ? -14.273 33.756 65.138 1.00 64.98 278 LEU D C 1
ATOM 6418 O O . LEU D 1 263 ? -14.696 34.849 64.757 1.00 64.82 278 LEU D O 1
ATOM 6423 N N . ARG D 1 264 ? -14.166 32.697 64.330 1.00 62.54 279 ARG D N 1
ATOM 6424 C CA . ARG D 1 264 ? -14.692 32.741 62.959 1.00 59.73 279 ARG D CA 1
ATOM 6425 C C . ARG D 1 264 ? -16.186 32.927 63.046 1.00 60.22 279 ARG D C 1
ATOM 6426 O O . ARG D 1 264 ? -16.793 32.473 63.998 1.00 62.38 279 ARG D O 1
ATOM 6434 N N . PRO D 1 265 ? -16.788 33.599 62.053 1.00 58.83 280 PRO D N 1
ATOM 6435 C CA . PRO D 1 265 ? -18.195 33.901 62.235 1.00 59.99 280 PRO D CA 1
ATOM 6436 C C . PRO D 1 265 ? -19.018 32.650 62.110 1.00 59.99 280 PRO D C 1
ATOM 6437 O O . PRO D 1 265 ? -18.576 31.694 61.454 1.00 58.29 280 PRO D O 1
ATOM 6441 N N . SER D 1 266 ? -20.203 32.650 62.725 1.00 62.15 281 SER D N 1
ATOM 6442 C CA . SER D 1 266 ? -21.208 31.667 62.393 1.00 62.33 281 SER D CA 1
ATOM 6443 C C . SER D 1 266 ? -21.548 31.889 60.957 1.00 60.42 281 SER D C 1
ATOM 6444 O O . SER D 1 266 ? -21.431 32.989 60.459 1.00 59.89 281 SER D O 1
ATOM 6447 N N . VAL D 1 267 ? -21.951 30.833 60.274 1.00 59.88 282 VAL D N 1
ATOM 6448 C CA . VAL D 1 267 ? -22.459 30.945 58.906 1.00 58.29 282 VAL D CA 1
ATOM 6449 C C . VAL D 1 267 ? -23.660 31.896 58.894 1.00 59.98 282 VAL D C 1
ATOM 6450 O O . VAL D 1 267 ? -23.915 32.569 57.895 1.00 58.70 282 VAL D O 1
ATOM 6454 N N . ALA D 1 268 ? -24.383 31.951 60.019 1.00 62.84 283 ALA D N 1
ATOM 6455 C CA . ALA D 1 268 ? -25.568 32.785 60.127 1.00 65.38 283 ALA D CA 1
ATOM 6456 C C . ALA D 1 268 ? -25.214 34.282 60.019 1.00 65.59 283 ALA D C 1
ATOM 6457 O O . ALA D 1 268 ? -25.935 35.061 59.381 1.00 66.76 283 ALA D O 1
ATOM 6459 N N . GLU D 1 269 ? -24.103 34.687 60.611 1.00 65.14 284 GLU D N 1
ATOM 6460 C CA . GLU D 1 269 ? -23.723 36.107 60.579 1.00 65.77 284 GLU D CA 1
ATOM 6461 C C . GLU D 1 269 ? -22.936 36.496 59.316 1.00 62.82 284 GLU D C 1
ATOM 6462 O O . GLU D 1 269 ? -22.602 37.664 59.141 1.00 63.21 284 GLU D O 1
ATOM 6468 N N . LEU D 1 270 ? -22.669 35.535 58.437 1.00 60.19 285 LEU D N 1
ATOM 6469 C CA . LEU D 1 270 ? -21.950 35.802 57.191 1.00 57.73 285 LEU D CA 1
ATOM 6470 C C . LEU D 1 270 ? -22.741 36.742 56.303 1.00 58.55 285 LEU D C 1
ATOM 6471 O O . LEU D 1 270 ? -22.269 37.816 55.962 1.00 58.45 285 LEU D O 1
ATOM 6476 N N . LEU D 1 271 ? -23.956 36.341 55.966 1.00 59.99 286 LEU D N 1
ATOM 6477 C CA . LEU D 1 271 ? -24.846 37.089 55.054 1.00 61.37 286 LEU D CA 1
ATOM 6478 C C . LEU D 1 271 ? -25.044 38.569 55.423 1.00 63.44 286 LEU D C 1
ATOM 6479 O O . LEU D 1 271 ? -25.250 39.414 54.556 1.00 64.22 286 LEU D O 1
ATOM 6484 N N . THR D 1 272 ? -24.965 38.885 56.699 1.00 64.82 287 THR D N 1
ATOM 6485 C CA . THR D 1 272 ? -25.197 40.245 57.138 1.00 67.19 287 THR D CA 1
ATOM 6486 C C . THR D 1 272 ? -23.910 41.045 57.238 1.00 66.64 287 THR D C 1
ATOM 6487 O O . THR D 1 272 ? -23.932 42.178 57.706 1.00 68.38 287 THR D O 1
ATOM 6491 N N . ASP D 1 273 ? -22.782 40.478 56.804 1.00 64.56 288 ASP D N 1
ATOM 6492 C CA . ASP D 1 273 ? -21.530 41.232 56.890 1.00 64.80 288 ASP D CA 1
ATOM 6493 C C . ASP D 1 273 ? -21.659 42.449 55.979 1.00 66.33 288 ASP D C 1
ATOM 6494 O O . ASP D 1 273 ? -22.476 42.442 55.045 1.00 66.07 288 ASP D O 1
ATOM 6499 N N . GLU D 1 274 ? -20.912 43.508 56.292 1.00 68.38 289 GLU D N 1
ATOM 6500 C CA . GLU D 1 274 ? -21.010 44.757 55.541 1.00 70.94 289 GLU D CA 1
ATOM 6501 C C . GLU D 1 274 ? -20.627 44.565 54.071 1.00 69.65 289 GLU D C 1
ATOM 6502 O O . GLU D 1 274 ? -20.997 45.370 53.222 1.00 71.43 289 GLU D O 1
ATOM 6508 N N . PHE D 1 275 ? -19.885 43.504 53.776 1.00 67.14 290 PHE D N 1
ATOM 6509 C CA . PHE D 1 275 ? -19.575 43.140 52.407 1.00 65.86 290 PHE D CA 1
ATOM 6510 C C . PHE D 1 275 ? -20.827 42.899 51.556 1.00 66.65 290 PHE D C 1
ATOM 6511 O O . PHE D 1 275 ? -20.867 43.269 50.365 1.00 66.96 290 PHE D O 1
ATOM 6519 N N . PHE D 1 276 ? -21.840 42.278 52.159 1.00 67.24 291 PHE D N 1
ATOM 6520 C CA . PHE D 1 276 ? -23.056 41.913 51.429 1.00 67.80 291 PHE D CA 1
ATOM 6521 C C . PHE D 1 276 ? -24.123 42.982 51.481 1.00 71.49 291 PHE D C 1
ATOM 6522 O O . PHE D 1 276 ? -25.040 42.957 50.669 1.00 72.38 291 PHE D O 1
ATOM 6530 N N . THR D 1 277 ? -24.032 43.883 52.452 1.00 73.99 292 THR D N 1
ATOM 6531 C CA . THR D 1 277 ? -25.004 44.975 52.583 1.00 78.54 292 THR D CA 1
ATOM 6532 C C . THR D 1 277 ? -24.527 46.270 51.916 1.00 79.95 292 THR D C 1
ATOM 6533 O O . THR D 1 277 ? -25.271 47.225 51.814 1.00 81.83 292 THR D O 1
ATOM 6537 N N . SER D 1 278 ? -23.281 46.280 51.446 1.00 79.07 293 SER D N 1
ATOM 6538 C CA . SER D 1 278 ? -22.705 47.456 50.797 1.00 80.78 293 SER D CA 1
ATOM 6539 C C . SER D 1 278 ? -22.288 47.096 49.381 1.00 78.48 293 SER D C 1
ATOM 6540 O O . SER D 1 278 ? -21.883 45.950 49.089 1.00 77.30 293 SER D O 1
ATOM 6543 N N . GLY D 1 279 ? -22.362 48.082 48.499 1.00 79.31 294 GLY D N 1
ATOM 6544 C CA . GLY D 1 279 ? -22.063 47.851 47.099 1.00 77.01 294 GLY D CA 1
ATOM 6545 C C . GLY D 1 279 ? -23.115 47.005 46.392 1.00 75.67 294 GLY D C 1
ATOM 6546 O O . GLY D 1 279 ? -23.945 46.314 47.007 1.00 75.14 294 GLY D O 1
ATOM 6547 N N . TYR D 1 280 ? -23.064 47.074 45.071 1.00 74.25 295 TYR D N 1
ATOM 6548 C CA . TYR D 1 280 ? -24.010 46.400 44.211 1.00 73.08 295 TYR D CA 1
ATOM 6549 C C . TYR D 1 280 ? -24.005 44.910 44.463 1.00 68.45 295 TYR D C 1
ATOM 6550 O O . TYR D 1 280 ? -22.932 44.275 44.546 1.00 64.54 295 TYR D O 1
ATOM 6559 N N . ALA D 1 281 ? -25.218 44.368 44.552 1.00 67.89 296 ALA D N 1
ATOM 6560 C CA . ALA D 1 281 ? -25.435 42.964 44.795 1.00 64.93 296 ALA D CA 1
ATOM 6561 C C . ALA D 1 281 ? -26.446 42.430 43.800 1.00 65.18 296 ALA D C 1
ATOM 6562 O O . ALA D 1 281 ? -27.633 42.430 44.087 1.00 67.11 296 ALA D O 1
ATOM 6564 N N . PRO D 1 282 ? -25.993 41.998 42.603 1.00 63.34 297 PRO D N 1
ATOM 6565 C CA . PRO D 1 282 ? -26.957 41.442 41.664 1.00 64.04 297 PRO D CA 1
ATOM 6566 C C . PRO D 1 282 ? -27.443 40.081 42.134 1.00 62.68 297 PRO D C 1
ATOM 6567 O O . PRO D 1 282 ? -26.677 39.323 42.716 1.00 59.62 297 PRO D O 1
ATOM 6571 N N . MET D 1 283 ? -28.725 39.837 41.902 1.00 65.17 298 MET D N 1
ATOM 6572 C CA . MET D 1 283 ? -29.419 38.656 42.338 1.00 65.58 298 MET D CA 1
ATOM 6573 C C . MET D 1 283 ? -29.327 37.578 41.273 1.00 63.67 298 MET D C 1
ATOM 6574 O O . MET D 1 283 ? -29.526 36.420 41.573 1.00 62.35 298 MET D O 1
ATOM 6579 N N . ARG D 1 284 ? -29.073 37.956 40.024 1.00 63.82 299 ARG D N 1
ATOM 6580 C CA . ARG D 1 284 ? -28.839 36.962 38.943 1.00 62.46 299 ARG D CA 1
ATOM 6581 C C . ARG D 1 284 ? -27.654 37.350 38.063 1.00 58.65 299 ARG D C 1
ATOM 6582 O O . ARG D 1 284 ? -27.306 38.516 37.951 1.00 58.85 299 ARG D O 1
ATOM 6590 N N . LEU D 1 285 ? -27.036 36.349 37.453 1.00 55.09 300 LEU D N 1
ATOM 6591 C CA . LEU D 1 285 ? -25.855 36.535 36.605 1.00 52.37 300 LEU D CA 1
ATOM 6592 C C . LEU D 1 285 ? -26.074 35.839 35.267 1.00 51.75 300 LEU D C 1
ATOM 6593 O O . LEU D 1 285 ? -26.620 34.751 35.199 1.00 51.23 300 LEU D O 1
ATOM 6598 N N . PRO D 1 286 ? -25.651 36.475 34.185 1.00 51.76 301 PRO D N 1
ATOM 6599 C CA . PRO D 1 286 ? -25.720 35.836 32.890 1.00 51.70 301 PRO D CA 1
ATOM 6600 C C . PRO D 1 286 ? -24.543 34.887 32.697 1.00 48.90 301 PRO D C 1
ATOM 6601 O O . PRO D 1 286 ? -23.524 35.008 33.370 1.00 47.00 301 PRO D O 1
ATOM 6605 N N . THR D 1 287 ? -24.735 33.947 31.786 1.00 48.75 302 THR D N 1
ATOM 6606 C CA . THR D 1 287 ? -23.763 32.952 31.436 1.00 46.88 302 THR D CA 1
ATOM 6607 C C . THR D 1 287 ? -22.515 33.554 30.809 1.00 46.38 302 THR D C 1
ATOM 6608 O O . THR D 1 287 ? -21.475 32.945 30.866 1.00 44.61 302 THR D O 1
ATOM 6612 N N . SER D 1 288 ? -22.610 34.745 30.221 1.00 48.25 303 SER D N 1
ATOM 6613 C CA . SER D 1 288 ? -21.403 35.403 29.670 1.00 48.37 303 SER D CA 1
ATOM 6614 C C . SER D 1 288 ? -20.274 35.577 30.710 1.00 46.45 303 SER D C 1
ATOM 6615 O O . SER D 1 288 ? -19.119 35.592 30.348 1.00 45.68 303 SER D O 1
ATOM 6618 N N . CYS D 1 289 ? -20.644 35.715 31.983 1.00 45.95 304 CYS D N 1
ATOM 6619 C CA . CYS D 1 289 ? -19.710 35.820 33.086 1.00 44.63 304 CYS D CA 1
ATOM 6620 C C . CYS D 1 289 ? -18.871 34.589 33.319 1.00 42.56 304 CYS D C 1
ATOM 6621 O O . CYS D 1 289 ? -17.869 34.662 34.036 1.00 41.48 304 CYS D O 1
ATOM 6624 N N . LEU D 1 290 ? -19.323 33.449 32.790 1.00 41.99 305 LEU D N 1
ATOM 6625 C CA . LEU D 1 290 ? -18.550 32.224 32.817 1.00 40.26 305 LEU D CA 1
ATOM 6626 C C . LEU D 1 290 ? -17.190 32.351 32.132 1.00 39.97 305 LEU D C 1
ATOM 6627 O O . LEU D 1 290 ? -16.313 31.575 32.440 1.00 38.73 305 LEU D O 1
ATOM 6632 N N . THR D 1 291 ? -17.056 33.294 31.193 1.00 41.22 306 THR D N 1
ATOM 6633 C CA . THR D 1 291 ? -15.861 33.442 30.380 1.00 41.51 306 THR D CA 1
ATOM 6634 C C . THR D 1 291 ? -15.330 34.879 30.317 1.00 42.89 306 THR D C 1
ATOM 6635 O O . THR D 1 291 ? -14.132 35.041 30.131 1.00 43.07 306 THR D O 1
ATOM 6639 N N . VAL D 1 292 ? -16.175 35.908 30.501 1.00 44.10 307 VAL D N 1
ATOM 6640 C CA . VAL D 1 292 ? -15.712 37.299 30.417 1.00 45.78 307 VAL D CA 1
ATOM 6641 C C . VAL D 1 292 ? -16.411 38.224 31.454 1.00 46.54 307 VAL D C 1
ATOM 6642 O O . VAL D 1 292 ? -17.502 37.927 31.940 1.00 46.03 307 VAL D O 1
ATOM 6646 N N . PRO D 1 293 ? -15.739 39.321 31.826 1.00 47.93 308 PRO D N 1
ATOM 6647 C CA . PRO D 1 293 ? -16.237 40.259 32.802 1.00 49.02 308 PRO D CA 1
ATOM 6648 C C . PRO D 1 293 ? -17.498 40.964 32.325 1.00 51.50 308 PRO D C 1
ATOM 6649 O O . PRO D 1 293 ? -17.562 41.395 31.183 1.00 53.07 308 PRO D O 1
ATOM 6653 N N . PRO D 1 294 ? -18.496 41.068 33.201 1.00 52.26 309 PRO D N 1
ATOM 6654 C CA . PRO D 1 294 ? -19.798 41.650 32.902 1.00 55.29 309 PRO D CA 1
ATOM 6655 C C . PRO D 1 294 ? -19.878 43.160 32.625 1.00 58.98 309 PRO D C 1
ATOM 6656 O O . PRO D 1 294 ? -18.975 43.943 32.884 1.00 59.13 309 PRO D O 1
ATOM 6660 N N . ARG D 1 295 ? -21.025 43.521 32.106 1.00 62.80 310 ARG D N 1
ATOM 6661 C CA . ARG D 1 295 ? -21.356 44.886 31.775 1.00 67.94 310 ARG D CA 1
ATOM 6662 C C . ARG D 1 295 ? -21.880 45.586 32.996 1.00 69.32 310 ARG D C 1
ATOM 6663 O O . ARG D 1 295 ? -22.807 45.115 33.616 1.00 68.90 310 ARG D O 1
ATOM 6671 N N . PHE D 1 296 ? -21.304 46.727 33.332 1.00 71.92 311 PHE D N 1
ATOM 6672 C CA . PHE D 1 296 ? -21.946 47.648 34.257 1.00 74.55 311 PHE D CA 1
ATOM 6673 C C . PHE D 1 296 ? -22.317 48.921 33.500 1.00 78.46 311 PHE D C 1
ATOM 6674 O O . PHE D 1 296 ? -22.892 49.840 34.062 1.00 81.04 311 PHE D O 1
ATOM 6682 N N . THR E 2 5 ? -1.321 38.077 25.000 1.00 48.04 363 THR E N 1
ATOM 6683 C CA . THR E 2 5 ? -1.016 36.925 25.894 1.00 47.27 363 THR E CA 1
ATOM 6684 C C . THR E 2 5 ? -1.569 35.614 25.343 1.00 44.10 363 THR E C 1
ATOM 6685 O O . THR E 2 5 ? -0.894 34.550 25.312 1.00 43.62 363 THR E O 1
ATOM 6689 N N . HIS E 2 6 ? -2.821 35.691 24.943 1.00 41.52 364 HIS E N 1
ATOM 6690 C CA . HIS E 2 6 ? -3.541 34.500 24.608 1.00 39.18 364 HIS E CA 1
ATOM 6691 C C . HIS E 2 6 ? -2.881 33.706 23.490 1.00 37.42 364 HIS E C 1
ATOM 6692 O O . HIS E 2 6 ? -2.750 32.509 23.602 1.00 36.58 364 HIS E O 1
ATOM 6699 N N . LEU E 2 7 ? -2.505 34.373 22.422 1.00 36.91 365 LEU E N 1
ATOM 6700 C CA . LEU E 2 7 ? -1.964 33.710 21.289 1.00 35.87 365 LEU E CA 1
ATOM 6701 C C . LEU E 2 7 ? -0.578 33.211 21.620 1.00 37.60 365 LEU E C 1
ATOM 6702 O O . LEU E 2 7 ? -0.265 32.103 21.263 1.00 36.78 365 LEU E O 1
ATOM 6707 N N . THR E 2 8 ? 0.250 33.996 22.307 1.00 39.90 366 THR E N 1
ATOM 6708 C CA . THR E 2 8 ? 1.530 33.485 22.695 1.00 42.00 366 THR E CA 1
ATOM 6709 C C . THR E 2 8 ? 1.374 32.214 23.539 1.00 41.42 366 THR E C 1
ATOM 6710 O O . THR E 2 8 ? 2.064 31.213 23.286 1.00 41.94 366 THR E O 1
ATOM 6714 N N . ASP E 2 9 ? 0.531 32.266 24.559 1.00 40.97 367 ASP E N 1
ATOM 6715 C CA . ASP E 2 9 ? 0.326 31.100 25.428 1.00 40.77 367 ASP E CA 1
ATOM 6716 C C . ASP E 2 9 ? -0.154 29.914 24.649 1.00 38.78 367 ASP E C 1
ATOM 6717 O O . ASP E 2 9 ? 0.375 28.810 24.831 1.00 38.57 367 ASP E O 1
ATOM 6722 N N . MET E 2 10 ? -1.079 30.147 23.718 1.00 37.37 368 MET E N 1
ATOM 6723 C CA . MET E 2 10 ? -1.572 29.073 22.867 1.00 36.72 368 MET E CA 1
ATOM 6724 C C . MET E 2 10 ? -0.515 28.457 21.987 1.00 36.59 368 MET E C 1
ATOM 6725 O O . MET E 2 10 ? -0.505 27.262 21.795 1.00 35.14 368 MET E O 1
ATOM 6730 N N . LEU E 2 11 ? 0.350 29.297 21.424 1.00 37.45 369 LEU E N 1
ATOM 6731 C CA . LEU E 2 11 ? 1.425 28.834 20.569 1.00 38.69 369 LEU E CA 1
ATOM 6732 C C . LEU E 2 11 ? 2.414 27.940 21.345 1.00 39.90 369 LEU E C 1
ATOM 6733 O O . LEU E 2 11 ? 2.845 26.904 20.860 1.00 39.85 369 LEU E O 1
ATOM 6738 N N . GLN E 2 12 ? 2.749 28.362 22.548 1.00 41.24 370 GLN E N 1
ATOM 6739 C CA . GLN E 2 12 ? 3.572 27.597 23.435 1.00 43.37 370 GLN E CA 1
ATOM 6740 C C . GLN E 2 12 ? 2.914 26.259 23.840 1.00 41.35 370 GLN E C 1
ATOM 6741 O O . GLN E 2 12 ? 3.545 25.224 23.842 1.00 41.96 370 GLN E O 1
ATOM 6747 N N . GLN E 2 13 ? 1.637 26.282 24.176 1.00 38.91 371 GLN E N 1
ATOM 6748 C CA . GLN E 2 13 ? 0.971 25.036 24.556 1.00 37.72 371 GLN E CA 1
ATOM 6749 C C . GLN E 2 13 ? 0.918 24.012 23.402 1.00 36.65 371 GLN E C 1
ATOM 6750 O O . GLN E 2 13 ? 1.110 22.790 23.610 1.00 36.68 371 GLN E O 1
ATOM 6756 N N . LEU E 2 14 ? 0.669 24.537 22.194 1.00 35.35 372 LEU E N 1
ATOM 6757 C CA . LEU E 2 14 ? 0.715 23.736 20.958 1.00 34.57 372 LEU E CA 1
ATOM 6758 C C . LEU E 2 14 ? 2.089 23.166 20.693 1.00 35.83 372 LEU E C 1
ATOM 6759 O O . LEU E 2 14 ? 2.224 21.978 20.366 1.00 36.52 372 LEU E O 1
ATOM 6764 N N . ALA E 2 15 ? 3.109 23.978 20.838 1.00 36.66 373 ALA E N 1
ATOM 6765 C CA . ALA E 2 15 ? 4.470 23.483 20.582 1.00 38.48 373 ALA E CA 1
ATOM 6766 C C . ALA E 2 15 ? 4.882 22.374 21.560 1.00 39.50 373 ALA E C 1
ATOM 6767 O O . ALA E 2 15 ? 5.569 21.417 21.179 1.00 40.61 373 ALA E O 1
ATOM 6769 N N . VAL E 2 16 ? 4.494 22.516 22.824 1.00 39.27 374 VAL E N 1
ATOM 6770 C CA . VAL E 2 16 ? 4.784 21.505 23.814 1.00 40.44 374 VAL E CA 1
ATOM 6771 C C . VAL E 2 16 ? 4.089 20.186 23.457 1.00 39.72 374 VAL E C 1
ATOM 6772 O O . VAL E 2 16 ? 4.755 19.104 23.346 1.00 40.75 374 VAL E O 1
ATOM 6776 N N . VAL E 2 17 ? 2.775 20.262 23.215 1.00 37.76 375 VAL E N 1
ATOM 6777 C CA . VAL E 2 17 ? 2.063 19.034 22.922 1.00 37.59 375 VAL E CA 1
ATOM 6778 C C . VAL E 2 17 ? 2.578 18.391 21.627 1.00 38.28 375 VAL E C 1
ATOM 6779 O O . VAL E 2 17 ? 2.760 17.155 21.588 1.00 39.69 375 VAL E O 1
ATOM 6783 N N . ASN E 2 18 ? 2.855 19.194 20.600 1.00 37.61 376 ASN E N 1
ATOM 6784 C CA . ASN E 2 18 ? 3.336 18.623 19.343 1.00 38.51 376 ASN E CA 1
ATOM 6785 C C . ASN E 2 18 ? 4.759 18.083 19.453 1.00 40.84 376 ASN E C 1
ATOM 6786 O O . ASN E 2 18 ? 5.149 17.202 18.711 1.00 41.98 376 ASN E O 1
ATOM 6791 N N . ALA E 2 19 ? 5.548 18.636 20.366 1.00 41.74 377 ALA E N 1
ATOM 6792 C CA . ALA E 2 19 ? 6.907 18.206 20.513 1.00 44.28 377 ALA E CA 1
ATOM 6793 C C . ALA E 2 19 ? 6.897 16.829 21.155 1.00 45.34 377 ALA E C 1
ATOM 6794 O O . ALA E 2 19 ? 7.789 16.040 20.923 1.00 47.33 377 ALA E O 1
ATOM 6796 N N . ALA E 2 20 ? 5.875 16.538 21.953 1.00 44.10 378 ALA E N 1
ATOM 6797 C CA . ALA E 2 20 ? 5.808 15.243 22.598 1.00 45.42 378 ALA E CA 1
ATOM 6798 C C . ALA E 2 20 ? 5.434 14.111 21.623 1.00 45.89 378 ALA E C 1
ATOM 6799 O O . ALA E 2 20 ? 5.440 12.992 22.018 1.00 46.92 378 ALA E O 1
ATOM 6801 N N . LYS E 2 21 ? 5.037 14.420 20.387 1.00 45.32 379 LYS E N 1
ATOM 6802 C CA . LYS E 2 21 ? 4.657 13.400 19.401 1.00 46.20 379 LYS E CA 1
ATOM 6803 C C . LYS E 2 21 ? 3.616 12.408 19.926 1.00 46.02 379 LYS E C 1
ATOM 6804 O O . LYS E 2 21 ? 3.864 11.236 19.921 1.00 47.32 379 LYS E O 1
ATOM 6810 N N . PRO E 2 22 ? 2.401 12.898 20.286 1.00 44.28 380 PRO E N 1
ATOM 6811 C CA . PRO E 2 22 ? 1.371 12.082 20.914 1.00 44.66 380 PRO E CA 1
ATOM 6812 C C . PRO E 2 22 ? 0.914 10.913 20.062 1.00 46.33 380 PRO E C 1
ATOM 6813 O O . PRO E 2 22 ? 0.528 9.905 20.620 1.00 48.07 380 PRO E O 1
ATOM 6817 N N . SER E 2 23 ? 0.976 11.024 18.744 1.00 46.69 381 SER E N 1
ATOM 6818 C CA . SER E 2 23 ? 0.518 9.948 17.870 1.00 48.76 381 SER E CA 1
ATOM 6819 C C . SER E 2 23 ? 1.587 8.856 17.689 1.00 53.01 381 SER E C 1
ATOM 6820 O O . SER E 2 23 ? 1.285 7.807 17.170 1.00 53.90 381 SER E O 1
ATOM 6823 N N . ASP E 2 24 ? 2.833 9.130 18.066 1.00 56.54 382 ASP E N 1
ATOM 6824 C CA . ASP E 2 24 ? 3.938 8.153 17.921 1.00 62.71 382 ASP E CA 1
ATOM 6825 C C . ASP E 2 24 ? 4.131 7.309 19.165 1.00 64.76 382 ASP E C 1
ATOM 6826 O O . ASP E 2 24 ? 4.993 6.482 19.182 1.00 67.68 382 ASP E O 1
ATOM 6831 N N . ARG E 2 25 ? 3.355 7.551 20.214 1.00 65.99 383 ARG E N 1
ATOM 6832 C CA . ARG E 2 25 ? 3.401 6.780 21.461 1.00 69.52 383 ARG E CA 1
ATOM 6833 C C . ARG E 2 25 ? 3.187 5.295 21.227 1.00 71.61 383 ARG E C 1
ATOM 6834 O O . ARG E 2 25 ? 2.600 4.886 20.226 1.00 71.25 383 ARG E O 1
ATOM 6842 N N . GLY E 2 26 ? 3.625 4.513 22.204 1.00 74.49 384 GLY E N 1
ATOM 6843 C CA . GLY E 2 26 ? 3.338 3.094 22.269 1.00 77.58 384 GLY E CA 1
ATOM 6844 C C . GLY E 2 26 ? 1.888 2.780 22.639 1.00 77.41 384 GLY E C 1
ATOM 6845 O O . GLY E 2 26 ? 1.206 2.068 21.903 1.00 82.87 384 GLY E O 1
ATOM 6846 N N . PHE E 2 27 ? 1.396 3.279 23.766 1.00 73.29 385 PHE E N 1
ATOM 6847 C CA . PHE E 2 27 ? 0.128 2.770 24.276 1.00 72.41 385 PHE E CA 1
ATOM 6848 C C . PHE E 2 27 ? -0.944 3.841 24.286 1.00 67.70 385 PHE E C 1
ATOM 6849 O O . PHE E 2 27 ? -1.355 4.289 25.343 1.00 65.85 385 PHE E O 1
ATOM 6857 N N . ILE E 2 28 ? -1.414 4.211 23.106 1.00 65.34 386 ILE E N 1
ATOM 6858 C CA . ILE E 2 28 ? -2.275 5.379 22.977 1.00 62.49 386 ILE E CA 1
ATOM 6859 C C . ILE E 2 28 ? -3.610 5.184 23.692 1.00 61.91 386 ILE E C 1
ATOM 6860 O O . ILE E 2 28 ? -4.315 4.205 23.476 1.00 64.81 386 ILE E O 1
ATOM 6865 N N . ARG E 2 29 ? -3.922 6.115 24.572 1.00 58.64 387 ARG E N 1
ATOM 6866 C CA . ARG E 2 29 ? -5.156 6.080 25.324 1.00 58.13 387 ARG E CA 1
ATOM 6867 C C . ARG E 2 29 ? -5.743 7.468 25.266 1.00 54.76 387 ARG E C 1
ATOM 6868 O O . ARG E 2 29 ? -5.708 8.182 26.260 1.00 53.25 387 ARG E O 1
ATOM 6876 N N . GLN E 2 30 ? -6.231 7.848 24.080 1.00 53.11 388 GLN E N 1
ATOM 6877 C CA . GLN E 2 30 ? -6.771 9.191 23.840 1.00 50.66 388 GLN E CA 1
ATOM 6878 C C . GLN E 2 30 ? -8.006 9.474 24.716 1.00 51.96 388 GLN E C 1
ATOM 6879 O O . GLN E 2 30 ? -8.243 10.602 25.094 1.00 50.25 388 GLN E O 1
ATOM 6885 N N . GLU E 2 31 ? -8.792 8.455 25.019 1.00 55.10 389 GLU E N 1
ATOM 6886 C CA . GLU E 2 31 ? -9.976 8.665 25.816 1.00 57.48 389 GLU E CA 1
ATOM 6887 C C . GLU E 2 31 ? -9.590 9.122 27.250 1.00 56.43 389 GLU E C 1
ATOM 6888 O O . GLU E 2 31 ? -10.355 9.785 27.908 1.00 55.64 389 GLU E O 1
ATOM 6894 N N . GLU E 2 32 ? -8.385 8.807 27.703 1.00 56.73 390 GLU E N 1
ATOM 6895 C CA . GLU E 2 32 ? -7.881 9.315 28.980 1.00 56.65 390 GLU E CA 1
ATOM 6896 C C . GLU E 2 32 ? -7.553 10.781 28.929 1.00 52.96 390 GLU E C 1
ATOM 6897 O O . GLU E 2 32 ? -7.449 11.415 29.955 1.00 53.35 390 GLU E O 1
ATOM 6903 N N . ALA E 2 33 ? -7.323 11.334 27.756 1.00 49.66 391 ALA E N 1
ATOM 6904 C CA . ALA E 2 33 ? -7.097 12.780 27.687 1.00 46.72 391 ALA E CA 1
ATOM 6905 C C . ALA E 2 33 ? -8.380 13.614 27.645 1.00 44.94 391 ALA E C 1
ATOM 6906 O O . ALA E 2 33 ? -8.269 14.835 27.576 1.00 42.88 391 ALA E O 1
ATOM 6908 N N . GLU E 2 34 ? -9.561 12.992 27.609 1.00 45.72 392 GLU E N 1
ATOM 6909 C CA . GLU E 2 34 ? -10.803 13.783 27.581 1.00 45.63 392 GLU E CA 1
ATOM 6910 C C . GLU E 2 34 ? -10.990 14.574 28.883 1.00 45.32 392 GLU E C 1
ATOM 6911 O O . GLU E 2 34 ? -10.792 14.034 29.950 1.00 47.15 392 GLU E O 1
ATOM 6917 N N . ASP E 2 35 ? -11.366 15.847 28.789 1.00 43.21 393 ASP E N 1
ATOM 6918 C CA . ASP E 2 35 ? -11.745 16.628 29.949 1.00 43.68 393 ASP E CA 1
ATOM 6919 C C . ASP E 2 35 ? -12.960 17.492 29.607 1.00 42.48 393 ASP E C 1
ATOM 6920 O O . ASP E 2 35 ? -12.822 18.650 29.245 1.00 41.08 393 ASP E O 1
ATOM 6925 N N . PRO E 2 36 ? -14.168 16.917 29.712 1.00 43.24 394 PRO E N 1
ATOM 6926 C CA . PRO E 2 36 ? -15.353 17.597 29.292 1.00 42.91 394 PRO E CA 1
ATOM 6927 C C . PRO E 2 36 ? -15.601 18.914 30.024 1.00 42.50 394 PRO E C 1
ATOM 6928 O O . PRO E 2 36 ? -16.289 19.772 29.473 1.00 41.73 394 PRO E O 1
ATOM 6932 N N . ALA E 2 37 ? -15.047 19.073 31.224 1.00 43.01 395 ALA E N 1
ATOM 6933 C CA . ALA E 2 37 ? -15.203 20.311 31.979 1.00 43.15 395 ALA E CA 1
ATOM 6934 C C . ALA E 2 37 ? -14.598 21.552 31.278 1.00 40.70 395 ALA E C 1
ATOM 6935 O O . ALA E 2 37 ? -15.032 22.672 31.524 1.00 40.80 395 ALA E O 1
ATOM 6937 N N . CYS E 2 38 ? -13.648 21.353 30.376 1.00 38.82 396 CYS E N 1
ATOM 6938 C CA . CYS E 2 38 ? -13.128 22.453 29.603 1.00 37.08 396 CYS E CA 1
ATOM 6939 C C . CYS E 2 38 ? -13.912 22.745 28.317 1.00 35.49 396 CYS E C 1
ATOM 6940 O O . CYS E 2 38 ? -13.418 23.440 27.478 1.00 33.80 396 CYS E O 1
ATOM 6943 N N . ILE E 2 39 ? -15.090 22.181 28.118 1.00 36.37 397 ILE E N 1
ATOM 6944 C CA . ILE E 2 39 ? -15.897 22.508 26.929 1.00 35.49 397 ILE E CA 1
ATOM 6945 C C . ILE E 2 39 ? -16.077 24.040 26.806 1.00 34.83 397 ILE E C 1
ATOM 6946 O O . ILE E 2 39 ? -16.178 24.732 27.810 1.00 35.56 397 ILE E O 1
ATOM 6951 N N . PRO E 2 40 ? -16.029 24.573 25.565 1.00 33.63 398 PRO E N 1
ATOM 6952 C CA . PRO E 2 40 ? -16.075 26.004 25.342 1.00 32.83 398 PRO E CA 1
ATOM 6953 C C . PRO E 2 40 ? -17.392 26.515 25.690 1.00 34.17 398 PRO E C 1
ATOM 6954 O O . PRO E 2 40 ? -18.390 25.821 25.536 1.00 34.93 398 PRO E O 1
ATOM 6958 N N . VAL E 2 41 ? -17.394 27.745 26.186 1.00 34.80 399 VAL E N 1
ATOM 6959 C CA . VAL E 2 41 ? -18.618 28.409 26.544 1.00 36.09 399 VAL E CA 1
ATOM 6960 C C . VAL E 2 41 ? -19.289 28.863 25.275 1.00 35.41 399 VAL E C 1
ATOM 6961 O O . VAL E 2 41 ? -20.421 28.527 25.059 1.00 36.63 399 VAL E O 1
ATOM 6965 N N . PHE E 2 42 ? -18.537 29.565 24.422 1.00 34.14 400 PHE E N 1
ATOM 6966 C CA . PHE E 2 42 ? -19.012 30.089 23.144 1.00 33.34 400 PHE E CA 1
ATOM 6967 C C . PHE E 2 42 ? -18.134 29.611 22.039 1.00 32.15 400 PHE E C 1
ATOM 6968 O O . PHE E 2 42 ? -16.881 29.358 22.221 1.00 33.21 400 PHE E O 1
ATOM 6976 N N . TRP E 2 43 ? -18.748 29.495 20.871 1.00 31.41 401 TRP E N 1
ATOM 6977 C CA . TRP E 2 43 ? -18.020 29.231 19.655 1.00 29.78 401 TRP E CA 1
ATOM 6978 C C . TRP E 2 43 ? -18.825 29.811 18.489 1.00 29.63 401 TRP E C 1
ATOM 6979 O O . TRP E 2 43 ? -19.961 30.253 18.665 1.00 30.51 401 TRP E O 1
ATOM 6990 N N . ILE E 2 44 ? -18.187 29.931 17.339 1.00 28.35 402 ILE E N 1
ATOM 6991 C CA . ILE E 2 44 ? -18.808 30.537 16.184 1.00 28.35 402 ILE E CA 1
ATOM 6992 C C . ILE E 2 44 ? -19.557 29.483 15.415 1.00 28.56 402 ILE E C 1
ATOM 6993 O O . ILE E 2 44 ? -19.002 28.620 14.727 1.00 29.12 402 ILE E O 1
ATOM 6998 N N . SER E 2 45 ? -20.838 29.557 15.464 1.00 29.23 403 SER E N 1
ATOM 6999 C CA . SER E 2 45 ? -21.662 28.597 14.756 1.00 29.83 403 SER E CA 1
ATOM 7000 C C . SER E 2 45 ? -21.917 29.010 13.285 1.00 29.58 403 SER E C 1
ATOM 7001 O O . SER E 2 45 ? -22.326 28.164 12.501 1.00 30.33 403 SER E O 1
ATOM 7004 N N . LYS E 2 46 ? -21.786 30.294 12.925 1.00 28.86 404 LYS E N 1
ATOM 7005 C CA . LYS E 2 46 ? -22.084 30.755 11.565 1.00 29.07 404 LYS E CA 1
ATOM 7006 C C . LYS E 2 46 ? -21.346 31.992 11.248 1.00 28.30 404 LYS E C 1
ATOM 7007 O O . LYS E 2 46 ? -20.936 32.720 12.124 1.00 28.04 404 LYS E O 1
ATOM 7013 N N . TRP E 2 47 ? -21.057 32.177 9.973 1.00 28.34 405 TRP E N 1
ATOM 7014 C CA . TRP E 2 47 ? -20.225 33.299 9.507 1.00 27.67 405 TRP E CA 1
ATOM 7015 C C . TRP E 2 47 ? -20.450 33.568 8.024 1.00 28.49 405 TRP E C 1
ATOM 7016 O O . TRP E 2 47 ? -20.833 32.643 7.254 1.00 29.03 405 TRP E O 1
ATOM 7027 N N . VAL E 2 48 ? -20.264 34.850 7.652 1.00 28.42 406 VAL E N 1
ATOM 7028 C CA . VAL E 2 48 ? -20.383 35.247 6.285 1.00 29.18 406 VAL E CA 1
ATOM 7029 C C . VAL E 2 48 ? -19.258 36.212 6.031 1.00 28.85 406 VAL E C 1
ATOM 7030 O O . VAL E 2 48 ? -19.221 37.262 6.682 1.00 29.10 406 VAL E O 1
ATOM 7034 N N . ASP E 2 49 ? -18.371 35.896 5.084 1.00 28.66 407 ASP E N 1
ATOM 7035 C CA . ASP E 2 49 ? -17.280 36.790 4.721 1.00 28.72 407 ASP E CA 1
ATOM 7036 C C . ASP E 2 49 ? -17.753 37.745 3.615 1.00 30.00 407 ASP E C 1
ATOM 7037 O O . ASP E 2 49 ? -17.675 37.472 2.443 1.00 30.55 407 ASP E O 1
ATOM 7042 N N . TYR E 2 50 ? -18.186 38.916 4.030 1.00 30.62 408 TYR E N 1
ATOM 7043 C CA . TYR E 2 50 ? -18.549 40.008 3.115 1.00 32.10 408 TYR E CA 1
ATOM 7044 C C . TYR E 2 50 ? -17.496 41.120 3.234 1.00 32.59 408 TYR E C 1
ATOM 7045 O O . TYR E 2 50 ? -17.817 42.334 3.123 1.00 33.87 408 TYR E O 1
ATOM 7054 N N . SER E 2 51 ? -16.239 40.708 3.390 1.00 31.97 409 SER E N 1
ATOM 7055 C CA . SER E 2 51 ? -15.142 41.648 3.704 1.00 32.79 409 SER E CA 1
ATOM 7056 C C . SER E 2 51 ? -14.675 42.445 2.500 1.00 34.86 409 SER E C 1
ATOM 7057 O O . SER E 2 51 ? -13.881 43.360 2.633 1.00 36.04 409 SER E O 1
ATOM 7060 N N . ASP E 2 52 ? -15.166 42.104 1.318 1.00 35.92 410 ASP E N 1
ATOM 7061 C CA . ASP E 2 52 ? -14.895 42.892 0.139 1.00 38.31 410 ASP E CA 1
ATOM 7062 C C . ASP E 2 52 ? -15.660 44.197 0.159 1.00 39.95 410 ASP E C 1
ATOM 7063 O O . ASP E 2 52 ? -15.353 45.098 -0.641 1.00 41.86 410 ASP E O 1
ATOM 7068 N N . LYS E 2 53 ? -16.627 44.312 1.062 1.00 39.62 411 LYS E N 1
ATOM 7069 C CA . LYS E 2 53 ? -17.472 45.491 1.099 1.00 41.67 411 LYS E CA 1
ATOM 7070 C C . LYS E 2 53 ? -17.721 46.013 2.512 1.00 41.17 411 LYS E C 1
ATOM 7071 O O . LYS E 2 53 ? -17.511 47.219 2.773 1.00 43.37 411 LYS E O 1
ATOM 7077 N N . TYR E 2 54 ? -18.162 45.145 3.424 1.00 38.98 412 TYR E N 1
ATOM 7078 C CA . TYR E 2 54 ? -18.604 45.574 4.748 1.00 38.35 412 TYR E CA 1
ATOM 7079 C C . TYR E 2 54 ? -17.673 45.076 5.836 1.00 36.72 412 TYR E C 1
ATOM 7080 O O . TYR E 2 54 ? -17.201 45.842 6.685 1.00 37.08 412 TYR E O 1
ATOM 7089 N N . GLY E 2 55 ? -17.444 43.767 5.795 1.00 34.95 413 GLY E N 1
ATOM 7090 C CA . GLY E 2 55 ? -16.685 43.031 6.819 1.00 33.37 413 GLY E CA 1
ATOM 7091 C C . GLY E 2 55 ? -17.230 41.639 6.989 1.00 31.74 413 GLY E C 1
ATOM 7092 O O . GLY E 2 55 ? -17.898 41.122 6.086 1.00 31.49 413 GLY E O 1
ATOM 7093 N N . LEU E 2 56 ? -16.944 41.033 8.149 1.00 30.66 414 LEU E N 1
ATOM 7094 C CA . LEU E 2 56 ? -17.234 39.624 8.356 1.00 29.28 414 LEU E CA 1
ATOM 7095 C C . LEU E 2 56 ? -18.264 39.504 9.437 1.00 29.27 414 LEU E C 1
ATOM 7096 O O . LEU E 2 56 ? -18.042 40.003 10.515 1.00 29.19 414 LEU E O 1
ATOM 7101 N N . GLY E 2 57 ? -19.386 38.850 9.134 1.00 29.57 415 GLY E N 1
ATOM 7102 C CA . GLY E 2 57 ? -20.490 38.729 10.077 1.00 30.31 415 GLY E CA 1
ATOM 7103 C C . GLY E 2 57 ? -20.506 37.329 10.625 1.00 29.83 415 GLY E C 1
ATOM 7104 O O . GLY E 2 57 ? -20.207 36.386 9.936 1.00 29.10 415 GLY E O 1
ATOM 7105 N N . TYR E 2 58 ? -20.892 37.182 11.872 1.00 30.67 416 TYR E N 1
ATOM 7106 C CA . TYR E 2 58 ? -20.881 35.895 12.494 1.00 30.51 416 TYR E CA 1
ATOM 7107 C C . TYR E 2 58 ? -21.927 35.754 13.597 1.00 31.94 416 TYR E C 1
ATOM 7108 O O . TYR E 2 58 ? -22.439 36.741 14.140 1.00 32.79 416 TYR E O 1
ATOM 7117 N N . GLN E 2 59 ? -22.224 34.493 13.912 1.00 32.06 417 GLN E N 1
ATOM 7118 C CA . GLN E 2 59 ? -23.113 34.169 14.985 1.00 33.56 417 GLN E CA 1
ATOM 7119 C C . GLN E 2 59 ? -22.457 33.190 15.927 1.00 32.68 417 GLN E C 1
ATOM 7120 O O . GLN E 2 59 ? -21.924 32.155 15.516 1.00 31.82 417 GLN E O 1
ATOM 7126 N N . LEU E 2 60 ? -22.481 33.564 17.198 1.00 33.03 418 LEU E N 1
ATOM 7127 C CA . LEU E 2 60 ? -22.032 32.718 18.268 1.00 32.57 418 LEU E CA 1
ATOM 7128 C C . LEU E 2 60 ? -23.069 31.646 18.612 1.00 33.50 418 LEU E C 1
ATOM 7129 O O . LEU E 2 60 ? -24.228 31.724 18.217 1.00 34.50 418 LEU E O 1
ATOM 7134 N N . SER E 2 61 ? -22.612 30.675 19.385 1.00 33.04 419 SER E N 1
ATOM 7135 C CA . SER E 2 61 ? -23.417 29.527 19.792 1.00 34.67 419 SER E CA 1
ATOM 7136 C C . SER E 2 61 ? -24.628 29.824 20.669 1.00 36.84 419 SER E C 1
ATOM 7137 O O . SER E 2 61 ? -25.485 29.014 20.719 1.00 38.41 419 SER E O 1
ATOM 7140 N N . ASP E 2 62 ? -24.674 30.980 21.332 1.00 37.49 420 ASP E N 1
ATOM 7141 C CA . ASP E 2 62 ? -25.841 31.484 22.118 1.00 40.35 420 ASP E CA 1
ATOM 7142 C C . ASP E 2 62 ? -26.781 32.359 21.296 1.00 41.29 420 ASP E C 1
ATOM 7143 O O . ASP E 2 62 ? -27.642 33.044 21.830 1.00 43.48 420 ASP E O 1
ATOM 7148 N N . ASN E 2 63 ? -26.574 32.370 19.991 1.00 39.91 421 ASN E N 1
ATOM 7149 C CA . ASN E 2 63 ? -27.404 33.141 19.044 1.00 40.63 421 ASN E CA 1
ATOM 7150 C C . ASN E 2 63 ? -27.250 34.635 19.091 1.00 40.50 421 ASN E C 1
ATOM 7151 O O . ASN E 2 63 ? -28.039 35.326 18.511 1.00 41.53 421 ASN E O 1
ATOM 7156 N N . SER E 2 64 ? -26.238 35.116 19.787 1.00 39.52 422 SER E N 1
ATOM 7157 C CA . SER E 2 64 ? -25.814 36.485 19.664 1.00 39.63 422 SER E CA 1
ATOM 7158 C C . SER E 2 64 ? -25.124 36.594 18.319 1.00 37.81 422 SER E C 1
ATOM 7159 O O . SER E 2 64 ? -24.554 35.594 17.856 1.00 36.76 422 SER E O 1
ATOM 7162 N N . VAL E 2 65 ? -25.107 37.787 17.731 1.00 38.17 423 VAL E N 1
ATOM 7163 C CA . VAL E 2 65 ? -24.458 37.989 16.445 1.00 37.20 423 VAL E CA 1
ATOM 7164 C C . VAL E 2 65 ? -23.468 39.094 16.559 1.00 37.15 423 VAL E C 1
ATOM 7165 O O . VAL E 2 65 ? -23.517 39.866 17.511 1.00 39.59 423 VAL E O 1
ATOM 7169 N N . GLY E 2 66 ? -22.578 39.186 15.590 1.00 35.62 424 GLY E N 1
ATOM 7170 C CA . GLY E 2 66 ? -21.564 40.197 15.609 1.00 35.17 424 GLY E CA 1
ATOM 7171 C C . GLY E 2 66 ? -21.085 40.442 14.215 1.00 34.38 424 GLY E C 1
ATOM 7172 O O . GLY E 2 66 ? -21.368 39.629 13.313 1.00 33.62 424 GLY E O 1
ATOM 7173 N N . VAL E 2 67 ? -20.436 41.597 14.022 1.00 34.71 425 VAL E N 1
ATOM 7174 C CA . VAL E 2 67 ? -19.817 41.941 12.748 1.00 34.20 425 VAL E CA 1
ATOM 7175 C C . VAL E 2 67 ? -18.497 42.664 13.012 1.00 34.14 425 VAL E C 1
ATOM 7176 O O . VAL E 2 67 ? -18.476 43.669 13.753 1.00 35.81 425 VAL E O 1
ATOM 7180 N N . LEU E 2 68 ? -17.430 42.221 12.356 1.00 32.66 426 LEU E N 1
ATOM 7181 C CA . LEU E 2 68 ? -16.173 42.955 12.406 1.00 33.22 426 LEU E CA 1
ATOM 7182 C C . LEU E 2 68 ? -16.002 43.736 11.100 1.00 33.98 426 LEU E C 1
ATOM 7183 O O . LEU E 2 68 ? -15.700 43.194 10.041 1.00 33.35 426 LEU E O 1
ATOM 7188 N N . PHE E 2 69 ? -16.207 45.037 11.197 1.00 35.69 427 PHE E N 1
ATOM 7189 C CA . PHE E 2 69 ? -16.251 45.887 10.020 1.00 36.93 427 PHE E CA 1
ATOM 7190 C C . PHE E 2 69 ? -14.853 46.211 9.491 1.00 37.97 427 PHE E C 1
ATOM 7191 O O . PHE E 2 69 ? -13.869 46.149 10.196 1.00 37.73 427 PHE E O 1
ATOM 7199 N N . ASN E 2 70 ? -14.800 46.641 8.249 1.00 39.49 428 ASN E N 1
ATOM 7200 C CA . ASN E 2 70 ? -13.567 46.906 7.574 1.00 40.92 428 ASN E CA 1
ATOM 7201 C C . ASN E 2 70 ? -12.811 48.102 8.129 1.00 43.35 428 ASN E C 1
ATOM 7202 O O . ASN E 2 70 ? -11.599 48.234 7.850 1.00 44.74 428 ASN E O 1
ATOM 7207 N N . ASP E 2 71 ? -13.485 48.951 8.908 1.00 44.29 429 ASP E N 1
ATOM 7208 C CA . ASP E 2 71 ? -12.826 50.104 9.546 1.00 46.73 429 ASP E CA 1
ATOM 7209 C C . ASP E 2 71 ? -12.258 49.756 10.937 1.00 46.30 429 ASP E C 1
ATOM 7210 O O . ASP E 2 71 ? -12.074 50.639 11.773 1.00 48.03 429 ASP E O 1
ATOM 7215 N N . SER E 2 72 ? -11.972 48.468 11.156 1.00 43.91 430 SER E N 1
ATOM 7216 C CA . SER E 2 72 ? -11.541 47.951 12.439 1.00 43.46 430 SER E CA 1
ATOM 7217 C C . SER E 2 72 ? -12.487 48.219 13.609 1.00 43.55 430 SER E C 1
ATOM 7218 O O . SER E 2 72 ? -12.032 48.361 14.735 1.00 44.52 430 SER E O 1
ATOM 7221 N N . THR E 2 73 ? -13.785 48.272 13.380 1.00 42.67 431 THR E N 1
ATOM 7222 C CA . THR E 2 73 ? -14.696 48.405 14.497 1.00 43.04 431 THR E CA 1
ATOM 7223 C C . THR E 2 73 ? -15.555 47.129 14.644 1.00 40.92 431 THR E C 1
ATOM 7224 O O . THR E 2 73 ? -15.801 46.423 13.673 1.00 39.54 431 THR E O 1
ATOM 7228 N N . ARG E 2 74 ? -16.063 46.859 15.845 1.00 41.20 432 ARG E N 1
ATOM 7229 C CA . ARG E 2 74 ? -16.927 45.712 16.067 1.00 39.65 432 ARG E CA 1
ATOM 7230 C C . ARG E 2 74 ? -18.274 46.111 16.638 1.00 40.96 432 ARG E C 1
ATOM 7231 O O . ARG E 2 74 ? -18.372 46.908 17.569 1.00 42.63 432 ARG E O 1
ATOM 7239 N N . LEU E 2 75 ? -19.330 45.571 16.057 1.00 40.42 433 LEU E N 1
ATOM 7240 C CA . LEU E 2 75 ? -20.663 45.716 16.606 1.00 41.88 433 LEU E CA 1
ATOM 7241 C C . LEU E 2 75 ? -21.260 44.344 16.908 1.00 40.78 433 LEU E C 1
ATOM 7242 O O . LEU E 2 75 ? -21.296 43.457 16.048 1.00 39.04 433 LEU E O 1
ATOM 7247 N N . ILE E 2 76 ? -21.720 44.178 18.138 1.00 42.27 434 ILE E N 1
ATOM 7248 C CA . ILE E 2 76 ? -22.248 42.910 18.617 1.00 42.18 434 ILE E CA 1
ATOM 7249 C C . ILE E 2 76 ? -23.659 43.076 19.070 1.00 44.57 434 ILE E C 1
ATOM 7250 O O . ILE E 2 76 ? -23.943 44.004 19.798 1.00 47.41 434 ILE E O 1
ATOM 7255 N N . MET E 2 77 ? -24.538 42.161 18.687 1.00 44.87 435 MET E N 1
ATOM 7256 C CA . MET E 2 77 ? -25.928 42.170 19.206 1.00 47.26 435 MET E CA 1
ATOM 7257 C C . MET E 2 77 ? -26.214 40.891 19.989 1.00 47.13 435 MET E C 1
ATOM 7258 O O . MET E 2 77 ? -26.024 39.807 19.494 1.00 44.97 435 MET E O 1
ATOM 7263 N N . CYS E 2 78 ? -26.702 41.034 21.212 1.00 50.30 436 CYS E N 1
ATOM 7264 C CA . CYS E 2 78 ? -27.055 39.890 22.070 1.00 51.37 436 CYS E CA 1
ATOM 7265 C C . CYS E 2 78 ? -28.255 39.155 21.543 1.00 51.30 436 CYS E C 1
ATOM 7266 O O . CYS E 2 78 ? -28.936 39.641 20.661 1.00 50.68 436 CYS E O 1
ATOM 7269 N N . ALA E 2 79 ? -28.502 37.980 22.121 1.00 51.39 437 ALA E N 1
ATOM 7270 C CA . ALA E 2 79 ? -29.595 37.103 21.716 1.00 51.95 437 ALA E CA 1
ATOM 7271 C C . ALA E 2 79 ? -30.963 37.728 21.897 1.00 55.25 437 ALA E C 1
ATOM 7272 O O . ALA E 2 79 ? -31.930 37.349 21.222 1.00 56.55 437 ALA E O 1
ATOM 7274 N N . ASP E 2 80 ? -31.079 38.684 22.813 1.00 56.94 438 ASP E N 1
ATOM 7275 C CA . ASP E 2 80 ? -32.357 39.371 23.028 1.00 59.90 438 ASP E CA 1
ATOM 7276 C C . ASP E 2 80 ? -32.734 40.254 21.838 1.00 59.47 438 ASP E C 1
ATOM 7277 O O . ASP E 2 80 ? -33.853 40.681 21.732 1.00 62.12 438 ASP E O 1
ATOM 7282 N N . GLY E 2 81 ? -31.789 40.546 20.954 1.00 56.34 439 GLY E N 1
ATOM 7283 C CA . GLY E 2 81 ? -32.068 41.278 19.717 1.00 56.14 439 GLY E CA 1
ATOM 7284 C C . GLY E 2 81 ? -32.194 42.786 19.905 1.00 57.95 439 GLY E C 1
ATOM 7285 O O . GLY E 2 81 ? -32.692 43.478 19.026 1.00 58.33 439 GLY E O 1
ATOM 7286 N N . ASP E 2 82 ? -31.708 43.301 21.037 1.00 59.20 440 ASP E N 1
ATOM 7287 C CA . ASP E 2 82 ? -31.780 44.739 21.347 1.00 61.66 440 ASP E CA 1
ATOM 7288 C C . ASP E 2 82 ? -30.474 45.290 21.946 1.00 60.35 440 ASP E C 1
ATOM 7289 O O . ASP E 2 82 ? -30.013 46.359 21.570 1.00 60.46 440 ASP E O 1
ATOM 7294 N N . SER E 2 83 ? -29.881 44.562 22.874 1.00 59.47 441 SER E N 1
ATOM 7295 C CA . SER E 2 83 ? -28.647 44.982 23.503 1.00 58.68 441 SER E CA 1
ATOM 7296 C C . SER E 2 83 ? -27.391 44.876 22.588 1.00 55.47 441 SER E C 1
ATOM 7297 O O . SER E 2 83 ? -27.116 43.821 22.028 1.00 53.31 441 SER E O 1
ATOM 7300 N N . LEU E 2 84 ? -26.607 45.950 22.487 1.00 55.65 442 LEU E N 1
ATOM 7301 C CA . LEU E 2 84 ? -25.477 46.027 21.573 1.00 53.00 442 LEU E CA 1
ATOM 7302 C C . LEU E 2 84 ? -24.227 46.421 22.306 1.00 53.09 442 LEU E C 1
ATOM 7303 O O . LEU E 2 84 ? -24.277 47.227 23.208 1.00 56.36 442 LEU E O 1
ATOM 7308 N N . GLN E 2 85 ? -23.101 45.836 21.931 1.00 50.42 443 GLN E N 1
ATOM 7309 C CA . GLN E 2 85 ? -21.810 46.302 22.352 1.00 50.15 443 GLN E CA 1
ATOM 7310 C C . GLN E 2 85 ? -21.099 46.846 21.128 1.00 48.59 443 GLN E C 1
ATOM 7311 O O . GLN E 2 85 ? -20.979 46.181 20.109 1.00 46.08 443 GLN E O 1
ATOM 7317 N N . TYR E 2 86 ? -20.581 48.049 21.239 1.00 50.18 444 TYR E N 1
ATOM 7318 C CA . TYR E 2 86 ? -19.757 48.594 20.179 1.00 49.28 444 TYR E CA 1
ATOM 7319 C C . TYR E 2 86 ? -18.279 48.701 20.625 1.00 49.23 444 TYR E C 1
ATOM 7320 O O . TYR E 2 86 ? -17.976 49.280 21.657 1.00 51.44 444 TYR E O 1
ATOM 7329 N N . ILE E 2 87 ? -17.368 48.177 19.832 1.00 47.00 445 ILE E N 1
ATOM 7330 C CA . ILE E 2 87 ? -15.959 48.309 20.137 1.00 47.77 445 ILE E CA 1
ATOM 7331 C C . ILE E 2 87 ? -15.313 49.135 19.033 1.00 48.65 445 ILE E C 1
ATOM 7332 O O . ILE E 2 87 ? -15.365 48.744 17.870 1.00 46.71 445 ILE E O 1
ATOM 7337 N N . ASP E 2 88 ? -14.689 50.258 19.399 1.00 51.92 446 ASP E N 1
ATOM 7338 C CA . ASP E 2 88 ? -14.259 51.229 18.414 1.00 53.96 446 ASP E CA 1
ATOM 7339 C C . ASP E 2 88 ? -12.816 50.966 17.933 1.00 54.19 446 ASP E C 1
ATOM 7340 O O . ASP E 2 88 ? -12.167 50.001 18.321 1.00 52.32 446 ASP E O 1
ATOM 7345 N N . ARG E 2 89 ? -12.330 51.832 17.061 1.00 56.75 447 ARG E N 1
ATOM 7346 C CA . ARG E 2 89 ? -11.004 51.657 16.470 1.00 57.42 447 ARG E CA 1
ATOM 7347 C C . ARG E 2 89 ? -9.953 51.506 17.540 1.00 57.99 447 ARG E C 1
ATOM 7348 O O . ARG E 2 89 ? -9.020 50.743 17.400 1.00 56.58 447 ARG E O 1
ATOM 7356 N N . ASN E 2 90 ? -10.123 52.264 18.613 1.00 60.41 448 ASN E N 1
ATOM 7357 C CA . ASN E 2 90 ? -9.186 52.272 19.720 1.00 61.46 448 ASN E CA 1
ATOM 7358 C C . ASN E 2 90 ? -9.625 51.346 20.863 1.00 59.31 448 ASN E C 1
ATOM 7359 O O . ASN E 2 90 ? -9.227 51.553 22.007 1.00 60.92 448 ASN E O 1
ATOM 7364 N N . SER E 2 91 ? -10.456 50.346 20.562 1.00 55.65 449 SER E N 1
ATOM 7365 C CA . SER E 2 91 ? -10.917 49.353 21.578 1.00 53.93 449 SER E CA 1
ATOM 7366 C C . SER E 2 91 ? -11.880 49.874 22.676 1.00 55.56 449 SER E C 1
ATOM 7367 O O . SER E 2 91 ? -12.255 49.128 23.585 1.00 54.83 449 SER E O 1
ATOM 7370 N N . LEU E 2 92 ? -12.314 51.125 22.588 1.00 57.75 450 LEU E N 1
ATOM 7371 C CA . LEU E 2 92 ? -13.289 51.601 23.548 1.00 59.75 450 LEU E CA 1
ATOM 7372 C C . LEU E 2 92 ? -14.623 50.886 23.333 1.00 57.53 450 LEU E C 1
ATOM 7373 O O . LEU E 2 92 ? -15.200 50.891 22.229 1.00 55.36 450 LEU E O 1
ATOM 7378 N N . GLU E 2 93 ? -15.101 50.286 24.417 1.00 57.87 451 GLU E N 1
ATOM 7379 C CA . GLU E 2 93 ? -16.336 49.545 24.395 1.00 56.75 451 GLU E CA 1
ATOM 7380 C C . GLU E 2 93 ? -17.485 50.392 24.933 1.00 59.76 451 GLU E C 1
ATOM 7381 O O . GLU E 2 93 ? -17.396 50.931 26.008 1.00 62.65 451 GLU E O 1
ATOM 7387 N N . SER E 2 94 ? -18.543 50.562 24.153 1.00 59.66 452 SER E N 1
ATOM 7388 C CA . SER E 2 94 ? -19.736 51.232 24.656 1.00 62.48 452 SER E CA 1
ATOM 7389 C C . SER E 2 94 ? -20.963 50.325 24.521 1.00 61.32 452 SER E C 1
ATOM 7390 O O . SER E 2 94 ? -21.014 49.446 23.690 1.00 57.95 452 SER E O 1
ATOM 7393 N N . TYR E 2 95 ? -21.956 50.546 25.363 1.00 64.96 453 TYR E N 1
ATOM 7394 C CA . TYR E 2 95 ? -23.119 49.657 25.452 1.00 64.92 453 TYR E CA 1
ATOM 7395 C C . TYR E 2 95 ? -24.389 50.395 25.146 1.00 67.67 453 TYR E C 1
ATOM 7396 O O . TYR E 2 95 ? -24.679 51.457 25.719 1.00 70.76 453 TYR E O 1
ATOM 7405 N N . LEU E 2 96 ? -25.140 49.821 24.220 1.00 66.77 454 LEU E N 1
ATOM 7406 C CA . LEU E 2 96 ? -26.241 50.536 23.599 1.00 69.71 454 LEU E CA 1
ATOM 7407 C C . LEU E 2 96 ? -27.437 49.612 23.485 1.00 69.58 454 LEU E C 1
ATOM 7408 O O . LEU E 2 96 ? -27.368 48.415 23.818 1.00 68.06 454 LEU E O 1
ATOM 7413 N N . SER E 2 97 ? -28.524 50.146 22.984 1.00 71.14 455 SER E N 1
ATOM 7414 C CA . SER E 2 97 ? -29.625 49.310 22.636 1.00 71.30 455 SER E CA 1
ATOM 7415 C C . SER E 2 97 ? -29.921 49.651 21.207 1.00 71.26 455 SER E C 1
ATOM 7416 O O . SER E 2 97 ? -29.567 50.739 20.742 1.00 73.57 455 SER E O 1
ATOM 7419 N N . VAL E 2 98 ? -30.611 48.746 20.530 1.00 70.49 456 VAL E N 1
ATOM 7420 C CA . VAL E 2 98 ? -30.995 48.953 19.142 1.00 70.74 456 VAL E CA 1
ATOM 7421 C C . VAL E 2 98 ? -32.138 49.984 18.993 1.00 74.99 456 VAL E C 1
ATOM 7422 O O . VAL E 2 98 ? -32.230 50.619 17.965 1.00 74.50 456 VAL E O 1
ATOM 7426 N N . ARG E 2 99 ? -32.997 50.128 20.001 1.00 79.32 457 ARG E N 1
ATOM 7427 C CA . ARG E 2 99 ? -34.115 51.075 19.932 1.00 85.40 457 ARG E CA 1
ATOM 7428 C C . ARG E 2 99 ? -33.641 52.530 19.941 1.00 87.58 457 ARG E C 1
ATOM 7429 O O . ARG E 2 99 ? -34.299 53.423 19.411 1.00 89.91 457 ARG E O 1
ATOM 7437 N N . SER E 2 100 ? -32.501 52.754 20.583 1.00 87.21 458 SER E N 1
ATOM 7438 C CA . SER E 2 100 ? -31.953 54.093 20.761 1.00 88.33 458 SER E CA 1
ATOM 7439 C C . SER E 2 100 ? -30.428 54.032 20.626 1.00 85.30 458 SER E C 1
ATOM 7440 O O . SER E 2 100 ? -29.713 53.528 21.524 1.00 84.27 458 SER E O 1
ATOM 7443 N N . TYR E 2 101 ? -29.950 54.532 19.490 1.00 83.46 459 TYR E N 1
ATOM 7444 C CA . TYR E 2 101 ? -28.550 54.490 19.170 1.00 80.78 459 TYR E CA 1
ATOM 7445 C C . TYR E 2 101 ? -28.058 55.777 18.510 1.00 80.47 459 TYR E C 1
ATOM 7446 O O . TYR E 2 101 ? -28.825 56.480 17.863 1.00 81.32 459 TYR E O 1
ATOM 7455 N N . PRO E 2 102 ? -26.746 56.052 18.640 1.00 78.67 460 PRO E N 1
ATOM 7456 C CA . PRO E 2 102 ? -26.214 57.277 18.033 1.00 79.21 460 PRO E CA 1
ATOM 7457 C C . PRO E 2 102 ? -26.267 57.176 16.500 1.00 76.50 460 PRO E C 1
ATOM 7458 O O . PRO E 2 102 ? -25.984 56.111 15.947 1.00 72.32 460 PRO E O 1
ATOM 7462 N N . SER E 2 103 ? -26.633 58.266 15.827 1.00 78.15 461 SER E N 1
ATOM 7463 C CA . SER E 2 103 ? -26.923 58.229 14.385 1.00 76.62 461 SER E CA 1
ATOM 7464 C C . SER E 2 103 ? -25.694 57.833 13.554 1.00 73.51 461 SER E C 1
ATOM 7465 O O . SER E 2 103 ? -25.805 57.158 12.534 1.00 71.26 461 SER E O 1
ATOM 7468 N N . ALA E 2 104 ? -24.517 58.231 14.016 1.00 74.07 462 ALA E N 1
ATOM 7469 C CA . ALA E 2 104 ? -23.244 57.805 13.411 1.00 72.02 462 ALA E CA 1
ATOM 7470 C C . ALA E 2 104 ? -23.068 56.285 13.343 1.00 67.81 462 ALA E C 1
ATOM 7471 O O . ALA E 2 104 ? -22.177 55.807 12.665 1.00 66.50 462 ALA E O 1
ATOM 7473 N N . LEU E 2 105 ? -23.899 55.535 14.058 1.00 66.87 463 LEU E N 1
ATOM 7474 C CA . LEU E 2 105 ? -23.849 54.069 14.031 1.00 63.35 463 LEU E CA 1
ATOM 7475 C C . LEU E 2 105 ? -24.933 53.436 13.155 1.00 61.55 463 LEU E C 1
ATOM 7476 O O . LEU E 2 105 ? -24.908 52.223 12.916 1.00 58.17 463 LEU E O 1
ATOM 7481 N N . SER E 2 106 ? -25.823 54.268 12.615 1.00 62.82 464 SER E N 1
ATOM 7482 C CA . SER E 2 106 ? -27.018 53.763 11.952 1.00 62.26 464 SER E CA 1
ATOM 7483 C C . SER E 2 106 ? -26.769 52.714 10.887 1.00 58.72 464 SER E C 1
ATOM 7484 O O . SER E 2 106 ? -27.381 51.657 10.922 1.00 56.86 464 SER E O 1
ATOM 7487 N N . LYS E 2 107 ? -25.904 53.056 9.939 1.00 58.21 465 LYS E N 1
ATOM 7488 C CA . LYS E 2 107 ? -25.471 52.156 8.890 1.00 56.25 465 LYS E CA 1
ATOM 7489 C C . LYS E 2 107 ? -25.011 50.821 9.465 1.00 52.90 465 LYS E C 1
ATOM 7490 O O . LYS E 2 107 ? -25.461 49.754 9.053 1.00 50.90 465 LYS E O 1
ATOM 7496 N N . LYS E 2 108 ? -24.140 50.908 10.456 1.00 52.14 466 LYS E N 1
ATOM 7497 C CA . LYS E 2 108 ? -23.581 49.717 11.034 1.00 49.75 466 LYS E CA 1
ATOM 7498 C C . LYS E 2 108 ? -24.689 48.895 11.621 1.00 49.35 466 LYS E C 1
ATOM 7499 O O . LYS E 2 108 ? -24.743 47.686 11.379 1.00 47.51 466 LYS E O 1
ATOM 7505 N N . ILE E 2 109 ? -25.618 49.537 12.311 1.00 51.15 467 ILE E N 1
ATOM 7506 C CA . ILE E 2 109 ? -26.704 48.769 12.882 1.00 51.47 467 ILE E CA 1
ATOM 7507 C C . ILE E 2 109 ? -27.474 48.081 11.766 1.00 50.66 467 ILE E C 1
ATOM 7508 O O . ILE E 2 109 ? -27.780 46.901 11.854 1.00 50.05 467 ILE E O 1
ATOM 7513 N N . THR E 2 110 ? -27.767 48.813 10.708 1.00 51.25 468 THR E N 1
ATOM 7514 C CA . THR E 2 110 ? -28.524 48.257 9.615 1.00 50.77 468 THR E CA 1
ATOM 7515 C C . THR E 2 110 ? -27.809 47.048 9.083 1.00 47.88 468 THR E C 1
ATOM 7516 O O . THR E 2 110 ? -28.446 46.034 8.847 1.00 47.07 468 THR E O 1
ATOM 7520 N N . LEU E 2 111 ? -26.494 47.172 8.878 1.00 46.36 469 LEU E N 1
ATOM 7521 C CA . LEU E 2 111 ? -25.760 46.118 8.275 1.00 44.39 469 LEU E CA 1
ATOM 7522 C C . LEU E 2 111 ? -25.761 44.918 9.196 1.00 43.38 469 LEU E C 1
ATOM 7523 O O . LEU E 2 111 ? -25.842 43.763 8.773 1.00 42.03 469 LEU E O 1
ATOM 7528 N N . LEU E 2 112 ? -25.715 45.196 10.482 1.00 44.46 470 LEU E N 1
ATOM 7529 C CA . LEU E 2 112 ? -25.681 44.122 11.455 1.00 43.83 470 LEU E CA 1
ATOM 7530 C C . LEU E 2 112 ? -27.003 43.376 11.349 1.00 43.99 470 LEU E C 1
ATOM 7531 O O . LEU E 2 112 ? -27.026 42.147 11.344 1.00 42.79 470 LEU E O 1
ATOM 7536 N N . LYS E 2 113 ? -28.078 44.114 11.200 1.00 45.28 471 LYS E N 1
ATOM 7537 C CA . LYS E 2 113 ? -29.396 43.492 11.094 1.00 46.43 471 LYS E CA 1
ATOM 7538 C C . LYS E 2 113 ? -29.490 42.572 9.882 1.00 44.95 471 LYS E C 1
ATOM 7539 O O . LYS E 2 113 ? -30.021 41.463 9.930 1.00 44.74 471 LYS E O 1
ATOM 7545 N N . TYR E 2 114 ? -28.940 43.053 8.789 1.00 43.90 472 TYR E N 1
ATOM 7546 C CA . TYR E 2 114 ? -28.938 42.290 7.577 1.00 42.98 472 TYR E CA 1
ATOM 7547 C C . TYR E 2 114 ? -28.123 40.952 7.771 1.00 40.25 472 TYR E C 1
ATOM 7548 O O . TYR E 2 114 ? -28.571 39.852 7.430 1.00 40.13 472 TYR E O 1
ATOM 7557 N N . PHE E 2 115 ? -26.968 41.041 8.396 1.00 38.22 473 PHE E N 1
ATOM 7558 C CA . PHE E 2 115 ? -26.183 39.824 8.591 1.00 36.17 473 PHE E CA 1
ATOM 7559 C C . PHE E 2 115 ? -27.056 38.892 9.447 1.00 36.55 473 PHE E C 1
ATOM 7560 O O . PHE E 2 115 ? -27.178 37.698 9.172 1.00 36.26 473 PHE E O 1
ATOM 7568 N N . ARG E 2 116 ? -27.632 39.425 10.501 1.00 37.40 474 ARG E N 1
ATOM 7569 C CA . ARG E 2 116 ? -28.306 38.577 11.443 1.00 38.07 474 ARG E CA 1
ATOM 7570 C C . ARG E 2 116 ? -29.427 37.920 10.703 1.00 39.70 474 ARG E C 1
ATOM 7571 O O . ARG E 2 116 ? -29.589 36.717 10.792 1.00 39.54 474 ARG E O 1
ATOM 7579 N N . ASN E 2 117 ? -30.211 38.738 9.972 1.00 41.51 475 ASN E N 1
ATOM 7580 C CA . ASN E 2 117 ? -31.329 38.222 9.243 1.00 43.59 475 ASN E CA 1
ATOM 7581 C C . ASN E 2 117 ? -30.932 37.185 8.236 1.00 42.77 475 ASN E C 1
ATOM 7582 O O . ASN E 2 117 ? -31.644 36.204 8.068 1.00 44.14 475 ASN E O 1
ATOM 7587 N N . TYR E 2 118 ? -29.798 37.387 7.594 1.00 41.07 476 TYR E N 1
ATOM 7588 C CA . TYR E 2 118 ? -29.334 36.455 6.599 1.00 40.59 476 TYR E CA 1
ATOM 7589 C C . TYR E 2 118 ? -28.976 35.169 7.299 1.00 40.46 476 TYR E C 1
ATOM 7590 O O . TYR E 2 118 ? -29.298 34.127 6.766 1.00 41.45 476 TYR E O 1
ATOM 7599 N N . MET E 2 119 ? -28.345 35.228 8.476 1.00 40.23 477 MET E N 1
ATOM 7600 C CA . MET E 2 119 ? -27.821 34.016 9.122 1.00 40.67 477 MET E CA 1
ATOM 7601 C C . MET E 2 119 ? -28.901 33.232 9.846 1.00 44.66 477 MET E C 1
ATOM 7602 O O . MET E 2 119 ? -28.783 32.041 9.939 1.00 46.47 477 MET E O 1
ATOM 7607 N N . SER E 2 120 ? -29.940 33.894 10.345 1.00 49.20 478 SER E N 1
ATOM 7608 C CA . SER E 2 120 ? -31.099 33.242 10.962 1.00 53.85 478 SER E CA 1
ATOM 7609 C C . SER E 2 120 ? -31.766 32.242 10.033 1.00 59.22 478 SER E C 1
ATOM 7610 O O . SER E 2 120 ? -31.810 32.449 8.820 1.00 60.74 478 SER E O 1
ATOM 7613 N N . GLU E 2 121 ? -32.344 31.191 10.614 1.00 65.93 479 GLU E N 1
ATOM 7614 C CA . GLU E 2 121 ? -33.112 30.170 9.876 1.00 70.43 479 GLU E CA 1
ATOM 7615 C C . GLU E 2 121 ? -34.470 29.860 10.541 1.00 75.06 479 GLU E C 1
ATOM 7616 O O . GLU E 2 121 ? -34.972 30.611 11.385 1.00 77.66 479 GLU E O 1
ATOM 7622 N N . PRO E 2 132 ? -36.211 36.937 27.751 1.00 106.98 490 PRO E N 1
ATOM 7623 C CA . PRO E 2 132 ? -35.611 38.154 28.284 1.00 106.02 490 PRO E CA 1
ATOM 7624 C C . PRO E 2 132 ? -35.875 38.259 29.772 1.00 107.45 490 PRO E C 1
ATOM 7625 O O . PRO E 2 132 ? -37.031 38.307 30.185 1.00 111.42 490 PRO E O 1
ATOM 7629 N N . ARG E 2 133 ? -34.814 38.301 30.568 1.00 104.10 491 ARG E N 1
ATOM 7630 C CA . ARG E 2 133 ? -34.968 38.301 32.013 1.00 106.40 491 ARG E CA 1
ATOM 7631 C C . ARG E 2 133 ? -33.904 39.124 32.759 1.00 101.10 491 ARG E C 1
ATOM 7632 O O . ARG E 2 133 ? -33.027 39.728 32.157 1.00 97.49 491 ARG E O 1
ATOM 7640 N N . GLU E 2 134 ? -34.028 39.151 34.078 1.00 101.76 492 GLU E N 1
ATOM 7641 C CA . GLU E 2 134 ? -33.129 39.882 34.948 1.00 99.95 492 GLU E CA 1
ATOM 7642 C C . GLU E 2 134 ? -31.806 39.108 35.014 1.00 96.10 492 GLU E C 1
ATOM 7643 O O . GLU E 2 134 ? -31.771 37.886 35.259 1.00 94.81 492 GLU E O 1
ATOM 7649 N N . GLY E 2 135 ? -30.725 39.836 34.771 1.00 92.73 493 GLY E N 1
ATOM 7650 C CA . GLY E 2 135 ? -29.420 39.258 34.603 1.00 87.32 493 GLY E CA 1
ATOM 7651 C C . GLY E 2 135 ? -28.889 39.595 33.240 1.00 82.76 493 GLY E C 1
ATOM 7652 O O . GLY E 2 135 ? -27.671 39.734 33.069 1.00 78.94 493 GLY E O 1
ATOM 7653 N N . ASP E 2 136 ? -29.777 39.720 32.254 1.00 81.63 494 ASP E N 1
ATOM 7654 C CA . ASP E 2 136 ? -29.285 39.928 30.894 1.00 78.72 494 ASP E CA 1
ATOM 7655 C C . ASP E 2 136 ? -28.854 41.359 30.655 1.00 77.40 494 ASP E C 1
ATOM 7656 O O . ASP E 2 136 ? -28.246 41.662 29.631 1.00 74.25 494 ASP E O 1
ATOM 7661 N N . GLU E 2 137 ? -29.146 42.224 31.608 1.00 80.19 495 GLU E N 1
ATOM 7662 C CA . GLU E 2 137 ? -28.651 43.590 31.576 1.00 81.20 495 GLU E CA 1
ATOM 7663 C C . GLU E 2 137 ? -27.149 43.653 31.865 1.00 78.21 495 GLU E C 1
ATOM 7664 O O . GLU E 2 137 ? -26.536 44.705 31.731 1.00 78.46 495 GLU E O 1
ATOM 7670 N N . LEU E 2 138 ? -26.558 42.533 32.273 1.00 75.07 496 LEU E N 1
ATOM 7671 C CA . LEU E 2 138 ? -25.131 42.486 32.578 1.00 72.16 496 LEU E CA 1
ATOM 7672 C C . LEU E 2 138 ? -24.343 41.793 31.488 1.00 67.05 496 LEU E C 1
ATOM 7673 O O . LEU E 2 138 ? -23.108 41.755 31.536 1.00 65.13 496 LEU E O 1
ATOM 7678 N N . THR E 2 139 ? -25.058 41.239 30.522 1.00 64.62 497 THR E N 1
ATOM 7679 C CA . THR E 2 139 ? -24.465 40.459 29.458 1.00 60.52 497 THR E CA 1
ATOM 7680 C C . THR E 2 139 ? -23.362 41.232 28.698 1.00 58.65 497 THR E C 1
ATOM 7681 O O . THR E 2 139 ? -23.579 42.353 28.211 1.00 58.90 497 THR E O 1
ATOM 7685 N N . ARG E 2 140 ? -22.172 40.629 28.621 1.00 55.90 498 ARG E N 1
ATOM 7686 C CA . ARG E 2 140 ? -21.044 41.273 27.969 1.00 54.28 498 ARG E CA 1
ATOM 7687 C C . ARG E 2 140 ? -20.315 40.199 27.260 1.00 50.48 498 ARG E C 1
ATOM 7688 O O . ARG E 2 140 ? -19.543 39.496 27.865 1.00 50.71 498 ARG E O 1
ATOM 7696 N N . LEU E 2 141 ? -20.570 40.076 25.968 1.00 48.25 499 LEU E N 1
ATOM 7697 C CA . LEU E 2 141 ? -20.052 38.987 25.161 1.00 45.03 499 LEU E CA 1
ATOM 7698 C C . LEU E 2 141 ? -18.632 39.252 24.692 1.00 42.65 499 LEU E C 1
ATOM 7699 O O . LEU E 2 141 ? -18.195 40.398 24.621 1.00 43.36 499 LEU E O 1
ATOM 7704 N N . PRO E 2 142 ? -17.887 38.189 24.428 1.00 40.05 500 PRO E N 1
ATOM 7705 C CA . PRO E 2 142 ? -16.607 38.369 23.754 1.00 38.60 500 PRO E CA 1
ATOM 7706 C C . PRO E 2 142 ? -16.851 38.717 22.305 1.00 37.10 500 PRO E C 1
ATOM 7707 O O . PRO E 2 142 ? -17.956 38.484 21.812 1.00 36.87 500 PRO E O 1
ATOM 7711 N N . TYR E 2 143 ? -15.823 39.229 21.630 1.00 36.06 501 TYR E N 1
ATOM 7712 C CA . TYR E 2 143 ? -15.970 39.692 20.253 1.00 35.19 501 TYR E CA 1
ATOM 7713 C C . TYR E 2 143 ? -14.804 39.214 19.398 1.00 33.62 501 TYR E C 1
ATOM 7714 O O . TYR E 2 143 ? -13.745 38.859 19.917 1.00 33.40 501 TYR E O 1
ATOM 7723 N N . LEU E 2 144 ? -15.050 39.198 18.092 1.00 32.56 502 LEU E N 1
ATOM 7724 C CA . LEU E 2 144 ? -14.115 38.757 17.127 1.00 31.79 502 LEU E CA 1
ATOM 7725 C C . LEU E 2 144 ? -12.983 39.760 17.006 1.00 33.89 502 LEU E C 1
ATOM 7726 O O . LEU E 2 144 ? -13.220 40.962 16.699 1.00 35.49 502 LEU E O 1
ATOM 7731 N N . ARG E 2 145 ? -11.785 39.299 17.342 1.00 34.47 503 ARG E N 1
ATOM 7732 C CA . ARG E 2 145 ? -10.655 40.158 17.367 1.00 37.42 503 ARG E CA 1
ATOM 7733 C C . ARG E 2 145 ? -10.004 40.069 15.993 1.00 36.50 503 ARG E C 1
ATOM 7734 O O . ARG E 2 145 ? -9.720 41.083 15.363 1.00 36.83 503 ARG E O 1
ATOM 7742 N N . HIS E 2 146 ? -9.762 38.843 15.537 1.00 34.73 504 HIS E N 1
ATOM 7743 C CA . HIS E 2 146 ? -9.050 38.617 14.285 1.00 34.44 504 HIS E CA 1
ATOM 7744 C C . HIS E 2 146 ? -9.563 37.353 13.608 1.00 31.58 504 HIS E C 1
ATOM 7745 O O . HIS E 2 146 ? -10.172 36.502 14.244 1.00 29.83 504 HIS E O 1
ATOM 7752 N N . TRP E 2 147 ? -9.292 37.275 12.298 1.00 30.35 505 TRP E N 1
ATOM 7753 C CA . TRP E 2 147 ? -9.661 36.134 11.490 1.00 28.52 505 TRP E CA 1
ATOM 7754 C C . TRP E 2 147 ? -8.869 36.141 10.178 1.00 28.92 505 TRP E C 1
ATOM 7755 O O . TRP E 2 147 ? -8.343 37.154 9.738 1.00 29.89 505 TRP E O 1
ATOM 7766 N N . PHE E 2 148 ? -8.755 34.982 9.569 1.00 27.99 506 PHE E N 1
ATOM 7767 C CA . PHE E 2 148 ? -8.317 34.914 8.193 1.00 28.60 506 PHE E CA 1
ATOM 7768 C C . PHE E 2 148 ? -8.932 33.675 7.590 1.00 27.86 506 PHE E C 1
ATOM 7769 O O . PHE E 2 148 ? -9.304 32.733 8.306 1.00 26.90 506 PHE E O 1
ATOM 7777 N N . ARG E 2 149 ? -9.016 33.693 6.270 1.00 28.32 507 ARG E N 1
ATOM 7778 C CA . ARG E 2 149 ? -9.609 32.624 5.534 1.00 28.08 507 ARG E CA 1
ATOM 7779 C C . ARG E 2 149 ? -8.662 32.307 4.404 1.00 29.64 507 ARG E C 1
ATOM 7780 O O . ARG E 2 149 ? -8.101 33.208 3.786 1.00 30.75 507 ARG E O 1
ATOM 7788 N N . THR E 2 150 ? -8.522 31.008 4.161 1.00 29.95 508 THR E N 1
ATOM 7789 C CA . THR E 2 150 ? -7.803 30.441 3.032 1.00 31.76 508 THR E CA 1
ATOM 7790 C C . THR E 2 150 ? -8.820 29.617 2.252 1.00 32.50 508 THR E C 1
ATOM 7791 O O . THR E 2 150 ? -9.995 29.525 2.637 1.00 31.72 508 THR E O 1
ATOM 7795 N N . LYS E 2 151 ? -8.361 28.958 1.211 1.00 34.70 509 LYS E N 1
ATOM 7796 C CA . LYS E 2 151 ? -9.251 28.125 0.431 1.00 35.76 509 LYS E CA 1
ATOM 7797 C C . LYS E 2 151 ? -9.764 26.884 1.175 1.00 35.01 509 LYS E C 1
ATOM 7798 O O . LYS E 2 151 ? -10.770 26.320 0.759 1.00 35.67 509 LYS E O 1
ATOM 7804 N N . SER E 2 152 ? -9.085 26.442 2.228 1.00 33.94 510 SER E N 1
ATOM 7805 C CA . SER E 2 152 ? -9.527 25.243 2.941 1.00 33.69 510 SER E CA 1
ATOM 7806 C C . SER E 2 152 ? -9.941 25.418 4.379 1.00 31.22 510 SER E C 1
ATOM 7807 O O . SER E 2 152 ? -10.466 24.492 4.947 1.00 31.37 510 SER E O 1
ATOM 7810 N N . ALA E 2 153 ? -9.731 26.594 4.965 1.00 29.65 511 ALA E N 1
ATOM 7811 C CA . ALA E 2 153 ? -10.120 26.838 6.332 1.00 27.85 511 ALA E CA 1
ATOM 7812 C C . ALA E 2 153 ? -10.455 28.280 6.619 1.00 27.06 511 ALA E C 1
ATOM 7813 O O . ALA E 2 153 ? -10.090 29.200 5.892 1.00 27.56 511 ALA E O 1
ATOM 7815 N N . ILE E 2 154 ? -11.146 28.483 7.726 1.00 26.15 512 ILE E N 1
ATOM 7816 C CA . ILE E 2 154 ? -11.220 29.797 8.327 1.00 25.78 512 ILE E CA 1
ATOM 7817 C C . ILE E 2 154 ? -10.822 29.693 9.766 1.00 25.43 512 ILE E C 1
ATOM 7818 O O . ILE E 2 154 ? -11.083 28.695 10.410 1.00 25.44 512 ILE E O 1
ATOM 7823 N N . VAL E 2 155 ? -10.064 30.661 10.233 1.00 26.18 513 VAL E N 1
ATOM 7824 C CA . VAL E 2 155 ? -9.612 30.733 11.605 1.00 26.25 513 VAL E CA 1
ATOM 7825 C C . VAL E 2 155 ? -10.028 32.052 12.287 1.00 26.60 513 VAL E C 1
ATOM 7826 O O . VAL E 2 155 ? -9.815 33.167 11.754 1.00 26.61 513 VAL E O 1
ATOM 7830 N N . LEU E 2 156 ? -10.658 31.882 13.453 1.00 26.27 514 LEU E N 1
ATOM 7831 C CA . LEU E 2 156 ? -11.297 32.952 14.129 1.00 26.98 514 LEU E CA 1
ATOM 7832 C C . LEU E 2 156 ? -10.713 33.045 15.547 1.00 27.83 514 LEU E C 1
ATOM 7833 O O . LEU E 2 156 ? -10.778 32.054 16.328 1.00 28.00 514 LEU E O 1
ATOM 7838 N N . HIS E 2 157 ? -10.323 34.257 15.923 1.00 28.56 515 HIS E N 1
ATOM 7839 C CA . HIS E 2 157 ? -9.810 34.547 17.231 1.00 29.61 515 HIS E CA 1
ATOM 7840 C C . HIS E 2 157 ? -10.703 35.523 17.994 1.00 30.00 515 HIS E C 1
ATOM 7841 O O . HIS E 2 157 ? -10.817 36.674 17.646 1.00 31.18 515 HIS E O 1
ATOM 7848 N N . LEU E 2 158 ? -11.322 35.033 19.063 1.00 29.85 516 LEU E N 1
ATOM 7849 C CA . LEU E 2 158 ? -12.177 35.827 19.919 1.00 30.57 516 LEU E CA 1
ATOM 7850 C C . LEU E 2 158 ? -11.395 36.523 21.027 1.00 31.64 516 LEU E C 1
ATOM 7851 O O . LEU E 2 158 ? -10.308 36.098 21.384 1.00 31.16 516 LEU E O 1
ATOM 7856 N N . SER E 2 159 ? -12.007 37.553 21.611 1.00 32.85 517 SER E N 1
ATOM 7857 C CA . SER E 2 159 ? -11.384 38.414 22.658 1.00 34.63 517 SER E CA 1
ATOM 7858 C C . SER E 2 159 ? -11.129 37.750 24.003 1.00 35.08 517 SER E C 1
ATOM 7859 O O . SER E 2 159 ? -10.407 38.292 24.845 1.00 36.32 517 SER E O 1
ATOM 7862 N N . ASN E 2 160 ? -11.774 36.603 24.218 1.00 33.96 518 ASN E N 1
ATOM 7863 C CA . ASN E 2 160 ? -11.505 35.798 25.396 1.00 34.69 518 ASN E CA 1
ATOM 7864 C C . ASN E 2 160 ? -10.421 34.752 25.167 1.00 33.60 518 ASN E C 1
ATOM 7865 O O . ASN E 2 160 ? -10.231 33.905 26.002 1.00 33.85 518 ASN E O 1
ATOM 7870 N N . GLY E 2 161 ? -9.723 34.831 24.041 1.00 33.03 519 GLY E N 1
ATOM 7871 C CA . GLY E 2 161 ? -8.542 33.970 23.781 1.00 33.00 519 GLY E CA 1
ATOM 7872 C C . GLY E 2 161 ? -8.819 32.680 23.048 1.00 31.60 519 GLY E C 1
ATOM 7873 O O . GLY E 2 161 ? -7.897 31.980 22.652 1.00 32.44 519 GLY E O 1
ATOM 7874 N N . THR E 2 162 ? -10.078 32.349 22.863 1.00 31.07 520 THR E N 1
ATOM 7875 C CA . THR E 2 162 ? -10.469 31.208 22.057 1.00 29.88 520 THR E CA 1
ATOM 7876 C C . THR E 2 162 ? -10.097 31.387 20.558 1.00 28.77 520 THR E C 1
ATOM 7877 O O . THR E 2 162 ? -10.305 32.426 19.952 1.00 28.61 520 THR E O 1
ATOM 7881 N N . VAL E 2 163 ? -9.509 30.356 19.985 1.00 27.89 521 VAL E N 1
ATOM 7882 C CA . VAL E 2 163 ? -9.238 30.316 18.570 1.00 26.77 521 VAL E CA 1
ATOM 7883 C C . VAL E 2 163 ? -9.983 29.130 18.024 1.00 25.96 521 VAL E C 1
ATOM 7884 O O . VAL E 2 163 ? -9.965 28.083 18.621 1.00 26.18 521 VAL E O 1
ATOM 7888 N N . GLN E 2 164 ? -10.685 29.341 16.911 1.00 25.24 522 GLN E N 1
ATOM 7889 C CA . GLN E 2 164 ? -11.496 28.319 16.293 1.00 24.77 522 GLN E CA 1
ATOM 7890 C C . GLN E 2 164 ? -11.039 28.205 14.869 1.00 24.58 522 GLN E C 1
ATOM 7891 O O . GLN E 2 164 ? -10.776 29.232 14.205 1.00 23.93 522 GLN E O 1
ATOM 7897 N N . ILE E 2 165 ? -10.864 26.941 14.434 1.00 24.80 523 ILE E N 1
ATOM 7898 C CA . ILE E 2 165 ? -10.515 26.640 13.072 1.00 25.05 523 ILE E CA 1
ATOM 7899 C C . ILE E 2 165 ? -11.601 25.792 12.468 1.00 25.50 523 ILE E C 1
ATOM 7900 O O . ILE E 2 165 ? -11.910 24.729 12.992 1.00 25.92 523 ILE E O 1
ATOM 7905 N N . ASN E 2 166 ? -12.170 26.238 11.346 1.00 25.87 524 ASN E N 1
ATOM 7906 C CA . ASN E 2 166 ? -13.149 25.437 10.631 1.00 26.81 524 ASN E CA 1
ATOM 7907 C C . ASN E 2 166 ? -12.479 24.839 9.390 1.00 27.66 524 ASN E C 1
ATOM 7908 O O . ASN E 2 166 ? -11.972 25.594 8.570 1.00 27.17 524 ASN E O 1
ATOM 7913 N N . PHE E 2 167 ? -12.562 23.492 9.249 1.00 28.66 525 PHE E N 1
ATOM 7914 C CA . PHE E 2 167 ? -12.101 22.773 8.092 1.00 30.21 525 PHE E CA 1
ATOM 7915 C C . PHE E 2 167 ? -13.265 22.532 7.126 1.00 31.69 525 PHE E C 1
ATOM 7916 O O . PHE E 2 167 ? -14.238 21.891 7.435 1.00 32.58 525 PHE E O 1
ATOM 7924 N N . PHE E 2 168 ? -13.092 23.001 5.909 1.00 32.81 526 PHE E N 1
ATOM 7925 C CA . PHE E 2 168 ? -14.106 22.994 4.917 1.00 34.42 526 PHE E CA 1
ATOM 7926 C C . PHE E 2 168 ? -14.282 21.681 4.226 1.00 37.63 526 PHE E C 1
ATOM 7927 O O . PHE E 2 168 ? -15.384 21.303 3.888 1.00 39.50 526 PHE E O 1
ATOM 7935 N N . GLN E 2 169 ? -13.211 20.972 3.982 1.00 40.25 527 GLN E N 1
ATOM 7936 C CA . GLN E 2 169 ? -13.326 19.708 3.295 1.00 44.79 527 GLN E CA 1
ATOM 7937 C C . GLN E 2 169 ? -14.323 18.761 3.948 1.00 45.43 527 GLN E C 1
ATOM 7938 O O . GLN E 2 169 ? -15.127 18.182 3.244 1.00 48.40 527 GLN E O 1
ATOM 7944 N N . ASP E 2 170 ? -14.259 18.602 5.270 1.00 44.24 528 ASP E N 1
ATOM 7945 C CA . ASP E 2 170 ? -15.047 17.580 5.985 1.00 45.39 528 ASP E CA 1
ATOM 7946 C C . ASP E 2 170 ? -15.954 18.140 7.025 1.00 43.83 528 ASP E C 1
ATOM 7947 O O . ASP E 2 170 ? -16.555 17.392 7.796 1.00 45.06 528 ASP E O 1
ATOM 7952 N N . HIS E 2 171 ? -16.067 19.455 7.037 1.00 41.99 529 HIS E N 1
ATOM 7953 C CA . HIS E 2 171 ? -16.909 20.150 7.990 1.00 41.27 529 HIS E CA 1
ATOM 7954 C C . HIS E 2 171 ? -16.554 19.810 9.428 1.00 39.73 529 HIS E C 1
ATOM 7955 O O . HIS E 2 171 ? -17.408 19.407 10.191 1.00 42.62 529 HIS E O 1
ATOM 7962 N N . THR E 2 172 ? -15.297 19.937 9.802 1.00 37.12 530 THR E N 1
ATOM 7963 C CA . THR E 2 172 ? -14.889 19.748 11.182 1.00 35.03 530 THR E CA 1
ATOM 7964 C C . THR E 2 172 ? -14.344 21.042 11.779 1.00 32.14 530 THR E C 1
ATOM 7965 O O . THR E 2 172 ? -14.030 22.011 11.070 1.00 30.51 530 THR E O 1
ATOM 7969 N N . LYS E 2 173 ? -14.258 21.050 13.106 1.00 31.17 531 LYS E N 1
ATOM 7970 C CA . LYS E 2 173 ? -13.772 22.169 13.843 1.00 29.75 531 LYS E CA 1
ATOM 7971 C C . LYS E 2 173 ? -12.830 21.777 14.925 1.00 29.55 531 LYS E C 1
ATOM 7972 O O . LYS E 2 173 ? -12.931 20.726 15.487 1.00 30.44 531 LYS E O 1
ATOM 7978 N N . LEU E 2 174 ? -11.891 22.658 15.217 1.00 28.82 532 LEU E N 1
ATOM 7979 C CA . LEU E 2 174 ? -11.129 22.603 16.417 1.00 28.87 532 LEU E CA 1
ATOM 7980 C C . LEU E 2 174 ? -11.294 23.922 17.104 1.00 28.61 532 LEU E C 1
ATOM 7981 O O . LEU E 2 174 ? -11.043 24.999 16.490 1.00 28.35 532 LEU E O 1
ATOM 7986 N N . ILE E 2 175 ? -11.624 23.870 18.393 1.00 28.95 533 ILE E N 1
ATOM 7987 C CA . ILE E 2 175 ? -11.641 25.060 19.234 1.00 28.74 533 ILE E CA 1
ATOM 7988 C C . ILE E 2 175 ? -10.519 24.995 20.271 1.00 29.34 533 ILE E C 1
ATOM 7989 O O . ILE E 2 175 ? -10.442 24.051 21.015 1.00 30.98 533 ILE E O 1
ATOM 7994 N N . LEU E 2 176 ? -9.612 25.949 20.279 1.00 29.33 534 LEU E N 1
ATOM 7995 C CA . LEU E 2 176 ? -8.531 25.960 21.262 1.00 29.87 534 LEU E CA 1
ATOM 7996 C C . LEU E 2 176 ? -8.716 27.072 22.310 1.00 30.14 534 LEU E C 1
ATOM 7997 O O . LEU E 2 176 ? -9.035 28.217 21.968 1.00 30.05 534 LEU E O 1
ATOM 8002 N N . CYS E 2 177 ? -8.528 26.733 23.586 1.00 30.50 535 CYS E N 1
ATOM 8003 C CA . CYS E 2 177 ? -8.571 27.738 24.645 1.00 31.02 535 CYS E CA 1
ATOM 8004 C C . CYS E 2 177 ? -7.285 27.641 25.435 1.00 31.75 535 CYS E C 1
ATOM 8005 O O . CYS E 2 177 ? -7.036 26.650 26.068 1.00 32.74 535 CYS E O 1
ATOM 8008 N N . PRO E 2 178 ? -6.476 28.685 25.417 1.00 32.16 536 PRO E N 1
ATOM 8009 C CA . PRO E 2 178 ? -5.234 28.724 26.159 1.00 33.40 536 PRO E CA 1
ATOM 8010 C C . PRO E 2 178 ? -5.457 29.004 27.658 1.00 34.76 536 PRO E C 1
ATOM 8011 O O . PRO E 2 178 ? -4.510 28.846 28.454 1.00 36.00 536 PRO E O 1
ATOM 8015 N N . LEU E 2 179 ? -6.674 29.399 28.044 1.00 34.42 537 LEU E N 1
ATOM 8016 C CA . LEU E 2 179 ? -6.992 29.528 29.476 1.00 36.31 537 LEU E CA 1
ATOM 8017 C C . LEU E 2 179 ? -7.253 28.163 30.152 1.00 36.49 537 LEU E C 1
ATOM 8018 O O . LEU E 2 179 ? -6.820 27.903 31.251 1.00 37.69 537 LEU E O 1
ATOM 8023 N N . MET E 2 180 ? -7.994 27.317 29.475 1.00 35.38 538 MET E N 1
ATOM 8024 C CA . MET E 2 180 ? -8.197 25.966 29.913 1.00 36.10 538 MET E CA 1
ATOM 8025 C C . MET E 2 180 ? -7.075 25.048 29.406 1.00 35.50 538 MET E C 1
ATOM 8026 O O . MET E 2 180 ? -7.003 23.930 29.816 1.00 35.99 538 MET E O 1
ATOM 8031 N N . GLY E 2 181 ? -6.198 25.514 28.525 1.00 34.69 539 GLY E N 1
ATOM 8032 C CA . GLY E 2 181 ? -5.216 24.611 27.914 1.00 34.41 539 GLY E CA 1
ATOM 8033 C C . GLY E 2 181 ? -5.868 23.411 27.241 1.00 33.57 539 GLY E C 1
ATOM 8034 O O . GLY E 2 181 ? -5.395 22.289 27.335 1.00 34.36 539 GLY E O 1
ATOM 8035 N N . ALA E 2 182 ? -6.957 23.654 26.535 1.00 32.53 540 ALA E N 1
ATOM 8036 C CA . ALA E 2 182 ? -7.801 22.591 25.997 1.00 32.05 540 ALA E CA 1
ATOM 8037 C C . ALA E 2 182 ? -8.029 22.725 24.510 1.00 30.98 540 ALA E C 1
ATOM 8038 O O . ALA E 2 182 ? -7.893 23.802 23.904 1.00 30.37 540 ALA E O 1
ATOM 8040 N N . VAL E 2 183 ? -8.410 21.613 23.908 1.00 31.07 541 VAL E N 1
ATOM 8041 C CA . VAL E 2 183 ? -8.690 21.598 22.472 1.00 30.22 541 VAL E CA 1
ATOM 8042 C C . VAL E 2 183 ? -9.949 20.809 22.324 1.00 30.51 541 VAL E C 1
ATOM 8043 O O . VAL E 2 183 ? -10.076 19.717 22.851 1.00 31.51 541 VAL E O 1
ATOM 8047 N N . THR E 2 184 ? -10.908 21.383 21.617 1.00 30.02 542 THR E N 1
ATOM 8048 C CA . THR E 2 184 ? -12.122 20.636 21.355 1.00 30.83 542 THR E CA 1
ATOM 8049 C C . THR E 2 184 ? -12.237 20.313 19.899 1.00 30.80 542 THR E C 1
ATOM 8050 O O . THR E 2 184 ? -12.063 21.172 19.061 1.00 29.73 542 THR E O 1
ATOM 8054 N N . TYR E 2 185 ? -12.507 19.055 19.611 1.00 32.04 543 TYR E N 1
ATOM 8055 C CA . TYR E 2 185 ? -12.672 18.640 18.269 1.00 32.76 543 TYR E CA 1
ATOM 8056 C C . TYR E 2 185 ? -14.136 18.373 18.015 1.00 33.64 543 TYR E C 1
ATOM 8057 O O . TYR E 2 185 ? -14.823 17.749 18.784 1.00 35.01 543 TYR E O 1
ATOM 8066 N N . ILE E 2 186 ? -14.609 18.850 16.888 1.00 33.75 544 ILE E N 1
ATOM 8067 C CA . ILE E 2 186 ? -15.997 18.734 16.498 1.00 35.27 544 ILE E CA 1
ATOM 8068 C C . ILE E 2 186 ? -16.024 18.010 15.211 1.00 36.54 544 ILE E C 1
ATOM 8069 O O . ILE E 2 186 ? -15.525 18.538 14.233 1.00 34.96 544 ILE E O 1
ATOM 8074 N N . ASN E 2 187 ? -16.552 16.770 15.237 1.00 39.52 545 ASN E N 1
ATOM 8075 C CA . ASN E 2 187 ? -16.430 15.854 14.105 1.00 41.90 545 ASN E CA 1
ATOM 8076 C C . ASN E 2 187 ? -17.604 16.090 13.162 1.00 44.13 545 ASN E C 1
ATOM 8077 O O . ASN E 2 187 ? -18.409 16.998 13.388 1.00 42.84 545 ASN E O 1
ATOM 8082 N N . GLU E 2 188 ? -17.724 15.250 12.140 1.00 48.74 546 GLU E N 1
ATOM 8083 C CA . GLU E 2 188 ? -18.777 15.424 11.120 1.00 53.03 546 GLU E CA 1
ATOM 8084 C C . GLU E 2 188 ? -20.180 15.304 11.694 1.00 55.45 546 GLU E C 1
ATOM 8085 O O . GLU E 2 188 ? -21.085 16.023 11.295 1.00 56.51 546 GLU E O 1
ATOM 8091 N N . LYS E 2 189 ? -20.343 14.381 12.632 1.00 58.26 547 LYS E N 1
ATOM 8092 C CA . LYS E 2 189 ? -21.631 14.079 13.254 1.00 61.12 547 LYS E CA 1
ATOM 8093 C C . LYS E 2 189 ? -21.991 15.229 14.196 1.00 59.38 547 LYS E C 1
ATOM 8094 O O . LYS E 2 189 ? -23.080 15.253 14.782 1.00 61.33 547 LYS E O 1
ATOM 8100 N N . ARG E 2 190 ? -21.038 16.150 14.341 1.00 54.67 548 ARG E N 1
ATOM 8101 C CA . ARG E 2 190 ? -21.115 17.337 15.187 1.00 54.06 548 ARG E CA 1
ATOM 8102 C C . ARG E 2 190 ? -21.069 17.003 16.691 1.00 51.26 548 ARG E C 1
ATOM 8103 O O . ARG E 2 190 ? -21.643 17.647 17.547 1.00 50.58 548 ARG E O 1
ATOM 8111 N N . GLU E 2 191 ? -20.272 16.009 17.005 1.00 49.44 549 GLU E N 1
ATOM 8112 C CA . GLU E 2 191 ? -20.007 15.684 18.395 1.00 48.77 549 GLU E CA 1
ATOM 8113 C C . GLU E 2 191 ? -18.798 16.469 18.917 1.00 44.80 549 GLU E C 1
ATOM 8114 O O . GLU E 2 191 ? -17.841 16.761 18.155 1.00 42.15 549 GLU E O 1
ATOM 8120 N N . PHE E 2 192 ? -18.873 16.827 20.204 1.00 43.55 550 PHE E N 1
ATOM 8121 C CA . PHE E 2 192 ? -17.848 17.616 20.841 1.00 41.20 550 PHE E CA 1
ATOM 8122 C C . PHE E 2 192 ? -16.945 16.726 21.702 1.00 41.61 550 PHE E C 1
ATOM 8123 O O . PHE E 2 192 ? -17.420 16.199 22.673 1.00 42.84 550 PHE E O 1
ATOM 8131 N N . TYR E 2 193 ? -15.638 16.621 21.387 1.00 39.92 551 TYR E N 1
ATOM 8132 C CA . TYR E 2 193 ? -14.712 15.965 22.310 1.00 40.63 551 TYR E CA 1
ATOM 8133 C C . TYR E 2 193 ? -13.661 16.950 22.756 1.00 37.76 551 TYR E C 1
ATOM 8134 O O . TYR E 2 193 ? -12.906 17.481 21.954 1.00 35.99 551 TYR E O 1
ATOM 8143 N N . THR E 2 194 ? -13.563 17.131 24.058 1.00 37.64 552 THR E N 1
ATOM 8144 C CA . THR E 2 194 ? -12.661 18.120 24.624 1.00 36.30 552 THR E CA 1
ATOM 8145 C C . THR E 2 194 ? -11.513 17.422 25.330 1.00 37.10 552 THR E C 1
ATOM 8146 O O . THR E 2 194 ? -11.740 16.605 26.206 1.00 38.75 552 THR E O 1
ATOM 8150 N N . TYR E 2 195 ? -10.288 17.779 24.939 1.00 36.24 553 TYR E N 1
ATOM 8151 C CA . TYR E 2 195 ? -9.082 17.191 25.499 1.00 37.41 553 TYR E CA 1
ATOM 8152 C C . TYR E 2 195 ? -8.250 18.239 26.185 1.00 37.20 553 TYR E C 1
ATOM 8153 O O . TYR E 2 195 ? -8.198 19.350 25.740 1.00 36.09 553 TYR E O 1
ATOM 8162 N N . LYS E 2 196 ? -7.611 17.880 27.286 1.00 39.06 554 LYS E N 1
ATOM 8163 C CA . LYS E 2 196 ? -6.690 18.768 27.931 1.00 39.71 554 LYS E CA 1
ATOM 8164 C C . LYS E 2 196 ? -5.373 18.430 27.274 1.00 39.74 554 LYS E C 1
ATOM 8165 O O . LYS E 2 196 ? -5.014 17.252 27.186 1.00 41.11 554 LYS E O 1
ATOM 8171 N N . MET E 2 197 ? -4.650 19.423 26.795 1.00 38.91 555 MET E N 1
ATOM 8172 C CA . MET E 2 197 ? -3.421 19.144 26.035 1.00 39.79 555 MET E CA 1
ATOM 8173 C C . MET E 2 197 ? -2.289 18.454 26.818 1.00 41.13 555 MET E C 1
ATOM 8174 O O . MET E 2 197 ? -1.496 17.663 26.226 1.00 41.83 555 MET E O 1
ATOM 8179 N N . THR E 2 198 ? -2.174 18.755 28.115 1.00 41.86 556 THR E N 1
ATOM 8180 C CA . THR E 2 198 ? -1.148 18.093 28.951 1.00 43.63 556 THR E CA 1
ATOM 8181 C C . THR E 2 198 ? -1.451 16.623 29.057 1.00 43.80 556 THR E C 1
ATOM 8182 O O . THR E 2 198 ? -0.566 15.800 29.143 1.00 45.92 556 THR E O 1
ATOM 8186 N N . LEU E 2 199 ? -2.722 16.300 29.048 1.00 42.92 557 LEU E N 1
ATOM 8187 C CA . LEU E 2 199 ? -3.173 14.917 29.057 1.00 43.67 557 LEU E CA 1
ATOM 8188 C C . LEU E 2 199 ? -2.908 14.203 27.718 1.00 42.72 557 LEU E C 1
ATOM 8189 O O . LEU E 2 199 ? -2.658 12.993 27.696 1.00 43.92 557 LEU E O 1
ATOM 8194 N N . ILE E 2 200 ? -2.978 14.929 26.612 1.00 40.49 558 ILE E N 1
ATOM 8195 C CA . ILE E 2 200 ? -2.653 14.327 25.332 1.00 40.32 558 ILE E CA 1
ATOM 8196 C C . ILE E 2 200 ? -1.174 13.983 25.310 1.00 41.67 558 ILE E C 1
ATOM 8197 O O . ILE E 2 200 ? -0.777 12.918 24.858 1.00 42.68 558 ILE E O 1
ATOM 8202 N N . GLU E 2 201 ? -0.373 14.887 25.842 1.00 41.90 559 GLU E N 1
ATOM 8203 C CA . GLU E 2 201 ? 1.031 14.667 25.976 1.00 44.03 559 GLU E CA 1
ATOM 8204 C C . GLU E 2 201 ? 1.330 13.420 26.846 1.00 46.22 559 GLU E C 1
ATOM 8205 O O . GLU E 2 201 ? 2.302 12.682 26.610 1.00 47.06 559 GLU E O 1
ATOM 8211 N N . GLU E 2 202 ? 0.475 13.190 27.846 1.00 46.35 560 GLU E N 1
ATOM 8212 C CA . GLU E 2 202 ? 0.646 12.055 28.739 1.00 48.54 560 GLU E CA 1
ATOM 8213 C C . GLU E 2 202 ? 0.151 10.698 28.180 1.00 49.06 560 GLU E C 1
ATOM 8214 O O . GLU E 2 202 ? 0.772 9.687 28.383 1.00 51.05 560 GLU E O 1
ATOM 8220 N N . PHE E 2 203 ? -0.996 10.668 27.527 1.00 47.43 561 PHE E N 1
ATOM 8221 C CA . PHE E 2 203 ? -1.641 9.392 27.182 1.00 48.33 561 PHE E CA 1
ATOM 8222 C C . PHE E 2 203 ? -1.558 9.131 25.702 1.00 47.69 561 PHE E C 1
ATOM 8223 O O . PHE E 2 203 ? -1.835 8.025 25.253 1.00 49.21 561 PHE E O 1
ATOM 8231 N N . GLY E 2 204 ? -1.184 10.161 24.950 1.00 45.79 562 GLY E N 1
ATOM 8232 C CA . GLY E 2 204 ? -1.099 10.088 23.492 1.00 45.24 562 GLY E CA 1
ATOM 8233 C C . GLY E 2 204 ? -2.439 10.400 22.849 1.00 43.73 562 GLY E C 1
ATOM 8234 O O . GLY E 2 204 ? -3.415 10.651 23.530 1.00 42.92 562 GLY E O 1
ATOM 8235 N N . CYS E 2 205 ? -2.461 10.413 21.517 1.00 43.56 563 CYS E N 1
ATOM 8236 C CA . CYS E 2 205 ? -3.712 10.546 20.746 1.00 42.81 563 CYS E CA 1
ATOM 8237 C C . CYS E 2 205 ? -3.508 9.938 19.374 1.00 43.86 563 CYS E C 1
ATOM 8238 O O . CYS E 2 205 ? -2.399 9.561 19.022 1.00 45.28 563 CYS E O 1
ATOM 8241 N N . CYS E 2 206 ? -4.579 9.785 18.624 1.00 44.01 564 CYS E N 1
ATOM 8242 C CA . CYS E 2 206 ? -4.511 9.207 17.283 1.00 45.65 564 CYS E CA 1
ATOM 8243 C C . CYS E 2 206 ? -3.821 10.141 16.255 1.00 44.96 564 CYS E C 1
ATOM 8244 O O . CYS E 2 206 ? -3.654 11.323 16.505 1.00 42.68 564 CYS E O 1
ATOM 8247 N N . LYS E 2 207 ? -3.469 9.588 15.094 1.00 47.29 565 LYS E N 1
ATOM 8248 C CA . LYS E 2 207 ? -2.785 10.304 14.018 1.00 47.40 565 LYS E CA 1
ATOM 8249 C C . LYS E 2 207 ? -3.524 11.565 13.582 1.00 44.96 565 LYS E C 1
ATOM 8250 O O . LYS E 2 207 ? -2.904 12.587 13.344 1.00 43.26 565 LYS E O 1
ATOM 8256 N N . GLU E 2 208 ? -4.848 11.455 13.514 1.00 45.00 566 GLU E N 1
ATOM 8257 C CA . GLU E 2 208 ? -5.716 12.468 12.947 1.00 43.46 566 GLU E CA 1
ATOM 8258 C C . GLU E 2 208 ? -5.753 13.682 13.840 1.00 41.09 566 GLU E C 1
ATOM 8259 O O . GLU E 2 208 ? -5.665 14.819 13.353 1.00 40.70 566 GLU E O 1
ATOM 8265 N N . LEU E 2 209 ? -5.861 13.464 15.140 1.00 40.24 567 LEU E N 1
ATOM 8266 C CA . LEU E 2 209 ? -5.874 14.612 16.051 1.00 38.33 567 LEU E CA 1
ATOM 8267 C C . LEU E 2 209 ? -4.512 15.283 16.069 1.00 37.63 567 LEU E C 1
ATOM 8268 O O . LEU E 2 209 ? -4.442 16.491 16.160 1.00 36.24 567 LEU E O 1
ATOM 8273 N N . ALA E 2 210 ? -3.465 14.478 16.061 1.00 38.89 568 ALA E N 1
ATOM 8274 C CA . ALA E 2 210 ? -2.096 14.947 16.113 1.00 39.51 568 ALA E CA 1
ATOM 8275 C C . ALA E 2 210 ? -1.800 15.778 14.900 1.00 39.61 568 ALA E C 1
ATOM 8276 O O . ALA E 2 210 ? -1.133 16.797 15.003 1.00 38.93 568 ALA E O 1
ATOM 8278 N N . SER E 2 211 ? -2.322 15.341 13.767 1.00 40.56 569 SER E N 1
ATOM 8279 C CA . SER E 2 211 ? -2.175 16.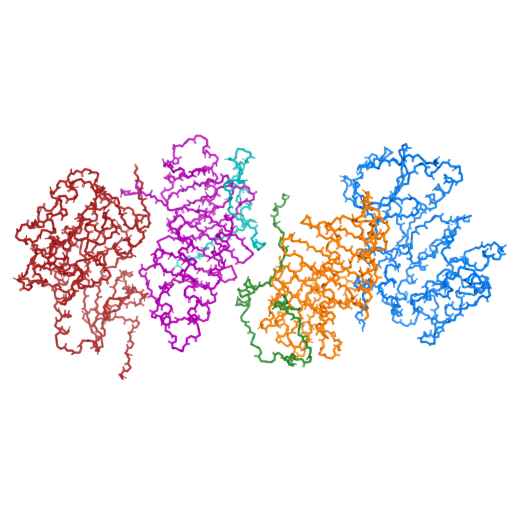086 12.567 1.00 41.32 569 SER E CA 1
ATOM 8280 C C . SER E 2 211 ? -2.892 17.447 12.639 1.00 39.34 569 SER E C 1
ATOM 8281 O O . SER E 2 211 ? -2.360 18.464 12.181 1.00 37.82 569 SER E O 1
ATOM 8284 N N . ARG E 2 212 ? -4.077 17.469 13.234 1.00 38.10 570 ARG E N 1
ATOM 8285 C CA . ARG E 2 212 ? -4.774 18.724 13.384 1.00 36.97 570 ARG E CA 1
ATOM 8286 C C . ARG E 2 212 ? -4.177 19.693 14.403 1.00 34.79 570 ARG E C 1
ATOM 8287 O O . ARG E 2 212 ? -4.336 20.900 14.240 1.00 33.96 570 ARG E O 1
ATOM 8295 N N . LEU E 2 213 ? -3.520 19.194 15.440 1.00 34.41 571 LEU E N 1
ATOM 8296 C CA . LEU E 2 213 ? -2.823 20.044 16.394 1.00 33.54 571 LEU E CA 1
ATOM 8297 C C . LEU E 2 213 ? -1.647 20.736 15.693 1.00 34.14 571 LEU E C 1
ATOM 8298 O O . LEU E 2 213 ? -1.333 21.882 15.971 1.00 33.32 571 LEU E O 1
ATOM 8303 N N . ARG E 2 214 ? -0.949 20.001 14.836 1.00 35.10 572 ARG E N 1
ATOM 8304 C CA . ARG E 2 214 ? 0.120 20.604 14.049 1.00 36.13 572 ARG E CA 1
ATOM 8305 C C . ARG E 2 214 ? -0.437 21.712 13.188 1.00 34.59 572 ARG E C 1
ATOM 8306 O O . ARG E 2 214 ? 0.119 22.793 13.136 1.00 34.53 572 ARG E O 1
ATOM 8314 N N . TYR E 2 215 ? -1.572 21.452 12.563 1.00 33.63 573 TYR E N 1
ATOM 8315 C CA . TYR E 2 215 ? -2.182 22.399 11.667 1.00 33.03 573 TYR E CA 1
ATOM 8316 C C . TYR E 2 215 ? -2.537 23.646 12.441 1.00 32.20 573 TYR E C 1
ATOM 8317 O O . TYR E 2 215 ? -2.358 24.776 11.954 1.00 32.93 573 TYR E O 1
ATOM 8326 N N . ALA E 2 216 ? -3.035 23.435 13.645 1.00 31.38 574 ALA E N 1
ATOM 8327 C CA . ALA E 2 216 ? -3.428 24.499 14.500 1.00 30.95 574 ALA E CA 1
ATOM 8328 C C . ALA E 2 216 ? -2.284 25.423 14.840 1.00 31.64 574 ALA E C 1
ATOM 8329 O O . ALA E 2 216 ? -2.428 26.621 14.822 1.00 30.75 574 ALA E O 1
ATOM 8331 N N . ARG E 2 217 ? -1.151 24.848 15.167 1.00 34.07 575 ARG E N 1
ATOM 8332 C CA . ARG E 2 217 ? 0.047 25.630 15.521 1.00 36.77 575 ARG E CA 1
ATOM 8333 C C . ARG E 2 217 ? 0.399 26.484 14.329 1.00 37.44 575 ARG E C 1
ATOM 8334 O O . ARG E 2 217 ? 0.693 27.654 14.450 1.00 38.36 575 ARG E O 1
ATOM 8342 N N . ASN E 2 218 ? 0.285 25.911 13.150 1.00 37.76 576 ASN E N 1
ATOM 8343 C CA . ASN E 2 218 ? 0.488 26.659 11.911 1.00 38.61 576 ASN E CA 1
ATOM 8344 C C . ASN E 2 218 ? -0.494 27.847 11.748 1.00 37.37 576 ASN E C 1
ATOM 8345 O O . ASN E 2 218 ? -0.077 28.979 11.457 1.00 37.47 576 ASN E O 1
ATOM 8350 N N . MET E 2 219 ? -1.797 27.595 11.961 1.00 35.49 577 MET E N 1
ATOM 8351 C CA . MET E 2 219 ? -2.810 28.660 11.837 1.00 34.43 577 MET E CA 1
ATOM 8352 C C . MET E 2 219 ? -2.589 29.805 12.845 1.00 34.89 577 MET E C 1
ATOM 8353 O O . MET E 2 219 ? -2.670 31.003 12.493 1.00 34.82 577 MET E O 1
ATOM 8358 N N . VAL E 2 220 ? -2.319 29.437 14.102 1.00 35.04 578 VAL E N 1
ATOM 8359 C CA . VAL E 2 220 ? -2.024 30.414 15.158 1.00 35.38 578 VAL E CA 1
ATOM 8360 C C . VAL E 2 220 ? -0.770 31.227 14.823 1.00 37.68 578 VAL E C 1
ATOM 8361 O O . VAL E 2 220 ? -0.778 32.454 14.967 1.00 38.50 578 VAL E O 1
ATOM 8365 N N . GLU E 2 221 ? 0.304 30.560 14.388 1.00 40.00 579 GLU E N 1
ATOM 8366 C CA . GLU E 2 221 ? 1.509 31.252 13.859 1.00 42.39 579 GLU E CA 1
ATOM 8367 C C . GLU E 2 221 ? 1.111 32.301 12.830 1.00 42.37 579 GLU E C 1
ATOM 8368 O O . GLU E 2 221 ? 1.564 33.438 12.885 1.00 44.13 579 GLU E O 1
ATOM 8374 N N . LYS E 2 222 ? 0.266 31.918 11.884 1.00 40.87 580 LYS E N 1
ATOM 8375 C CA . LYS E 2 222 ? -0.185 32.851 10.859 1.00 41.56 580 LYS E CA 1
ATOM 8376 C C . LYS E 2 222 ? -1.057 33.985 11.438 1.00 41.73 580 LYS E C 1
ATOM 8377 O O . LYS E 2 222 ? -1.027 35.116 10.948 1.00 43.07 580 LYS E O 1
ATOM 8383 N N . LEU E 2 223 ? -1.859 33.687 12.464 1.00 41.33 581 LEU E N 1
ATOM 8384 C CA . LEU E 2 223 ? -2.617 34.742 13.145 1.00 41.62 581 LEU E CA 1
ATOM 8385 C C . LEU E 2 223 ? -1.693 35.820 13.706 1.00 45.58 581 LEU E C 1
ATOM 8386 O O . LEU E 2 223 ? -1.968 37.018 13.561 1.00 47.25 581 LEU E O 1
ATOM 8391 N N . MET E 2 224 ? -0.620 35.384 14.356 1.00 48.01 582 MET E N 1
ATOM 8392 C CA . MET E 2 224 ? 0.332 36.284 14.947 1.00 52.92 582 MET E CA 1
ATOM 8393 C C . MET E 2 224 ? 1.053 37.084 13.866 1.00 56.54 582 MET E C 1
ATOM 8394 O O . MET E 2 224 ? 1.235 38.294 14.027 1.00 58.38 582 MET E O 1
ATOM 8399 N N . ALA E 2 225 ? 1.452 36.411 12.781 1.00 56.28 583 ALA E N 1
ATOM 8400 C CA . ALA E 2 225 ? 2.189 37.050 11.681 1.00 58.62 583 ALA E CA 1
ATOM 8401 C C . ALA E 2 225 ? 1.415 38.166 10.994 1.00 59.03 583 ALA E C 1
ATOM 8402 O O . ALA E 2 225 ? 1.995 39.151 10.594 1.00 60.76 583 ALA E O 1
ATOM 8404 N N . CYS E 2 226 ? 0.104 38.030 10.888 1.00 60.05 584 CYS E N 1
ATOM 8405 C CA . CYS E 2 226 ? -0.741 39.112 10.341 1.00 61.72 584 CYS E CA 1
ATOM 8406 C C . CYS E 2 226 ? -0.564 40.470 11.070 1.00 64.07 584 CYS E C 1
ATOM 8407 O O . CYS E 2 226 ? -0.918 41.520 10.524 1.00 63.16 584 CYS E O 1
ATOM 8410 N N . LYS E 2 227 ? -0.045 40.420 12.305 1.00 67.50 585 LYS E N 1
ATOM 8411 C CA . LYS E 2 227 ? 0.076 41.590 13.200 1.00 71.49 585 LYS E CA 1
ATOM 8412 C C . LYS E 2 227 ? 1.533 41.937 13.517 1.00 72.65 585 LYS E C 1
ATOM 8413 O O . LYS E 2 227 ? 2.277 42.374 12.653 1.00 74.22 585 LYS E O 1
ATOM 8419 N N . LEU F 3 9 ? 2.103 33.335 4.193 1.00 65.45 276 LEU F N 1
ATOM 8420 C CA . LEU F 3 9 ? 0.820 34.097 4.266 1.00 61.27 276 LEU F CA 1
ATOM 8421 C C . LEU F 3 9 ? 0.087 34.299 2.934 1.00 58.97 276 LEU F C 1
ATOM 8422 O O . LEU F 3 9 ? -0.992 34.850 2.949 1.00 55.39 276 LEU F O 1
ATOM 8427 N N . ASP F 3 10 ? 0.651 33.862 1.809 1.00 61.37 277 ASP F N 1
ATOM 8428 C CA . ASP F 3 10 ? -0.005 34.032 0.516 1.00 60.58 277 ASP F CA 1
ATOM 8429 C C . ASP F 3 10 ? -1.222 33.120 0.407 1.00 57.03 277 ASP F C 1
ATOM 8430 O O . ASP F 3 10 ? -2.054 33.304 -0.465 1.00 54.96 277 ASP F O 1
ATOM 8435 N N . ASP F 3 11 ? -1.316 32.118 1.290 1.00 56.93 278 ASP F N 1
ATOM 8436 C CA . ASP F 3 11 ? -2.509 31.293 1.413 1.00 54.07 278 ASP F CA 1
ATOM 8437 C C . ASP F 3 11 ? -3.718 32.150 1.763 1.00 49.87 278 ASP F C 1
ATOM 8438 O O . ASP F 3 11 ? -4.810 31.887 1.279 1.00 47.72 278 ASP F O 1
ATOM 8443 N N . LEU F 3 12 ? -3.522 33.167 2.589 1.00 49.19 279 LEU F N 1
ATOM 8444 C CA . LEU F 3 12 ? -4.647 33.969 3.080 1.00 46.25 279 LEU F CA 1
ATOM 8445 C C . LEU F 3 12 ? -5.407 34.653 1.941 1.00 44.28 279 LEU F C 1
ATOM 8446 O O . LEU F 3 12 ? -4.896 35.537 1.278 1.00 45.51 279 LEU F O 1
ATOM 8451 N N . VAL F 3 13 ? -6.625 34.216 1.696 1.00 41.94 280 VAL F N 1
ATOM 8452 C CA . VAL F 3 13 ? -7.470 34.816 0.660 1.00 40.44 280 VAL F CA 1
ATOM 8453 C C . VAL F 3 13 ? -8.130 36.098 1.185 1.00 38.81 280 VAL F C 1
ATOM 8454 O O . VAL F 3 13 ? -8.400 37.004 0.435 1.00 38.61 280 VAL F O 1
ATOM 8458 N N . ALA F 3 14 ? -8.412 36.140 2.484 1.00 38.24 281 ALA F N 1
ATOM 8459 C CA . ALA F 3 14 ? -9.066 37.269 3.148 1.00 37.46 281 ALA F CA 1
ATOM 8460 C C . ALA F 3 14 ? -8.654 37.238 4.607 1.00 38.73 281 ALA F C 1
ATOM 8461 O O . ALA F 3 14 ? -8.231 36.197 5.137 1.00 39.21 281 ALA F O 1
ATOM 8463 N N . GLU F 3 15 ? -8.743 38.401 5.240 1.00 39.76 282 GLU F N 1
ATOM 8464 C CA . GLU F 3 15 ? -8.400 38.538 6.635 1.00 41.79 282 GLU F CA 1
ATOM 8465 C C . GLU F 3 15 ? -8.957 39.788 7.263 1.00 42.82 282 GLU F C 1
ATOM 8466 O O . GLU F 3 15 ? -9.362 40.684 6.582 1.00 42.16 282 GLU F O 1
ATOM 8472 N N . SER F 3 16 ? -8.890 39.850 8.580 1.00 45.16 283 SER F N 1
ATOM 8473 C CA . SER F 3 16 ? -9.449 40.939 9.308 1.00 47.25 283 SER F CA 1
ATOM 8474 C C . SER F 3 16 ? -8.612 42.183 9.031 1.00 51.11 283 SER F C 1
ATOM 8475 O O . SER F 3 16 ? -7.462 42.089 8.626 1.00 52.01 283 SER F O 1
ATOM 8478 N N . PRO F 3 17 ? -9.188 43.372 9.244 1.00 54.18 284 PRO F N 1
ATOM 8479 C CA . PRO F 3 17 ? -8.366 44.572 9.062 1.00 58.29 284 PRO F CA 1
ATOM 8480 C C . PRO F 3 17 ? -7.268 44.754 10.095 1.00 63.34 284 PRO F C 1
ATOM 8481 O O . PRO F 3 17 ? -7.454 44.435 11.263 1.00 64.28 284 PRO F O 1
ATOM 8485 N N . ARG F 3 18 ? -6.134 45.276 9.636 1.00 67.84 285 ARG F N 1
ATOM 8486 C CA . ARG F 3 18 ? -5.124 45.871 10.499 1.00 74.80 285 ARG F CA 1
ATOM 8487 C C . ARG F 3 18 ? -5.440 47.347 10.735 1.00 78.71 285 ARG F C 1
ATOM 8488 O O . ARG F 3 18 ? -5.543 48.150 9.782 1.00 79.04 285 ARG F O 1
ATOM 8496 N N . LYS F 3 19 ? -5.562 47.706 12.011 1.00 81.88 286 LYS F N 1
ATOM 8497 C CA . LYS F 3 19 ? -5.983 49.043 12.374 1.00 86.06 286 LYS F CA 1
ATOM 8498 C C . LYS F 3 19 ? -5.074 50.124 11.754 1.00 90.73 286 LYS F C 1
ATOM 8499 O O . LYS F 3 19 ? -5.553 51.185 11.337 1.00 92.64 286 LYS F O 1
ATOM 8505 N N . GLU F 3 20 ? -3.775 49.877 11.659 1.00 93.21 287 GLU F N 1
ATOM 8506 C CA . GLU F 3 20 ? -2.944 50.929 11.076 1.00 98.33 287 GLU F CA 1
ATOM 8507 C C . GLU F 3 20 ? -3.240 51.158 9.587 1.00 96.08 287 GLU F C 1
ATOM 8508 O O . GLU F 3 20 ? -3.160 52.275 9.119 1.00 100.71 287 GLU F O 1
ATOM 8514 N N . PHE F 3 21 ? -3.646 50.147 8.848 1.00 90.40 288 PHE F N 1
ATOM 8515 C CA . PHE F 3 21 ? -3.929 50.386 7.434 1.00 89.00 288 PHE F CA 1
ATOM 8516 C C . PHE F 3 21 ? -5.406 50.422 7.020 1.00 86.09 288 PHE F C 1
ATOM 8517 O O . PHE F 3 21 ? -5.707 50.658 5.844 1.00 86.15 288 PHE F O 1
ATOM 8525 N N . ALA F 3 22 ? -6.330 50.183 7.947 1.00 83.94 289 ALA F N 1
ATOM 8526 C CA . ALA F 3 22 ? -7.746 50.133 7.579 1.00 80.05 289 ALA F CA 1
ATOM 8527 C C . ALA F 3 22 ? -8.281 51.548 7.283 1.00 83.24 289 ALA F C 1
ATOM 8528 O O . ALA F 3 22 ? -7.782 52.538 7.806 1.00 88.84 289 ALA F O 1
ATOM 8530 N N . ARG F 3 23 ? -9.283 51.635 6.418 1.00 80.45 290 ARG F N 1
ATOM 8531 C CA . ARG F 3 23 ? -10.155 52.811 6.391 1.00 82.62 290 ARG F CA 1
ATOM 8532 C C . ARG F 3 23 ? -10.541 53.235 7.815 1.00 84.18 290 ARG F C 1
ATOM 8533 O O . ARG F 3 23 ? -10.707 52.418 8.718 1.00 81.65 290 ARG F O 1
ATOM 8541 N N . ILE F 3 24 ? -10.713 54.525 8.002 1.00 88.55 291 ILE F N 1
ATOM 8542 C CA . ILE F 3 24 ? -11.000 55.077 9.321 1.00 91.69 291 ILE F CA 1
ATOM 8543 C C . ILE F 3 24 ? -12.466 54.845 9.692 1.00 88.52 291 ILE F C 1
ATOM 8544 O O . ILE F 3 24 ? -12.810 54.772 10.867 1.00 89.67 291 ILE F O 1
ATOM 8549 N N . ASN F 3 25 ? -13.318 54.716 8.682 1.00 84.89 292 ASN F N 1
ATOM 8550 C CA . ASN F 3 25 ? -14.770 54.597 8.879 1.00 83.22 292 ASN F CA 1
ATOM 8551 C C . ASN F 3 25 ? -15.433 54.057 7.635 1.00 78.45 292 ASN F C 1
ATOM 8552 O O . ASN F 3 25 ? -14.752 53.685 6.682 1.00 75.75 292 ASN F O 1
ATOM 8557 N N . MET F 3 26 ? -16.758 54.029 7.636 1.00 77.92 293 MET F N 1
ATOM 8558 C CA . MET F 3 26 ? -17.509 53.364 6.576 1.00 74.03 293 MET F CA 1
ATOM 8559 C C . MET F 3 26 ? -18.442 54.309 5.824 1.00 78.45 293 MET F C 1
ATOM 8560 O O . MET F 3 26 ? -19.398 53.854 5.176 1.00 76.23 293 MET F O 1
ATOM 8565 N N . ASP F 3 27 ? -18.182 55.615 5.899 1.00 86.11 294 ASP F N 1
ATOM 8566 C CA . ASP F 3 27 ? -19.059 56.609 5.272 1.00 91.17 294 ASP F CA 1
ATOM 8567 C C . ASP F 3 27 ? -19.124 56.446 3.759 1.00 90.32 294 ASP F C 1
ATOM 8568 O O . ASP F 3 27 ? -20.200 56.499 3.151 1.00 90.97 294 ASP F O 1
ATOM 8573 N N . GLY F 3 28 ? -17.966 56.206 3.157 1.00 89.74 295 GLY F N 1
ATOM 8574 C CA . GLY F 3 28 ? -17.902 55.907 1.738 1.00 88.67 295 GLY F CA 1
ATOM 8575 C C . GLY F 3 28 ? -18.495 54.570 1.298 1.00 83.63 295 GLY F C 1
ATOM 8576 O O . GLY F 3 28 ? -18.332 54.213 0.130 1.00 84.00 295 GLY F O 1
ATOM 8577 N N . ILE F 3 29 ? -19.156 53.811 2.190 1.00 80.21 296 ILE F N 1
ATOM 8578 C CA . ILE F 3 29 ? -19.818 52.533 1.805 1.00 73.78 296 ILE F CA 1
ATOM 8579 C C . ILE F 3 29 ? -21.342 52.643 1.763 1.00 73.04 296 ILE F C 1
ATOM 8580 O O . ILE F 3 29 ? -21.941 53.166 2.673 1.00 75.49 296 ILE F O 1
ATOM 8585 N N . ALA F 3 30 ? -21.955 52.108 0.714 1.00 70.05 297 ALA F N 1
ATOM 8586 C CA . ALA F 3 30 ? -23.395 52.151 0.544 1.00 70.45 297 ALA F CA 1
ATOM 8587 C C . ALA F 3 30 ? -24.100 51.027 1.248 1.00 66.13 297 ALA F C 1
ATOM 8588 O O . ALA F 3 30 ? -23.672 49.899 1.211 1.00 63.16 297 ALA F O 1
ATOM 8590 N N . VAL F 3 31 ? -25.233 51.363 1.831 1.00 68.02 298 VAL F N 1
ATOM 8591 C CA . VAL F 3 31 ? -26.152 50.448 2.450 1.00 65.31 298 VAL F CA 1
ATOM 8592 C C . VAL F 3 31 ? -27.206 50.102 1.416 1.00 64.33 298 VAL F C 1
ATOM 8593 O O . VAL F 3 31 ? -28.028 50.952 1.053 1.00 68.41 298 VAL F O 1
ATOM 8597 N N . PRO F 3 32 ? -27.225 48.858 0.969 1.00 59.35 299 PRO F N 1
ATOM 8598 C CA . PRO F 3 32 ? -28.129 48.436 -0.057 1.00 58.83 299 PRO F CA 1
ATOM 8599 C C . PRO F 3 32 ? -29.517 48.129 0.468 1.00 59.56 299 PRO F C 1
ATOM 8600 O O . PRO F 3 32 ? -29.770 48.157 1.656 1.00 60.19 299 PRO F O 1
ATOM 8604 N N . ASP F 3 33 ? -30.417 47.850 -0.449 1.00 60.04 300 ASP F N 1
ATOM 8605 C CA . ASP F 3 33 ? -31.650 47.148 -0.137 1.00 60.51 300 ASP F CA 1
ATOM 8606 C C . ASP F 3 33 ? -31.267 45.807 0.473 1.00 56.05 300 ASP F C 1
ATOM 8607 O O . ASP F 3 33 ? -30.285 45.236 0.072 1.00 52.98 300 ASP F O 1
ATOM 8612 N N . GLU F 3 34 ? -32.049 45.307 1.421 1.00 56.44 301 GLU F N 1
ATOM 8613 C CA . GLU F 3 34 ? -31.800 44.010 2.055 1.00 53.46 301 GLU F CA 1
ATOM 8614 C C . GLU F 3 34 ? -31.819 42.836 1.068 1.00 50.90 301 GLU F C 1
ATOM 8615 O O . GLU F 3 34 ? -31.057 41.945 1.179 1.00 48.01 301 GLU F O 1
ATOM 8621 N N . ARG F 3 35 ? -32.706 42.865 0.093 1.00 52.94 302 ARG F N 1
ATOM 8622 C CA . ARG F 3 35 ? -32.731 41.908 -1.012 1.00 51.53 302 ARG F CA 1
ATOM 8623 C C . ARG F 3 35 ? -31.411 41.761 -1.702 1.00 48.13 302 ARG F C 1
ATOM 8624 O O . ARG F 3 35 ? -30.957 40.654 -1.904 1.00 46.49 302 ARG F O 1
ATOM 8632 N N . GLU F 3 36 ? -30.802 42.862 -2.094 1.00 48.13 303 GLU F N 1
ATOM 8633 C CA . GLU F 3 36 ? -29.538 42.787 -2.814 1.00 46.01 303 GLU F CA 1
ATOM 8634 C C . GLU F 3 36 ? -28.428 42.286 -1.890 1.00 42.72 303 GLU F C 1
ATOM 8635 O O . GLU F 3 36 ? -27.554 41.538 -2.309 1.00 40.34 303 GLU F O 1
ATOM 8641 N N . PHE F 3 37 ? -28.470 42.702 -0.633 1.00 42.84 304 PHE F N 1
ATOM 8642 C CA . PHE F 3 37 ? -27.541 42.218 0.348 1.00 40.62 304 PHE F CA 1
ATOM 8643 C C . PHE F 3 37 ? -27.602 40.702 0.400 1.00 38.54 304 PHE F C 1
ATOM 8644 O O . PHE F 3 37 ? -26.575 40.019 0.296 1.00 36.45 304 PHE F O 1
ATOM 8652 N N . ASP F 3 38 ? -28.798 40.172 0.561 1.00 39.57 305 ASP F N 1
ATOM 8653 C CA . ASP F 3 38 ? -28.955 38.707 0.715 1.00 38.59 305 ASP F CA 1
ATOM 8654 C C . ASP F 3 38 ? -28.550 37.961 -0.535 1.00 37.31 305 ASP F C 1
ATOM 8655 O O . ASP F 3 38 ? -27.899 36.949 -0.472 1.00 36.04 305 ASP F O 1
ATOM 8660 N N . ILE F 3 39 ? -28.922 38.461 -1.691 1.00 38.40 306 ILE F N 1
ATOM 8661 C CA . ILE F 3 39 ? -28.449 37.863 -2.919 1.00 37.85 306 ILE F CA 1
ATOM 8662 C C . ILE F 3 39 ? -26.929 37.786 -3.017 1.00 35.71 306 ILE F C 1
ATOM 8663 O O . ILE F 3 39 ? -26.372 36.745 -3.301 1.00 34.87 306 ILE F O 1
ATOM 8668 N N . GLU F 3 40 ? -26.263 38.915 -2.815 1.00 35.29 307 GLU F N 1
ATOM 8669 C CA . GLU F 3 40 ? -24.816 38.947 -2.850 1.00 33.65 307 GLU F CA 1
ATOM 8670 C C . GLU F 3 40 ? -24.206 38.058 -1.755 1.00 31.90 307 GLU F C 1
ATOM 8671 O O . GLU F 3 40 ? -23.148 37.493 -1.951 1.00 31.15 307 GLU F O 1
ATOM 8677 N N . ALA F 3 41 ? -24.836 37.985 -0.605 1.00 31.90 308 ALA F N 1
ATOM 8678 C CA . ALA F 3 41 ? -24.330 37.155 0.501 1.00 31.21 308 ALA F CA 1
ATOM 8679 C C . ALA F 3 41 ? -24.332 35.652 0.182 1.00 31.10 308 ALA F C 1
ATOM 8680 O O . ALA F 3 41 ? -23.464 34.908 0.620 1.00 30.64 308 ALA F O 1
ATOM 8682 N N . ASP F 3 42 ? -25.302 35.223 -0.609 1.00 32.05 309 ASP F N 1
ATOM 8683 C CA . ASP F 3 42 ? -25.290 33.879 -1.102 1.00 32.63 309 ASP F CA 1
ATOM 8684 C C . ASP F 3 42 ? -24.122 33.556 -1.999 1.00 32.03 309 ASP F C 1
ATOM 8685 O O . ASP F 3 42 ? -23.772 32.417 -2.139 1.00 32.58 309 ASP F O 1
ATOM 8690 N N . MET F 3 43 ? -23.540 34.534 -2.648 1.00 31.42 310 MET F N 1
ATOM 8691 C CA . MET F 3 43 ? -22.393 34.277 -3.497 1.00 31.47 310 MET F CA 1
ATOM 8692 C C . MET F 3 43 ? -21.092 34.573 -2.746 1.00 30.36 310 MET F C 1
ATOM 8693 O O . MET F 3 43 ? -20.033 34.547 -3.340 1.00 30.77 310 MET F O 1
ATOM 8698 N N . ARG F 3 44 ? -21.180 34.935 -1.476 1.00 29.60 311 ARG F N 1
ATOM 8699 C CA . ARG F 3 44 ? -20.007 35.145 -0.658 1.00 29.06 311 ARG F CA 1
ATOM 8700 C C . ARG F 3 44 ? -19.648 33.865 0.089 1.00 29.42 311 ARG F C 1
ATOM 8701 O O . ARG F 3 44 ? -20.548 33.062 0.392 1.00 29.99 311 ARG F O 1
ATOM 8709 N N . PRO F 3 45 ? -18.365 33.741 0.492 1.00 29.44 312 PRO F N 1
ATOM 8710 C CA . PRO F 3 45 ? -17.999 32.620 1.342 1.00 30.46 312 PRO F CA 1
ATOM 8711 C C . PRO F 3 45 ? -18.775 32.704 2.669 1.00 31.05 312 PRO F C 1
ATOM 8712 O O . PRO F 3 45 ? -18.908 33.801 3.246 1.00 30.34 312 PRO F O 1
ATOM 8716 N N . HIS F 3 46 ? -19.290 31.562 3.109 1.00 32.81 313 HIS F N 1
ATOM 8717 C CA . HIS F 3 46 ? -20.085 31.491 4.309 1.00 34.46 313 HIS F CA 1
ATOM 8718 C C . HIS F 3 46 ? -20.319 30.063 4.765 1.00 37.14 313 HIS F C 1
ATOM 8719 O O . HIS F 3 46 ? -20.070 29.112 4.022 1.00 37.68 313 HIS F O 1
ATOM 8726 N N . GLU F 3 47 ? -20.759 29.921 6.014 1.00 39.76 314 GLU F N 1
ATOM 8727 C CA . GLU F 3 47 ? -21.249 28.649 6.531 1.00 43.74 314 GLU F CA 1
ATOM 8728 C C . GLU F 3 47 ? -22.495 28.888 7.364 1.00 46.27 314 GLU F C 1
ATOM 8729 O O . GLU F 3 47 ? -22.504 29.766 8.238 1.00 45.36 314 GLU F O 1
ATOM 8735 N N . LEU F 3 48 ? -23.554 28.131 7.085 1.00 49.50 315 LEU F N 1
ATOM 8736 C CA . LEU F 3 48 ? -24.684 28.110 7.999 1.00 54.69 315 LEU F CA 1
ATOM 8737 C C . LEU F 3 48 ? -24.949 26.637 8.350 1.00 62.27 315 LEU F C 1
ATOM 8738 O O . LEU F 3 48 ? -25.102 25.778 7.485 1.00 64.98 315 LEU F O 1
ATOM 8743 N N . GLU F 3 49 ? -24.929 26.286 9.608 1.00 68.56 316 GLU F N 1
ATOM 8744 C CA . GLU F 3 49 ? -24.986 24.885 9.889 1.00 76.53 316 GLU F CA 1
ATOM 8745 C C . GLU F 3 49 ? -26.433 24.535 9.730 1.00 81.09 316 GLU F C 1
ATOM 8746 O O . GLU F 3 49 ? -27.203 24.593 10.679 1.00 86.21 316 GLU F O 1
ATOM 8752 N N . GLN F 3 50 ? -26.802 24.199 8.508 1.00 81.77 317 GLN F N 1
ATOM 8753 C CA . GLN F 3 50 ? -28.195 24.156 8.121 1.00 85.10 317 GLN F CA 1
ATOM 8754 C C . GLN F 3 50 ? -28.993 23.182 9.012 1.00 92.19 317 GLN F C 1
ATOM 8755 O O . GLN F 3 50 ? -30.019 23.561 9.552 1.00 92.52 317 GLN F O 1
ATOM 8761 N N . GLU F 3 51 ? -28.521 21.957 9.213 1.00 96.61 318 GLU F N 1
ATOM 8762 C CA . GLU F 3 51 ? -29.281 21.058 10.055 1.00 106.07 318 GLU F CA 1
ATOM 8763 C C . GLU F 3 51 ? -30.773 21.158 9.704 1.00 106.66 318 GLU F C 1
ATOM 8764 O O . GLU F 3 51 ? -31.570 21.757 10.440 1.00 110.28 318 GLU F O 1
ATOM 8770 N N . SER F 3 52 ? -31.136 20.539 8.577 1.00 103.93 319 SER F N 1
ATOM 8771 C CA . SER F 3 52 ? -32.440 20.783 7.906 1.00 100.74 319 SER F CA 1
ATOM 8772 C C . SER F 3 52 ? -33.653 20.027 8.485 1.00 104.42 319 SER F C 1
ATOM 8773 O O . SER F 3 52 ? -33.555 19.379 9.524 1.00 107.27 319 SER F O 1
ATOM 8776 N N . ASP F 3 53 ? -34.776 20.101 7.778 1.00 103.23 320 ASP F N 1
ATOM 8777 C CA . ASP F 3 53 ? -36.095 20.020 8.383 1.00 107.17 320 ASP F CA 1
ATOM 8778 C C . ASP F 3 53 ? -36.700 18.619 8.503 1.00 114.18 320 ASP F C 1
ATOM 8779 O O . ASP F 3 53 ? -36.863 17.923 7.494 1.00 115.98 320 ASP F O 1
ATOM 8784 N N . THR F 3 54 ? -37.087 18.278 9.734 1.00 118.46 321 THR F N 1
ATOM 8785 C CA . THR F 3 54 ? -37.562 16.946 10.127 1.00 126.02 321 THR F CA 1
ATOM 8786 C C . THR F 3 54 ? -39.024 16.699 9.810 1.00 130.87 321 THR F C 1
ATOM 8787 O O . THR F 3 54 ? -39.414 15.573 9.485 1.00 137.35 321 THR F O 1
ATOM 8791 N N . PHE F 3 55 ? -39.835 17.744 9.942 1.00 128.51 322 PHE F N 1
ATOM 8792 C CA . PHE F 3 55 ? -41.308 17.629 9.857 1.00 133.67 322 PHE F CA 1
ATOM 8793 C C . PHE F 3 55 ? -41.872 16.627 10.879 1.00 142.65 322 PHE F C 1
ATOM 8794 O O . PHE F 3 55 ? -42.730 15.800 10.546 1.00 148.68 322 PHE F O 1
ATOM 8802 N N . GLY F 3 56 ? -41.354 16.693 12.107 1.00 143.46 323 GLY F N 1
ATOM 8803 C CA . GLY F 3 56 ? -41.874 15.902 13.222 1.00 152.91 323 GLY F CA 1
ATOM 8804 C C . GLY F 3 56 ? -41.505 14.434 13.183 1.00 159.02 323 GLY F C 1
ATOM 8805 O O . GLY F 3 56 ? -41.760 13.696 14.133 1.00 166.15 323 GLY F O 1
ATOM 8806 N N . ALA F 3 57 ? -40.905 14.022 12.071 1.00 156.50 324 ALA F N 1
ATOM 8807 C CA . ALA F 3 57 ? -40.371 12.680 11.910 1.00 161.82 324 ALA F CA 1
ATOM 8808 C C . ALA F 3 57 ? -38.872 12.693 12.236 1.00 157.43 324 ALA F C 1
ATOM 8809 O O . ALA F 3 57 ? -38.466 12.612 13.397 1.00 159.87 324 ALA F O 1
#

InterPro domains:
  IPR000719 Protein kinase domain [PF00069] (39-291)
  IPR000719 Protein kinase domain [PS50011] (39-291)
  IPR000719 Protein kinase domain [SM00220] (39-291)
  IPR000959 POLO box domain [PF00659] (410-467)
  IPR000959 POLO box domain [PF00659] (508-571)
  IPR000959 POLO box domain [PS50078] (401-479)
  IPR000959 POLO box domain [PS50078] (501-583)
  IPR008271 Serine/threonine-protein kinase, active site [PS00108] (158-170)
  IPR011009 Protein kinase-like domain superfamily [SSF56112] (35-322)
  IPR017441 Protein kinase, ATP binding site [PS00107] (45-68)
  IPR033695 Second polo-box domain [cd13117] (500-581)
  IPR033701 First polo-box domain [cd13118] (398-485)
  IPR033702 Polo-like kinase 1, catalytic domain [cd14187] (31-295)
  IPR036947 POLO box domain superfamily [G3DSA:3.30.1120.30] (372-581)
  IPR036947 POLO box domain superfamily [G3DSA:3.30.1120.30] (403-499)

Radius of gyration: 41.35 Å; Cα contacts (8 Å, |Δi|>4): 2061; chains: 6; bounding box: 72×73×134 Å